Protein 6TFX (pdb70)

B-factor: mean 24.56, std 11.09, range [10.68, 110.6]

Structure (mmCIF, N/CA/C/O backbone):
data_6TFX
#
_entry.id   6TFX
#
_cell.length_a   63.050
_cell.length_b   77.930
_cell.length_c   104.040
_cell.angle_alpha   90.000
_cell.angle_beta   107.460
_cell.angle_gamma   90.000
#
_symmetry.space_group_name_H-M   'P 1 21 1'
#
loop_
_entity.id
_entity.type
_entity.pdbx_description
1 polymer 'ABC transporter substrate-binding protein'
2 non-polymer '(2~{R})-2-[[(3~{R},4~{R},5~{S})-3,4,5,6-tetrakis(oxidanyl)-2-oxidanylidene-hexyl]amino]pentanedioic acid'
3 non-polymer 1,2-ETHANEDIOL
4 non-polymer DI(HYDROXYETHYL)ETHER
5 non-polymer 'MAGNESIUM ION'
6 water water
#
loop_
_atom_site.group_PDB
_atom_site.id
_atom_site.type_symbol
_atom_site.label_atom_id
_atom_site.label_alt_id
_atom_site.label_comp_id
_atom_site.label_asym_id
_atom_site.label_entity_id
_atom_site.label_seq_id
_atom_site.pdbx_PDB_ins_code
_atom_site.Cartn_x
_atom_site.Cartn_y
_atom_site.Cartn_z
_atom_site.occupancy
_atom_site.B_iso_or_equiv
_atom_site.auth_seq_id
_atom_site.auth_comp_id
_atom_site.auth_asym_id
_atom_site.auth_atom_id
_atom_site.pdbx_PDB_model_num
ATOM 1 N N . ALA A 1 2 ? 75.401 80.883 120.157 1.00 50.05 30 ALA A N 1
ATOM 2 C CA . ALA A 1 2 ? 75.771 82.004 119.292 1.00 48.92 30 ALA A CA 1
ATOM 3 C C . ALA A 1 2 ? 75.752 83.318 120.082 1.00 47.76 30 ALA A C 1
ATOM 4 O O . ALA A 1 2 ? 76.148 83.332 121.253 1.00 47.52 30 ALA A O 1
ATOM 6 N N . LYS A 1 3 ? 75.268 84.409 119.451 1.00 38.59 31 LYS A N 1
ATOM 7 C CA . LYS A 1 3 ? 75.106 85.715 120.083 1.00 35.83 31 LYS A CA 1
ATOM 8 C C . LYS A 1 3 ? 74.120 85.633 121.258 1.00 33.59 31 LYS A C 1
ATOM 9 O O . LYS A 1 3 ? 73.409 84.633 121.407 1.00 31.58 31 LYS A O 1
ATOM 15 N N . THR A 1 4 ? 74.117 86.654 122.119 1.00 28.53 32 THR A N 1
ATOM 16 C CA . THR A 1 4 ? 73.237 86.664 123.292 1.00 27.09 32 THR A CA 1
ATOM 17 C C . THR A 1 4 ? 72.369 87.939 123.351 1.00 28.40 32 THR A C 1
ATOM 18 O O . THR A 1 4 ? 71.675 88.145 124.339 1.00 27.57 32 THR A O 1
ATOM 22 N N . GLU A 1 5 ? 72.416 88.786 122.308 1.00 24.93 33 GLU A N 1
ATOM 23 C CA . GLU A 1 5 ? 71.630 90.019 122.259 1.00 24.82 33 GLU A CA 1
ATOM 24 C C . GLU A 1 5 ? 70.500 89.855 121.238 1.00 27.87 33 GLU A C 1
ATOM 25 O O . GLU A 1 5 ? 70.779 89.548 120.071 1.00 29.10 33 GLU A O 1
ATOM 31 N N . LEU A 1 6 ? 69.246 90.046 121.696 1.00 23.01 34 LEU A N 1
ATOM 32 C CA A LEU A 1 6 ? 68.063 89.929 120.849 0.25 22.21 34 LEU A CA 1
ATOM 33 C CA B LEU A 1 6 ? 68.034 89.921 120.881 0.25 22.42 34 LEU A CA 1
ATOM 34 C CA C LEU A 1 6 ? 68.055 89.932 120.847 0.50 21.72 34 LEU A CA 1
ATOM 35 C C . LEU A 1 6 ? 67.491 91.317 120.547 1.00 25.24 34 LEU A C 1
ATOM 36 O O . LEU A 1 6 ? 67.252 92.094 121.466 1.00 26.15 34 LEU A O 1
ATOM 49 N N . SER A 1 7 ? 67.270 91.624 119.246 1.00 20.04 35 SER A N 1
ATOM 50 C CA . SER A 1 7 ? 66.684 92.895 118.840 1.00 18.62 35 SER A CA 1
ATOM 51 C C . SER A 1 7 ? 65.288 92.577 118.290 1.00 21.73 35 SER A C 1
ATOM 52 O O . SER A 1 7 ? 65.139 91.689 117.434 1.00 21.20 35 SER A O 1
ATOM 55 N N . MET A 1 8 ? 64.273 93.307 118.766 1.00 19.49 36 MET A N 1
ATOM 56 C CA . MET A 1 8 ? 62.899 93.105 118.293 1.00 20.51 36 MET A CA 1
ATOM 57 C C . MET A 1 8 ? 62.221 94.414 117.946 1.00 23.91 36 MET A C 1
ATOM 58 O O . MET A 1 8 ? 62.397 95.396 118.665 1.00 22.92 36 MET A O 1
ATOM 63 N N . GLY A 1 9 ? 61.480 94.416 116.839 1.00 19.95 37 GLY A N 1
ATOM 64 C CA . GLY A 1 9 ? 60.789 95.604 116.355 1.00 19.58 37 GLY A CA 1
ATOM 65 C C . GLY A 1 9 ? 59.304 95.429 116.558 1.00 22.31 37 GLY A C 1
ATOM 66 O O . GLY A 1 9 ? 58.751 94.409 116.144 1.00 20.76 37 GLY A O 1
ATOM 67 N N . VAL A 1 10 ? 58.656 96.414 117.204 1.00 18.15 38 VAL A N 1
ATOM 68 C CA . VAL A 1 10 ? 57.237 96.321 117.549 1.00 17.92 38 VAL A CA 1
ATOM 69 C C . VAL A 1 10 ? 56.430 97.474 117.011 1.00 20.90 38 VAL A C 1
ATOM 70 O O . VAL A 1 10 ? 56.981 98.533 116.714 1.00 20.42 38 VAL A O 1
ATOM 74 N N . ALA A 1 11 ? 55.102 97.261 116.903 1.00 18.66 39 ALA A N 1
ATOM 75 C CA . ALA A 1 11 ? 54.162 98.270 116.409 1.00 20.49 39 ALA A CA 1
ATOM 76 C C . ALA A 1 11 ? 53.701 99.097 117.601 1.00 23.30 39 ALA A C 1
ATOM 77 O O . ALA A 1 11 ? 52.602 98.912 118.131 1.00 22.38 39 ALA A O 1
ATOM 79 N N . SER A 1 12 ? 54.568 99.973 118.043 1.00 21.04 40 SER A N 1
ATOM 80 C CA . SER A 1 12 ? 54.318 100.889 119.155 1.00 19.46 40 SER A CA 1
ATOM 81 C C . SER A 1 12 ? 55.217 102.085 118.978 1.00 22.34 40 SER A C 1
ATOM 82 O O . SER A 1 12 ? 56.292 101.970 118.380 1.00 22.25 40 SER A O 1
ATOM 85 N N . GLU A 1 13 ? 54.793 103.228 119.514 1.00 20.37 41 GLU A N 1
ATOM 86 C CA . GLU A 1 13 ? 55.557 104.466 119.443 1.00 21.12 41 GLU A CA 1
ATOM 87 C C . GLU A 1 13 ? 56.369 104.720 120.700 1.00 24.09 41 GLU A C 1
ATOM 88 O O . GLU A 1 13 ? 57.392 105.408 120.609 1.00 24.50 41 GLU A O 1
ATOM 94 N N . ASP A 1 14 ? 55.955 104.153 121.870 1.00 20.89 42 ASP A N 1
ATOM 95 C CA . ASP A 1 14 ? 56.676 104.387 123.129 1.00 20.75 42 ASP A CA 1
ATOM 96 C C . ASP A 1 14 ? 56.086 103.539 124.251 1.00 23.55 42 ASP A C 1
ATOM 97 O O . ASP A 1 14 ? 55.077 102.860 124.055 1.00 23.15 42 ASP A O 1
ATOM 102 N N . VAL A 1 15 ? 56.730 103.593 125.419 1.00 21.55 43 VAL A N 1
ATOM 103 C CA . VAL A 1 15 ? 56.275 102.988 126.670 1.00 21.86 43 VAL A CA 1
ATOM 104 C C . VAL A 1 15 ? 55.240 103.960 127.237 1.00 24.09 43 VAL A C 1
ATOM 105 O O . VAL A 1 15 ? 55.510 105.164 127.254 1.00 25.31 43 VAL A O 1
ATOM 109 N N . THR A 1 16 ? 54.118 103.457 127.782 1.00 20.30 44 THR A N 1
ATOM 110 C CA . THR A 1 16 ? 53.183 104.318 128.501 1.00 19.46 44 THR A CA 1
ATOM 111 C C . THR A 1 16 ? 53.295 103.971 129.976 1.00 23.28 44 THR A C 1
ATOM 112 O O . THR A 1 16 ? 53.595 104.848 130.777 1.00 24.10 44 THR A O 1
ATOM 116 N N . THR A 1 17 ? 53.071 102.693 130.337 1.00 17.58 45 THR A N 1
ATOM 117 C CA . THR A 1 17 ? 53.204 102.315 131.739 1.00 16.56 45 THR A CA 1
ATOM 118 C C . THR A 1 17 ? 53.714 100.910 131.882 1.00 20.31 45 THR A C 1
ATOM 119 O O . THR A 1 17 ? 53.213 99.999 131.202 1.00 20.90 45 THR A O 1
ATOM 123 N N . LEU A 1 18 ? 54.692 100.740 132.777 1.00 17.10 46 LEU A N 1
ATOM 124 C CA . LEU A 1 18 ? 55.211 99.416 133.089 1.00 16.67 46 LEU A CA 1
ATOM 125 C C . LEU A 1 18 ? 54.781 98.996 134.497 1.00 21.34 46 LEU A C 1
ATOM 126 O O . LEU A 1 18 ? 55.305 98.022 135.043 1.00 20.31 46 LEU A O 1
ATOM 131 N N . ASP A 1 19 ? 53.719 99.676 135.046 1.00 18.59 47 ASP A N 1
ATOM 132 C CA . ASP A 1 19 ? 53.088 99.212 136.278 1.00 17.15 47 ASP A CA 1
ATOM 133 C C . ASP A 1 19 ? 52.123 98.141 135.752 1.00 18.60 47 ASP A C 1
ATOM 134 O O . ASP A 1 19 ? 51.258 98.443 134.919 1.00 18.35 47 ASP A O 1
ATOM 139 N N . PRO A 1 20 ? 52.270 96.865 136.158 1.00 17.97 48 PRO A N 1
ATOM 140 C CA . PRO A 1 20 ? 51.413 95.819 135.593 1.00 16.95 48 PRO A CA 1
ATOM 141 C C . PRO A 1 20 ? 49.934 95.986 135.879 1.00 21.22 48 PRO A C 1
ATOM 142 O O . PRO A 1 20 ? 49.105 95.400 135.166 1.00 20.96 48 PRO A O 1
ATOM 146 N N . HIS A 1 21 ? 49.596 96.775 136.926 1.00 16.04 49 HIS A N 1
ATOM 147 C CA . HIS A 1 21 ? 48.177 96.986 137.242 1.00 16.65 49 HIS A CA 1
ATOM 148 C C . HIS A 1 21 ? 47.501 97.985 136.289 1.00 19.44 49 HIS A C 1
ATOM 149 O O . HIS A 1 21 ? 46.283 98.177 136.385 1.00 18.69 49 HIS A O 1
ATOM 156 N N . PHE A 1 22 ? 48.289 98.621 135.385 1.00 16.10 50 PHE A N 1
ATOM 157 C CA . PHE A 1 22 ? 47.775 99.581 134.401 1.00 16.47 50 PHE A CA 1
ATOM 158 C C . PHE A 1 22 ? 48.117 99.220 132.962 1.00 19.21 50 PHE A C 1
ATOM 159 O O . PHE A 1 22 ? 47.446 99.693 132.058 1.00 18.50 50 PHE A O 1
ATOM 167 N N . ALA A 1 23 ? 49.196 98.449 132.743 1.00 15.70 51 ALA A N 1
ATOM 168 C CA . ALA A 1 23 ? 49.640 98.152 131.383 1.00 16.10 51 ALA A CA 1
ATOM 169 C C . ALA A 1 23 ? 48.518 97.471 130.601 1.00 18.46 51 ALA A C 1
ATOM 170 O O . ALA A 1 23 ? 48.025 96.420 131.019 1.00 18.73 51 ALA A O 1
ATOM 172 N N . THR A 1 24 ? 48.092 98.125 129.496 1.00 16.21 52 THR A N 1
ATOM 173 C CA . THR A 1 24 ? 46.941 97.704 128.689 1.00 15.26 52 THR A CA 1
ATOM 174 C C . THR A 1 24 ? 47.259 97.491 127.218 1.00 16.85 52 THR A C 1
ATOM 175 O O . THR A 1 24 ? 46.746 96.544 126.624 1.00 17.87 52 THR A O 1
ATOM 179 N N . THR A 1 25 ? 48.098 98.369 126.617 1.00 15.63 53 THR A N 1
ATOM 180 C CA . THR A 1 25 ? 48.416 98.174 125.202 1.00 16.07 53 THR A CA 1
ATOM 181 C C . THR A 1 25 ? 49.210 96.871 125.053 1.00 17.15 53 THR A C 1
ATOM 182 O O . THR A 1 25 ? 49.899 96.448 125.998 1.00 16.25 53 THR A O 1
ATOM 186 N N . THR A 1 26 ? 49.161 96.256 123.862 1.00 14.86 54 THR A N 1
ATOM 187 C CA . THR A 1 26 ? 49.936 95.017 123.674 1.00 13.91 54 THR A CA 1
ATOM 188 C C . THR A 1 26 ? 51.424 95.268 123.999 1.00 16.59 54 THR A C 1
ATOM 189 O O . THR A 1 26 ? 52.059 94.426 124.655 1.00 16.18 54 THR A O 1
ATOM 193 N N . SER A 1 27 ? 51.977 96.410 123.549 1.00 14.99 55 SER A N 1
ATOM 194 C CA . SER A 1 27 ? 53.401 96.663 123.778 1.00 14.71 55 SER A CA 1
ATOM 195 C C . SER A 1 27 ? 53.744 96.747 125.271 1.00 17.26 55 SER A C 1
ATOM 196 O O . SER A 1 27 ? 54.721 96.141 125.712 1.00 18.09 55 SER A O 1
ATOM 199 N N . ASP A 1 28 ? 52.939 97.481 126.049 1.00 15.96 56 ASP A N 1
ATOM 200 C CA . ASP A 1 28 ? 53.226 97.583 127.495 1.00 15.07 56 ASP A CA 1
ATOM 201 C C . ASP A 1 28 ? 53.024 96.213 128.158 1.00 16.76 56 ASP A C 1
ATOM 202 O O . ASP A 1 28 ? 53.844 95.807 128.983 1.00 18.22 56 ASP A O 1
ATOM 207 N N . ARG A 1 29 ? 51.958 95.456 127.759 1.00 14.00 57 ARG A N 1
ATOM 208 C CA . ARG A 1 29 ? 51.730 94.130 128.356 1.00 14.37 57 ARG A CA 1
ATOM 209 C C . ARG A 1 29 ? 52.886 93.165 128.010 1.00 15.76 57 ARG A C 1
ATOM 210 O O . ARG A 1 29 ? 53.214 92.274 128.810 1.00 16.33 57 ARG A O 1
ATOM 218 N N . THR A 1 30 ? 53.451 93.304 126.789 1.00 13.37 58 THR A N 1
ATOM 219 C CA . THR A 1 30 ? 54.554 92.429 126.353 1.00 14.09 58 THR A CA 1
ATOM 220 C C . THR A 1 30 ? 55.785 92.688 127.243 1.00 16.70 58 THR A C 1
ATOM 221 O O . THR A 1 30 ? 56.355 91.755 127.792 1.00 15.02 58 THR A O 1
ATOM 225 N N . LEU A 1 31 ? 56.163 93.964 127.414 1.00 15.92 59 LEU A N 1
ATOM 226 C CA . LEU A 1 31 ? 57.299 94.310 128.263 1.00 15.62 59 LEU A CA 1
ATOM 227 C C . LEU A 1 31 ? 57.069 93.810 129.687 1.00 16.41 59 LEU A C 1
ATOM 228 O O . LEU A 1 31 ? 57.956 93.191 130.262 1.00 18.15 59 LEU A O 1
ATOM 233 N N . VAL A 1 32 ? 55.855 94.030 130.244 1.00 14.79 60 VAL A N 1
ATOM 234 C CA . VAL A 1 32 ? 55.516 93.561 131.590 1.00 14.84 60 VAL A CA 1
ATOM 235 C C . VAL A 1 32 ? 55.728 92.039 131.719 1.00 16.67 60 VAL A C 1
ATOM 236 O O . VAL A 1 32 ? 56.244 91.574 132.740 1.00 16.65 60 VAL A O 1
ATOM 240 N N . SER A 1 33 ? 55.365 91.272 130.661 1.00 14.90 61 SER A N 1
ATOM 241 C CA . SER A 1 33 ? 55.521 89.813 130.696 1.00 13.25 61 SER A CA 1
ATOM 242 C C . SER A 1 33 ? 56.984 89.361 130.728 1.00 17.59 61 SER A C 1
ATOM 243 O O . SER A 1 33 ? 57.255 88.188 131.013 1.00 17.49 61 SER A O 1
ATOM 246 N N . TYR A 1 34 ? 57.922 90.270 130.408 1.00 15.17 62 TYR A N 1
ATOM 247 C CA . TYR A 1 34 ? 59.359 89.902 130.440 1.00 15.18 62 TYR A CA 1
ATOM 248 C C . TYR A 1 34 ? 59.988 90.299 131.787 1.00 18.21 62 TYR A C 1
ATOM 249 O O . TYR A 1 34 ? 61.011 89.737 132.178 1.00 19.03 62 TYR A O 1
ATOM 258 N N . ILE A 1 35 ? 59.414 91.314 132.448 1.00 13.84 63 ILE A N 1
ATOM 259 C CA . ILE A 1 35 ? 59.961 91.893 133.683 1.00 15.01 63 ILE A CA 1
ATOM 260 C C . ILE A 1 35 ? 59.446 91.256 134.940 1.00 18.79 63 ILE A C 1
ATOM 261 O O . ILE A 1 35 ? 60.182 91.207 135.928 1.00 17.67 63 ILE A O 1
ATOM 266 N N . TYR A 1 36 ? 58.133 90.906 134.961 1.00 16.08 64 TYR A N 1
ATOM 267 C CA . TYR A 1 36 ? 57.500 90.429 136.176 1.00 15.79 64 TYR A CA 1
ATOM 268 C C . TYR A 1 36 ? 57.099 88.963 136.118 1.00 18.88 64 TYR A C 1
ATOM 269 O O . TYR A 1 36 ? 56.970 88.361 135.029 1.00 17.58 64 TYR A O 1
ATOM 278 N N . GLY A 1 37 ? 56.799 88.452 137.303 1.00 16.66 65 GLY A N 1
ATOM 279 C CA . GLY A 1 37 ? 56.203 87.133 137.510 1.00 16.01 65 GLY A CA 1
ATOM 280 C C . GLY A 1 37 ? 55.005 87.253 138.441 1.00 18.75 65 GLY A C 1
ATOM 281 O O . GLY A 1 37 ? 54.631 88.363 138.855 1.00 18.63 65 GLY A O 1
ATOM 282 N N . ALA A 1 38 ? 54.410 86.119 138.806 1.00 15.91 66 ALA A N 1
ATOM 283 C CA . ALA A 1 38 ? 53.233 86.134 139.664 1.00 17.07 66 ALA A CA 1
ATOM 284 C C . ALA A 1 38 ? 53.295 84.939 140.634 1.00 17.95 66 ALA A C 1
ATOM 285 O O . ALA A 1 38 ? 54.291 84.201 140.646 1.00 16.52 66 ALA A O 1
ATOM 287 N N . LEU A 1 39 ? 52.230 84.720 141.428 1.00 14.97 67 LEU A N 1
ATOM 288 C CA . LEU A 1 39 ? 52.201 83.528 142.294 1.00 14.26 67 LEU A CA 1
ATOM 289 C C . LEU A 1 39 ? 52.274 82.254 141.434 1.00 17.22 67 LEU A C 1
ATOM 290 O O . LEU A 1 39 ? 52.996 81.312 141.763 1.00 18.30 67 LEU A O 1
ATOM 295 N N . VAL A 1 40 ? 51.521 82.241 140.328 1.00 14.34 68 VAL A N 1
ATOM 296 C CA . VAL A 1 40 ? 51.471 81.091 139.392 1.00 14.25 68 VAL A CA 1
ATOM 297 C C . VAL A 1 40 ? 51.613 81.638 137.980 1.00 17.28 68 VAL A C 1
ATOM 298 O O . VAL A 1 40 ? 51.535 82.851 137.783 1.00 18.00 68 VAL A O 1
ATOM 302 N N . ARG A 1 41 ? 51.784 80.761 136.972 1.00 14.64 69 ARG A N 1
ATOM 303 C CA . ARG A 1 41 ? 51.912 81.343 135.653 1.00 15.00 69 ARG A CA 1
ATOM 304 C C . ARG A 1 41 ? 51.340 80.417 134.628 1.00 17.59 69 ARG A C 1
ATOM 305 O O . ARG A 1 41 ? 51.273 79.216 134.858 1.00 16.35 69 ARG A O 1
ATOM 313 N N . PHE A 1 42 ? 50.991 80.959 133.479 1.00 15.89 70 PHE A N 1
ATOM 314 C CA . PHE A 1 42 ? 50.637 80.132 132.334 1.00 14.57 70 PHE A CA 1
ATOM 315 C C . PHE A 1 42 ? 51.955 79.420 131.936 1.00 16.84 70 PHE A C 1
ATOM 316 O O . PHE A 1 42 ? 53.045 79.982 132.101 1.00 18.22 70 PHE A O 1
ATOM 324 N N . ALA A 1 43 ? 51.869 78.197 131.396 1.00 15.17 71 ALA A N 1
ATOM 325 C CA . ALA A 1 43 ? 53.087 77.554 130.921 1.00 16.83 71 ALA A CA 1
ATOM 326 C C . ALA A 1 43 ? 53.632 78.407 129.783 1.00 18.14 71 ALA A C 1
ATOM 327 O O . ALA A 1 43 ? 52.850 78.857 128.929 1.00 17.53 71 ALA A O 1
ATOM 329 N N . PRO A 1 44 ? 54.959 78.614 129.721 1.00 16.62 72 PRO A N 1
ATOM 330 C CA . PRO A 1 44 ? 55.524 79.367 128.586 1.00 16.34 72 PRO A CA 1
ATOM 331 C C . PRO A 1 44 ? 55.060 78.747 127.260 1.00 17.96 72 PRO A C 1
ATOM 332 O O . PRO A 1 44 ? 55.136 77.515 127.065 1.00 16.80 72 PRO A O 1
ATOM 336 N N . GLY A 1 45 ? 54.536 79.602 126.389 1.00 16.03 73 GLY A N 1
ATOM 337 C CA . GLY A 1 45 ? 54.015 79.176 125.096 1.00 17.09 73 GLY A CA 1
ATOM 338 C C . GLY A 1 45 ? 52.550 78.784 125.083 1.00 18.26 73 GLY A C 1
ATOM 339 O O . GLY A 1 45 ? 52.023 78.412 124.030 1.00 16.34 73 GLY A O 1
ATOM 340 N N . SER A 1 46 ? 51.863 78.893 126.231 1.00 15.89 74 SER A N 1
ATOM 341 C CA . SER A 1 46 ? 50.430 78.626 126.317 1.00 16.84 74 SER A CA 1
ATOM 342 C C . SER A 1 46 ? 49.658 79.855 126.804 1.00 17.78 74 SER A C 1
ATOM 343 O O . SER A 1 46 ? 50.137 80.586 127.688 1.00 16.60 74 SER A O 1
ATOM 346 N N . ALA A 1 47 ? 48.446 80.060 126.233 1.00 15.82 75 ALA A N 1
ATOM 347 C CA . ALA A 1 47 ? 47.535 81.111 126.684 1.00 16.41 75 ALA A CA 1
ATOM 348 C C . ALA A 1 47 ? 46.340 80.426 127.346 1.00 18.82 75 ALA A C 1
ATOM 349 O O . ALA A 1 47 ? 45.339 81.090 127.602 1.00 18.10 75 ALA A O 1
ATOM 351 N N . ASN A 1 48 ? 46.428 79.104 127.590 1.00 16.71 76 ASN A N 1
ATOM 352 C CA . ASN A 1 48 ? 45.297 78.392 128.176 1.00 18.09 76 ASN A CA 1
ATOM 353 C C . ASN A 1 48 ? 45.449 78.280 129.694 1.00 17.64 76 ASN A C 1
ATOM 354 O O . ASN A 1 48 ? 46.474 77.752 130.154 1.00 17.48 76 ASN A O 1
ATOM 359 N N . PRO A 1 49 ? 44.437 78.723 130.487 1.00 16.79 77 PRO A N 1
ATOM 360 C CA . PRO A 1 49 ? 44.538 78.566 131.960 1.00 16.40 77 PRO A CA 1
ATOM 361 C C . PRO A 1 49 ? 44.726 77.112 132.393 1.00 18.49 77 PRO A C 1
ATOM 362 O O . PRO A 1 49 ? 45.204 76.877 133.508 1.00 17.83 77 PRO A O 1
ATOM 366 N N . SER A 1 50 ? 44.405 76.127 131.512 1.00 16.06 78 SER A N 1
ATOM 367 C CA . SER A 1 50 ? 44.615 74.713 131.848 1.00 15.71 78 SER A CA 1
ATOM 368 C C . SER A 1 50 ? 46.095 74.430 132.151 1.00 19.02 78 SER A C 1
ATOM 369 O O . SER A 1 50 ? 46.421 73.488 132.879 1.00 20.72 78 SER A O 1
ATOM 372 N N . SER A 1 51 ? 46.990 75.241 131.561 1.00 15.37 79 SER A N 1
ATOM 373 C CA . SER A 1 51 ? 48.438 75.040 131.682 1.00 16.05 79 SER A CA 1
ATOM 374 C C . SER A 1 51 ? 49.066 75.654 132.948 1.00 17.51 79 SER A C 1
ATOM 375 O O . SER A 1 51 ? 50.280 75.550 133.116 1.00 17.62 79 SER A O 1
ATOM 378 N N . ILE A 1 52 ? 48.280 76.359 133.765 1.00 14.30 80 ILE A N 1
ATOM 379 C CA . ILE A 1 52 ? 48.840 77.117 134.887 1.00 14.78 80 ILE A CA 1
ATOM 380 C C . ILE A 1 52 ? 49.657 76.231 135.809 1.00 18.72 80 ILE A C 1
ATOM 381 O O . ILE A 1 52 ? 49.266 75.098 136.130 1.00 18.91 80 ILE A O 1
ATOM 386 N N . GLU A 1 53 ? 50.853 76.745 136.166 1.00 17.31 81 GLU A N 1
ATOM 387 C CA . GLU A 1 53 ? 51.846 76.019 136.963 1.00 16.55 81 GLU A CA 1
ATOM 388 C C . GLU A 1 53 ? 52.486 76.958 138.007 1.00 19.13 81 GLU A C 1
ATOM 389 O O . GLU A 1 53 ? 52.309 78.174 137.940 1.00 17.88 81 GLU A O 1
ATOM 395 N N . ALA A 1 54 ? 53.284 76.399 138.924 1.00 18.45 82 ALA A N 1
ATOM 396 C CA . ALA A 1 54 ? 53.947 77.206 139.963 1.00 19.55 82 ALA A CA 1
ATOM 397 C C . ALA A 1 54 ? 54.868 78.314 139.379 1.00 21.71 82 ALA A C 1
ATOM 398 O O . ALA A 1 54 ? 55.539 78.100 138.363 1.00 20.60 82 ALA A O 1
ATOM 400 N N . ASP A 1 55 ? 54.946 79.471 140.062 1.00 18.19 83 ASP A N 1
ATOM 401 C CA . ASP A 1 55 ? 55.873 80.565 139.676 1.00 16.67 83 ASP A CA 1
ATOM 402 C C . ASP A 1 55 ? 56.496 81.010 141.022 1.00 20.46 83 ASP A C 1
ATOM 403 O O . ASP A 1 55 ? 57.256 80.231 141.604 1.00 20.63 83 ASP A O 1
ATOM 408 N N . LEU A 1 56 ? 56.089 82.167 141.592 1.00 17.05 84 LEU A N 1
ATOM 409 C CA . LEU A 1 56 ? 56.619 82.553 142.918 1.00 16.84 84 LEU A CA 1
ATOM 410 C C . LEU A 1 56 ? 56.171 81.547 143.993 1.00 20.19 84 LEU A C 1
ATOM 411 O O . LEU A 1 56 ? 56.942 81.239 144.911 1.00 20.86 84 LEU A O 1
ATOM 416 N N . ALA A 1 57 ? 54.906 81.063 143.894 1.00 18.16 85 ALA A N 1
ATOM 417 C CA . ALA A 1 57 ? 54.393 80.048 144.835 1.00 18.93 85 ALA A CA 1
ATOM 418 C C . ALA A 1 57 ? 54.930 78.681 144.429 1.00 24.18 85 ALA A C 1
ATOM 419 O O . ALA A 1 57 ? 54.740 78.279 143.283 1.00 25.21 85 ALA A O 1
ATOM 421 N N . GLU A 1 58 ? 55.571 77.959 145.349 1.00 21.01 86 GLU A N 1
ATOM 422 C CA . GLU A 1 58 ? 56.053 76.619 144.993 1.00 22.65 86 GLU A CA 1
ATOM 423 C C . GLU A 1 58 ? 54.911 75.587 145.131 1.00 25.45 86 GLU A C 1
ATOM 424 O O . GLU A 1 58 ? 54.939 74.547 144.475 1.00 25.37 86 GLU A O 1
ATOM 430 N N . SER A 1 59 ? 53.915 75.881 145.997 1.00 20.75 87 SER A N 1
ATOM 431 C CA . SER A 1 59 ? 52.775 74.988 146.221 1.00 20.94 87 SER A CA 1
ATOM 432 C C . SER A 1 59 ? 51.615 75.783 146.796 1.00 23.30 87 SER A C 1
ATOM 433 O O . SER A 1 59 ? 51.796 76.909 147.267 1.00 21.76 87 SER A O 1
ATOM 436 N N . TRP A 1 60 ? 50.420 75.204 146.744 1.00 19.20 88 TRP A N 1
ATOM 437 C CA . TRP A 1 60 ? 49.250 75.854 147.303 1.00 19.72 88 TRP A CA 1
ATOM 438 C C . TRP A 1 60 ? 48.212 74.824 147.599 1.00 24.32 88 TRP A C 1
ATOM 439 O O . TRP A 1 60 ? 48.270 73.713 147.057 1.00 23.39 88 TRP A O 1
ATOM 450 N N . GLU A 1 61 ? 47.251 75.193 148.441 1.00 21.38 89 GLU A N 1
ATOM 451 C CA . GLU A 1 61 ? 46.152 74.316 148.786 1.00 22.60 89 GLU A CA 1
ATOM 452 C C . GLU A 1 61 ? 44.946 75.147 149.161 1.00 24.68 89 GLU A C 1
ATOM 453 O O . GLU A 1 61 ? 45.083 76.315 149.546 1.00 23.38 89 GLU A O 1
ATOM 459 N N . SER A 1 62 ? 43.771 74.554 149.049 1.00 22.80 90 SER A N 1
ATOM 460 C CA . SER A 1 62 ? 42.550 75.233 149.473 1.00 22.13 90 SER A CA 1
ATOM 461 C C . SER A 1 62 ? 41.891 74.401 150.542 1.00 24.20 90 SER A C 1
ATOM 462 O O . SER A 1 62 ? 42.130 73.187 150.620 1.00 23.41 90 SER A O 1
ATOM 465 N N . ASN A 1 63 ? 41.028 75.036 151.346 1.00 20.31 91 ASN A N 1
ATOM 466 C CA . ASN A 1 63 ? 40.231 74.306 152.326 1.00 19.86 91 ASN A CA 1
ATOM 467 C C . ASN A 1 63 ? 39.077 73.609 151.555 1.00 21.28 91 ASN A C 1
ATOM 468 O O . ASN A 1 63 ? 38.914 73.832 150.336 1.00 20.70 91 ASN A O 1
ATOM 473 N N . ALA A 1 64 ? 38.290 72.762 152.253 1.00 18.61 92 ALA A N 1
ATOM 474 C CA . ALA A 1 64 ? 37.220 72.004 151.584 1.00 18.80 92 ALA A CA 1
ATOM 475 C C . ALA A 1 64 ? 36.246 72.884 150.767 1.00 20.76 92 ALA A C 1
ATOM 476 O O . ALA A 1 64 ? 35.941 72.548 149.609 1.00 20.65 92 ALA A O 1
ATOM 478 N N . ASP A 1 65 ? 35.802 74.022 151.344 1.00 18.46 93 ASP A N 1
ATOM 479 C CA . ASP A 1 65 ? 34.836 74.856 150.634 1.00 17.75 93 ASP A CA 1
ATOM 480 C C . ASP A 1 65 ? 35.463 75.740 149.574 1.00 19.11 93 ASP A C 1
ATOM 481 O O . ASP A 1 65 ? 34.738 76.455 148.880 1.00 17.87 93 ASP A O 1
ATOM 486 N N . GLN A 1 66 ? 36.807 75.689 149.422 1.00 15.62 94 GLN A N 1
ATOM 487 C CA . GLN A 1 66 ? 37.536 76.467 148.410 1.00 15.16 94 GLN A CA 1
ATOM 488 C C . GLN A 1 66 ? 37.341 77.970 148.563 1.00 18.75 94 GLN A C 1
ATOM 489 O O . GLN A 1 66 ? 37.408 78.730 147.582 1.00 17.62 94 GLN A O 1
ATOM 495 N N . LEU A 1 67 ? 37.145 78.407 149.802 1.00 17.00 95 LEU A N 1
ATOM 496 C CA . LEU A 1 67 ? 37.061 79.845 150.079 1.00 16.67 95 LEU A CA 1
ATOM 497 C C . LEU A 1 67 ? 38.378 80.362 150.659 1.00 19.32 95 LEU A C 1
ATOM 498 O O . LEU A 1 67 ? 38.587 81.578 150.686 1.00 18.86 95 LEU A O 1
ATOM 503 N N . VAL A 1 68 ? 39.230 79.465 151.171 1.00 17.07 96 VAL A N 1
ATOM 504 C CA . VAL A 1 68 ? 40.496 79.899 151.768 1.00 17.69 96 VAL A CA 1
ATOM 505 C C . VAL A 1 68 ? 41.614 79.155 151.070 1.00 21.58 96 VAL A C 1
ATOM 506 O O . VAL A 1 68 ? 41.648 77.921 151.096 1.00 20.20 96 VAL A O 1
ATOM 510 N N . TRP A 1 69 ? 42.502 79.912 150.427 1.00 18.61 97 TRP A N 1
ATOM 511 C CA . TRP A 1 69 ? 43.637 79.382 149.673 1.00 19.35 97 TRP A CA 1
ATOM 512 C C . TRP A 1 69 ? 44.935 79.788 150.341 1.00 22.68 97 TRP A C 1
ATOM 513 O O . TRP A 1 69 ? 45.124 80.968 150.657 1.00 21.55 97 TRP A O 1
ATOM 524 N N . THR A 1 70 ? 45.838 78.820 150.522 1.00 18.84 98 THR A N 1
ATOM 525 C CA . THR A 1 70 ? 47.124 79.098 151.170 1.00 19.29 98 THR A CA 1
ATOM 526 C C . THR A 1 70 ? 48.237 78.813 150.175 1.00 22.23 98 THR A C 1
ATOM 527 O O . THR A 1 70 ? 48.315 77.701 149.654 1.00 20.64 98 THR A O 1
ATOM 531 N N . PHE A 1 71 ? 49.054 79.835 149.895 1.00 17.80 99 PHE A N 1
ATOM 532 C CA . PHE A 1 71 ? 50.175 79.744 148.961 1.00 17.56 99 PHE A CA 1
ATOM 533 C C . PHE A 1 71 ? 51.496 79.755 149.700 1.00 21.79 99 PHE A C 1
ATOM 534 O O . PHE A 1 71 ? 51.728 80.646 150.516 1.00 21.31 99 PHE A O 1
ATOM 542 N N . LYS A 1 72 ? 52.353 78.767 149.411 1.00 19.41 100 LYS A N 1
ATOM 543 C CA . LYS A 1 72 ? 53.672 78.679 150.029 1.00 19.73 100 LYS A CA 1
ATOM 544 C C . LYS A 1 72 ? 54.667 79.236 149.031 1.00 22.13 100 LYS A C 1
ATOM 545 O O . LYS A 1 72 ? 54.778 78.735 147.909 1.00 21.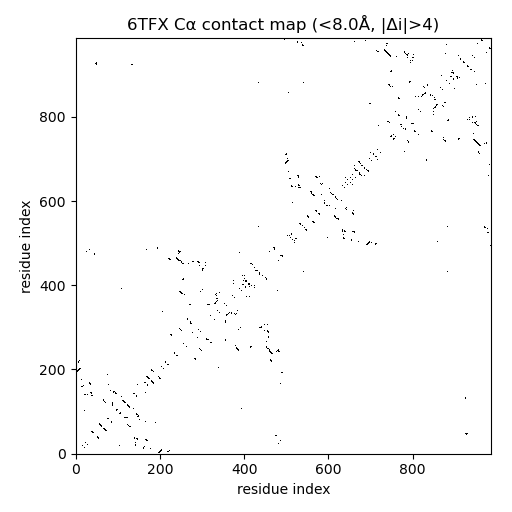37 100 LYS A O 1
ATOM 551 N N . LEU A 1 73 ? 55.342 80.305 149.415 1.00 18.52 101 LEU A N 1
ATOM 552 C CA . LEU A 1 73 ? 56.259 80.966 148.503 1.00 18.81 101 LEU A CA 1
ATOM 553 C C . LEU A 1 73 ? 57.593 80.297 148.451 1.00 23.68 101 LEU A C 1
ATOM 554 O O . LEU A 1 73 ? 58.084 79.767 149.452 1.00 23.22 101 LEU A O 1
ATOM 559 N N . ARG A 1 74 ? 58.207 80.368 147.279 1.00 20.92 102 ARG A N 1
ATOM 560 C CA . ARG A 1 74 ? 59.557 79.889 147.110 1.00 24.06 102 ARG A CA 1
ATOM 561 C C . ARG A 1 74 ? 60.487 80.759 147.966 1.00 31.46 102 ARG A C 1
ATOM 562 O O . ARG A 1 74 ? 60.353 81.996 147.940 1.00 28.77 102 ARG A O 1
ATOM 570 N N A PRO A 1 75 ? 61.446 80.246 148.793 0.50 31.28 103 PRO A N 1
ATOM 571 N N B PRO A 1 75 ? 61.407 80.018 148.619 0.50 31.65 103 PRO A N 1
ATOM 572 C CA A PRO A 1 75 ? 62.176 81.117 149.783 0.50 31.87 103 PRO A CA 1
ATOM 573 C CA B PRO A 1 75 ? 62.494 80.677 149.292 0.50 32.38 103 PRO A CA 1
ATOM 574 C C A PRO A 1 75 ? 63.092 82.341 149.384 0.50 36.04 103 PRO A C 1
ATOM 575 C C B PRO A 1 75 ? 63.504 81.036 148.207 0.50 36.21 103 PRO A C 1
ATOM 576 O O A PRO A 1 75 ? 63.007 83.381 150.039 0.50 34.62 103 PRO A O 1
ATOM 577 O O B PRO A 1 75 ? 63.684 80.409 147.150 0.50 34.71 103 PRO A O 1
ATOM 584 N N . ASP A 1 76 ? 64.058 82.147 148.477 1.00 33.88 104 ASP A N 1
ATOM 585 C CA . ASP A 1 76 ? 65.132 82.909 147.856 1.00 33.90 104 ASP A CA 1
ATOM 586 C C . ASP A 1 76 ? 64.858 83.403 146.427 1.00 32.42 104 ASP A C 1
ATOM 587 O O . ASP A 1 76 ? 65.783 83.423 145.611 1.00 33.34 104 ASP A O 1
ATOM 592 N N . VAL A 1 77 ? 63.615 83.857 146.131 1.00 23.73 105 VAL A N 1
ATOM 593 C CA . VAL A 1 77 ? 63.321 84.497 144.846 1.00 20.90 105 VAL A CA 1
ATOM 594 C C . VAL A 1 77 ? 63.732 85.934 145.105 1.00 25.37 105 VAL A C 1
ATOM 595 O O . VAL A 1 77 ? 63.268 86.532 146.078 1.00 27.67 105 VAL A O 1
ATOM 599 N N . LYS A 1 78 ? 64.630 86.461 144.292 1.00 23.19 106 LYS A N 1
ATOM 600 C CA . LYS A 1 78 ? 65.140 87.809 144.493 1.00 23.91 106 LYS A CA 1
ATOM 601 C C . LYS A 1 78 ? 64.502 88.829 143.559 1.00 24.67 106 LYS A C 1
ATOM 602 O O . LYS A 1 78 ? 64.346 88.571 142.352 1.00 24.38 106 LYS A O 1
ATOM 608 N N . TRP A 1 79 ? 64.237 90.026 144.092 1.00 20.12 107 TRP A N 1
ATOM 609 C CA . TRP A 1 79 ? 63.788 91.121 143.259 1.00 19.08 107 TRP A CA 1
ATOM 610 C C . TRP A 1 79 ? 64.978 91.572 142.422 1.00 22.36 107 TRP A C 1
ATOM 611 O O . TRP A 1 79 ? 66.118 91.421 142.848 1.00 21.85 107 TRP A O 1
ATOM 622 N N . GLN A 1 80 ? 64.707 92.184 141.271 1.00 17.98 108 GLN A N 1
ATOM 623 C CA . GLN A 1 80 ? 65.761 92.810 140.476 1.00 17.95 108 GLN A CA 1
ATOM 624 C C . GLN A 1 80 ? 66.277 94.038 141.255 1.00 21.77 108 GLN A C 1
ATOM 625 O O . GLN A 1 80 ? 65.577 94.548 142.124 1.00 21.54 108 GLN A O 1
ATOM 631 N N . GLY A 1 81 ? 67.460 94.526 140.878 1.00 21.55 109 GLY A N 1
ATOM 632 C CA . GLY A 1 81 ? 68.036 95.759 141.401 1.00 22.21 109 GLY A CA 1
ATOM 633 C C . GLY A 1 81 ? 68.446 95.802 142.861 1.00 24.58 109 GLY A C 1
ATOM 634 O O . GLY A 1 81 ? 68.767 96.883 143.358 1.00 26.35 109 GLY A O 1
ATOM 635 N N . GLY A 1 82 ? 68.488 94.666 143.541 1.00 20.73 110 GLY A N 1
ATOM 636 C CA . GLY A 1 82 ? 68.938 94.619 144.940 1.00 20.79 110 GLY A CA 1
ATOM 637 C C . GLY A 1 82 ? 67.864 94.857 145.990 1.00 24.91 110 GLY A C 1
ATOM 638 O O . GLY A 1 82 ? 68.192 95.057 147.166 1.00 25.61 110 GLY A O 1
ATOM 639 N N . TYR A 1 83 ? 66.570 94.772 145.606 1.00 21.56 111 TYR A N 1
ATOM 640 C CA . TYR A 1 83 ? 65.474 94.958 146.572 1.00 21.40 111 TYR A CA 1
ATOM 641 C C . TYR A 1 83 ? 65.307 93.772 147.535 1.00 26.38 111 TYR A C 1
ATOM 642 O O . TYR A 1 83 ? 64.490 93.856 148.444 1.00 26.81 111 TYR A O 1
ATOM 651 N N . GLY A 1 84 ? 66.098 92.716 147.346 1.00 23.14 112 GLY A N 1
ATOM 652 C CA . GLY A 1 84 ? 66.130 91.552 148.228 1.00 23.64 112 GLY A CA 1
ATOM 653 C C . GLY A 1 84 ? 65.116 90.471 147.924 1.00 25.90 112 GLY A C 1
ATOM 654 O O . GLY A 1 84 ? 64.605 90.379 146.805 1.00 23.75 112 GLY A O 1
ATOM 655 N N . ASN A 1 85 ? 64.844 89.624 148.927 1.00 24.57 113 ASN A N 1
ATOM 656 C CA . ASN A 1 85 ? 63.928 88.489 148.781 1.00 23.13 113 ASN A CA 1
ATOM 657 C C . ASN A 1 85 ? 62.479 88.923 148.619 1.00 24.00 113 ASN A C 1
ATOM 658 O O . ASN A 1 85 ? 62.032 89.853 149.279 1.00 23.22 113 ASN A O 1
ATOM 663 N N . VAL A 1 86 ? 61.748 88.240 147.753 1.00 18.92 114 VAL A N 1
ATOM 664 C CA . VAL A 1 86 ? 60.311 88.489 147.589 1.00 18.49 114 VAL A CA 1
ATOM 665 C C . VAL A 1 86 ? 59.621 87.860 148.813 1.00 22.76 114 VAL A C 1
ATOM 666 O O . VAL A 1 86 ? 59.855 86.680 149.119 1.00 23.24 114 VAL A O 1
ATOM 670 N N . THR A 1 87 ? 58.750 88.623 149.475 1.00 18.46 115 THR A N 1
ATOM 671 C CA . THR A 1 87 ? 58.076 88.124 150.681 1.00 18.11 115 THR A CA 1
ATOM 672 C C . THR A 1 87 ? 56.572 88.139 150.526 1.00 20.27 115 THR A C 1
ATOM 673 O O . THR A 1 87 ? 56.033 88.813 149.641 1.00 19.25 115 THR A O 1
ATOM 677 N N . ALA A 1 88 ? 55.895 87.484 151.471 1.00 19.10 116 ALA A N 1
ATOM 678 C CA . ALA A 1 88 ? 54.432 87.500 151.542 1.00 19.00 116 ALA A CA 1
ATOM 679 C C . ALA A 1 88 ? 53.914 88.952 151.656 1.00 20.91 116 ALA A C 1
ATOM 680 O O . ALA A 1 88 ? 52.868 89.263 151.073 1.00 20.14 116 ALA A O 1
ATOM 682 N N . ASP A 1 89 ? 54.672 89.874 152.337 1.00 19.40 117 ASP A N 1
ATOM 683 C CA . ASP A 1 89 ? 54.224 91.276 152.406 1.00 19.30 117 ASP A CA 1
ATOM 684 C C . ASP A 1 89 ? 54.130 91.934 151.014 1.00 21.89 117 ASP A C 1
ATOM 685 O O . ASP A 1 89 ? 53.262 92.778 150.799 1.00 19.79 117 ASP A O 1
ATOM 690 N N . ASP A 1 90 ? 55.034 91.568 150.081 1.00 18.78 118 ASP A N 1
ATOM 691 C CA . ASP A 1 90 ? 54.973 92.104 148.714 1.00 17.61 118 ASP A CA 1
ATOM 692 C C . ASP A 1 90 ? 53.714 91.590 148.014 1.00 19.19 118 ASP A C 1
ATOM 693 O O . ASP A 1 90 ? 53.089 92.325 147.253 1.00 19.98 118 ASP A O 1
ATOM 698 N N . VAL A 1 91 ? 53.373 90.300 148.237 1.00 16.64 119 VAL A N 1
ATOM 699 C CA . VAL A 1 91 ? 52.184 89.700 147.618 1.00 15.79 119 VAL A CA 1
ATOM 700 C C . VAL A 1 91 ? 50.923 90.381 148.140 1.00 19.53 119 VAL A C 1
ATOM 701 O O . VAL A 1 91 ? 50.039 90.723 147.351 1.00 18.80 119 VAL A O 1
ATOM 705 N N . VAL A 1 92 ? 50.837 90.575 149.478 1.00 17.04 120 VAL A N 1
ATOM 706 C CA . VAL A 1 92 ? 49.688 91.262 150.072 1.00 17.05 120 VAL A CA 1
ATOM 707 C C . VAL A 1 92 ? 49.586 92.657 149.472 1.00 19.63 120 VAL A C 1
ATOM 708 O O . VAL A 1 92 ? 48.501 93.062 149.064 1.00 19.78 120 VAL A O 1
ATOM 712 N N . PHE A 1 93 ? 50.723 93.403 149.429 1.00 15.65 121 PHE A N 1
ATOM 713 C CA . PHE A 1 93 ? 50.696 94.751 148.896 1.00 16.71 121 PHE A CA 1
ATOM 714 C C . PHE A 1 93 ? 50.208 94.754 147.432 1.00 18.16 121 PHE A C 1
ATOM 715 O O . PHE A 1 93 ? 49.340 95.558 147.049 1.00 18.62 121 PHE A O 1
ATOM 723 N N . SER A 1 94 ? 50.756 93.830 146.626 1.00 16.04 122 SER A N 1
ATOM 724 C CA . SER A 1 94 ? 50.438 93.791 145.195 1.00 15.95 122 SER A CA 1
ATOM 725 C C . SER A 1 94 ? 48.992 93.449 144.914 1.00 17.94 122 SER A C 1
ATOM 726 O O . SER A 1 94 ? 48.349 94.148 144.122 1.00 18.59 122 SER A O 1
ATOM 729 N N . LEU A 1 95 ? 48.482 92.366 145.536 1.00 15.83 123 LEU A N 1
ATOM 730 C CA . LEU A 1 95 ? 47.089 91.933 145.311 1.00 16.72 123 LEU A CA 1
ATOM 731 C C . LEU A 1 95 ? 46.103 92.933 145.876 1.00 19.69 123 LEU A C 1
ATOM 732 O O . LEU A 1 95 ? 45.071 93.185 145.249 1.00 19.60 123 LEU A O 1
ATOM 737 N N . ASP A 1 96 ? 46.458 93.605 147.012 1.00 15.91 124 ASP A N 1
ATOM 738 C CA . ASP A 1 96 ? 45.533 94.627 147.501 1.00 15.75 124 ASP A CA 1
ATOM 739 C C . ASP A 1 96 ? 45.521 95.819 146.550 1.00 18.17 124 ASP A C 1
ATOM 740 O O . ASP A 1 96 ? 44.500 96.506 146.435 1.00 20.73 124 ASP A O 1
ATOM 745 N N . LYS A 1 97 ? 46.672 96.107 145.912 1.00 16.91 125 LYS A N 1
ATOM 746 C CA . LYS A 1 97 ? 46.751 97.203 144.939 1.00 16.47 125 LYS A CA 1
ATOM 747 C C . LYS A 1 97 ? 45.923 96.814 143.697 1.00 18.75 125 LYS A C 1
ATOM 748 O O . LYS A 1 97 ? 45.090 97.595 143.268 1.00 17.58 125 LYS A O 1
ATOM 754 N N . ALA A 1 98 ? 46.100 95.577 143.189 1.00 17.39 126 ALA A N 1
ATOM 755 C CA . ALA A 1 98 ? 45.387 95.084 142.005 1.00 18.49 126 ALA A CA 1
ATOM 756 C C . ALA A 1 98 ? 43.868 95.161 142.179 1.00 20.53 126 ALA A C 1
ATOM 757 O O . ALA A 1 98 ? 43.168 95.453 141.215 1.00 21.34 126 ALA A O 1
ATOM 759 N N . ARG A 1 99 ? 43.367 94.892 143.392 1.00 16.74 127 ARG A N 1
ATOM 760 C CA . ARG A 1 99 ? 41.929 94.863 143.646 1.00 17.41 127 ARG A CA 1
ATOM 761 C C . ARG A 1 99 ? 41.323 96.207 144.062 1.00 19.58 127 ARG A C 1
ATOM 762 O O . ARG A 1 99 ? 40.125 96.275 144.336 1.00 18.65 127 ARG A O 1
ATOM 770 N N . ASP A 1 100 ? 42.141 97.283 144.049 1.00 18.15 128 ASP A N 1
ATOM 771 C CA . ASP A 1 100 ? 41.716 98.624 144.429 1.00 18.55 128 ASP A CA 1
ATOM 772 C C . ASP A 1 100 ? 41.406 99.460 143.180 1.00 21.87 128 ASP A C 1
ATOM 773 O O . ASP A 1 100 ? 42.334 99.743 142.416 1.00 21.30 128 ASP A O 1
ATOM 778 N N . PRO A 1 101 ? 40.133 99.900 142.967 1.00 21.26 129 PRO A N 1
ATOM 779 C CA . PRO A 1 101 ? 39.824 100.689 141.752 1.00 21.16 129 PRO A CA 1
ATOM 780 C C . PRO A 1 101 ? 40.584 102.003 141.628 1.00 24.38 129 PRO A C 1
ATOM 781 O O . PRO A 1 101 ? 40.678 102.549 140.536 1.00 24.93 129 PRO A O 1
ATOM 785 N N . LYS A 1 102 ? 41.149 102.489 142.736 1.00 21.50 130 LYS A N 1
ATOM 786 C CA . LYS A 1 102 ? 41.920 103.734 142.741 1.00 21.39 130 LYS A CA 1
ATOM 787 C C . LYS A 1 102 ? 43.383 103.545 142.335 1.00 23.64 130 LYS A C 1
ATOM 788 O O . LYS A 1 102 ? 44.069 104.544 142.083 1.00 24.11 130 LYS A O 1
ATOM 794 N N . ARG A 1 103 ? 43.876 102.283 142.290 1.00 19.15 131 ARG A N 1
ATOM 795 C CA . ARG A 1 103 ? 45.290 101.998 142.020 1.00 18.34 131 ARG A CA 1
ATOM 796 C C . ARG A 1 103 ? 45.494 100.883 140.987 1.00 19.89 131 ARG A C 1
ATOM 797 O O . ARG A 1 103 ? 46.591 100.339 140.879 1.00 18.67 131 ARG A O 1
ATOM 805 N N . SER A 1 104 ? 44.449 100.560 140.215 1.00 17.07 132 SER A N 1
ATOM 806 C CA . SER A 1 104 ? 44.537 99.456 139.276 1.00 16.27 132 SER A CA 1
ATOM 807 C C . SER A 1 104 ? 43.471 99.633 138.206 1.00 21.26 132 SER A C 1
ATOM 808 O O . SER A 1 104 ? 42.383 100.140 138.509 1.00 20.84 132 SER A O 1
ATOM 811 N N . ALA A 1 105 ? 43.777 99.209 136.979 1.00 17.41 133 ALA A N 1
ATOM 812 C CA . ALA A 1 105 ? 42.799 99.278 135.891 1.00 18.93 133 ALA A CA 1
ATOM 813 C C . ALA A 1 105 ? 42.006 97.968 135.834 1.00 21.98 133 ALA A C 1
ATOM 814 O O . ALA A 1 105 ? 41.063 97.860 135.045 1.00 21.40 133 ALA A O 1
ATOM 816 N N . PHE A 1 106 ? 42.388 96.974 136.663 1.00 18.61 134 PHE A N 1
ATOM 817 C CA . PHE A 1 106 ? 41.827 95.622 136.614 1.00 18.07 134 PHE A CA 1
ATOM 818 C C . PHE A 1 106 ? 41.146 95.161 137.897 1.00 19.98 134 PHE A C 1
ATOM 819 O O . PHE A 1 106 ? 40.958 93.953 138.099 1.00 19.23 134 PHE A O 1
ATOM 827 N N . SER A 1 107 ? 40.747 96.109 138.763 1.00 17.55 135 SER A N 1
ATOM 828 C CA . SER A 1 107 ? 40.178 95.770 140.060 1.00 16.63 135 SER A CA 1
ATOM 829 C C . SER A 1 107 ? 38.914 94.925 139.995 1.00 19.89 135 SER A C 1
ATOM 830 O O . SER A 1 107 ? 38.719 94.104 140.877 1.00 18.05 135 SER A O 1
ATOM 833 N N . GLY A 1 108 ? 38.068 95.136 138.972 1.00 18.96 136 GLY A N 1
ATOM 834 C CA . GLY A 1 108 ? 36.805 94.397 138.873 1.00 18.69 136 GLY A CA 1
ATOM 835 C C . GLY A 1 108 ? 36.977 92.888 138.787 1.00 19.50 136 GLY A C 1
ATOM 836 O O . GLY A 1 108 ? 36.143 92.137 139.298 1.00 20.10 136 GLY A O 1
ATOM 837 N N . ASP A 1 109 ? 38.087 92.433 138.186 1.00 17.81 137 ASP A N 1
ATOM 838 C CA . ASP A 1 109 ? 38.379 90.989 138.079 1.00 17.02 137 ASP A CA 1
ATOM 839 C C . ASP A 1 109 ? 38.522 90.347 139.484 1.00 19.33 137 ASP A C 1
ATOM 840 O O . ASP A 1 109 ? 38.312 89.141 139.634 1.00 18.53 137 ASP A O 1
ATOM 845 N N . TYR A 1 110 ? 38.891 91.166 140.491 1.00 16.47 138 TYR A N 1
ATOM 846 C CA . TYR A 1 110 ? 39.196 90.720 141.872 1.00 16.74 138 TYR A CA 1
ATOM 847 C C . TYR A 1 110 ? 38.105 91.011 142.879 1.00 19.43 138 TYR A C 1
ATOM 848 O O . TYR A 1 110 ? 38.337 90.876 144.083 1.00 18.56 138 TYR A O 1
ATOM 857 N N . ALA A 1 111 ? 36.887 91.323 142.400 1.00 17.70 139 ALA A N 1
ATOM 858 C CA . ALA A 1 111 ? 35.787 91.676 143.297 1.00 19.33 139 ALA A CA 1
ATOM 859 C C . ALA A 1 111 ? 35.433 90.591 144.313 1.00 21.92 139 ALA A C 1
ATOM 860 O O . ALA A 1 111 ? 34.900 90.922 145.381 1.00 22.35 139 ALA A O 1
ATOM 862 N N . ALA A 1 112 ? 35.735 89.302 144.006 1.00 17.31 140 ALA A N 1
ATOM 863 C CA . ALA A 1 112 ? 35.382 88.222 144.932 1.00 18.54 140 ALA A CA 1
ATOM 864 C C . ALA A 1 112 ? 36.441 87.946 145.983 1.00 21.42 140 ALA A C 1
ATOM 865 O O . ALA A 1 112 ? 36.237 87.075 146.837 1.00 22.86 140 ALA A O 1
ATOM 867 N N . ILE A 1 113 ? 37.586 88.647 145.935 1.00 17.93 141 ILE A N 1
ATOM 868 C CA . ILE A 1 113 ? 38.610 88.454 146.958 1.00 18.10 141 ILE A CA 1
ATOM 869 C C . ILE A 1 113 ? 38.167 89.247 148.200 1.00 19.88 141 ILE A C 1
ATOM 870 O O . ILE A 1 113 ? 37.849 90.434 148.072 1.00 20.88 141 ILE A O 1
ATOM 875 N N . GLN A 1 114 ? 38.150 88.605 149.377 1.00 18.34 142 GLN A N 1
ATOM 876 C CA . GLN A 1 114 ? 37.773 89.292 150.611 1.00 18.89 142 GLN A CA 1
ATOM 877 C C . GLN A 1 114 ? 39.032 89.863 151.273 1.00 22.45 142 GLN A C 1
ATOM 878 O O . GLN A 1 114 ? 39.068 91.048 151.615 1.00 22.76 142 GLN A O 1
ATOM 884 N N . LYS A 1 115 ? 40.055 89.001 151.486 1.00 18.63 143 LYS A N 1
ATOM 885 C CA . LYS A 1 115 ? 41.293 89.470 152.096 1.00 19.84 143 LYS A CA 1
ATOM 886 C C . LYS A 1 115 ? 42.502 88.688 151.628 1.00 20.96 143 LYS A C 1
ATOM 887 O O . LYS A 1 115 ? 42.373 87.573 151.119 1.00 18.88 143 LYS A O 1
ATOM 893 N N . VAL A 1 116 ? 43.682 89.320 151.759 1.00 17.83 144 VAL A N 1
ATOM 894 C CA . VAL A 1 116 ? 44.973 88.717 151.403 1.00 17.40 144 VAL A CA 1
ATOM 895 C C . VAL A 1 116 ? 45.832 89.009 152.626 1.00 20.49 144 VAL A C 1
ATOM 896 O O . VAL A 1 116 ? 45.996 90.183 153.006 1.00 19.50 144 VAL A O 1
ATOM 900 N N . GLU A 1 117 ? 46.365 87.949 153.241 1.00 18.99 145 GLU A N 1
ATOM 901 C CA . GLU A 1 117 ? 47.126 88.079 154.489 1.00 19.19 145 GLU A CA 1
ATOM 902 C C . GLU A 1 117 ? 48.461 87.350 154.453 1.00 22.41 145 GLU A C 1
ATOM 903 O O . GLU A 1 117 ? 48.559 86.258 153.894 1.00 21.29 145 GLU A O 1
ATOM 909 N N . ALA A 1 118 ? 49.477 87.946 155.105 1.00 19.85 146 ALA A N 1
ATOM 910 C CA . ALA A 1 118 ? 50.792 87.332 155.230 1.00 20.03 146 ALA A CA 1
ATOM 911 C C . ALA A 1 118 ? 50.765 86.543 156.536 1.00 24.66 146 ALA A C 1
ATOM 912 O O . ALA A 1 118 ? 50.753 87.151 157.619 1.00 24.88 146 ALA A O 1
ATOM 914 N N . VAL A 1 119 ? 50.707 85.205 156.444 1.00 22.02 147 VAL A N 1
ATOM 915 C CA . VAL A 1 119 ? 50.672 84.328 157.637 1.00 22.91 147 VAL A CA 1
ATOM 916 C C . VAL A 1 119 ? 52.076 84.346 158.256 1.00 28.46 147 VAL A C 1
ATOM 917 O O . VAL A 1 119 ? 52.231 84.398 159.476 1.00 29.50 147 VAL A O 1
ATOM 921 N N . ASP A 1 120 ? 53.090 84.322 157.386 1.00 24.78 148 ASP A N 1
ATOM 922 C CA . ASP A 1 120 ? 54.508 84.471 157.716 1.00 25.25 148 ASP A CA 1
ATOM 923 C C . ASP A 1 120 ? 55.194 84.977 156.461 1.00 26.90 148 ASP A C 1
ATOM 924 O O . ASP A 1 120 ? 54.498 85.172 155.455 1.00 25.71 148 ASP A O 1
ATOM 929 N N . ALA A 1 121 ? 56.530 85.189 156.482 1.00 24.47 149 ALA A N 1
ATOM 930 C CA . ALA A 1 121 ? 57.255 85.750 155.323 1.00 23.34 149 ALA A CA 1
ATOM 931 C C . ALA A 1 121 ? 57.136 84.939 154.030 1.00 25.63 149 ALA A C 1
ATOM 932 O O . ALA A 1 121 ? 57.319 85.506 152.942 1.00 24.49 149 ALA A O 1
ATOM 934 N N . LYS A 1 122 ? 56.824 83.627 154.137 1.00 21.87 150 LYS A N 1
ATOM 935 C CA . LYS A 1 122 ? 56.718 82.765 152.955 1.00 21.05 150 LYS A CA 1
ATOM 936 C C . LYS A 1 122 ? 55.337 82.102 152.791 1.00 23.05 150 LYS A C 1
ATOM 937 O O . LYS A 1 122 ? 55.234 81.082 152.119 1.00 23.64 150 LYS A O 1
ATOM 943 N N . THR A 1 123 ? 54.298 82.635 153.440 1.00 18.58 151 THR A N 1
ATOM 944 C CA . THR A 1 123 ? 52.971 82.032 153.364 1.00 18.30 151 THR A CA 1
ATOM 945 C C . THR A 1 123 ? 51.930 83.133 153.201 1.00 20.81 151 THR A C 1
ATOM 946 O O . THR A 1 123 ? 51.870 84.041 154.032 1.00 19.49 151 THR A O 1
ATOM 950 N N . VAL A 1 124 ? 51.103 83.024 152.136 1.00 17.79 152 VAL A N 1
ATOM 951 C CA . VAL A 1 124 ? 50.043 83.986 151.824 1.00 17.94 152 VAL A CA 1
ATOM 952 C C . VAL A 1 124 ? 48.704 83.256 151.915 1.00 21.15 152 VAL A C 1
ATOM 953 O O . VAL A 1 124 ? 48.546 82.192 151.311 1.00 19.85 152 VAL A O 1
ATOM 957 N N . ARG A 1 125 ? 47.738 83.851 152.620 1.00 16.85 153 ARG A N 1
ATOM 958 C CA . ARG A 1 125 ? 46.404 83.285 152.720 1.00 16.26 153 ARG A CA 1
ATOM 959 C C . ARG A 1 125 ? 45.460 84.233 151.983 1.00 19.86 153 ARG A C 1
ATOM 960 O O . ARG A 1 125 ? 45.402 85.413 152.308 1.00 18.84 153 ARG A O 1
ATOM 968 N N . ILE A 1 126 ? 44.724 83.705 151.000 1.00 15.92 154 ILE A N 1
ATOM 969 C CA . ILE A 1 126 ? 43.739 84.495 150.248 1.00 15.13 154 ILE A CA 1
ATOM 970 C C . ILE A 1 126 ? 42.361 83.939 150.625 1.00 17.89 154 ILE A C 1
ATOM 971 O O . ILE A 1 126 ? 42.116 82.745 150.470 1.00 16.81 154 ILE A O 1
ATOM 976 N N . THR A 1 127 ? 41.485 84.805 151.132 1.00 15.54 155 THR A N 1
ATOM 977 C CA . THR A 1 127 ? 40.134 84.401 151.516 1.00 15.36 155 THR A CA 1
ATOM 978 C C . THR A 1 127 ? 39.200 85.049 150.496 1.00 19.16 155 THR A C 1
ATOM 979 O O . THR A 1 127 ? 39.339 86.240 150.178 1.00 16.98 155 THR A O 1
ATOM 983 N N . LEU A 1 128 ? 38.234 84.253 150.011 1.00 17.18 156 LEU A N 1
ATOM 984 C CA . LEU A 1 128 ? 37.265 84.673 149.002 1.00 16.17 156 LEU A CA 1
ATOM 985 C C . LEU A 1 128 ? 35.898 84.873 149.621 1.00 18.06 156 LEU A C 1
ATOM 986 O O . LEU A 1 128 ? 35.562 84.203 150.603 1.00 18.47 156 LEU A O 1
ATOM 991 N N . THR A 1 129 ? 35.088 85.734 148.985 1.00 15.24 157 THR A N 1
ATOM 992 C CA . THR A 1 129 ? 33.702 85.961 149.431 1.00 17.59 157 THR A CA 1
ATOM 993 C C . THR A 1 129 ? 32.795 84.822 148.920 1.00 23.19 157 THR A C 1
ATOM 994 O O . THR A 1 129 ? 31.674 84.678 149.397 1.00 22.80 157 THR A O 1
ATOM 998 N N . ARG A 1 130 ? 33.260 84.067 147.908 1.00 19.81 158 ARG A N 1
ATOM 999 C CA . ARG A 1 130 ? 32.520 82.944 147.313 1.00 19.55 158 ARG A CA 1
ATOM 1000 C C . ARG A 1 130 ? 33.503 82.154 146.458 1.00 21.36 158 ARG A C 1
ATOM 1001 O O . ARG A 1 130 ? 34.594 82.639 146.198 1.00 18.88 158 ARG A O 1
ATOM 1009 N N . ARG A 1 131 ? 33.125 80.949 146.012 1.00 19.15 159 ARG A N 1
ATOM 1010 C CA . ARG A 1 131 ? 34.059 80.202 145.165 1.00 18.80 159 ARG A CA 1
ATOM 1011 C C . ARG A 1 131 ? 34.329 80.930 143.858 1.00 21.14 159 ARG A C 1
ATOM 1012 O O . ARG A 1 131 ? 33.417 81.542 143.273 1.00 19.41 159 ARG A O 1
ATOM 1020 N N . VAL A 1 132 ? 35.602 80.890 143.415 1.00 15.66 160 VAL A N 1
ATOM 1021 C CA . VAL A 1 132 ? 36.031 81.556 142.189 1.00 15.75 160 VAL A CA 1
ATOM 1022 C C . VAL A 1 132 ? 36.727 80.481 141.344 1.00 18.03 160 VAL A C 1
ATOM 1023 O O . VAL A 1 132 ? 37.923 80.216 141.522 1.00 17.76 160 VAL A O 1
ATOM 1027 N N . PRO A 1 133 ? 35.954 79.822 140.444 1.00 16.92 161 PRO A N 1
ATOM 1028 C CA . PRO A 1 133 ? 36.522 78.708 139.668 1.00 16.61 161 PRO A CA 1
ATOM 1029 C C . PRO A 1 133 ? 37.830 79.035 138.942 1.00 17.13 161 PRO A C 1
ATOM 1030 O O . PRO A 1 133 ? 38.757 78.186 138.928 1.00 17.92 161 PRO A O 1
ATOM 1034 N N . SER A 1 134 ? 37.924 80.262 138.395 1.00 15.36 162 SER A N 1
ATOM 1035 C CA . SER A 1 134 ? 39.115 80.658 137.631 1.00 16.37 162 SER A CA 1
ATOM 1036 C C . SER A 1 134 ? 40.126 81.455 138.469 1.00 18.54 162 SER A C 1
ATOM 1037 O O . SER A 1 134 ? 40.870 82.278 137.913 1.00 16.82 162 SER A O 1
ATOM 1040 N N . LEU A 1 135 ? 40.203 81.176 139.802 1.00 16.84 163 LEU A N 1
ATOM 1041 C CA . LEU A 1 135 ? 41.119 81.927 140.667 1.00 15.52 163 LEU A CA 1
ATOM 1042 C C . LEU A 1 135 ? 42.567 81.887 140.166 1.00 17.29 163 LEU A C 1
ATOM 1043 O O . LEU A 1 135 ? 43.259 82.908 140.222 1.00 18.10 163 LEU A O 1
ATOM 1048 N N . LEU A 1 136 ? 43.044 80.707 139.726 1.00 17.08 164 LEU A N 1
ATOM 1049 C CA . LEU A 1 136 ? 44.448 80.634 139.305 1.00 17.18 164 LEU A CA 1
ATOM 1050 C C . LEU A 1 136 ? 44.757 81.568 138.142 1.00 19.92 164 LEU A C 1
ATOM 1051 O O . LEU A 1 136 ? 45.805 82.202 138.159 1.00 19.77 164 LEU A O 1
ATOM 1056 N N . ALA A 1 137 ? 43.813 81.749 137.184 1.00 17.20 165 ALA A N 1
ATOM 1057 C CA . ALA A 1 137 ? 44.037 82.715 136.083 1.00 14.67 165 ALA A CA 1
ATOM 1058 C C . ALA A 1 137 ? 44.198 84.129 136.691 1.00 17.59 165 ALA A C 1
ATOM 1059 O O . ALA A 1 137 ? 45.087 84.871 136.280 1.00 17.66 165 ALA A O 1
ATOM 1061 N N . LEU A 1 138 ? 43.362 84.487 137.691 1.00 14.76 166 LEU A N 1
ATOM 1062 C CA . LEU A 1 138 ? 43.449 85.818 138.323 1.00 15.85 166 LEU A CA 1
ATOM 1063 C C . LEU A 1 138 ? 44.803 86.043 139.010 1.00 19.32 166 LEU A C 1
ATOM 1064 O O . LEU A 1 138 ? 45.253 87.189 139.174 1.00 19.69 166 LEU A O 1
ATOM 1069 N N . LEU A 1 139 ? 45.435 84.945 139.453 1.00 15.54 167 LEU A N 1
ATOM 1070 C CA . LEU A 1 139 ? 46.705 85.042 140.190 1.00 14.96 167 LEU A CA 1
ATOM 1071 C C . LEU A 1 139 ? 47.913 84.787 139.307 1.00 17.02 167 LEU A C 1
ATOM 1072 O O . LEU A 1 139 ? 49.028 84.628 139.825 1.00 16.81 167 LEU A O 1
ATOM 1077 N N . SER A 1 140 ? 47.687 84.702 137.974 1.00 14.81 168 SER A N 1
ATOM 1078 C CA . SER A 1 140 ? 48.739 84.360 137.037 1.00 15.01 168 SER A CA 1
ATOM 1079 C C . SER A 1 140 ? 49.441 85.574 136.467 1.00 18.14 168 SER A C 1
ATOM 1080 O O . SER A 1 140 ? 49.129 86.708 136.829 1.00 17.87 168 SER A O 1
ATOM 1083 N N . ASN A 1 141 ? 50.352 85.314 135.522 1.00 15.37 169 ASN A N 1
ATOM 1084 C CA . ASN A 1 141 ? 51.189 86.349 134.921 1.00 16.59 169 ASN A CA 1
ATOM 1085 C C . ASN A 1 141 ? 50.445 87.065 133.803 1.00 18.25 169 ASN A C 1
ATOM 1086 O O . ASN A 1 141 ? 50.802 86.983 132.621 1.00 18.17 169 ASN A O 1
ATOM 1091 N N . PHE A 1 142 ? 49.410 87.813 134.199 1.00 15.75 170 PHE A N 1
ATOM 1092 C CA . PHE A 1 142 ? 48.639 88.626 133.262 1.00 15.75 170 PHE A CA 1
ATOM 1093 C C . PHE A 1 142 ? 47.843 89.616 134.060 1.00 19.46 170 PHE A C 1
ATOM 1094 O O . PHE A 1 142 ? 47.403 89.305 135.175 1.00 18.10 170 PHE A O 1
ATOM 1102 N N . SER A 1 143 ? 47.674 90.811 133.499 1.00 16.12 171 SER A N 1
ATOM 1103 C CA . SER A 1 143 ? 46.867 91.867 134.118 1.00 16.01 171 SER A CA 1
ATOM 1104 C C . SER A 1 143 ? 47.219 92.064 135.619 1.00 19.00 171 SER A C 1
ATOM 1105 O O . SER A 1 143 ? 48.381 92.265 135.940 1.00 18.72 171 SER A O 1
ATOM 1108 N N . GLY A 1 144 ? 46.247 91.945 136.521 1.00 17.80 172 GLY A N 1
ATOM 1109 C CA . GLY A 1 144 ? 46.478 92.235 137.932 1.00 17.86 172 GLY A CA 1
ATOM 1110 C C . GLY A 1 144 ? 47.184 91.183 138.756 1.00 20.43 172 GLY A C 1
ATOM 1111 O O . GLY A 1 144 ? 47.326 91.357 139.965 1.00 20.64 172 GLY A O 1
ATOM 1112 N N . GLY A 1 145 ? 47.589 90.077 138.131 1.00 16.57 173 GLY A N 1
ATOM 1113 C CA . GLY A 1 145 ? 48.233 88.998 138.884 1.00 15.99 173 GLY A CA 1
ATOM 1114 C C . GLY A 1 145 ? 49.711 89.202 139.185 1.00 19.78 173 GLY A C 1
ATOM 1115 O O . GLY A 1 145 ? 50.263 88.598 140.115 1.00 19.28 173 GLY A O 1
ATOM 1116 N N . PHE A 1 146 ? 50.379 90.056 138.396 1.00 16.65 174 PHE A N 1
ATOM 1117 C CA . PHE A 1 146 ? 51.821 90.254 138.567 1.00 15.73 174 PHE A CA 1
ATOM 1118 C C . PHE A 1 146 ? 52.140 90.848 139.926 1.00 19.77 174 PHE A C 1
ATOM 1119 O O . PHE A 1 146 ? 51.417 91.731 140.393 1.00 19.77 174 PHE A O 1
ATOM 1127 N N . ILE A 1 147 ? 53.244 90.383 140.534 1.00 16.36 175 ILE A N 1
ATOM 1128 C CA . ILE A 1 147 ? 53.666 90.853 141.850 1.00 14.76 175 ILE A CA 1
ATOM 1129 C C . ILE A 1 147 ? 54.737 91.928 141.711 1.00 17.72 175 ILE A C 1
ATOM 1130 O O . ILE A 1 147 ? 55.705 91.757 140.980 1.00 17.27 175 ILE A O 1
ATOM 1135 N N . ILE A 1 148 ? 54.558 93.021 142.448 1.00 16.19 176 ILE A N 1
ATOM 1136 C CA . ILE A 1 148 ? 55.523 94.127 142.474 1.00 16.55 176 ILE A CA 1
ATOM 1137 C C . ILE A 1 148 ? 56.087 94.335 143.905 1.00 19.14 176 ILE A C 1
ATOM 1138 O O . ILE A 1 148 ? 55.462 93.873 144.871 1.00 19.61 176 ILE A O 1
ATOM 1143 N N . PRO A 1 149 ? 57.238 95.037 144.051 1.00 17.20 177 PRO A N 1
ATOM 1144 C CA . PRO A 1 149 ? 57.829 95.190 145.389 1.00 17.11 177 PRO A CA 1
ATOM 1145 C C . PRO A 1 149 ? 57.208 96.349 146.145 1.00 22.02 177 PRO A C 1
ATOM 1146 O O . PRO A 1 149 ? 57.160 97.466 145.637 1.00 20.75 177 PRO A O 1
ATOM 1150 N N . LYS A 1 150 ? 56.743 96.071 147.369 1.00 20.07 178 LYS A N 1
ATOM 1151 C CA . LYS A 1 150 ? 56.154 97.074 148.247 1.00 19.89 178 LYS A CA 1
ATOM 1152 C C . LYS A 1 150 ? 57.097 98.274 148.391 1.00 21.81 178 LYS A C 1
ATOM 1153 O O . LYS A 1 150 ? 56.671 99.406 148.171 1.00 21.01 178 LYS A O 1
ATOM 1159 N N . LYS A 1 151 ? 58.374 98.029 148.737 1.00 20.29 179 LYS A N 1
ATOM 1160 C CA . LYS A 1 151 ? 59.340 99.135 148.950 1.00 21.23 179 LYS A CA 1
ATOM 1161 C C . LYS A 1 151 ? 59.598 99.965 147.709 1.00 25.78 179 LYS A C 1
ATOM 1162 O O . LYS A 1 151 ? 59.674 101.201 147.805 1.00 25.64 179 LYS A O 1
ATOM 1168 N N . ALA A 1 152 ? 59.723 99.312 146.547 1.00 21.30 180 ALA A N 1
ATOM 1169 C CA . ALA A 1 152 ? 59.994 100.032 145.303 1.00 21.24 180 ALA A CA 1
ATOM 1170 C C . ALA A 1 152 ? 58.814 100.885 144.879 1.00 24.11 180 ALA A C 1
ATOM 1171 O O . ALA A 1 152 ? 58.999 102.048 144.504 1.00 22.60 180 ALA A O 1
ATOM 1173 N N . PHE A 1 153 ? 57.608 100.322 144.940 1.00 21.00 181 PHE A N 1
ATOM 1174 C CA . PHE A 1 153 ? 56.443 101.102 144.540 1.00 19.79 181 PHE A CA 1
ATOM 1175 C C . PHE A 1 153 ? 56.190 102.250 145.514 1.00 23.64 181 PHE A C 1
ATOM 1176 O O . PHE A 1 153 ? 55.942 103.385 145.070 1.00 23.16 181 PHE A O 1
ATOM 1184 N N . LYS A 1 154 ? 56.276 101.970 146.844 1.00 20.68 182 LYS A N 1
ATOM 1185 C CA . LYS A 1 154 ? 56.030 103.013 147.865 1.00 21.80 182 LYS A CA 1
ATOM 1186 C C . LYS A 1 154 ? 56.913 104.221 147.683 1.00 26.79 182 LYS A C 1
ATOM 1187 O O . LYS A 1 154 ? 56.451 105.338 147.902 1.00 27.10 182 LYS A O 1
ATOM 1193 N N . GLU A 1 155 ? 58.185 104.006 147.290 1.00 23.10 183 GLU A N 1
ATOM 1194 C CA . GLU A 1 155 ? 59.111 105.106 147.068 1.00 23.07 183 GLU A CA 1
ATOM 1195 C C . GLU A 1 155 ? 58.936 105.737 145.704 1.00 27.03 183 GLU A C 1
ATOM 1196 O O . GLU A 1 155 ? 58.748 106.952 145.632 1.00 27.24 183 GLU A O 1
ATOM 1202 N N . ARG A 1 156 ? 59.045 104.936 144.625 1.00 22.09 184 ARG A N 1
ATOM 1203 C CA . ARG A 1 156 ? 59.034 105.469 143.259 1.00 21.39 184 ARG A CA 1
ATOM 1204 C C . ARG A 1 156 ? 57.725 106.125 142.867 1.00 25.24 184 ARG A C 1
ATOM 1205 O O . ARG A 1 156 ? 57.739 107.092 142.087 1.00 24.22 184 ARG A O 1
ATOM 1213 N N . GLY A 1 157 ? 56.624 105.624 143.421 1.00 23.49 185 GLY A N 1
ATOM 1214 C CA . GLY A 1 157 ? 55.295 106.184 143.196 1.00 23.92 185 GLY A CA 1
ATOM 1215 C C . GLY A 1 157 ? 54.997 106.383 141.725 1.00 26.33 185 GLY A C 1
ATOM 1216 O O . GLY A 1 157 ? 55.082 105.433 140.946 1.00 24.94 185 GLY A O 1
ATOM 1217 N N . ASP A 1 158 ? 54.714 107.642 141.330 1.00 24.11 186 ASP A N 1
ATOM 1218 C CA . ASP A 1 158 ? 54.394 108.005 139.943 1.00 24.17 186 ASP A CA 1
ATOM 1219 C C . ASP A 1 158 ? 55.510 107.701 138.939 1.00 28.00 186 ASP A C 1
ATOM 1220 O O . ASP A 1 158 ? 55.230 107.635 137.739 1.00 29.31 186 ASP A O 1
ATOM 1225 N N . ASP A 1 159 ? 56.759 107.509 139.411 1.00 22.65 187 ASP A N 1
ATOM 1226 C CA . ASP A 1 159 ? 57.883 107.197 138.528 1.00 22.60 187 ASP A CA 1
ATOM 1227 C C . ASP A 1 159 ? 58.070 105.689 138.330 1.00 23.40 187 ASP A C 1
ATOM 1228 O O . ASP A 1 159 ? 58.823 105.283 137.441 1.00 23.92 187 ASP A O 1
ATOM 1233 N N . PHE A 1 160 ? 57.380 104.854 139.128 1.00 20.12 188 PHE A N 1
ATOM 1234 C CA . PHE A 1 160 ? 57.521 103.398 138.997 1.00 18.95 188 PHE A CA 1
ATOM 1235 C C . PHE A 1 160 ? 57.168 102.929 137.583 1.00 21.48 188 PHE A C 1
ATOM 1236 O O . PHE A 1 160 ? 57.822 102.027 137.062 1.00 23.57 188 PHE A O 1
ATOM 1244 N N . LYS A 1 161 ? 56.137 103.539 136.966 1.00 19.33 189 LYS A N 1
ATOM 1245 C CA . LYS A 1 161 ? 55.677 103.162 135.606 1.00 19.29 189 LYS A CA 1
ATOM 1246 C C . LYS A 1 161 ? 56.782 103.266 134.522 1.00 23.01 189 LYS A C 1
ATOM 1247 O O . LYS A 1 161 ? 56.671 102.614 133.478 1.00 20.38 189 LYS A O 1
ATOM 1253 N N . ARG A 1 162 ? 57.847 104.074 134.777 1.00 20.99 190 ARG A N 1
ATOM 1254 C CA . ARG A 1 162 ? 58.972 104.194 133.836 1.00 21.82 190 ARG A CA 1
ATOM 1255 C C . ARG A 1 162 ? 60.285 103.620 134.422 1.00 25.38 190 ARG A C 1
ATOM 1256 O O . ARG A 1 162 ? 61.295 103.566 133.725 1.00 24.55 190 ARG A O 1
ATOM 1264 N N . ARG A 1 163 ? 60.258 103.160 135.701 1.00 21.17 191 ARG A N 1
ATOM 1265 C CA . ARG A 1 163 ? 61.429 102.563 136.368 1.00 20.12 191 ARG A CA 1
ATOM 1266 C C . ARG A 1 163 ? 60.928 101.307 137.092 1.00 23.68 191 ARG A C 1
ATOM 1267 O O . ARG A 1 163 ? 60.897 101.276 138.333 1.00 23.67 191 ARG A O 1
ATOM 1275 N N . PRO A 1 164 ? 60.439 100.295 136.334 1.00 20.99 192 PRO A N 1
ATOM 1276 C CA . PRO A 1 164 ? 59.822 99.129 136.982 1.00 20.49 192 PRO A CA 1
ATOM 1277 C C . PRO A 1 164 ? 60.829 98.214 137.650 1.00 21.44 192 PRO A C 1
ATOM 1278 O O . PRO A 1 164 ? 62.006 98.176 137.256 1.00 20.81 192 PRO A O 1
ATOM 1282 N N . VAL A 1 165 ? 60.343 97.438 138.631 1.00 19.35 193 VAL A N 1
ATOM 1283 C CA . VAL A 1 165 ? 61.169 96.465 139.342 1.00 17.69 193 VAL A CA 1
ATOM 1284 C C . VAL A 1 165 ? 60.329 95.220 139.471 1.00 19.12 193 VAL A C 1
ATOM 1285 O O . VAL A 1 165 ? 59.259 95.273 140.068 1.00 18.61 193 VAL A O 1
ATOM 1289 N N . GLY A 1 166 ? 60.787 94.118 138.895 1.00 17.35 194 GLY A N 1
ATOM 1290 C CA . GLY A 1 166 ? 60.080 92.841 139.017 1.00 17.12 194 GLY A CA 1
ATOM 1291 C C . GLY A 1 166 ? 61.020 91.728 139.441 1.00 19.52 194 GLY A C 1
ATOM 1292 O O . GLY A 1 166 ? 62.165 92.006 139.819 1.00 17.54 194 GLY A O 1
ATOM 1293 N N . PHE A 1 167 ? 60.520 90.477 139.472 1.00 16.79 195 PHE A N 1
ATOM 1294 C CA . PHE A 1 167 ? 61.402 89.332 139.759 1.00 16.57 195 PHE A CA 1
ATOM 1295 C C . PHE A 1 167 ? 61.524 88.418 138.532 1.00 18.60 195 PHE A C 1
ATOM 1296 O O . PHE A 1 167 ? 62.107 87.328 138.614 1.00 18.29 195 PHE A O 1
ATOM 1304 N N . GLY A 1 168 ? 61.016 88.899 137.405 1.00 16.98 196 GLY A N 1
ATOM 1305 C CA . GLY A 1 168 ? 61.051 88.206 136.119 1.00 16.94 196 GLY A CA 1
ATOM 1306 C C . GLY A 1 168 ? 62.460 88.093 135.556 1.00 20.06 196 GLY A C 1
ATOM 1307 O O . GLY A 1 168 ? 63.439 88.623 136.128 1.00 18.51 196 GLY A O 1
ATOM 1308 N N . PRO A 1 169 ? 62.580 87.415 134.397 1.00 17.22 197 PRO A N 1
ATOM 1309 C CA . PRO A 1 169 ? 63.923 87.133 133.853 1.00 15.74 197 PRO A CA 1
ATOM 1310 C C . PRO A 1 169 ? 64.673 88.319 133.270 1.00 19.38 197 PRO A C 1
ATOM 1311 O O . PRO A 1 169 ? 65.886 88.219 133.098 1.00 19.16 197 PRO A O 1
ATOM 1315 N N . PHE A 1 170 ? 63.962 89.425 132.911 1.00 16.51 198 PHE A N 1
ATOM 1316 C CA . PHE A 1 170 ? 64.640 90.588 132.329 1.00 15.45 198 PHE A CA 1
ATOM 1317 C C . PHE A 1 170 ? 64.278 91.838 133.093 1.00 20.05 198 PHE A C 1
ATOM 1318 O O . PHE A 1 170 ? 63.153 91.968 133.550 1.00 20.01 198 PHE A O 1
ATOM 1326 N N . GLN A 1 171 ? 65.206 92.781 133.168 1.00 18.23 199 GLN A N 1
ATOM 1327 C CA . GLN A 1 171 ? 64.973 94.042 133.879 1.00 19.17 199 GLN A CA 1
ATOM 1328 C C . GLN A 1 171 ? 65.166 95.188 132.938 1.00 22.49 199 GLN A C 1
ATOM 1329 O O . GLN A 1 171 ? 65.958 95.097 132.006 1.00 22.12 199 GLN A O 1
ATOM 1335 N N . VAL A 1 172 ? 64.494 96.305 133.213 1.00 19.26 200 VAL A N 1
ATOM 1336 C CA . VAL A 1 172 ? 64.650 97.482 132.380 1.00 19.95 200 VAL A CA 1
ATOM 1337 C C . VAL A 1 172 ? 65.918 98.191 132.808 1.00 24.57 200 VAL A C 1
ATOM 1338 O O . VAL A 1 172 ? 66.001 98.656 133.949 1.00 24.35 200 VAL A O 1
ATOM 1342 N N . GLU A 1 173 ? 66.913 98.237 131.913 1.00 20.69 201 GLU A N 1
ATOM 1343 C CA . GLU A 1 173 ? 68.156 98.953 132.198 1.00 21.16 201 GLU A CA 1
ATOM 1344 C C . GLU A 1 173 ? 67.961 100.451 131.908 1.00 28.59 201 GLU A C 1
ATOM 1345 O O . GLU A 1 173 ? 68.397 101.299 132.698 1.00 29.41 201 GLU A O 1
ATOM 1351 N N . SER A 1 174 ? 67.327 100.771 130.763 1.00 24.56 202 SER A N 1
ATOM 1352 C CA . SER A 1 174 ? 67.065 102.147 130.342 1.00 24.51 202 SER A CA 1
ATOM 1353 C C . SER A 1 174 ? 65.954 102.218 129.300 1.00 27.16 202 SER A C 1
ATOM 1354 O O . SER A 1 174 ? 65.686 101.233 128.589 1.00 26.22 202 SER A O 1
ATOM 1357 N N . ILE A 1 175 ? 65.324 103.411 129.191 1.00 22.88 203 ILE A N 1
ATOM 1358 C CA . ILE A 1 175 ? 64.323 103.687 128.172 1.00 23.27 203 ILE A CA 1
ATOM 1359 C C . ILE A 1 175 ? 64.861 104.867 127.375 1.00 29.05 203 ILE A C 1
ATOM 1360 O O . ILE A 1 175 ? 65.312 105.851 127.970 1.00 29.27 203 ILE A O 1
ATOM 1365 N N . GLN A 1 176 ? 64.860 104.749 126.039 1.00 26.05 204 GLN A N 1
ATOM 1366 C CA . GLN A 1 176 ? 65.268 105.816 125.119 1.00 25.36 204 GLN A CA 1
ATOM 1367 C C . GLN A 1 176 ? 63.888 106.243 124.564 1.00 29.00 204 GLN A C 1
ATOM 1368 O O . GLN A 1 176 ? 63.346 105.537 123.699 1.00 27.20 204 GLN A O 1
ATOM 1374 N N . PRO A 1 177 ? 63.234 107.293 125.151 1.00 27.62 205 PRO A N 1
ATOM 1375 C CA . PRO A 1 177 ? 61.842 107.617 124.773 1.00 27.01 205 PRO A CA 1
ATOM 1376 C C . PRO A 1 177 ? 61.556 107.695 123.275 1.00 29.61 205 PRO A C 1
ATOM 1377 O O . PRO A 1 177 ? 62.294 108.335 122.532 1.00 28.11 205 PRO A O 1
ATOM 1381 N N . GLY A 1 178 ? 60.530 106.965 122.856 1.00 25.38 206 GLY A N 1
ATOM 1382 C CA . GLY A 1 178 ? 60.125 106.897 121.457 1.00 25.14 206 GLY A CA 1
ATOM 1383 C C . GLY A 1 178 ? 61.072 106.145 120.538 1.00 28.09 206 GLY A C 1
ATOM 1384 O O . GLY A 1 178 ? 60.831 106.085 119.333 1.00 28.26 206 GLY A O 1
ATOM 1385 N N . GLN A 1 179 ? 62.142 105.540 121.080 1.00 22.99 207 GLN A N 1
ATOM 1386 C CA . GLN A 1 179 ? 63.109 104.805 120.249 1.00 22.39 207 GLN A CA 1
ATOM 1387 C C . GLN A 1 179 ? 63.207 103.337 120.657 1.00 24.22 207 GLN A C 1
ATOM 1388 O O . GLN A 1 179 ? 63.082 102.451 119.800 1.00 22.74 207 GLN A O 1
ATOM 1394 N N . SER A 1 180 ? 63.460 103.080 121.954 1.00 20.24 208 SER A N 1
ATOM 1395 C CA . SER A 1 180 ? 63.626 101.714 122.446 1.00 19.68 208 SER A CA 1
ATOM 1396 C C . SER A 1 180 ? 63.635 101.562 123.951 1.00 24.80 208 SER A C 1
ATOM 1397 O O . SER A 1 180 ? 63.808 102.533 124.682 1.00 24.65 208 SER A O 1
ATOM 1400 N N . VAL A 1 181 ? 63.489 100.312 124.403 1.00 19.54 209 VAL A N 1
ATOM 1401 C CA . VAL A 1 181 ? 63.678 99.913 125.784 1.00 19.02 209 VAL A CA 1
ATOM 1402 C C . VAL A 1 181 ? 64.837 98.929 125.755 1.00 22.97 209 VAL A C 1
ATOM 1403 O O . VAL A 1 181 ? 64.842 98.007 124.926 1.00 22.16 209 VAL A O 1
ATOM 1407 N N . THR A 1 182 ? 65.818 99.122 126.652 1.00 20.84 210 THR A N 1
ATOM 1408 C CA . THR A 1 182 ? 66.928 98.200 126.771 1.00 19.61 210 THR A CA 1
ATOM 1409 C C . THR A 1 182 ? 66.675 97.379 127.996 1.00 21.53 210 THR A C 1
ATOM 1410 O O . THR A 1 182 ? 66.599 97.921 129.113 1.00 21.37 210 THR A O 1
ATOM 1414 N N . LEU A 1 183 ? 66.517 96.065 127.801 1.00 18.54 211 LEU A N 1
ATOM 1415 C CA . LEU A 1 183 ? 66.362 95.144 128.923 1.00 18.14 211 LEU A CA 1
ATOM 1416 C C . LEU A 1 183 ? 67.616 94.289 129.042 1.00 23.73 211 LEU A C 1
ATOM 1417 O O . LEU A 1 183 ? 68.257 93.975 128.030 1.00 23.04 211 LEU A O 1
ATOM 1422 N N . THR A 1 184 ? 67.994 93.940 130.278 1.00 19.21 212 THR A N 1
ATOM 1423 C CA . THR A 1 184 ? 69.152 93.089 130.483 1.00 19.06 212 THR A CA 1
ATOM 1424 C C . THR A 1 184 ? 68.718 91.877 131.301 1.00 21.68 212 THR A C 1
ATOM 1425 O O . THR A 1 184 ? 67.733 91.939 132.035 1.00 20.81 212 THR A O 1
ATOM 1429 N N . ALA A 1 185 ? 69.462 90.776 131.178 1.00 21.25 213 ALA A N 1
ATOM 1430 C CA . ALA A 1 185 ? 69.137 89.555 131.912 1.00 20.32 213 ALA A CA 1
ATOM 1431 C C . ALA A 1 185 ? 69.231 89.801 133.404 1.00 23.21 213 ALA A C 1
ATOM 1432 O O . ALA A 1 185 ? 70.168 90.459 133.865 1.00 23.75 213 ALA A O 1
ATOM 1434 N N . ASN A 1 186 ? 68.257 89.271 134.157 1.00 19.43 214 ASN A N 1
ATOM 1435 C CA . ASN A 1 186 ? 68.277 89.301 135.601 1.00 19.36 214 ASN A CA 1
ATOM 1436 C C . ASN A 1 186 ? 69.193 88.122 135.994 1.00 23.10 214 ASN A C 1
ATOM 1437 O O . ASN A 1 186 ? 68.764 86.962 135.975 1.00 21.60 214 ASN A O 1
ATOM 1442 N N . ALA A 1 187 ? 70.464 88.423 136.328 1.00 24.18 215 ALA A N 1
ATOM 1443 C CA . ALA A 1 187 ? 71.464 87.387 136.663 1.00 24.01 215 ALA A CA 1
ATOM 1444 C C . ALA A 1 187 ? 71.064 86.462 137.840 1.00 28.29 215 ALA A C 1
ATOM 1445 O O . ALA A 1 187 ? 71.586 85.344 137.953 1.00 28.72 215 ALA A O 1
ATOM 1447 N N . GLU A 1 188 ? 70.145 86.923 138.697 1.00 23.37 216 GLU A N 1
ATOM 1448 C CA . GLU A 1 188 ? 69.700 86.183 139.870 1.00 23.33 216 GLU A CA 1
ATOM 1449 C C . GLU A 1 188 ? 68.331 85.557 139.660 1.00 24.32 216 GLU A C 1
ATOM 1450 O O . GLU A 1 188 ? 67.772 85.046 140.627 1.00 22.80 216 GLU A O 1
ATOM 1456 N N . TYR A 1 189 ? 67.811 85.533 138.397 1.00 20.46 217 TYR A N 1
ATOM 1457 C CA . TYR A 1 189 ? 66.488 84.950 138.142 1.00 19.02 217 TYR A CA 1
ATOM 1458 C C . TYR A 1 189 ? 66.424 83.550 138.754 1.00 22.38 217 TYR A C 1
ATOM 1459 O O . TYR A 1 189 ? 67.351 82.762 138.576 1.00 23.05 217 TYR A O 1
ATOM 1468 N N . PHE A 1 190 ? 65.375 83.271 139.539 1.00 22.28 218 PHE A N 1
ATOM 1469 C CA . PHE A 1 190 ? 65.284 82.040 140.310 1.00 22.08 218 PHE A CA 1
ATOM 1470 C C . PHE A 1 190 ? 65.323 80.729 139.492 1.00 25.05 218 PHE A C 1
ATOM 1471 O O . PHE A 1 190 ? 65.701 79.700 140.051 1.00 25.29 218 PHE A O 1
ATOM 1479 N N . ARG A 1 191 ? 64.960 80.758 138.188 1.00 21.59 219 ARG A N 1
ATOM 1480 C CA . ARG A 1 191 ? 64.978 79.524 137.370 1.00 21.51 219 ARG A CA 1
ATOM 1481 C C . ARG A 1 191 ? 66.318 79.351 136.683 1.00 26.55 219 ARG A C 1
ATOM 1482 O O . ARG A 1 191 ? 66.528 78.350 135.998 1.00 29.11 219 ARG A O 1
ATOM 1490 N N . GLY A 1 192 ? 67.205 80.324 136.866 1.00 22.99 220 GLY A N 1
ATOM 1491 C CA . GLY A 1 192 ? 68.529 80.325 136.256 1.00 23.02 220 GLY A CA 1
ATOM 1492 C C . GLY A 1 192 ? 68.738 81.574 135.430 1.00 25.97 220 GLY A C 1
ATOM 1493 O O . GLY A 1 192 ? 67.776 82.178 134.930 1.00 23.98 220 GLY A O 1
ATOM 1494 N N . LYS A 1 193 ? 69.994 81.971 135.283 1.00 24.75 221 LYS A N 1
ATOM 1495 C CA . LYS A 1 193 ? 70.332 83.168 134.522 1.00 24.41 221 LYS A CA 1
ATOM 1496 C C . LYS A 1 193 ? 69.922 82.998 133.031 1.00 24.31 221 LYS A C 1
ATOM 1497 O O . LYS A 1 193 ? 70.258 81.980 132.409 1.00 21.40 221 LYS A O 1
ATOM 1503 N N . PRO A 1 194 ? 69.218 83.981 132.437 1.00 21.28 222 PRO A N 1
ATOM 1504 C CA . PRO A 1 194 ? 68.855 83.854 131.023 1.00 19.77 222 PRO A CA 1
ATOM 1505 C C . PRO A 1 194 ? 70.034 83.609 130.093 1.00 22.72 222 PRO A C 1
ATOM 1506 O O . PRO A 1 194 ? 71.161 84.059 130.347 1.00 22.07 222 PRO A O 1
ATOM 1510 N N . LYS A 1 195 ? 69.754 82.908 128.986 1.00 18.18 223 LYS A N 1
ATOM 1511 C CA . LYS A 1 195 ? 70.755 82.650 127.939 1.00 19.59 223 LYS A CA 1
ATOM 1512 C C . LYS A 1 195 ? 71.010 83.920 127.135 1.00 22.89 223 LYS A C 1
ATOM 1513 O O . LYS A 1 195 ? 72.107 84.103 126.617 1.00 25.09 223 LYS A O 1
ATOM 1519 N N . LEU A 1 196 ? 70.010 84.807 127.060 1.00 19.82 224 LEU A N 1
ATOM 1520 C CA . LEU A 1 196 ? 70.178 86.106 126.405 1.00 19.98 224 LEU A CA 1
ATOM 1521 C C . LEU A 1 196 ? 70.709 87.082 127.454 1.00 25.38 224 LEU A C 1
ATOM 1522 O O . LEU A 1 196 ? 70.264 87.053 128.600 1.00 26.00 224 LEU A O 1
ATOM 1527 N N . SER A 1 197 ? 71.623 87.954 127.065 1.00 21.96 225 SER A N 1
ATOM 1528 C CA . SER A 1 197 ? 72.163 88.950 127.988 1.00 21.75 225 SER A CA 1
ATOM 1529 C C . SER A 1 197 ? 71.404 90.262 127.874 1.00 24.47 225 SER A C 1
ATOM 1530 O O . SER A 1 197 ? 71.322 91.005 128.853 1.00 23.04 225 SER A O 1
ATOM 1533 N N . LYS A 1 198 ? 70.826 90.541 126.686 1.00 21.90 226 LYS A N 1
ATOM 1534 C CA . LYS A 1 198 ? 70.145 91.807 126.433 1.00 21.26 226 LYS A CA 1
ATOM 1535 C C . LYS A 1 198 ? 69.026 91.678 125.412 1.00 24.96 226 LYS A C 1
ATOM 1536 O O . LYS A 1 198 ? 69.102 90.846 124.505 1.00 24.66 226 LYS A O 1
ATOM 1542 N N . ILE A 1 199 ? 67.997 92.517 125.568 1.00 20.62 227 ILE A N 1
ATOM 1543 C CA . ILE A 1 199 ? 66.901 92.667 124.620 1.00 19.42 227 ILE A CA 1
ATOM 1544 C C . ILE A 1 199 ? 66.864 94.147 124.249 1.00 23.58 227 ILE A C 1
ATOM 1545 O O . ILE A 1 199 ? 66.789 94.999 125.141 1.00 22.82 227 ILE A O 1
ATOM 1550 N N . SER A 1 200 ? 66.926 94.445 122.948 1.00 19.82 228 SER A N 1
ATOM 1551 C CA . SER A 1 200 ? 66.765 95.812 122.443 1.00 19.38 228 SER A CA 1
ATOM 1552 C C . SER A 1 200 ? 65.358 95.807 121.839 1.00 22.58 228 SER A C 1
ATOM 1553 O O . SER A 1 200 ? 65.114 95.167 120.811 1.00 21.17 228 SER A O 1
ATOM 1556 N N . TYR A 1 201 ? 64.410 96.427 122.550 1.00 18.52 229 TYR A N 1
ATOM 1557 C CA . TYR A 1 201 ? 62.991 96.439 122.205 1.00 18.24 229 TYR A CA 1
ATOM 1558 C C . TYR A 1 201 ? 62.733 97.754 121.496 1.00 21.29 229 TYR A C 1
ATOM 1559 O O . TYR A 1 201 ? 62.660 98.806 122.131 1.00 20.52 229 TYR A O 1
ATOM 1568 N N . ARG A 1 202 ? 62.668 97.688 120.167 1.00 18.47 230 ARG A N 1
ATOM 1569 C CA A ARG A 1 202 ? 62.575 98.859 119.292 0.50 18.85 230 ARG A CA 1
ATOM 1570 C CA B ARG A 1 202 ? 62.572 98.877 119.318 0.50 18.97 230 ARG A CA 1
ATOM 1571 C C . ARG A 1 202 ? 61.164 99.260 118.895 1.00 21.89 230 ARG A C 1
ATOM 1572 O O . ARG A 1 202 ? 60.408 98.424 118.392 1.00 20.03 230 ARG A O 1
ATOM 1587 N N . PHE A 1 203 ? 60.855 100.564 119.046 1.00 19.53 231 PHE A N 1
ATOM 1588 C CA . PHE A 1 203 ? 59.564 101.142 118.670 1.00 18.84 231 PHE A CA 1
ATOM 1589 C C . PHE A 1 203 ? 59.601 101.495 117.192 1.00 23.24 231 PHE A C 1
ATOM 1590 O O . PHE A 1 203 ? 60.323 102.414 116.781 1.00 22.92 231 PHE A O 1
ATOM 1598 N N . LEU A 1 204 ? 58.956 100.662 116.373 1.00 20.42 232 LEU A N 1
ATOM 1599 C CA . LEU A 1 204 ? 58.961 100.855 114.921 1.00 20.27 232 LEU A CA 1
ATOM 1600 C C . LEU A 1 204 ? 57.540 100.738 114.428 1.00 23.22 232 LEU A C 1
ATOM 1601 O O . LEU A 1 204 ? 57.176 99.751 113.777 1.00 20.80 232 LEU A O 1
ATOM 1606 N N . ASN A 1 205 ? 56.713 101.752 114.765 1.00 20.92 233 ASN A N 1
ATOM 1607 C CA . ASN A 1 205 ? 55.301 101.751 114.381 1.00 20.93 233 ASN A CA 1
ATOM 1608 C C . ASN A 1 205 ? 55.081 101.745 112.866 1.00 26.63 233 ASN A C 1
ATOM 1609 O O . ASN A 1 205 ? 54.126 101.140 112.407 1.00 28.00 233 ASN A O 1
ATOM 1614 N N . ASN A 1 206 ? 55.994 102.368 112.090 1.00 23.41 234 ASN A N 1
ATOM 1615 C CA . ASN A 1 206 ? 55.880 102.403 110.632 1.00 22.99 234 ASN A CA 1
ATOM 1616 C C . ASN A 1 206 ? 56.238 101.025 110.068 1.00 26.54 234 ASN A C 1
ATOM 1617 O O . ASN A 1 206 ? 57.374 100.565 110.232 1.00 26.62 234 ASN A O 1
ATOM 1622 N N . GLU A 1 207 ? 55.254 100.345 109.461 1.00 24.13 235 GLU A N 1
ATOM 1623 C CA . GLU A 1 207 ? 55.412 98.984 108.920 1.00 23.57 235 GLU A CA 1
ATOM 1624 C C . GLU A 1 207 ? 56.525 98.873 107.893 1.00 27.87 235 GLU A C 1
ATOM 1625 O O . GLU A 1 207 ? 57.288 97.904 107.932 1.00 27.30 235 GLU A O 1
ATOM 1631 N N . ALA A 1 208 ? 56.649 99.872 107.000 1.00 25.62 236 ALA A N 1
ATOM 1632 C CA . ALA A 1 208 ? 57.715 99.840 105.980 1.00 27.01 236 ALA A CA 1
ATOM 1633 C C . ALA A 1 208 ? 59.110 99.886 106.628 1.00 29.31 236 ALA A C 1
ATOM 1634 O O . ALA A 1 208 ? 59.979 99.099 106.248 1.00 29.55 236 ALA A O 1
ATOM 1636 N N . ALA A 1 209 ? 59.312 100.767 107.634 1.00 26.32 237 ALA A N 1
ATOM 1637 C CA . ALA A 1 209 ? 60.603 100.874 108.350 1.00 26.91 237 ALA A CA 1
ATOM 1638 C C . ALA A 1 209 ? 60.887 99.592 109.150 1.00 27.10 237 ALA A C 1
ATOM 1639 O O . ALA A 1 209 ? 62.027 99.118 109.175 1.00 26.61 237 ALA A O 1
ATOM 1641 N N . ARG A 1 210 ? 59.837 99.022 109.799 1.00 22.08 238 ARG A N 1
ATOM 1642 C CA . ARG A 1 210 ? 60.009 97.776 110.557 1.00 21.80 238 ARG A CA 1
ATOM 1643 C C . ARG A 1 210 ? 60.441 96.624 109.633 1.00 26.45 238 ARG A C 1
ATOM 1644 O O . ARG A 1 210 ? 61.396 95.912 109.950 1.00 26.05 238 ARG A O 1
ATOM 1652 N N . ASP A 1 211 ? 59.736 96.447 108.489 1.00 23.63 239 ASP A N 1
ATOM 1653 C CA . ASP A 1 211 ? 60.053 95.394 107.506 1.00 24.09 239 ASP A CA 1
ATOM 1654 C C . ASP A 1 211 ? 61.487 95.569 106.966 1.00 28.89 239 ASP A C 1
ATOM 1655 O O . ASP A 1 211 ? 62.229 94.592 106.896 1.00 29.99 239 ASP A O 1
ATOM 1660 N N . LEU A 1 212 ? 61.895 96.819 106.683 1.00 25.94 240 LEU A N 1
ATOM 1661 C CA . LEU A 1 212 ? 63.233 97.120 106.175 1.00 28.19 240 LEU A CA 1
ATOM 1662 C C . LEU A 1 212 ? 64.296 96.726 107.201 1.00 31.43 240 LEU A C 1
ATOM 1663 O O . LEU A 1 212 ? 65.288 96.087 106.831 1.00 32.14 240 LEU A O 1
ATOM 1668 N N . ALA A 1 213 ? 64.069 97.065 108.491 1.00 27.66 241 ALA A N 1
ATOM 1669 C CA . ALA A 1 213 ? 64.996 96.704 109.574 1.00 26.60 241 ALA A CA 1
ATOM 1670 C C . ALA A 1 213 ? 65.104 95.179 109.734 1.00 28.84 241 ALA A C 1
ATOM 1671 O O . ALA A 1 213 ? 66.191 94.667 109.957 1.00 29.38 241 ALA A O 1
ATOM 1673 N N . PHE A 1 214 ? 63.995 94.449 109.563 1.00 24.60 242 PHE A N 1
ATOM 1674 C CA . PHE A 1 214 ? 64.025 92.988 109.654 1.00 23.78 242 PHE A CA 1
ATOM 1675 C C . PHE A 1 214 ? 64.771 92.348 108.468 1.00 31.34 242 PHE A C 1
ATOM 1676 O O . PHE A 1 214 ? 65.578 91.437 108.676 1.00 31.91 242 PHE A O 1
ATOM 1684 N N . GLU A 1 215 ? 64.506 92.808 107.236 1.00 31.07 243 GLU A N 1
ATOM 1685 C CA . GLU A 1 215 ? 65.169 92.228 106.059 1.00 33.51 243 GLU A CA 1
ATOM 1686 C C . GLU A 1 215 ? 66.657 92.571 105.989 1.00 40.02 243 GLU A C 1
ATOM 1687 O O . GLU A 1 215 ? 67.428 91.758 105.481 1.00 40.75 243 GLU A O 1
ATOM 1693 N N . SER A 1 216 ? 67.067 93.733 106.544 1.00 37.51 244 SER A N 1
ATOM 1694 C CA . SER A 1 216 ? 68.470 94.168 106.571 1.00 38.53 244 SER A CA 1
ATOM 1695 C C . SER A 1 216 ? 69.303 93.481 107.671 1.00 42.65 244 SER A C 1
ATOM 1696 O O . SER A 1 216 ? 70.513 93.704 107.749 1.00 44.78 244 SER A O 1
ATOM 1699 N N . GLY A 1 217 ? 68.655 92.672 108.502 1.00 37.17 245 GLY A N 1
ATOM 1700 C CA . GLY A 1 217 ? 69.297 91.953 109.596 1.00 36.81 245 GLY A CA 1
ATOM 1701 C C . GLY A 1 217 ? 69.453 92.749 110.878 1.00 38.32 245 GLY A C 1
ATOM 1702 O O . GLY A 1 217 ? 70.194 92.331 111.767 1.00 39.71 245 GLY A O 1
ATOM 1703 N N . GLU A 1 218 ? 68.769 93.902 110.997 1.00 31.24 246 GLU A N 1
ATOM 1704 C CA . GLU A 1 218 ? 68.837 94.721 112.218 1.00 30.74 246 GLU A CA 1
ATOM 1705 C C . GLU A 1 218 ? 67.974 94.098 113.332 1.00 32.40 246 GLU A C 1
ATOM 1706 O O . GLU A 1 218 ? 68.212 94.358 114.513 1.00 32.58 246 GLU A O 1
ATOM 1712 N N . LEU A 1 219 ? 66.939 93.334 112.949 1.00 26.45 247 LEU A N 1
ATOM 1713 C CA . LEU A 1 219 ? 66.013 92.728 113.912 1.00 22.98 247 LEU A CA 1
ATOM 1714 C C . LEU A 1 219 ? 66.026 91.224 113.824 1.00 25.66 247 LEU A C 1
ATOM 1715 O O . LEU A 1 219 ? 66.025 90.660 112.728 1.00 24.42 247 LEU A O 1
ATOM 1720 N N . ASP A 1 220 ? 65.960 90.567 114.976 1.00 21.66 248 ASP A N 1
ATOM 1721 C CA . ASP A 1 220 ? 65.826 89.118 115.016 1.00 20.75 248 ASP A CA 1
ATOM 1722 C C . ASP A 1 220 ? 64.339 88.740 115.009 1.00 23.26 248 ASP A C 1
ATOM 1723 O O . ASP A 1 220 ? 63.977 87.619 114.639 1.00 22.50 248 ASP A O 1
ATOM 1728 N N . VAL A 1 221 ? 63.491 89.659 115.481 1.00 20.08 249 VAL A N 1
ATOM 1729 C CA . VAL A 1 221 ? 62.039 89.454 115.569 1.00 19.61 249 VAL A CA 1
ATOM 1730 C C . VAL A 1 221 ? 61.353 90.727 115.139 1.00 21.84 249 VAL A C 1
ATOM 1731 O O . VAL A 1 221 ? 61.775 91.812 115.532 1.00 21.15 249 VAL A O 1
ATOM 1735 N N . GLU A 1 222 ? 60.242 90.600 114.403 1.00 20.04 250 GLU A N 1
ATOM 1736 C CA . GLU A 1 222 ? 59.447 91.776 114.076 1.00 18.76 250 GLU A CA 1
ATOM 1737 C C . GLU A 1 222 ? 57.971 91.465 114.155 1.00 20.41 250 GLU A C 1
ATOM 1738 O O . GLU A 1 222 ? 57.537 90.372 113.763 1.00 20.73 250 GLU A O 1
ATOM 1744 N N . GLN A 1 223 ? 57.210 92.403 114.697 1.00 17.25 251 GLN A N 1
ATOM 1745 C CA . GLN A 1 223 ? 55.758 92.259 114.716 1.00 15.98 251 GLN A CA 1
ATOM 1746 C C . GLN A 1 223 ? 55.263 92.397 113.278 1.00 20.33 251 GLN A C 1
ATOM 1747 O O . GLN A 1 223 ? 55.761 93.239 112.507 1.00 20.24 251 GLN A O 1
ATOM 1753 N N . GLY A 1 224 ? 54.292 91.576 112.931 1.00 17.87 252 GLY A N 1
ATOM 1754 C CA . GLY A 1 224 ? 53.716 91.613 111.605 1.00 19.25 252 GLY A CA 1
ATOM 1755 C C . GLY A 1 224 ? 52.413 92.363 111.624 1.00 23.82 252 GLY A C 1
ATOM 1756 O O . GLY A 1 224 ? 52.197 93.236 112.470 1.00 22.84 252 GLY A O 1
ATOM 1757 N N . ASN A 1 225 ? 51.535 92.028 110.689 1.00 21.44 253 ASN A N 1
ATOM 1758 C CA . ASN A 1 225 ? 50.197 92.606 110.691 1.00 20.25 253 ASN A CA 1
ATOM 1759 C C . ASN A 1 225 ? 49.199 91.506 110.295 1.00 22.25 253 ASN A C 1
ATOM 1760 O O . ASN A 1 225 ? 49.569 90.321 110.234 1.00 20.62 253 ASN A O 1
ATOM 1765 N N . GLN A 1 226 ? 47.941 91.884 110.063 1.00 19.14 254 GLN A N 1
ATOM 1766 C CA . GLN A 1 226 ? 46.886 90.882 109.780 1.00 18.37 254 GLN A CA 1
ATOM 1767 C C . GLN A 1 226 ? 46.724 90.538 108.306 1.00 23.48 254 GLN A C 1
ATOM 1768 O O . GLN A 1 226 ? 45.887 89.699 107.953 1.00 23.67 254 GLN A O 1
ATOM 1774 N N . ASP A 1 227 ? 47.504 91.185 107.450 1.00 21.24 255 ASP A N 1
ATOM 1775 C CA . ASP A 1 227 ? 47.413 91.023 105.999 1.00 21.66 255 ASP A CA 1
ATOM 1776 C C . ASP A 1 227 ? 48.167 89.792 105.493 1.00 24.96 255 ASP A C 1
ATOM 1777 O O . ASP A 1 227 ? 49.369 89.649 105.735 1.00 25.28 255 ASP A O 1
ATOM 1782 N N . GLN A 1 228 ? 47.457 88.912 104.759 1.00 22.56 256 GLN A N 1
ATOM 1783 C CA . GLN A 1 228 ? 48.046 87.697 104.190 1.00 23.58 256 GLN A CA 1
ATOM 1784 C C . GLN A 1 228 ? 49.219 87.982 103.242 1.00 29.07 256 GLN A C 1
ATOM 1785 O O . GLN A 1 228 ? 50.125 87.154 103.133 1.00 28.61 256 GLN A O 1
ATOM 1791 N N . ARG A 1 229 ? 49.232 89.175 102.624 1.00 26.96 257 ARG A N 1
ATOM 1792 C CA . ARG A 1 229 ? 50.284 89.604 101.697 1.00 27.67 257 ARG A CA 1
ATOM 1793 C C . ARG A 1 229 ? 51.633 89.755 102.419 1.00 33.06 257 ARG A C 1
ATOM 1794 O O . ARG A 1 229 ? 52.681 89.345 101.894 1.00 32.95 257 ARG A O 1
ATOM 1802 N N . TRP A 1 230 ? 51.596 90.293 103.648 1.00 29.31 258 TRP A N 1
ATOM 1803 C CA . TRP A 1 230 ? 52.783 90.431 104.489 1.00 29.65 258 TRP A CA 1
ATOM 1804 C C . TRP A 1 230 ? 53.227 89.003 104.874 1.00 32.73 258 TRP A C 1
ATOM 1805 O O . TRP A 1 230 ? 54.407 88.648 104.755 1.00 31.95 258 TRP A O 1
ATOM 1816 N N . LEU A 1 231 ? 52.261 88.179 105.299 1.00 30.42 259 LEU A N 1
ATOM 1817 C CA . LEU A 1 231 ? 52.477 86.790 105.710 1.00 31.90 259 LEU A CA 1
ATOM 1818 C C . LEU A 1 231 ? 53.176 85.981 104.607 1.00 36.62 259 LEU A C 1
ATOM 1819 O O . LEU A 1 231 ? 54.166 85.305 104.887 1.00 36.77 259 LEU A O 1
ATOM 1824 N N . GLN A 1 232 ? 52.724 86.130 103.355 1.00 33.83 260 GLN A N 1
ATOM 1825 C CA . GLN A 1 232 ? 53.283 85.407 102.210 1.00 34.24 260 GLN A CA 1
ATOM 1826 C C . GLN A 1 232 ? 54.675 85.904 101.818 1.00 37.41 260 GLN A C 1
ATOM 1827 O O . GLN A 1 232 ? 55.533 85.087 101.474 1.00 37.69 260 GLN A O 1
ATOM 1833 N N . ARG A 1 233 ? 54.915 87.231 101.906 1.00 33.37 261 ARG A N 1
ATOM 1834 C CA . ARG A 1 233 ? 56.207 87.851 101.581 1.00 33.92 261 ARG A CA 1
ATOM 1835 C C . ARG A 1 233 ? 57.288 87.413 102.583 1.00 38.55 261 ARG A C 1
ATOM 1836 O O . ARG A 1 233 ? 58.448 87.263 102.199 1.00 38.88 261 ARG A O 1
ATOM 1844 N N . LEU A 1 234 ? 56.903 87.199 103.863 1.00 33.86 262 LEU A N 1
ATOM 1845 C CA . LEU A 1 234 ? 57.824 86.767 104.918 1.00 33.94 262 LEU A CA 1
ATOM 1846 C C . LEU A 1 234 ? 58.131 85.266 104.843 1.00 42.01 262 LEU A C 1
ATOM 1847 O O . LEU A 1 234 ? 59.301 84.884 104.911 1.00 43.00 262 LEU A O 1
ATOM 1852 N N . THR A 1 235 ? 57.092 84.421 104.666 1.00 40.21 263 THR A N 1
ATOM 1853 C CA . THR A 1 235 ? 57.224 82.959 104.566 1.00 40.67 263 THR A CA 1
ATOM 1854 C C . THR A 1 235 ? 57.987 82.509 103.302 1.00 46.73 263 THR A C 1
ATOM 1855 O O . THR A 1 235 ? 58.489 81.382 103.269 1.00 47.58 263 THR A O 1
ATOM 1859 N N . ALA A 1 236 ? 58.093 83.396 102.282 1.00 43.28 264 ALA A N 1
ATOM 1860 C CA . ALA A 1 236 ? 58.810 83.144 101.025 1.00 43.50 264 ALA A CA 1
ATOM 1861 C C . ALA A 1 236 ? 60.316 82.949 101.256 1.00 47.49 264 ALA A C 1
ATOM 1862 O O . ALA A 1 236 ? 60.952 82.200 100.509 1.00 47.92 264 ALA A O 1
ATOM 1864 N N . ASN A 1 237 ? 60.886 83.616 102.288 1.00 42.89 265 ASN A N 1
ATOM 1865 C CA . ASN A 1 237 ? 62.302 83.466 102.635 1.00 42.53 265 ASN A CA 1
ATOM 1866 C C . ASN A 1 237 ? 62.423 82.231 103.553 1.00 43.38 265 ASN A C 1
ATOM 1867 O O . ASN A 1 237 ? 61.813 82.226 104.629 1.00 41.41 265 ASN A O 1
ATOM 1872 N N . PRO A 1 238 ? 63.188 81.176 103.155 1.00 39.20 266 PRO A N 1
ATOM 1873 C CA . PRO A 1 238 ? 63.293 79.977 104.014 1.00 38.60 266 PRO A CA 1
ATOM 1874 C C . PRO A 1 238 ? 63.918 80.200 105.395 1.00 40.29 266 PRO A C 1
ATOM 1875 O O . PRO A 1 238 ? 63.747 79.351 106.265 1.00 41.52 266 PRO A O 1
ATOM 1879 N N . GLU A 1 239 ? 64.627 81.334 105.596 1.00 34.82 267 GLU A N 1
ATOM 1880 C CA . GLU A 1 239 ? 65.278 81.703 106.862 1.00 34.56 267 GLU A CA 1
ATOM 1881 C C . GLU A 1 239 ? 64.282 82.292 107.885 1.00 34.47 267 GLU A C 1
ATOM 1882 O O . GLU A 1 239 ? 64.608 82.414 109.068 1.00 34.63 267 GLU A O 1
ATOM 1888 N N . ASN A 1 240 ? 63.108 82.702 107.418 1.00 28.08 268 ASN A N 1
ATOM 1889 C CA . ASN A 1 240 ? 62.092 83.315 108.279 1.00 26.90 268 ASN A CA 1
ATOM 1890 C C . ASN A 1 240 ? 61.080 82.298 108.741 1.00 30.64 268 ASN A C 1
ATOM 1891 O O . ASN A 1 240 ? 60.757 81.352 108.013 1.00 31.00 268 ASN A O 1
ATOM 1896 N N . VAL A 1 241 ? 60.561 82.505 109.952 1.00 25.51 269 VAL A N 1
ATOM 1897 C CA . VAL A 1 241 ? 59.508 81.695 110.547 1.00 24.76 269 VAL A CA 1
ATOM 1898 C C . VAL A 1 241 ? 58.463 82.703 110.992 1.00 28.99 269 VAL A C 1
ATOM 1899 O O . VAL A 1 241 ? 58.808 83.700 111.636 1.00 27.25 269 VAL A O 1
ATOM 1903 N N . VAL A 1 242 ? 57.193 82.457 110.641 1.00 26.52 270 VAL A N 1
ATOM 1904 C CA . VAL A 1 242 ? 56.126 83.330 111.096 1.00 26.50 270 VAL A CA 1
ATOM 1905 C C . VAL A 1 242 ? 55.341 82.574 112.165 1.00 27.77 270 VAL A C 1
ATOM 1906 O O . VAL A 1 242 ? 54.900 81.443 111.930 1.00 28.79 270 VAL A O 1
ATOM 1910 N N . ASP A 1 243 ? 55.219 83.180 113.349 1.00 20.31 271 ASP A N 1
ATOM 1911 C CA . ASP A 1 243 ? 54.446 82.606 114.444 1.00 18.97 271 ASP A CA 1
ATOM 1912 C C . ASP A 1 243 ? 53.092 83.302 114.471 1.00 21.02 271 ASP A C 1
ATOM 1913 O O . ASP A 1 243 ? 53.051 84.536 114.453 1.00 20.73 271 ASP A O 1
ATOM 1918 N N . THR A 1 244 ? 51.990 82.516 114.495 1.00 17.41 272 THR A N 1
ATOM 1919 C CA . THR A 1 244 ? 50.629 83.063 114.643 1.00 16.86 272 THR A CA 1
ATOM 1920 C C . THR A 1 244 ? 50.272 82.663 116.058 1.00 23.29 272 THR A C 1
ATOM 1921 O O . THR A 1 244 ? 50.323 81.469 116.388 1.00 26.38 272 THR A O 1
ATOM 1925 N N . ILE A 1 245 ? 50.002 83.659 116.918 1.00 17.54 273 ILE A N 1
ATOM 1926 C CA . ILE A 1 245 ? 49.903 83.488 118.371 1.00 16.72 273 ILE A CA 1
ATOM 1927 C C . ILE A 1 245 ? 48.498 83.651 118.908 1.00 19.79 273 ILE A C 1
ATOM 1928 O O . ILE A 1 245 ? 47.854 84.684 118.678 1.00 19.78 273 ILE A O 1
ATOM 1933 N N . GLU A 1 246 ? 48.042 82.648 119.663 1.00 16.36 274 GLU A N 1
ATOM 1934 C CA . GLU A 1 246 ? 46.766 82.757 120.364 1.00 17.05 274 GLU A CA 1
ATOM 1935 C C . GLU A 1 246 ? 46.971 83.632 121.624 1.00 19.62 274 GLU A C 1
ATOM 1936 O O . GLU A 1 246 ? 48.099 83.774 122.105 1.00 18.87 274 GLU A O 1
ATOM 1942 N N . PRO A 1 247 ? 45.903 84.213 122.205 1.00 16.61 275 PRO A N 1
ATOM 1943 C CA . PRO A 1 247 ? 44.517 84.120 121.740 1.00 16.44 275 PRO A CA 1
ATOM 1944 C C . PRO A 1 247 ? 44.248 85.121 120.608 1.00 19.66 275 PRO A C 1
ATOM 1945 O O . PRO A 1 247 ? 44.938 86.144 120.453 1.00 19.55 275 PRO A O 1
ATOM 1949 N N . ALA A 1 248 ? 43.225 84.830 119.832 1.00 16.34 276 ALA A N 1
ATOM 1950 C CA . ALA A 1 248 ? 42.786 85.764 118.806 1.00 14.20 276 ALA A CA 1
ATOM 1951 C C . ALA A 1 248 ? 42.101 86.943 119.498 1.00 18.07 276 ALA A C 1
ATOM 1952 O O . ALA A 1 248 ? 41.315 86.764 120.442 1.00 16.94 276 ALA A O 1
ATOM 1954 N N . GLU A 1 249 ? 42.430 88.165 119.054 1.00 14.58 277 GLU A N 1
ATOM 1955 C CA . GLU A 1 249 ? 41.815 89.352 119.651 1.00 13.57 277 GLU A CA 1
ATOM 1956 C C . GLU A 1 249 ? 40.608 89.747 118.805 1.00 17.10 277 GLU A C 1
ATOM 1957 O O . GLU A 1 249 ? 40.740 89.871 117.582 1.00 16.98 277 GLU A O 1
ATOM 1963 N N . LEU A 1 250 ? 39.436 89.899 119.434 1.00 14.54 278 LEU A N 1
ATOM 1964 C CA . LEU A 1 250 ? 38.229 90.265 118.683 1.00 13.65 278 LEU A CA 1
ATOM 1965 C C . LEU A 1 250 ? 38.106 91.765 118.582 1.00 16.77 278 LEU A C 1
ATOM 1966 O O . LEU A 1 250 ? 38.151 92.457 119.614 1.00 14.65 278 LEU A O 1
ATOM 1971 N N . ASN A 1 251 ? 37.859 92.249 117.345 1.00 15.93 279 ASN A N 1
ATOM 1972 C CA . ASN A 1 251 ? 37.651 93.661 117.063 1.00 15.61 279 ASN A CA 1
ATOM 1973 C C . ASN A 1 251 ? 36.158 93.907 116.973 1.00 16.34 279 ASN A C 1
ATOM 1974 O O . ASN A 1 251 ? 35.462 93.150 116.285 1.00 15.79 279 ASN A O 1
ATOM 1979 N N . LEU A 1 252 ? 35.668 94.933 117.661 1.00 13.79 280 LEU A N 1
ATOM 1980 C CA . LEU A 1 252 ? 34.249 95.280 117.581 1.00 13.53 280 LEU A CA 1
ATOM 1981 C C . LEU A 1 252 ? 34.131 96.773 117.421 1.00 16.35 280 LEU A C 1
ATOM 1982 O O . LEU A 1 252 ? 35.019 97.501 117.897 1.00 13.47 280 LEU A O 1
ATOM 1987 N N . LEU A 1 253 ? 33.000 97.233 116.861 1.00 13.92 281 LEU A N 1
ATOM 1988 C CA . LEU A 1 253 ? 32.636 98.657 116.881 1.00 14.52 281 LEU A CA 1
ATOM 1989 C C . LEU A 1 253 ? 31.693 98.762 118.072 1.00 16.83 281 LEU A C 1
ATOM 1990 O O . LEU A 1 253 ? 30.561 98.246 118.010 1.00 15.73 281 LEU A O 1
ATOM 1995 N N . HIS A 1 254 ? 32.159 99.393 119.182 1.00 13.37 282 HIS A N 1
ATOM 1996 C CA . HIS A 1 254 ? 31.334 99.609 120.372 1.00 13.24 282 HIS A CA 1
ATOM 1997 C C . HIS A 1 254 ? 30.653 100.945 120.147 1.00 17.68 282 HIS A C 1
ATOM 1998 O O . HIS A 1 254 ? 31.343 101.954 119.993 1.00 16.71 282 HIS A O 1
ATOM 2005 N N . ILE A 1 255 ? 29.323 100.953 120.106 1.00 13.70 283 ILE A N 1
ATOM 2006 C CA . ILE A 1 255 ? 28.579 102.195 119.791 1.00 12.82 283 ILE A CA 1
ATOM 2007 C C . ILE A 1 255 ? 28.036 102.783 121.083 1.00 15.24 283 ILE A C 1
ATOM 2008 O O . ILE A 1 255 ? 27.307 102.082 121.789 1.00 14.82 283 ILE A O 1
ATOM 2013 N N . ASN A 1 256 ? 28.285 104.076 121.335 1.00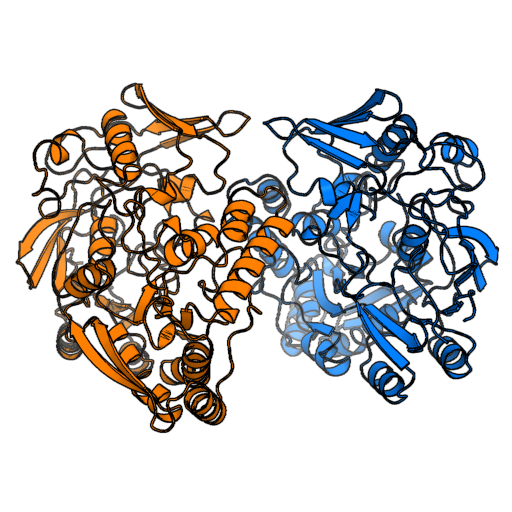 15.30 284 ASN A N 1
ATOM 2014 C CA . ASN A 1 256 ? 27.737 104.692 122.542 1.00 15.16 284 ASN A CA 1
ATOM 2015 C C . ASN A 1 256 ? 26.247 104.886 122.285 1.00 17.40 284 ASN A C 1
ATOM 2016 O O . ASN A 1 256 ? 25.849 105.815 121.569 1.00 18.45 284 ASN A O 1
ATOM 2021 N N . ILE A 1 257 ? 25.428 103.999 122.894 1.00 14.94 285 ILE A N 1
ATOM 2022 C CA . ILE A 1 257 ? 23.970 103.993 122.677 1.00 15.00 285 ILE A CA 1
ATOM 2023 C C . ILE A 1 257 ? 23.245 105.182 123.311 1.00 19.59 285 ILE A C 1
ATOM 2024 O O . ILE A 1 257 ? 22.038 105.322 123.101 1.00 19.31 285 ILE A O 1
ATOM 2029 N N . THR A 1 258 ? 23.949 106.033 124.089 1.00 16.09 286 THR A N 1
ATOM 2030 C CA . THR A 1 258 ? 23.265 107.162 124.727 1.00 16.36 286 THR A CA 1
ATOM 2031 C C . THR A 1 258 ? 23.406 108.440 123.905 1.00 22.24 286 THR A C 1
ATOM 2032 O O . THR A 1 258 ? 22.807 109.448 124.271 1.00 21.83 286 THR A O 1
ATOM 2036 N N . LYS A 1 259 ? 24.254 108.431 122.854 1.00 17.89 287 LYS A N 1
ATOM 2037 C CA . LYS A 1 259 ? 24.517 109.663 122.107 1.00 16.47 287 LYS A CA 1
ATOM 2038 C C . LYS A 1 259 ? 23.825 109.676 120.745 1.00 19.08 287 LYS A C 1
ATOM 2039 O O . LYS A 1 259 ? 24.137 108.849 119.881 1.00 17.57 287 LYS A O 1
ATOM 2045 N N . PRO A 1 260 ? 22.986 110.686 120.491 1.00 18.15 288 PRO A N 1
ATOM 2046 C CA . PRO A 1 260 ? 22.375 110.808 119.157 1.00 17.35 288 PRO A CA 1
ATOM 2047 C C . PRO A 1 260 ? 23.464 110.917 118.090 1.00 19.97 288 PRO A C 1
ATOM 2048 O O . PRO A 1 260 ? 24.528 111.495 118.367 1.00 18.78 288 PRO A O 1
ATOM 2052 N N . PRO A 1 261 ? 23.241 110.374 116.876 1.00 16.68 289 PRO A N 1
ATOM 2053 C CA . PRO A 1 261 ? 22.010 109.730 116.388 1.00 16.15 289 PRO A CA 1
ATOM 2054 C C . PRO A 1 261 ? 21.920 108.247 116.727 1.00 19.73 289 PRO A C 1
ATOM 2055 O O . PRO A 1 261 ? 20.949 107.586 116.360 1.00 19.55 289 PRO A O 1
ATOM 2059 N N . PHE A 1 262 ? 22.956 107.724 117.406 1.00 16.14 290 PHE A N 1
ATOM 2060 C CA . PHE A 1 262 ? 23.055 106.295 117.686 1.00 15.83 290 PHE A CA 1
ATOM 2061 C C . PHE A 1 262 ? 22.210 105.824 118.884 1.00 17.57 290 PHE A C 1
ATOM 2062 O O . PHE A 1 262 ? 22.266 104.630 119.239 1.00 17.89 290 PHE A O 1
ATOM 2070 N N . ASN A 1 263 ? 21.431 106.735 119.491 1.00 17.42 291 ASN A N 1
ATOM 2071 C CA . ASN A 1 263 ? 20.479 106.343 120.525 1.00 18.28 291 ASN A CA 1
ATOM 2072 C C . ASN A 1 263 ? 19.196 105.765 119.883 1.00 23.84 291 ASN A C 1
ATOM 2073 O O . ASN A 1 263 ? 18.350 105.224 120.603 1.00 25.36 291 ASN A O 1
ATOM 2078 N N . ASP A 1 264 ? 19.059 105.864 118.534 1.00 17.66 292 ASP A N 1
ATOM 2079 C CA . ASP A 1 264 ? 17.942 105.256 117.808 1.00 17.13 292 ASP A CA 1
ATOM 2080 C C . ASP A 1 264 ? 18.449 103.883 117.334 1.00 19.94 292 ASP A C 1
ATOM 2081 O O . ASP A 1 264 ? 19.425 103.798 116.573 1.00 19.30 292 ASP A O 1
ATOM 2086 N N . ILE A 1 265 ? 17.811 102.797 117.798 1.00 18.03 293 ILE A N 1
ATOM 2087 C CA . ILE A 1 265 ? 18.237 101.453 117.395 1.00 16.73 293 ILE A CA 1
ATOM 2088 C C . ILE A 1 265 ? 18.282 101.283 115.872 1.00 18.03 293 ILE A C 1
ATOM 2089 O O . ILE A 1 265 ? 19.127 100.534 115.378 1.00 17.67 293 ILE A O 1
ATOM 2094 N N . ARG A 1 266 ? 17.386 101.968 115.121 1.00 16.34 294 ARG A N 1
ATOM 2095 C CA . ARG A 1 266 ? 17.375 101.842 113.645 1.00 15.62 294 ARG A CA 1
ATOM 2096 C C . ARG A 1 266 ? 18.689 102.309 113.030 1.00 17.14 294 ARG A C 1
ATOM 2097 O O . ARG A 1 266 ? 19.136 101.750 112.024 1.00 18.29 294 ARG A O 1
ATOM 2105 N N . VAL A 1 267 ? 19.298 103.349 113.616 1.00 14.16 295 VAL A N 1
ATOM 2106 C CA . VAL A 1 267 ? 20.583 103.863 113.120 1.00 15.06 295 VAL A CA 1
ATOM 2107 C C . VAL A 1 267 ? 21.677 102.837 113.399 1.00 17.43 295 VAL A C 1
ATOM 2108 O O . VAL A 1 267 ? 22.545 102.609 112.555 1.00 17.19 295 VAL A O 1
ATOM 2112 N N . ARG A 1 268 ? 21.636 102.205 114.586 1.00 15.46 296 ARG A N 1
ATOM 2113 C CA . ARG A 1 268 ? 22.642 101.184 114.940 1.00 13.86 296 ARG A CA 1
ATOM 2114 C C . ARG A 1 268 ? 22.457 99.967 114.022 1.00 15.85 296 ARG A C 1
ATOM 2115 O O . ARG A 1 268 ? 23.431 99.413 113.496 1.00 15.20 296 ARG A O 1
ATOM 2123 N N . GLN A 1 269 ? 21.195 99.536 113.821 1.00 14.22 297 GLN A N 1
ATOM 2124 C CA . GLN A 1 269 ? 20.908 98.414 112.930 1.00 14.34 297 GLN A CA 1
ATOM 2125 C C . GLN A 1 269 ? 21.394 98.722 111.511 1.00 16.97 297 GLN A C 1
ATOM 2126 O O . GLN A 1 269 ? 22.001 97.864 110.861 1.00 16.58 297 GLN A O 1
ATOM 2132 N N . ALA A 1 270 ? 21.181 99.977 111.057 1.00 15.69 298 ALA A N 1
ATOM 2133 C CA . ALA A 1 270 ? 21.645 100.371 109.727 1.00 15.67 298 ALA A CA 1
ATOM 2134 C C . ALA A 1 270 ? 23.167 100.179 109.634 1.00 17.35 298 ALA A C 1
ATOM 2135 O O . ALA A 1 270 ? 23.649 99.645 108.655 1.00 16.24 298 ALA A O 1
ATOM 2137 N N . LEU A 1 271 ? 23.913 100.594 110.677 1.00 14.38 299 LEU A N 1
ATOM 2138 C CA . LEU A 1 271 ? 25.375 100.434 110.653 1.00 13.68 299 LEU A CA 1
ATOM 2139 C C . LEU A 1 271 ? 25.745 98.963 110.596 1.00 16.41 299 LEU A C 1
ATOM 2140 O O . LEU A 1 271 ? 26.587 98.577 109.785 1.00 17.43 299 LEU A O 1
ATOM 2145 N N . ALA A 1 272 ? 25.091 98.135 111.436 1.00 15.28 300 ALA A N 1
ATOM 2146 C CA . ALA A 1 272 ? 25.392 96.697 111.502 1.00 14.81 300 ALA A CA 1
ATOM 2147 C C . ALA A 1 272 ? 25.126 96.010 110.151 1.00 17.68 300 ALA A C 1
ATOM 2148 O O . ALA A 1 272 ? 25.849 95.068 109.801 1.00 17.77 300 ALA A O 1
ATOM 2150 N N . HIS A 1 273 ? 24.106 96.487 109.401 1.00 13.99 301 HIS A N 1
ATOM 2151 C CA . HIS A 1 273 ? 23.757 95.911 108.076 1.00 14.85 301 HIS A CA 1
ATOM 2152 C C . HIS A 1 273 ? 24.713 96.353 106.947 1.00 18.25 301 HIS A C 1
ATOM 2153 O O . HIS A 1 273 ? 24.600 95.843 105.825 1.00 18.03 301 HIS A O 1
ATOM 2160 N N . THR A 1 274 ? 25.630 97.319 107.214 1.00 16.37 302 THR A N 1
ATOM 2161 C CA . THR A 1 274 ? 26.530 97.708 106.140 1.00 15.84 302 THR A CA 1
ATOM 2162 C C . THR A 1 274 ? 28.018 97.415 106.489 1.00 17.96 302 THR A C 1
ATOM 2163 O O . THR A 1 274 ? 28.920 97.922 105.812 1.00 17.34 302 THR A O 1
ATOM 2167 N N . VAL A 1 275 ? 28.255 96.573 107.520 1.00 16.48 303 VAL A N 1
ATOM 2168 C CA A VAL A 1 275 ? 29.605 96.090 107.798 0.50 16.56 303 VAL A CA 1
ATOM 2169 C CA B VAL A 1 275 ? 29.576 96.068 107.885 0.50 17.18 303 VAL A CA 1
ATOM 2170 C C . VAL A 1 275 ? 29.609 94.644 107.298 1.00 20.73 303 VAL A C 1
ATOM 2171 O O . VAL A 1 275 ? 28.572 93.954 107.327 1.00 20.79 303 VAL A O 1
ATOM 2178 N N . ASN A 1 276 ? 30.771 94.177 106.853 1.00 19.30 304 ASN A N 1
ATOM 2179 C CA . ASN A 1 276 ? 30.839 92.814 106.352 1.00 18.38 304 ASN A CA 1
ATOM 2180 C C . ASN A 1 276 ? 32.094 92.149 106.887 1.00 18.92 304 ASN A C 1
ATOM 2181 O O . ASN A 1 276 ? 33.146 92.179 106.257 1.00 18.84 304 ASN A O 1
ATOM 2186 N N . ALA A 1 277 ? 31.972 91.532 108.056 1.00 18.50 305 ALA A N 1
ATOM 2187 C CA . ALA A 1 277 ? 33.120 90.901 108.696 1.00 17.86 305 ALA A CA 1
ATOM 2188 C C . ALA A 1 277 ? 33.687 89.757 107.857 1.00 20.45 305 ALA A C 1
ATOM 2189 O O . ALA A 1 277 ? 34.919 89.605 107.765 1.00 19.51 305 ALA A O 1
ATOM 2191 N N . ALA A 1 278 ? 32.799 88.947 107.225 1.00 20.94 306 ALA A N 1
ATOM 2192 C CA . ALA A 1 278 ? 33.292 87.814 106.397 1.00 21.63 306 ALA A CA 1
ATOM 2193 C C . ALA A 1 278 ? 34.190 88.295 105.258 1.00 22.60 306 ALA A C 1
ATOM 2194 O O . ALA A 1 278 ? 35.223 87.666 104.975 1.00 21.85 306 ALA A O 1
ATOM 2196 N N . GLN A 1 279 ? 33.844 89.432 104.652 1.00 19.25 307 GLN A N 1
ATOM 2197 C CA . GLN A 1 279 ? 34.668 89.991 103.571 1.00 20.49 307 GLN A CA 1
ATOM 2198 C C . GLN A 1 279 ? 36.011 90.524 104.088 1.00 20.27 307 GLN A C 1
ATOM 2199 O O . GLN A 1 279 ? 37.033 90.392 103.393 1.00 20.74 307 GLN A O 1
ATOM 2205 N N . ILE A 1 280 ? 36.038 91.085 105.326 1.00 17.37 308 ILE A N 1
ATOM 2206 C CA . ILE A 1 280 ? 37.305 91.552 105.899 1.00 16.27 308 ILE A CA 1
ATOM 2207 C C . ILE A 1 280 ? 38.206 90.323 106.148 1.00 19.72 308 ILE A C 1
ATOM 2208 O O . ILE A 1 280 ? 39.408 90.359 105.845 1.00 19.81 308 ILE A O 1
ATOM 2213 N N . ALA A 1 281 ? 37.613 89.234 106.682 1.00 17.24 309 ALA A N 1
ATOM 2214 C CA . ALA A 1 281 ? 38.371 87.995 106.966 1.00 19.22 309 ALA A CA 1
ATOM 2215 C C . ALA A 1 281 ? 38.918 87.383 105.672 1.00 23.54 309 ALA A C 1
ATOM 2216 O O . ALA A 1 281 ? 40.073 86.963 105.642 1.00 23.76 309 ALA A O 1
ATOM 2218 N N . LYS A 1 282 ? 38.108 87.360 104.592 1.00 19.74 310 LYS A N 1
ATOM 2219 C CA . LYS A 1 282 ? 38.551 86.811 103.289 1.00 19.78 310 LYS A CA 1
ATOM 2220 C C . LYS A 1 282 ? 39.698 87.640 102.726 1.00 23.38 310 LYS A C 1
ATOM 2221 O O . LYS A 1 282 ? 40.684 87.083 102.260 1.00 25.18 310 LYS A O 1
ATOM 2227 N N . TYR A 1 283 ? 39.590 88.978 102.820 1.00 20.01 311 TYR A N 1
ATOM 2228 C CA . TYR A 1 283 ? 40.619 89.899 102.321 1.00 20.50 311 TYR A CA 1
ATOM 2229 C C . TYR A 1 283 ? 41.921 89.760 103.109 1.00 22.62 311 TYR A C 1
ATOM 2230 O O . TYR A 1 283 ? 43.001 89.627 102.511 1.00 22.64 311 TYR A O 1
ATOM 2239 N N . ARG A 1 284 ? 41.824 89.827 104.456 1.00 18.89 312 ARG A N 1
ATOM 2240 C CA . ARG A 1 284 ? 43.019 89.749 105.314 1.00 18.76 312 ARG A CA 1
ATOM 2241 C C . ARG A 1 284 ? 43.654 88.368 105.333 1.00 22.00 312 ARG A C 1
ATOM 2242 O O . ARG A 1 284 ? 44.872 88.277 105.439 1.00 22.61 312 ARG A O 1
ATOM 2250 N N . GLY A 1 285 ? 42.838 87.321 105.219 1.00 20.11 313 GLY A N 1
ATOM 2251 C CA . GLY A 1 285 ? 43.314 85.935 105.160 1.00 21.12 313 GLY A CA 1
ATOM 2252 C C . GLY A 1 285 ? 42.784 85.098 106.304 1.00 24.69 313 GLY A C 1
ATOM 2253 O O . GLY A 1 285 ? 42.880 85.499 107.478 1.00 21.76 313 GLY A O 1
ATOM 2254 N N . GLU A 1 286 ? 42.257 83.907 105.968 1.00 22.18 314 GLU A N 1
ATOM 2255 C CA . GLU A 1 286 ? 41.601 83.008 106.923 1.00 23.46 314 GLU A CA 1
ATOM 2256 C C . GLU A 1 286 ? 42.527 82.254 107.882 1.00 26.87 314 GLU A C 1
ATOM 2257 O O . GLU A 1 286 ? 42.026 81.701 108.864 1.00 28.11 314 GLU A O 1
ATOM 2263 N N . ARG A 1 287 ? 43.848 82.253 107.654 1.00 22.82 315 ARG A N 1
ATOM 2264 C CA . ARG A 1 287 ? 44.778 81.599 108.594 1.00 22.59 315 ARG A CA 1
ATOM 2265 C C . ARG A 1 287 ? 44.880 82.410 109.908 1.00 24.85 315 ARG A C 1
ATOM 2266 O O . ARG A 1 287 ? 44.970 81.847 111.011 1.00 25.84 315 ARG A O 1
ATOM 2274 N N . VAL A 1 288 ? 44.843 83.738 109.778 1.00 18.40 316 VAL A N 1
ATOM 2275 C CA . VAL A 1 288 ? 45.019 84.637 110.916 1.00 16.44 316 VAL A CA 1
ATOM 2276 C C . VAL A 1 288 ? 43.723 85.285 111.378 1.00 18.71 316 VAL A C 1
ATOM 2277 O O . VAL A 1 288 ? 43.589 85.591 112.563 1.00 17.28 316 VAL A O 1
ATOM 2281 N N . ASN A 1 289 ? 42.776 85.474 110.437 1.00 17.15 317 ASN A N 1
ATOM 2282 C CA . ASN A 1 289 ? 41.544 86.231 110.700 1.00 16.77 317 ASN A CA 1
ATOM 2283 C C . ASN A 1 289 ? 40.284 85.429 110.516 1.00 20.47 317 ASN A C 1
ATOM 2284 O O . ASN A 1 289 ? 40.179 84.647 109.577 1.00 20.11 317 ASN A O 1
ATOM 2289 N N . ARG A 1 290 ? 39.288 85.686 111.366 1.00 17.58 318 ARG A N 1
ATOM 2290 C CA . ARG A 1 290 ? 38.006 85.000 111.223 1.00 17.46 318 ARG A CA 1
ATOM 2291 C C . ARG A 1 290 ? 36.887 85.930 111.629 1.00 19.60 318 ARG A C 1
ATOM 2292 O O . ARG A 1 290 ? 37.030 86.652 112.618 1.00 17.69 318 ARG A O 1
ATOM 2300 N N . ALA A 1 291 ? 35.770 85.908 110.894 1.00 16.24 319 ALA A N 1
ATOM 2301 C CA . ALA A 1 291 ? 34.593 86.673 111.322 1.00 16.44 319 ALA A CA 1
ATOM 2302 C C . ALA A 1 291 ? 34.032 85.934 112.538 1.00 20.60 319 ALA A C 1
ATOM 2303 O O . ALA A 1 291 ? 34.110 84.698 112.590 1.00 21.85 319 ALA A O 1
ATOM 2305 N N . VAL A 1 292 ? 33.497 86.678 113.515 1.00 16.59 320 VAL A N 1
ATOM 2306 C CA . VAL A 1 292 ? 32.984 86.066 114.749 1.00 14.88 320 VAL A CA 1
ATOM 2307 C C . VAL A 1 292 ? 31.483 86.300 114.866 1.00 16.67 320 VAL A C 1
ATOM 2308 O O . VAL A 1 292 ? 31.061 87.463 114.891 1.00 16.69 320 VAL A O 1
ATOM 2312 N N . PRO A 1 293 ? 30.679 85.222 115.015 1.00 16.44 321 PRO A N 1
ATOM 2313 C CA . PRO A 1 293 ? 29.224 85.412 115.095 1.00 16.90 321 PRO A CA 1
ATOM 2314 C C . PRO A 1 293 ? 28.682 85.813 116.472 1.00 19.47 321 PRO A C 1
ATOM 2315 O O . PRO A 1 293 ? 27.519 85.503 116.776 1.00 18.63 321 PRO A O 1
ATOM 2319 N N . SER A 1 294 ? 29.469 86.534 117.287 1.00 15.36 322 SER A N 1
ATOM 2320 C CA . SER A 1 294 ? 29.015 87.031 118.587 1.00 13.56 322 SER A CA 1
ATOM 2321 C C . SER A 1 294 ? 29.889 88.189 119.019 1.00 15.77 322 SER A C 1
ATOM 2322 O O . SER A 1 294 ? 30.773 88.634 118.248 1.00 16.31 322 SER A O 1
ATOM 2325 N N . VAL A 1 295 ? 29.668 88.681 120.243 1.00 12.83 323 VAL A N 1
ATOM 2326 C CA . VAL A 1 295 ? 30.329 89.865 120.755 1.00 13.27 323 VAL A CA 1
ATOM 2327 C C . VAL A 1 295 ? 31.441 89.572 121.765 1.00 14.84 323 VAL A C 1
ATOM 2328 O O . VAL A 1 295 ? 31.928 90.490 122.430 1.00 14.15 323 VAL A O 1
ATOM 2332 N N . ILE A 1 296 ? 31.861 88.311 121.849 1.00 13.31 324 ILE A N 1
ATOM 2333 C CA . ILE A 1 296 ? 32.997 87.868 122.643 1.00 13.81 324 ILE A CA 1
ATOM 2334 C C . ILE A 1 296 ? 33.840 86.944 121.756 1.00 15.86 324 ILE A C 1
ATOM 2335 O O . ILE A 1 296 ? 33.306 86.360 120.808 1.00 15.52 324 ILE A O 1
ATOM 2340 N N . PRO A 1 297 ? 35.149 86.803 122.035 1.00 15.72 325 PRO A N 1
ATOM 2341 C CA . PRO A 1 297 ? 35.996 85.952 121.165 1.00 15.56 325 PRO A CA 1
ATOM 2342 C C . PRO A 1 297 ? 35.520 84.495 121.130 1.00 18.07 325 PRO A C 1
ATOM 2343 O O . PRO A 1 297 ? 34.959 83.995 122.110 1.00 17.50 325 PRO A O 1
ATOM 2347 N N . SER A 1 298 ? 35.740 83.815 119.993 1.00 14.88 326 SER A N 1
ATOM 2348 C CA . SER A 1 298 ? 35.208 82.450 119.809 1.00 15.79 326 SER A CA 1
ATOM 2349 C C . SER A 1 298 ? 35.761 81.463 120.826 1.00 18.88 326 SER A C 1
ATOM 2350 O O . SER A 1 298 ? 35.089 80.477 121.158 1.00 20.66 326 SER A O 1
ATOM 2353 N N . ASN A 1 299 ? 36.988 81.730 121.316 1.00 17.10 327 ASN A N 1
ATOM 2354 C CA . ASN A 1 299 ? 37.641 80.864 122.288 1.00 18.75 327 ASN A CA 1
ATOM 2355 C C . ASN A 1 299 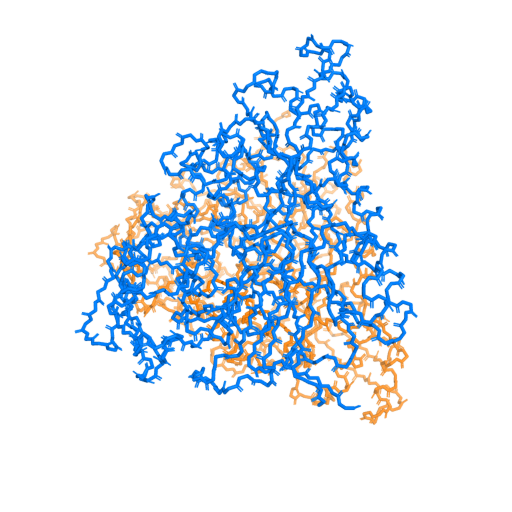? 37.232 81.419 123.663 1.00 25.26 327 ASN A C 1
ATOM 2356 O O . ASN A 1 299 ? 37.984 82.178 124.297 1.00 28.89 327 ASN A O 1
ATOM 2361 N N . ASN A 1 300 ? 35.981 81.189 124.016 1.00 19.28 328 ASN A N 1
ATOM 2362 C CA . ASN A 1 300 ? 35.435 81.479 125.322 1.00 16.01 328 ASN A CA 1
ATOM 2363 C C . ASN A 1 300 ? 34.504 80.373 125.720 1.00 18.91 328 ASN A C 1
ATOM 2364 O O . ASN A 1 300 ? 33.576 80.056 124.966 1.00 16.66 328 ASN A O 1
ATOM 2369 N N . LEU A 1 301 ? 34.641 79.911 126.968 1.00 16.90 329 LEU A N 1
ATOM 2370 C CA . LEU A 1 301 ? 33.619 79.028 127.527 1.00 17.35 329 LEU A CA 1
ATOM 2371 C C . LEU A 1 301 ? 32.371 79.939 127.593 1.00 19.13 329 LEU A C 1
ATOM 2372 O O . LEU A 1 301 ? 32.469 81.065 128.109 1.00 17.34 329 LEU A O 1
ATOM 2377 N N . GLY A 1 302 ? 31.252 79.468 127.032 1.00 16.12 330 GLY A N 1
ATOM 2378 C CA . GLY A 1 302 ? 30.015 80.242 126.982 1.00 15.08 330 GLY A CA 1
ATOM 2379 C C . GLY A 1 302 ? 29.779 80.992 125.673 1.00 18.51 330 GLY A C 1
ATOM 2380 O O . GLY A 1 302 ? 28.734 81.628 125.490 1.00 17.58 330 GLY A O 1
ATOM 2381 N N . PHE A 1 303 ? 30.736 80.912 124.733 1.00 14.76 331 PHE A N 1
ATOM 2382 C CA . PHE A 1 303 ? 30.596 81.554 123.420 1.00 15.17 331 PHE A CA 1
ATOM 2383 C C . PHE A 1 303 ? 29.307 81.092 122.738 1.00 18.77 331 PHE A C 1
ATOM 2384 O O . PHE A 1 303 ? 29.005 79.885 122.753 1.00 18.24 331 PHE A O 1
ATOM 2392 N N . ASP A 1 304 ? 28.573 82.031 122.115 1.00 17.01 332 ASP A N 1
ATOM 2393 C CA . ASP A 1 304 ? 27.324 81.728 121.404 1.00 16.53 332 ASP A CA 1
ATOM 2394 C C . ASP A 1 304 ? 27.597 81.767 119.892 1.00 21.52 332 ASP A C 1
ATOM 2395 O O . ASP A 1 304 ? 27.680 82.860 119.316 1.00 22.19 332 ASP A O 1
ATOM 2400 N N . PRO A 1 305 ? 27.678 80.609 119.212 1.00 21.05 333 PRO A N 1
ATOM 2401 C CA . PRO A 1 305 ? 27.895 80.651 117.750 1.00 21.45 333 PRO A CA 1
ATOM 2402 C C . PRO A 1 305 ? 26.677 81.159 116.984 1.00 26.19 333 PRO A C 1
ATOM 2403 O O . PRO A 1 305 ? 26.776 81.376 115.775 1.00 29.18 333 PRO A O 1
ATOM 2407 N N . ASP A 1 306 ? 25.536 81.331 117.668 1.00 21.72 334 ASP A N 1
ATOM 2408 C CA . ASP A 1 306 ? 24.274 81.739 117.049 1.00 22.62 334 ASP A CA 1
ATOM 2409 C C . ASP A 1 306 ? 23.656 82.935 117.778 1.00 22.96 334 ASP A C 1
ATOM 2410 O O . ASP A 1 306 ? 22.452 82.974 118.014 1.00 22.61 334 ASP A O 1
ATOM 2415 N N . ALA A 1 307 ? 24.489 83.971 118.071 1.00 19.68 335 ALA A N 1
ATOM 2416 C CA . ALA A 1 307 ? 24.041 85.158 118.811 1.00 18.83 335 ALA A CA 1
ATOM 2417 C C . ALA A 1 307 ? 23.095 86.068 118.034 1.00 22.88 335 ALA A C 1
ATOM 2418 O O . ALA A 1 307 ? 22.465 86.909 118.651 1.00 21.96 335 ALA A O 1
ATOM 2420 N N . GLY A 1 308 ? 22.982 85.882 116.716 1.00 20.27 336 GLY A N 1
ATOM 2421 C CA . GLY A 1 308 ? 22.063 86.679 115.903 1.00 19.05 336 GLY A CA 1
ATOM 2422 C C . GLY A 1 308 ? 22.679 87.887 115.220 1.00 18.93 336 GLY A C 1
ATOM 2423 O O . GLY A 1 308 ? 21.989 88.873 114.994 1.00 18.55 336 GLY A O 1
ATOM 2424 N N . VAL A 1 309 ? 23.978 87.832 114.893 1.00 16.39 337 VAL A N 1
ATOM 2425 C CA . VAL A 1 309 ? 24.660 88.952 114.224 1.00 17.03 337 VAL A CA 1
ATOM 2426 C C . VAL A 1 309 ? 23.893 89.378 112.965 1.00 19.74 337 VAL A C 1
ATOM 2427 O O . VAL A 1 309 ? 23.458 88.526 112.188 1.00 19.30 337 VAL A O 1
ATOM 2431 N N . LEU A 1 310 ? 23.702 90.692 112.801 1.00 17.02 338 LEU A N 1
ATOM 2432 C CA . LEU A 1 310 ? 22.935 91.223 111.671 1.00 17.54 338 LEU A CA 1
ATOM 2433 C C . LEU A 1 310 ? 23.654 90.994 110.340 1.00 19.75 338 LEU A C 1
ATOM 2434 O O . LEU A 1 310 ? 24.872 91.187 110.250 1.00 17.96 338 LEU A O 1
ATOM 2439 N N . ASN A 1 311 ? 22.896 90.571 109.322 1.00 17.29 339 ASN A N 1
ATOM 2440 C CA . ASN A 1 311 ? 23.471 90.239 108.011 1.00 17.33 339 ASN A CA 1
ATOM 2441 C C . ASN A 1 311 ? 23.853 91.470 107.196 1.00 21.09 339 ASN A C 1
ATOM 2442 O O . ASN A 1 311 ? 23.418 92.579 107.480 1.00 20.71 339 ASN A O 1
ATOM 2447 N N . TYR A 1 312 ? 24.642 91.250 106.148 1.00 18.60 340 TYR A N 1
ATOM 2448 C CA . TYR A 1 312 ? 25.062 92.337 105.275 1.00 17.98 340 TYR A CA 1
ATOM 2449 C C . TYR A 1 312 ? 23.939 92.628 104.291 1.00 18.68 340 TYR A C 1
ATOM 2450 O O . TYR A 1 312 ? 23.559 91.744 103.511 1.00 18.15 340 TYR A O 1
ATOM 2459 N N . ASP A 1 313 ? 23.413 93.865 104.312 1.00 17.19 341 ASP A N 1
ATOM 2460 C CA . ASP A 1 313 ? 22.336 94.263 103.402 1.00 16.56 341 ASP A CA 1
ATOM 2461 C C . ASP A 1 313 ? 22.327 95.772 103.384 1.00 18.95 341 ASP A C 1
ATOM 2462 O O . ASP A 1 313 ? 21.544 96.367 104.113 1.00 17.52 341 ASP A O 1
ATOM 2467 N N . PRO A 1 314 ? 23.236 96.403 102.620 1.00 17.29 342 PRO A N 1
ATOM 2468 C CA . PRO A 1 314 ? 23.292 97.881 102.619 1.00 16.43 342 PRO A CA 1
ATOM 2469 C C . PRO A 1 314 ? 22.021 98.569 102.095 1.00 19.16 342 PRO A C 1
ATOM 2470 O O . PRO A 1 314 ? 21.758 99.730 102.438 1.00 18.39 342 PRO A O 1
ATOM 2474 N N . ALA A 1 315 ? 21.197 97.858 101.299 1.00 17.62 343 ALA A N 1
ATOM 2475 C CA . ALA A 1 315 ? 19.917 98.437 100.834 1.00 18.86 343 ALA A CA 1
ATOM 2476 C C . ALA A 1 315 ? 19.005 98.615 102.087 1.00 20.47 343 ALA A C 1
ATOM 2477 O O . ALA A 1 315 ? 18.308 99.632 102.219 1.00 20.69 343 ALA A O 1
ATOM 2479 N N . GLN A 1 316 ? 19.052 97.642 103.018 1.00 17.56 344 GLN A N 1
ATOM 2480 C CA . GLN A 1 316 ? 18.280 97.721 104.260 1.00 17.85 344 GLN A CA 1
ATOM 2481 C C . GLN A 1 316 ? 18.838 98.873 105.131 1.00 20.16 344 GLN A C 1
ATOM 2482 O O . GLN A 1 316 ? 18.060 99.611 105.759 1.00 21.01 344 GLN A O 1
ATOM 2488 N N . SER A 1 317 ? 20.177 99.040 105.152 1.00 15.99 345 SER A N 1
ATOM 2489 C CA . SER A 1 317 ? 20.788 100.149 105.887 1.00 15.83 345 SER A CA 1
ATOM 2490 C C . SER A 1 317 ? 20.175 101.484 105.429 1.00 18.73 345 SER A C 1
ATOM 2491 O O . SER A 1 317 ? 19.739 102.284 106.259 1.00 18.41 345 SER A O 1
ATOM 2494 N N . LYS A 1 318 ? 20.126 101.711 104.098 1.00 17.85 346 LYS A N 1
ATOM 2495 C CA . LYS A 1 318 ? 19.589 102.964 103.563 1.00 18.41 346 LYS A CA 1
ATOM 2496 C C . LYS A 1 318 ? 18.115 103.153 103.941 1.00 21.76 346 LYS A C 1
ATOM 2497 O O . LYS A 1 318 ? 17.704 104.262 104.283 1.00 22.76 346 LYS A O 1
ATOM 2503 N N . LYS A 1 319 ? 17.321 102.065 103.885 1.00 18.62 347 LYS A N 1
ATOM 2504 C CA . LYS A 1 319 ? 15.890 102.093 104.248 1.00 18.95 347 LYS A CA 1
ATOM 2505 C C . LYS A 1 319 ? 15.727 102.486 105.724 1.00 22.84 347 LYS A C 1
ATOM 2506 O O . LYS A 1 319 ? 14.901 103.343 106.053 1.00 22.98 347 LYS A O 1
ATOM 2512 N N . LEU A 1 320 ? 16.522 101.868 106.603 1.00 18.51 348 LEU A N 1
ATOM 2513 C CA . LEU A 1 320 ? 16.481 102.172 108.035 1.00 17.29 348 LEU A CA 1
ATOM 2514 C C . LEU A 1 320 ? 16.897 103.628 108.309 1.00 20.00 348 LEU A C 1
ATOM 2515 O O . LEU A 1 320 ? 16.259 104.292 109.123 1.00 21.48 348 LEU A O 1
ATOM 2520 N N . LEU A 1 321 ? 17.960 104.133 107.639 1.00 17.32 349 LEU A N 1
ATOM 2521 C CA . LEU A 1 321 ? 18.361 105.534 107.861 1.00 17.62 349 LEU A CA 1
ATOM 2522 C C . LEU A 1 321 ? 17.255 106.484 107.426 1.00 22.06 349 LEU A C 1
ATOM 2523 O O . LEU A 1 321 ? 17.006 107.470 108.120 1.00 22.87 349 LEU A O 1
ATOM 2528 N N . ALA A 1 322 ? 16.586 106.203 106.293 1.00 20.67 350 ALA A N 1
ATOM 2529 C CA . ALA A 1 322 ? 15.487 107.092 105.834 1.00 21.45 350 ALA A CA 1
ATOM 2530 C C . ALA A 1 322 ? 14.335 107.079 106.865 1.00 25.04 350 ALA A C 1
ATOM 2531 O O . ALA A 1 322 ? 13.825 108.147 107.222 1.00 27.02 350 ALA A O 1
ATOM 2533 N N . GLU A 1 323 ? 13.991 105.893 107.414 1.00 21.70 351 GLU A N 1
ATOM 2534 C CA . GLU A 1 323 ? 12.949 105.752 108.454 1.00 21.78 351 GLU A CA 1
ATOM 2535 C C . GLU A 1 323 ? 13.323 106.541 109.724 1.00 25.73 351 GLU A C 1
ATOM 2536 O O . GLU A 1 323 ? 12.439 107.072 110.410 1.00 25.58 351 GLU A O 1
ATOM 2542 N N . ALA A 1 324 ? 14.637 106.583 110.046 1.00 21.50 352 ALA A N 1
ATOM 2543 C CA . ALA A 1 324 ? 15.163 107.263 111.234 1.00 22.12 352 ALA A CA 1
ATOM 2544 C C . ALA A 1 324 ? 15.320 108.778 111.038 1.00 26.83 352 ALA A C 1
ATOM 2545 O O . ALA A 1 324 ? 15.736 109.473 111.972 1.00 26.84 352 ALA A O 1
ATOM 2547 N N . GLY A 1 325 ? 15.022 109.264 109.835 1.00 23.35 353 GLY A N 1
ATOM 2548 C CA . GLY A 1 325 ? 15.071 110.692 109.512 1.00 22.42 353 GLY A CA 1
ATOM 2549 C C . GLY A 1 325 ? 16.364 111.186 108.890 1.00 25.41 353 GLY A C 1
ATOM 2550 O O . GLY A 1 325 ? 16.645 112.397 108.910 1.00 23.64 353 GLY A O 1
ATOM 2551 N N . PHE A 1 326 ? 17.135 110.260 108.283 1.00 21.32 354 PHE A N 1
ATOM 2552 C CA . PHE A 1 326 ? 18.392 110.569 107.615 1.00 21.49 354 PHE A CA 1
ATOM 2553 C C . PHE A 1 326 ? 18.314 110.151 106.136 1.00 27.30 354 PHE A C 1
ATOM 2554 O O . PHE A 1 326 ? 19.000 109.206 105.730 1.00 26.57 354 PHE A O 1
ATOM 2562 N N . PRO A 1 327 ? 17.482 110.839 105.319 1.00 27.44 355 PRO A N 1
ATOM 2563 C CA . PRO A 1 327 ? 17.356 110.446 103.899 1.00 27.97 355 PRO A CA 1
ATOM 2564 C C . PRO A 1 327 ? 18.633 110.639 103.081 1.00 30.38 355 PRO A C 1
ATOM 2565 O O . PRO A 1 327 ? 18.760 110.038 102.012 1.00 30.85 355 PRO A O 1
ATOM 2569 N N . ASN A 1 328 ? 19.568 111.466 103.577 1.00 25.44 356 ASN A N 1
ATOM 2570 C CA . ASN A 1 328 ? 20.841 111.729 102.893 1.00 25.63 356 ASN A CA 1
ATOM 2571 C C . ASN A 1 328 ? 22.024 111.045 103.602 1.00 27.09 356 ASN A C 1
ATOM 2572 O O . ASN A 1 328 ? 23.179 111.323 103.278 1.00 27.69 356 ASN A O 1
ATOM 2577 N N . GLY A 1 329 ? 21.723 110.115 104.506 1.00 22.04 357 GLY A N 1
ATOM 2578 C CA . GLY A 1 329 ? 22.744 109.387 105.248 1.00 21.29 357 GLY A CA 1
ATOM 2579 C C . GLY A 1 329 ? 23.153 110.052 106.556 1.00 24.82 357 GLY A C 1
ATOM 2580 O O . GLY A 1 329 ? 22.644 111.126 106.916 1.00 22.26 357 GLY A O 1
ATOM 2581 N N . VAL A 1 330 ? 24.112 109.417 107.238 1.00 18.85 358 VAL A N 1
ATOM 2582 C CA . VAL A 1 330 ? 24.659 109.838 108.533 1.00 17.77 358 VAL A CA 1
ATOM 2583 C C . VAL A 1 330 ? 26.157 110.075 108.391 1.00 21.37 358 VAL A C 1
ATOM 2584 O O . VAL A 1 330 ? 26.856 109.280 107.758 1.00 20.76 358 VAL A O 1
ATOM 2588 N N . THR A 1 331 ? 26.654 111.156 109.013 1.00 17.60 359 THR A N 1
ATOM 2589 C CA . THR A 1 331 ? 28.092 111.399 109.062 1.00 16.70 359 THR A CA 1
ATOM 2590 C C . THR A 1 331 ? 28.502 111.270 110.517 1.00 20.71 359 THR A C 1
ATOM 2591 O O . THR A 1 331 ? 27.750 111.682 111.408 1.00 19.42 359 THR A O 1
ATOM 2595 N N . VAL A 1 332 ? 29.686 110.713 110.760 1.00 17.95 360 VAL A N 1
ATOM 2596 C CA . VAL A 1 332 ? 30.146 110.561 112.146 1.00 16.84 360 VAL A CA 1
ATOM 2597 C C . VAL A 1 332 ? 31.667 110.644 112.166 1.00 20.77 360 VAL A C 1
ATOM 2598 O O . VAL A 1 332 ? 32.321 110.141 111.254 1.00 21.20 360 VAL A O 1
ATOM 2602 N N . THR A 1 333 ? 32.221 111.269 113.200 1.00 17.39 361 THR A N 1
ATOM 2603 C CA . THR A 1 333 ? 33.672 111.345 113.408 1.00 17.36 361 THR A CA 1
ATOM 2604 C C . THR A 1 333 ? 34.008 110.381 114.550 1.00 20.40 361 THR A C 1
ATOM 2605 O O . THR A 1 333 ? 33.418 110.464 115.625 1.00 18.47 361 THR A O 1
ATOM 2609 N N . MET A 1 334 ? 34.970 109.497 114.313 1.00 19.56 362 MET A N 1
ATOM 2610 C CA . MET A 1 334 ? 35.456 108.556 115.311 1.00 19.39 362 MET A CA 1
ATOM 2611 C C . MET A 1 334 ? 36.911 108.872 115.588 1.00 20.95 362 MET A C 1
ATOM 2612 O O . MET A 1 334 ? 37.668 109.148 114.661 1.00 19.58 362 MET A O 1
ATOM 2617 N N . VAL A 1 335 ? 37.316 108.783 116.846 1.00 16.83 363 VAL A N 1
ATOM 2618 C CA . VAL A 1 335 ? 38.709 108.925 117.221 1.00 17.28 363 VAL A CA 1
ATOM 2619 C C . VAL A 1 335 ? 39.279 107.516 116.973 1.00 20.80 363 VAL A C 1
ATOM 2620 O O . VAL A 1 335 ? 38.770 106.527 117.519 1.00 18.21 363 VAL A O 1
ATOM 2624 N N . ALA A 1 336 ? 40.294 107.431 116.118 1.00 18.94 364 ALA A N 1
ATOM 2625 C CA . ALA A 1 336 ? 40.823 106.146 115.672 1.00 18.74 364 ALA A CA 1
ATOM 2626 C C . ALA A 1 336 ? 42.288 105.961 116.007 1.00 20.76 364 ALA A C 1
ATOM 2627 O O . ALA A 1 336 ? 43.097 106.851 115.753 1.00 20.70 364 ALA A O 1
ATOM 2629 N N . SER A 1 337 ? 42.647 104.792 116.535 1.00 16.93 365 SER A N 1
ATOM 2630 C CA . SER A 1 337 ? 44.052 104.529 116.840 1.00 16.59 365 SER A CA 1
ATOM 2631 C C . SER A 1 337 ? 44.943 104.475 115.579 1.00 19.03 365 SER A C 1
ATOM 2632 O O . SER A 1 337 ? 44.526 103.953 114.537 1.00 18.29 365 SER A O 1
ATOM 2635 N N . GLN A 1 338 ? 46.198 104.951 115.732 1.00 16.33 366 GLN A N 1
ATOM 2636 C CA . GLN A 1 338 ? 47.238 104.885 114.709 1.00 17.20 366 GLN A CA 1
ATOM 2637 C C . GLN A 1 338 ? 48.056 103.578 114.800 1.00 20.29 366 GLN A C 1
ATOM 2638 O O . GLN A 1 338 ? 49.024 103.415 114.043 1.00 19.87 366 GLN A O 1
ATOM 2644 N N . LEU A 1 339 ? 47.656 102.628 115.685 1.00 16.71 367 LEU A N 1
ATOM 2645 C CA . LEU A 1 339 ? 48.274 101.284 115.667 1.00 16.31 367 LEU A CA 1
ATOM 2646 C C . LEU A 1 339 ? 47.957 100.780 114.248 1.00 18.20 367 LEU A C 1
ATOM 2647 O O . LEU A 1 339 ? 46.798 100.848 113.838 1.00 18.43 367 LEU A O 1
ATOM 2652 N N . PRO A 1 340 ? 48.951 100.369 113.427 1.00 18.50 368 PRO A N 1
ATOM 2653 C CA . PRO A 1 340 ? 48.646 100.128 112.000 1.00 18.23 368 PRO A CA 1
ATOM 2654 C C . PRO A 1 340 ? 47.537 99.136 111.687 1.00 21.74 368 PRO A C 1
ATOM 2655 O O . PRO A 1 340 ? 46.785 99.365 110.721 1.00 21.77 368 PRO A O 1
ATOM 2659 N N . GLY A 1 341 ? 47.414 98.080 112.494 1.00 18.75 369 GLY A N 1
ATOM 2660 C CA . GLY A 1 341 ? 46.364 97.083 112.294 1.00 18.16 369 GLY A CA 1
ATOM 2661 C C . GLY A 1 341 ? 44.970 97.640 112.549 1.00 19.03 369 GLY A C 1
ATOM 2662 O O . GLY A 1 341 ? 44.038 97.351 111.787 1.00 19.29 369 GLY A O 1
ATOM 2663 N N . LEU A 1 342 ? 44.828 98.486 113.595 1.00 14.67 370 LEU A N 1
ATOM 2664 C CA . LEU A 1 342 ? 43.541 99.126 113.900 1.00 15.28 370 LEU A CA 1
ATOM 2665 C C . LEU A 1 342 ? 43.253 100.239 112.889 1.00 18.84 370 LEU A C 1
ATOM 2666 O O . LEU A 1 342 ? 42.095 100.470 112.508 1.00 18.27 370 LEU A O 1
ATOM 2671 N N . GLU A 1 343 ? 44.296 100.958 112.477 1.00 17.66 371 GLU A N 1
ATOM 2672 C CA . GLU A 1 343 ? 44.107 102.021 111.505 1.00 17.91 371 GLU A CA 1
ATOM 2673 C C . GLU A 1 343 ? 43.630 101.412 110.161 1.00 19.04 371 GLU A C 1
ATOM 2674 O O . GLU A 1 343 ? 42.666 101.909 109.579 1.00 19.35 371 GLU A O 1
ATOM 2680 N N . SER A 1 344 ? 44.286 100.327 109.693 1.00 17.11 372 SER A N 1
ATOM 2681 C CA . SER A 1 344 ? 43.877 99.707 108.432 1.00 17.66 372 SER A CA 1
ATOM 2682 C C . SER A 1 344 ? 42.472 99.105 108.565 1.00 18.29 372 SER A C 1
ATOM 2683 O O . SER A 1 344 ? 41.664 99.266 107.656 1.00 19.33 372 SER A O 1
ATOM 2686 N N . LEU A 1 345 ? 42.150 98.497 109.727 1.00 15.78 373 LEU A N 1
ATOM 2687 C CA . LEU A 1 345 ? 40.795 97.962 109.931 1.00 15.52 373 LEU A CA 1
ATOM 2688 C C . LEU A 1 345 ? 39.751 99.100 109.869 1.00 17.59 373 LEU A C 1
ATOM 2689 O O . LEU A 1 345 ? 38.718 98.958 109.209 1.00 18.26 373 LEU A O 1
ATOM 2694 N N . ALA A 1 346 ? 40.035 100.245 110.530 1.00 15.65 374 ALA A N 1
ATOM 2695 C CA . ALA A 1 346 ? 39.093 101.376 110.504 1.00 15.29 374 ALA A CA 1
ATOM 2696 C C . ALA A 1 346 ? 38.896 101.873 109.054 1.00 18.31 374 ALA A C 1
ATOM 2697 O O . ALA A 1 346 ? 37.785 102.236 108.665 1.00 18.83 374 ALA A O 1
ATOM 2699 N N . GLN A 1 347 ? 39.975 101.857 108.253 1.00 15.70 375 GLN A N 1
ATOM 2700 C CA . GLN A 1 347 ? 39.881 102.265 106.843 1.00 16.57 375 GLN A CA 1
ATOM 2701 C C . GLN A 1 347 ? 39.027 101.278 106.042 1.00 20.09 375 GLN A C 1
ATOM 2702 O O . GLN A 1 347 ? 38.283 101.692 105.152 1.00 20.44 375 GLN A O 1
ATOM 2708 N N . LEU A 1 348 ? 39.115 99.977 106.354 1.00 17.23 376 LEU A N 1
ATOM 2709 C CA . LEU A 1 348 ? 38.270 98.980 105.656 1.00 16.96 376 LEU A CA 1
ATOM 2710 C C . LEU A 1 348 ? 36.799 99.212 105.987 1.00 19.52 376 LEU A C 1
ATOM 2711 O O . LEU A 1 348 ? 35.950 99.178 105.086 1.00 19.69 376 LEU A O 1
ATOM 2716 N N A ILE A 1 349 ? 36.490 99.442 107.282 0.50 16.65 377 ILE A N 1
ATOM 2717 N N B ILE A 1 349 ? 36.505 99.466 107.274 0.50 16.36 377 ILE A N 1
ATOM 2718 C CA A ILE A 1 349 ? 35.115 99.714 107.748 0.50 15.62 377 ILE A CA 1
ATOM 2719 C CA B ILE A 1 349 ? 35.145 99.748 107.763 0.50 15.19 377 ILE A CA 1
ATOM 2720 C C A ILE A 1 349 ? 34.599 101.017 107.095 0.50 18.69 377 ILE A C 1
ATOM 2721 C C B ILE A 1 349 ? 34.602 101.033 107.123 0.50 18.42 377 ILE A C 1
ATOM 2722 O O A ILE A 1 349 ? 33.450 101.055 106.630 0.50 18.61 377 ILE A O 1
ATOM 2723 O O B ILE A 1 349 ? 33.442 101.068 106.684 0.50 18.28 377 ILE A O 1
ATOM 2732 N N . GLN A 1 350 ? 35.441 102.082 107.072 1.00 16.22 378 GLN A N 1
ATOM 2733 C CA . GLN A 1 350 ? 35.078 103.358 106.469 1.00 15.65 378 GLN A CA 1
ATOM 2734 C C . GLN A 1 350 ? 34.598 103.140 105.017 1.00 18.37 378 GLN A C 1
ATOM 2735 O O . GLN A 1 350 ? 33.531 103.624 104.649 1.00 20.23 378 GLN A O 1
ATOM 2741 N N . ALA A 1 351 ? 35.322 102.317 104.241 1.00 15.46 379 ALA A N 1
ATOM 2742 C CA . ALA A 1 351 ? 34.907 102.023 102.853 1.00 17.41 379 ALA A CA 1
ATOM 2743 C C . ALA A 1 351 ? 33.600 101.206 102.824 1.00 20.70 379 ALA A C 1
ATOM 2744 O O . ALA A 1 351 ? 32.713 101.478 101.999 1.00 20.79 379 ALA A O 1
ATOM 2746 N N . GLN A 1 352 ? 33.474 100.214 103.725 1.00 17.83 380 GLN A N 1
ATOM 2747 C CA . GLN A 1 352 ? 32.277 99.383 103.736 1.00 17.08 380 GLN A CA 1
ATOM 2748 C C . GLN A 1 352 ? 31.010 100.144 104.079 1.00 19.27 380 GLN A C 1
ATOM 2749 O O . GLN A 1 352 ? 29.968 99.926 103.446 1.00 19.53 380 GLN A O 1
ATOM 2755 N N . VAL A 1 353 ? 31.070 100.983 105.125 1.00 15.89 381 VAL A N 1
ATOM 2756 C CA . VAL A 1 353 ? 29.843 101.591 105.646 1.00 14.98 381 VAL A CA 1
ATOM 2757 C C . VAL A 1 353 ? 29.297 102.704 104.741 1.00 17.83 381 VAL A C 1
ATOM 2758 O O . VAL A 1 353 ? 28.124 103.069 104.857 1.00 17.84 381 VAL A O 1
ATOM 2762 N N . ALA A 1 354 ? 30.116 103.194 103.809 1.00 17.65 382 ALA A N 1
ATOM 2763 C CA . ALA A 1 354 ? 29.633 104.172 102.824 1.00 17.84 382 ALA A CA 1
ATOM 2764 C C . ALA A 1 354 ? 28.509 103.566 101.963 1.00 19.40 382 ALA A C 1
ATOM 2765 O O . ALA A 1 354 ? 27.614 104.281 101.518 1.00 19.10 382 ALA A O 1
ATOM 2767 N N . GLU A 1 355 ? 28.547 102.248 101.734 1.00 18.99 383 GLU A N 1
ATOM 2768 C CA . GLU A 1 355 ? 27.523 101.584 100.929 1.00 19.91 383 GLU A CA 1
ATOM 2769 C C . GLU A 1 355 ? 26.113 101.715 101.527 1.00 21.52 383 GLU A C 1
ATOM 2770 O O . GLU A 1 355 ? 25.144 101.868 100.781 1.00 20.21 383 GLU A O 1
ATOM 2776 N N . GLY A 1 356 ? 26.033 101.688 102.860 1.00 18.66 384 GLY A N 1
ATOM 2777 C CA . GLY A 1 356 ? 24.772 101.775 103.582 1.00 18.26 384 GLY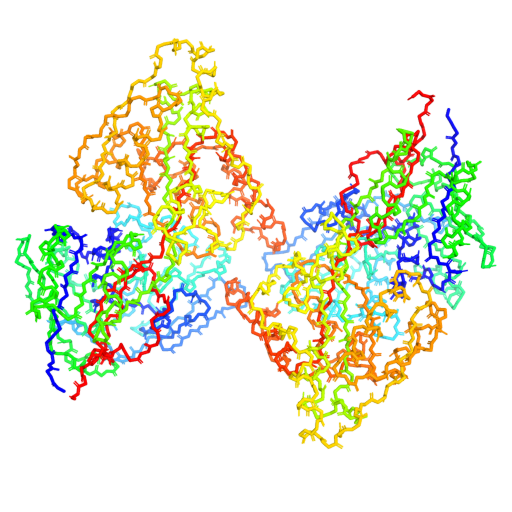 A CA 1
ATOM 2778 C C . GLY A 1 356 ? 24.381 103.166 104.018 1.00 21.15 384 GLY A C 1
ATOM 2779 O O . GLY A 1 356 ? 23.389 103.323 104.730 1.00 21.91 384 GLY A O 1
ATOM 2780 N N . GLY A 1 357 ? 25.166 104.159 103.611 1.00 17.28 385 GLY A N 1
ATOM 2781 C CA . GLY A 1 357 ? 24.833 105.551 103.896 1.00 17.15 385 GLY A CA 1
ATOM 2782 C C . GLY A 1 357 ? 25.593 106.242 105.011 1.00 19.92 385 GLY A C 1
ATOM 2783 O O . GLY A 1 357 ? 25.171 107.336 105.420 1.00 20.92 385 GLY A O 1
ATOM 2784 N N . PHE A 1 358 ? 26.708 105.647 105.490 1.00 15.68 386 PHE A N 1
ATOM 2785 C CA . PHE A 1 358 ? 27.492 106.283 106.558 1.00 16.02 386 PHE A CA 1
ATOM 2786 C C . PHE A 1 358 ? 28.768 106.843 106.015 1.00 18.59 386 PHE A C 1
ATOM 2787 O O . PHE A 1 358 ? 29.524 106.108 105.368 1.00 18.36 386 PHE A O 1
ATOM 2795 N N . THR A 1 359 ? 29.053 108.134 106.318 1.00 17.45 387 THR A N 1
ATOM 2796 C CA . THR A 1 359 ? 30.333 108.687 105.935 1.00 18.12 387 THR A CA 1
ATOM 2797 C C . THR A 1 359 ? 31.107 108.806 107.224 1.00 21.46 387 THR A C 1
ATOM 2798 O O . THR A 1 359 ? 30.810 109.664 108.059 1.00 19.36 387 THR A O 1
ATOM 2802 N N . LEU A 1 360 ? 32.068 107.917 107.405 1.00 19.13 388 LEU A N 1
ATOM 2803 C CA . LEU A 1 360 ? 32.883 107.880 108.605 1.00 19.92 388 LEU A CA 1
ATOM 2804 C C . LEU A 1 360 ? 34.122 108.745 108.409 1.00 22.65 388 LEU A C 1
ATOM 2805 O O . LEU A 1 360 ? 34.798 108.644 107.382 1.00 23.30 388 LEU A O 1
ATOM 2810 N N . ASN A 1 361 ? 34.353 109.672 109.338 1.00 18.80 389 ASN A N 1
ATOM 2811 C CA . ASN A 1 361 ? 35.538 110.524 109.345 1.00 17.78 389 ASN A CA 1
ATOM 2812 C C . ASN A 1 361 ? 36.418 109.960 110.473 1.00 22.43 389 ASN A C 1
ATOM 2813 O O . ASN A 1 361 ? 35.957 109.798 111.606 1.00 22.02 389 ASN A O 1
ATOM 2818 N N . LEU A 1 362 ? 37.668 109.628 110.152 1.00 18.24 390 LEU A N 1
ATOM 2819 C CA . LEU A 1 362 ? 38.572 109.039 111.123 1.00 17.57 390 LEU A CA 1
ATOM 2820 C C . LEU A 1 362 ? 39.556 110.084 111.607 1.00 22.63 390 LEU A C 1
ATOM 2821 O O . LEU A 1 362 ? 40.271 110.687 110.780 1.00 23.41 390 LEU A O 1
ATOM 2826 N N . GLN A 1 363 ? 39.546 110.364 112.929 1.00 18.87 391 GLN A N 1
ATOM 2827 C CA . GLN A 1 363 ? 40.480 111.337 113.500 1.00 19.00 391 GLN A CA 1
ATOM 2828 C C . GLN A 1 363 ? 41.608 110.510 114.123 1.00 22.49 391 GLN A C 1
ATOM 2829 O O . GLN A 1 363 ? 41.390 109.883 115.163 1.00 20.63 391 GLN A O 1
ATOM 2835 N N . PRO A 1 364 ? 42.782 110.421 113.448 1.00 22.87 392 PRO A N 1
ATOM 2836 C CA . PRO A 1 364 ? 43.867 109.541 113.929 1.00 23.67 392 PRO A CA 1
ATOM 2837 C C . PRO A 1 364 ? 44.574 110.057 115.167 1.00 24.69 392 PRO A C 1
ATOM 2838 O O . PRO A 1 364 ? 44.874 111.254 115.284 1.00 23.35 392 PRO A O 1
ATOM 2842 N N . VAL A 1 365 ? 44.804 109.154 116.117 1.00 18.79 393 VAL A N 1
ATOM 2843 C CA . VAL A 1 365 ? 45.487 109.506 117.359 1.00 19.79 393 VAL A CA 1
ATOM 2844 C C . VAL A 1 365 ? 46.489 108.383 117.703 1.00 21.22 393 VAL A C 1
ATOM 2845 O O . VAL A 1 365 ? 46.149 107.192 117.544 1.00 18.48 393 VAL A O 1
ATOM 2849 N N . GLU A 1 366 ? 47.711 108.744 118.192 1.00 18.29 394 GLU A N 1
ATOM 2850 C CA . GLU A 1 366 ? 48.700 107.765 118.619 1.00 17.11 394 GLU A CA 1
ATOM 2851 C C . GLU A 1 366 ? 48.010 106.778 119.580 1.00 19.76 394 GLU A C 1
ATOM 2852 O O . GLU A 1 366 ? 47.187 107.197 120.421 1.00 18.38 394 GLU A O 1
ATOM 2858 N N . HIS A 1 367 ? 48.339 105.493 119.440 1.00 15.67 395 HIS A N 1
ATOM 2859 C CA . HIS A 1 367 ? 47.638 104.405 120.145 1.00 14.64 395 HIS A CA 1
ATOM 2860 C C . HIS A 1 367 ? 47.447 104.625 121.662 1.00 18.61 395 HIS A C 1
ATOM 2861 O O . HIS A 1 367 ? 46.319 104.480 122.162 1.00 18.30 395 HIS A O 1
ATOM 2868 N N . ALA A 1 368 ? 48.538 104.908 122.410 1.00 18.32 396 ALA A N 1
ATOM 2869 C CA . ALA A 1 368 ? 48.390 105.062 123.866 1.00 19.08 396 ALA A CA 1
ATOM 2870 C C . ALA A 1 368 ? 47.526 106.278 124.228 1.00 20.42 396 ALA A C 1
ATOM 2871 O O . ALA A 1 368 ? 46.700 106.193 125.158 1.00 19.66 396 ALA A O 1
ATOM 2873 N N . ALA A 1 369 ? 47.678 107.388 123.471 1.00 16.40 397 ALA A N 1
ATOM 2874 C CA . ALA A 1 369 ? 46.860 108.593 123.685 1.00 16.44 397 ALA A CA 1
ATOM 2875 C C . ALA A 1 369 ? 45.390 108.285 123.375 1.00 18.37 397 ALA A C 1
ATOM 2876 O O . ALA A 1 369 ? 44.489 108.803 124.044 1.00 19.14 397 ALA A O 1
ATOM 2878 N N . TRP A 1 370 ? 45.148 107.479 122.306 1.00 15.22 398 TRP A N 1
ATOM 2879 C CA . TRP A 1 370 ? 43.798 107.080 121.909 1.00 15.23 398 TRP A CA 1
ATOM 2880 C C . TRP A 1 370 ? 43.154 106.268 123.062 1.00 16.76 398 TRP A C 1
ATOM 2881 O O . TRP A 1 370 ? 42.006 106.536 123.412 1.00 16.81 398 TRP A O 1
ATOM 2892 N N . HIS A 1 371 ? 43.912 105.332 123.675 1.00 15.83 399 HIS A N 1
ATOM 2893 C CA . HIS A 1 371 ? 43.420 104.554 124.824 1.00 14.60 399 HIS A CA 1
ATOM 2894 C C . HIS A 1 371 ? 42.953 105.485 125.947 1.00 16.98 399 HIS A C 1
ATOM 2895 O O . HIS A 1 371 ? 41.974 105.188 126.609 1.00 17.77 399 HIS A O 1
ATOM 2902 N N . GLN A 1 372 ? 43.667 106.594 126.170 1.00 15.89 400 GLN A N 1
ATOM 2903 C CA . GLN A 1 372 ? 43.276 107.550 127.214 1.00 16.18 400 GLN A CA 1
ATOM 2904 C C . GLN A 1 372 ? 42.006 108.303 126.779 1.00 18.22 400 GLN A C 1
ATOM 2905 O O . GLN A 1 372 ? 41.107 108.496 127.587 1.00 18.74 400 GLN A O 1
ATOM 2911 N N . MET A 1 373 ? 41.944 108.738 125.502 1.00 15.69 401 MET A N 1
ATOM 2912 C CA . MET A 1 373 ? 40.799 109.497 124.984 1.00 15.22 401 MET A CA 1
ATOM 2913 C C . MET A 1 373 ? 39.512 108.717 125.028 1.00 16.32 401 MET A C 1
ATOM 2914 O O . MET A 1 373 ? 38.504 109.237 125.490 1.00 18.45 401 MET A O 1
ATOM 2919 N N . ILE A 1 374 ? 39.531 107.453 124.596 1.00 14.19 402 ILE A N 1
ATOM 2920 C CA . ILE A 1 374 ? 38.274 106.683 124.591 1.00 13.74 402 ILE A CA 1
ATOM 2921 C C . ILE A 1 374 ? 37.750 106.442 125.996 1.00 17.57 402 ILE A C 1
ATOM 2922 O O . ILE A 1 374 ? 36.543 106.317 126.184 1.00 17.22 402 ILE A O 1
ATOM 2927 N N . ARG A 1 375 ? 38.658 106.401 126.984 1.00 15.61 403 ARG A N 1
ATOM 2928 C CA . ARG A 1 375 ? 38.294 106.197 128.396 1.00 15.58 403 ARG A CA 1
ATOM 2929 C C . ARG A 1 375 ? 37.784 107.499 129.054 1.00 19.12 403 ARG A C 1
ATOM 2930 O O . ARG A 1 375 ? 37.456 107.500 130.239 1.00 17.83 403 ARG A O 1
ATOM 2938 N N . LYS A 1 376 ? 37.740 108.606 128.276 1.00 16.30 404 LYS A N 1
ATOM 2939 C CA . LYS A 1 376 ? 37.167 109.883 128.692 1.00 16.53 404 LYS A CA 1
ATOM 2940 C C . LYS A 1 376 ? 35.832 110.093 127.926 1.00 20.85 404 LYS A C 1
ATOM 2941 O O . LYS A 1 376 ? 35.251 111.191 127.979 1.00 21.36 404 LYS A O 1
ATOM 2947 N N . ASP A 1 377 ? 35.363 109.048 127.198 1.00 18.17 405 ASP A N 1
ATOM 2948 C CA . ASP A 1 377 ? 34.090 109.043 126.459 1.00 18.42 405 ASP A CA 1
ATOM 2949 C C . ASP A 1 377 ? 34.122 110.057 125.316 1.00 21.91 405 ASP A C 1
ATOM 2950 O O . ASP A 1 377 ? 33.101 110.682 124.993 1.00 23.33 405 ASP A O 1
ATOM 2955 N N . LEU A 1 378 ? 35.295 110.206 124.696 1.00 17.08 406 LEU A N 1
ATOM 2956 C CA . LEU A 1 378 ? 35.451 111.225 123.657 1.00 18.09 406 LEU A CA 1
ATOM 2957 C C . LEU A 1 378 ? 35.097 110.762 122.254 1.00 23.25 406 LEU A C 1
ATOM 2958 O O . LEU A 1 378 ? 35.072 111.603 121.351 1.00 24.12 406 LEU A O 1
ATOM 2963 N N . SER A 1 379 ? 34.823 109.456 122.057 1.00 18.88 407 SER A N 1
ATOM 2964 C CA . SER A 1 379 ? 34.467 108.989 120.707 1.00 17.30 407 SER A CA 1
ATOM 2965 C C . SER A 1 379 ? 33.045 108.382 120.715 1.00 18.83 407 SER A C 1
ATOM 2966 O O . SER A 1 379 ? 32.744 107.578 121.619 1.00 18.89 407 SER A O 1
ATOM 2969 N N . PRO A 1 380 ? 32.200 108.682 119.701 1.00 15.93 408 PRO A N 1
ATOM 2970 C CA . PRO A 1 380 ? 30.825 108.119 119.684 1.00 15.57 408 PRO A CA 1
ATOM 2971 C C . PRO A 1 380 ? 30.785 106.629 119.368 1.00 17.09 408 PRO A C 1
ATOM 2972 O O . PRO A 1 380 ? 29.786 105.951 119.644 1.00 17.11 408 PRO A O 1
ATOM 2976 N N . ILE A 1 381 ? 31.828 106.142 118.687 1.00 13.86 409 ILE A N 1
ATOM 2977 C CA . ILE A 1 381 ? 31.984 104.734 118.348 1.00 13.54 409 ILE A CA 1
ATOM 2978 C C . ILE A 1 381 ? 33.445 104.446 118.612 1.00 14.63 409 ILE A C 1
ATOM 2979 O O . ILE A 1 381 ? 34.284 105.278 118.317 1.00 15.87 409 ILE A O 1
ATOM 2984 N N . VAL A 1 382 ? 33.745 103.270 119.152 1.00 13.79 410 VAL A N 1
ATOM 2985 C CA . VAL A 1 382 ? 35.120 102.884 119.466 1.00 13.28 410 VAL A CA 1
ATOM 2986 C C . VAL A 1 382 ? 35.428 101.556 118.804 1.00 15.61 410 VAL A C 1
ATOM 2987 O O . VAL A 1 382 ? 34.752 100.566 119.095 1.00 15.33 410 VAL A O 1
ATOM 2991 N N . LEU A 1 383 ? 36.437 101.524 117.928 1.00 13.79 411 LEU A N 1
ATOM 2992 C CA . LEU A 1 383 ? 36.871 100.270 117.299 1.00 12.75 411 LEU A CA 1
ATOM 2993 C C . LEU A 1 383 ? 37.990 99.752 118.241 1.00 14.13 411 LEU A C 1
ATOM 2994 O O . LEU A 1 383 ? 39.104 100.312 118.252 1.00 13.91 411 LEU A O 1
ATOM 2999 N N . TYR A 1 384 ? 37.692 98.705 119.013 1.00 13.65 412 TYR A N 1
ATOM 3000 C CA . TYR A 1 384 ? 38.618 98.186 120.020 1.00 12.62 412 TYR A CA 1
ATOM 3001 C C . TYR A 1 384 ? 38.834 96.699 119.705 1.00 15.54 412 TYR A C 1
ATOM 3002 O O . TYR A 1 384 ? 37.882 95.988 119.351 1.00 14.91 412 TYR A O 1
ATOM 3011 N N . GLY A 1 385 ? 40.063 96.228 119.880 1.00 13.48 413 GLY A N 1
ATOM 3012 C CA . GLY A 1 385 ? 40.363 94.821 119.622 1.00 12.81 413 GLY A CA 1
ATOM 3013 C C . GLY A 1 385 ? 41.080 94.229 120.814 1.00 14.88 413 GLY A C 1
ATOM 3014 O O . GLY A 1 385 ? 42.128 94.744 121.220 1.00 15.44 413 GLY A O 1
ATOM 3015 N N . ALA A 1 386 ? 40.535 93.156 121.391 1.00 12.39 414 ALA A N 1
ATOM 3016 C CA . ALA A 1 386 ? 41.176 92.573 122.580 1.00 13.70 414 ALA A CA 1
ATOM 3017 C C . ALA A 1 386 ? 40.676 91.166 122.817 1.00 15.32 414 ALA A C 1
ATOM 3018 O O . ALA A 1 386 ? 39.631 90.771 122.290 1.00 15.00 414 ALA A O 1
ATOM 3020 N N . ALA A 1 387 ? 41.422 90.441 123.656 1.00 13.72 415 ALA A N 1
ATOM 3021 C CA . ALA A 1 387 ? 41.012 89.138 124.173 1.00 12.50 415 ALA A CA 1
ATOM 3022 C C . ALA A 1 387 ? 41.142 89.198 125.695 1.00 15.71 415 ALA A C 1
ATOM 3023 O O . ALA A 1 387 ? 41.910 90.018 126.223 1.00 16.18 415 ALA A O 1
ATOM 3025 N N . ARG A 1 388 ? 40.419 88.311 126.409 1.00 13.73 416 ARG A N 1
ATOM 3026 C CA . ARG A 1 388 ? 40.540 88.252 127.864 1.00 13.51 416 ARG A CA 1
ATOM 3027 C C . ARG A 1 388 ? 40.637 86.759 128.231 1.00 16.52 416 ARG A C 1
ATOM 3028 O O . ARG A 1 388 ? 40.635 85.904 127.324 1.00 16.58 416 ARG A O 1
ATOM 3036 N N . PHE A 1 389 ? 40.710 86.426 129.547 1.00 13.88 417 PHE A N 1
ATOM 3037 C CA . PHE A 1 389 ? 40.737 84.989 129.909 1.00 13.89 417 PHE A CA 1
ATOM 3038 C C . PHE A 1 389 ? 39.544 84.293 129.225 1.00 16.50 417 PHE A C 1
ATOM 3039 O O . PHE A 1 389 ? 38.468 84.893 129.131 1.00 17.14 417 PHE A O 1
ATOM 3047 N N . PRO A 1 390 ? 39.707 83.021 128.803 1.00 15.12 418 PRO A N 1
ATOM 3048 C CA . PRO A 1 390 ? 38.673 82.374 127.980 1.00 14.53 418 PRO A CA 1
ATOM 3049 C C . PRO A 1 390 ? 37.450 81.817 128.706 1.00 15.51 418 PRO A C 1
ATOM 3050 O O . PRO A 1 390 ? 37.056 80.648 128.487 1.00 15.09 418 PRO A O 1
ATOM 3054 N N . ILE A 1 391 ? 36.816 82.673 129.515 1.00 14.74 419 ILE A N 1
ATOM 3055 C CA . ILE A 1 391 ? 35.548 82.381 130.176 1.00 15.37 419 ILE A CA 1
ATOM 3056 C C . ILE A 1 391 ? 34.710 83.619 129.877 1.00 17.58 419 ILE A C 1
ATOM 3057 O O . ILE A 1 391 ? 35.192 84.730 130.079 1.00 16.16 419 ILE A O 1
ATOM 3062 N N . ALA A 1 392 ? 33.480 83.429 129.347 1.00 16.31 420 ALA A N 1
ATOM 3063 C CA . ALA A 1 392 ? 32.649 84.567 128.911 1.00 16.90 420 ALA A CA 1
ATOM 3064 C C . ALA A 1 392 ? 32.496 85.669 129.931 1.00 17.50 420 ALA A C 1
ATOM 3065 O O . ALA A 1 392 ? 32.358 86.847 129.543 1.00 15.30 420 ALA A O 1
ATOM 3067 N N . ASP A 1 393 ? 32.499 85.324 131.236 1.00 14.57 421 ASP A N 1
ATOM 3068 C CA . ASP A 1 393 ? 32.334 86.336 132.290 1.00 14.06 421 ASP A CA 1
ATOM 3069 C C . ASP A 1 393 ? 33.308 87.504 132.150 1.00 15.78 421 ASP A C 1
ATOM 3070 O O . ASP A 1 393 ? 32.935 88.650 132.435 1.00 16.45 421 ASP A O 1
ATOM 3075 N N . TYR A 1 394 ? 34.552 87.233 131.718 1.00 13.51 422 TYR A N 1
ATOM 3076 C CA . TYR A 1 394 ? 35.537 88.320 131.645 1.00 13.59 422 TYR A CA 1
ATOM 3077 C C . TYR A 1 394 ? 35.197 89.307 130.546 1.00 15.41 422 TYR A C 1
ATOM 3078 O O . TYR A 1 394 ? 35.027 90.495 130.828 1.00 16.03 422 TYR A O 1
ATOM 3087 N N . TYR A 1 395 ? 35.074 88.835 129.308 1.00 13.76 423 TYR A N 1
ATOM 3088 C CA . TYR A 1 395 ? 34.758 89.792 128.229 1.00 13.31 423 TYR A CA 1
ATOM 3089 C C . TYR A 1 395 ? 33.413 90.445 128.484 1.00 14.01 423 TYR A C 1
ATOM 3090 O O . TYR A 1 395 ? 33.267 91.655 128.314 1.00 15.46 423 TYR A O 1
ATOM 3099 N N . LEU A 1 396 ? 32.405 89.655 128.922 1.00 12.92 424 LEU A N 1
ATOM 3100 C CA . LEU A 1 396 ? 31.081 90.241 129.125 1.00 12.34 424 LEU A CA 1
ATOM 3101 C C . LEU A 1 396 ? 31.078 91.309 130.215 1.00 14.43 424 LEU A C 1
ATOM 3102 O O . LEU A 1 396 ? 30.479 92.368 130.045 1.00 15.71 424 LEU A O 1
ATOM 3107 N N . THR A 1 397 ? 31.687 91.005 131.364 1.00 12.38 425 THR A N 1
ATOM 3108 C CA . THR A 1 397 ? 31.659 91.976 132.454 1.00 11.85 425 THR A CA 1
ATOM 3109 C C . THR A 1 397 ? 32.417 93.242 132.054 1.00 13.34 425 THR A C 1
ATOM 3110 O O . THR A 1 397 ? 31.937 94.349 132.303 1.00 16.30 425 THR A O 1
ATOM 3114 N N . GLN A 1 398 ? 33.615 93.080 131.487 1.00 13.15 426 GLN A N 1
ATOM 3115 C CA . GLN A 1 398 ? 34.451 94.261 131.216 1.00 13.34 426 GLN A CA 1
ATOM 3116 C C . GLN A 1 398 ? 33.932 95.175 130.114 1.00 16.32 426 GLN A C 1
ATOM 3117 O O . GLN A 1 398 ? 34.050 96.406 130.216 1.00 14.73 426 GLN A O 1
ATOM 3123 N N . PHE A 1 399 ? 33.395 94.578 129.049 1.00 13.23 427 PHE A N 1
ATOM 3124 C CA . PHE A 1 399 ? 32.943 95.380 127.908 1.00 13.16 427 PHE A CA 1
ATOM 3125 C C . PHE A 1 399 ? 31.454 95.726 127.938 1.00 16.58 427 PHE A C 1
ATOM 3126 O O . PHE A 1 399 ? 31.066 96.705 127.264 1.00 16.39 427 PHE A O 1
ATOM 3134 N N . TYR A 1 400 ? 30.610 94.932 128.626 1.00 15.31 428 TYR A N 1
ATOM 3135 C CA . TYR A 1 400 ? 29.177 95.127 128.499 1.00 14.93 428 TYR A CA 1
ATOM 3136 C C . TYR A 1 400 ? 28.359 95.275 129.793 1.00 17.02 428 TYR A C 1
ATOM 3137 O O . TYR A 1 400 ? 27.185 95.635 129.675 1.00 17.51 428 TYR A O 1
ATOM 3146 N N . HIS A 1 401 ? 28.930 95.002 130.986 1.00 14.25 429 HIS A N 1
ATOM 3147 C CA . HIS A 1 401 ? 28.131 95.171 132.212 1.00 14.52 429 HIS A CA 1
ATOM 3148 C C . HIS A 1 401 ? 28.098 96.663 132.551 1.00 16.74 429 HIS A C 1
ATOM 3149 O O . HIS A 1 401 ? 29.115 97.339 132.377 1.00 15.75 429 HIS A O 1
ATOM 3156 N N . SER A 1 402 ? 26.944 97.187 132.988 1.00 15.83 430 SER A N 1
ATOM 3157 C CA . SER A 1 402 ? 26.864 98.637 133.230 1.00 16.35 430 SER A CA 1
ATOM 3158 C C . SER A 1 402 ? 27.875 99.166 134.269 1.00 19.33 430 SER A C 1
ATOM 3159 O O . SER A 1 402 ? 28.224 100.359 134.218 1.00 19.90 430 SER A O 1
ATOM 3162 N N . ALA A 1 403 ? 28.348 98.326 135.202 1.00 17.23 431 ALA A N 1
ATOM 3163 C CA . ALA A 1 403 ? 29.313 98.805 136.212 1.00 18.33 431 ALA A CA 1
ATOM 3164 C C . ALA A 1 403 ? 30.638 99.227 135.515 1.00 19.52 431 ALA A C 1
ATOM 3165 O O . ALA A 1 403 ? 31.404 100.036 136.039 1.00 17.96 431 ALA A O 1
ATOM 3167 N N . SER A 1 404 ? 30.894 98.650 134.329 1.00 15.22 432 SER A N 1
ATOM 3168 C CA . SER A 1 404 ? 32.126 98.916 133.607 1.00 14.38 432 SER A CA 1
ATOM 3169 C C . SER A 1 404 ? 32.042 100.146 132.693 1.00 16.54 432 SER A C 1
ATOM 3170 O O . SER A 1 404 ? 33.002 100.454 131.997 1.00 15.28 432 SER A O 1
ATOM 3173 N N . GLU A 1 405 ? 30.879 100.803 132.655 1.00 15.95 433 GLU A N 1
ATOM 3174 C CA . GLU A 1 405 ? 30.587 101.954 131.790 1.00 16.66 433 GLU A CA 1
ATOM 3175 C C . GLU A 1 405 ? 31.607 103.061 131.976 1.00 19.39 433 GLU A C 1
ATOM 3176 O O . GLU A 1 405 ? 31.959 103.381 133.111 1.00 19.38 433 GLU A O 1
ATOM 3182 N N . ILE A 1 406 ? 32.088 103.647 130.856 1.00 17.69 434 ILE A N 1
ATOM 3183 C CA . ILE A 1 406 ? 33.029 104.767 130.960 1.00 16.83 434 ILE A CA 1
ATOM 3184 C C . ILE A 1 406 ? 32.372 105.914 131.751 1.00 21.44 434 ILE A C 1
ATOM 3185 O O . ILE A 1 406 ? 31.197 106.238 131.538 1.00 22.61 434 ILE A O 1
ATOM 3190 N N . GLY A 1 407 ? 33.132 106.485 132.660 1.00 19.29 435 GLY A N 1
ATOM 3191 C CA . GLY A 1 407 ? 32.623 107.589 133.470 1.00 19.58 435 GLY A CA 1
ATOM 3192 C C . GLY A 1 407 ? 32.373 107.189 134.910 1.00 26.26 435 GLY A C 1
ATOM 3193 O O . GLY A 1 407 ? 32.209 108.052 135.767 1.00 28.70 435 GLY A O 1
ATOM 3194 N N . LYS A 1 408 ? 32.336 105.869 135.194 1.00 20.99 436 LYS A N 1
ATOM 3195 C CA . LYS A 1 408 ? 32.100 105.403 136.562 1.00 21.00 436 LYS A CA 1
ATOM 3196 C C . LYS A 1 408 ? 33.425 105.126 137.269 1.00 23.17 436 LYS A C 1
ATOM 3197 O O . LYS A 1 408 ? 34.408 104.770 136.596 1.00 21.50 436 LYS A O 1
ATOM 3203 N N . PRO A 1 409 ? 33.465 105.138 138.633 1.00 21.21 437 PRO A N 1
ATOM 3204 C CA . PRO A 1 409 ? 34.722 104.770 139.323 1.00 22.12 437 PRO A CA 1
ATOM 3205 C C . PRO A 1 409 ? 35.165 103.333 139.004 1.00 23.68 437 PRO A C 1
ATOM 3206 O O . PRO A 1 409 ? 36.358 103.030 138.986 1.00 23.82 437 PRO A O 1
ATOM 3210 N N . THR A 1 410 ? 34.193 102.465 138.699 1.00 18.82 438 THR A N 1
ATOM 3211 C CA . THR A 1 410 ? 34.393 101.055 138.372 1.00 18.18 438 THR A CA 1
ATOM 3212 C C . THR A 1 410 ? 34.542 100.847 136.843 1.00 19.04 438 THR A C 1
ATOM 3213 O O . THR A 1 410 ? 34.481 99.704 136.371 1.00 17.91 438 THR A O 1
ATOM 3217 N N . GLN A 1 411 ? 34.788 101.934 136.078 1.00 16.90 439 GLN A N 1
ATOM 3218 C CA . GLN A 1 411 ? 34.861 101.785 134.616 1.00 16.35 439 GLN A CA 1
ATOM 3219 C C . GLN A 1 411 ? 35.902 100.800 134.166 1.00 18.91 439 GLN A C 1
ATOM 3220 O O . GLN A 1 411 ? 36.968 100.705 134.772 1.00 17.91 439 GLN A O 1
ATOM 3226 N N . VAL A 1 412 ? 35.597 100.059 133.082 1.00 16.04 440 VAL A N 1
ATOM 3227 C CA . VAL A 1 412 ? 36.603 99.193 132.499 1.00 13.67 440 VAL A CA 1
ATOM 3228 C C . VAL A 1 412 ? 36.659 99.561 131.010 1.00 18.33 440 VAL A C 1
ATOM 3229 O O . VAL A 1 412 ? 37.272 100.587 130.657 1.00 16.23 440 VAL A O 1
ATOM 3233 N N . VAL A 1 413 ? 35.964 98.772 130.154 1.00 14.93 441 VAL A N 1
ATOM 3234 C CA . VAL A 1 413 ? 36.003 99.045 128.711 1.00 13.24 441 VAL A CA 1
ATOM 3235 C C . VAL A 1 413 ? 34.589 98.969 128.089 1.00 15.78 441 VAL A C 1
ATOM 3236 O O . VAL A 1 413 ? 34.460 98.620 126.907 1.00 15.83 441 VAL A O 1
ATOM 3240 N N . ASN A 1 414 ? 33.555 99.393 128.863 1.00 13.74 442 ASN A N 1
ATOM 3241 C CA . ASN A 1 414 ? 32.193 99.384 128.334 1.00 13.64 442 ASN A CA 1
ATOM 3242 C C . ASN A 1 414 ? 31.992 100.732 127.653 1.00 15.02 442 ASN A C 1
ATOM 3243 O O . ASN A 1 414 ? 31.411 101.670 128.223 1.00 15.40 442 ASN A O 1
ATOM 3248 N N . PHE A 1 415 ? 32.491 100.806 126.429 1.00 14.37 443 PHE A N 1
ATOM 3249 C CA . PHE A 1 415 ? 32.401 102.040 125.623 1.00 14.11 443 PHE A CA 1
ATOM 3250 C C . PHE A 1 415 ? 31.017 102.269 125.063 1.00 17.82 443 PHE A C 1
ATOM 3251 O O . PHE A 1 415 ? 30.693 103.404 124.700 1.00 18.82 443 PHE A O 1
ATOM 3259 N N . SER A 1 416 ? 30.221 101.201 124.929 1.00 15.77 444 SER A N 1
ATOM 3260 C CA . SER A 1 416 ? 28.875 101.334 124.364 1.00 15.33 444 SER A CA 1
ATOM 3261 C C . SER A 1 416 ? 27.872 101.842 125.378 1.00 19.15 444 SER A C 1
ATOM 3262 O O . SER A 1 416 ? 26.773 102.242 124.990 1.00 19.19 444 SER A O 1
ATOM 3265 N N . HIS A 1 417 ? 28.228 101.807 126.686 1.00 16.91 445 HIS A N 1
ATOM 3266 C CA . HIS A 1 417 ? 27.311 102.171 127.772 1.00 16.28 445 HIS A CA 1
ATOM 3267 C C . HIS A 1 417 ? 26.141 101.167 127.843 1.00 21.90 445 HIS A C 1
ATOM 3268 O O . HIS A 1 417 ? 25.027 101.499 128.253 1.00 21.04 445 HIS A O 1
ATOM 3275 N N . CYS A 1 418 ? 26.441 99.905 127.461 1.00 19.55 446 CYS A N 1
ATOM 3276 C CA . CYS A 1 418 ? 25.485 98.793 127.460 1.00 19.12 446 CYS A CA 1
ATOM 3277 C C . CYS A 1 418 ? 24.995 98.552 128.907 1.00 21.06 446 CYS A C 1
ATOM 3278 O O . CYS A 1 418 ? 25.788 98.624 129.852 1.00 20.85 446 CYS A O 1
ATOM 3281 N N . ASN A 1 419 ? 23.695 98.245 129.072 1.00 18.64 447 ASN A N 1
ATOM 3282 C CA . ASN A 1 419 ? 23.156 97.863 130.378 1.00 19.45 447 ASN A CA 1
ATOM 3283 C C . ASN A 1 419 ? 22.129 96.716 130.248 1.00 24.08 447 ASN A C 1
ATOM 3284 O O . ASN A 1 419 ? 21.713 96.151 131.266 1.00 27.72 447 ASN A O 1
ATOM 3289 N N . VAL A 1 420 ? 21.824 96.312 129.009 1.00 20.39 448 VAL A N 1
ATOM 3290 C CA . VAL A 1 420 ? 20.755 95.351 128.675 1.00 19.05 448 VAL A CA 1
ATOM 3291 C C . VAL A 1 420 ? 20.953 93.941 129.245 1.00 22.64 448 VAL A C 1
ATOM 3292 O O . VAL A 1 420 ? 19.954 93.215 129.434 1.00 22.66 448 VAL A O 1
ATOM 3296 N N . ALA A 1 421 ? 22.213 93.549 129.484 1.00 17.31 449 ALA A N 1
ATOM 3297 C CA . ALA A 1 421 ? 22.510 92.179 129.891 1.00 17.37 449 ALA A CA 1
ATOM 3298 C C . ALA A 1 421 ? 23.005 92.048 131.326 1.00 18.24 449 ALA A C 1
ATOM 3299 O O . ALA A 1 421 ? 23.519 90.985 131.698 1.00 17.26 449 ALA A O 1
ATOM 3301 N N . ASP A 1 422 ? 22.848 93.109 132.159 1.00 17.37 450 ASP A N 1
ATOM 3302 C CA . ASP A 1 422 ? 23.370 93.043 133.528 1.00 17.46 450 ASP A CA 1
ATOM 3303 C C . ASP A 1 422 ? 22.911 91.852 134.330 1.00 19.74 450 ASP A C 1
ATOM 3304 O O . ASP A 1 422 ? 23.733 91.196 134.961 1.00 19.93 450 ASP A O 1
ATOM 3309 N N . LYS A 1 423 ? 21.588 91.581 134.333 1.00 16.74 451 LYS A N 1
ATOM 3310 C CA . LYS A 1 423 ? 21.073 90.475 135.141 1.00 16.43 451 LYS A CA 1
ATOM 3311 C C . LYS A 1 423 ? 21.601 89.125 134.677 1.00 18.85 451 LYS A C 1
ATOM 3312 O O . LYS A 1 423 ? 21.924 88.284 135.515 1.00 20.54 451 LYS A O 1
ATOM 3318 N N . GLN A 1 424 ? 21.715 88.916 133.355 1.00 14.84 452 GLN A N 1
ATOM 3319 C CA . GLN A 1 424 ? 22.225 87.639 132.826 1.00 14.92 452 GLN A CA 1
ATOM 3320 C C . GLN A 1 424 ? 23.706 87.459 133.151 1.00 17.30 452 GLN A C 1
ATOM 3321 O O . GLN A 1 424 ? 24.148 86.366 133.507 1.00 17.19 452 GLN A O 1
ATOM 3327 N N . ILE A 1 425 ? 24.480 88.548 133.024 1.00 14.81 453 ILE A N 1
ATOM 3328 C CA . ILE A 1 425 ? 25.920 88.498 133.305 1.00 13.64 453 ILE A CA 1
ATOM 3329 C C . ILE A 1 425 ? 26.129 88.163 134.793 1.00 17.61 453 ILE A C 1
ATOM 3330 O O . ILE A 1 425 ? 26.924 87.282 135.125 1.00 18.17 453 ILE A O 1
ATOM 3335 N N . GLU A 1 426 ? 25.417 88.875 135.681 1.00 16.53 454 GLU A N 1
ATOM 3336 C CA . GLU A 1 426 ? 25.558 88.637 137.120 1.00 17.23 454 GLU A CA 1
ATOM 3337 C C . GLU A 1 426 ? 25.114 87.229 137.493 1.00 20.24 454 GLU A C 1
ATOM 3338 O O . GLU A 1 426 ? 25.797 86.573 138.288 1.00 20.84 454 GLU A O 1
ATOM 3344 N N . ALA A 1 427 ? 23.956 86.777 136.966 1.00 16.34 455 ALA A N 1
ATOM 3345 C CA . ALA A 1 427 ? 23.464 85.425 137.314 1.00 16.99 455 ALA A CA 1
ATOM 3346 C C . ALA A 1 427 ? 24.414 84.352 136.777 1.00 19.88 455 ALA A C 1
ATOM 3347 O O . ALA A 1 427 ? 24.672 83.373 137.474 1.00 20.13 455 ALA A O 1
ATOM 3349 N N . ALA A 1 428 ? 24.971 84.549 135.566 1.00 17.12 456 ALA A N 1
ATOM 3350 C CA . ALA A 1 428 ? 25.879 83.535 134.994 1.00 15.82 456 ALA A CA 1
ATOM 3351 C C . ALA A 1 428 ? 27.156 83.414 135.815 1.00 19.93 456 ALA A C 1
ATOM 3352 O O . ALA A 1 428 ? 27.697 82.320 135.992 1.00 19.78 456 ALA A O 1
ATOM 3354 N N . ARG A 1 429 ? 27.664 84.559 136.301 1.00 18.17 457 ARG A N 1
ATOM 3355 C CA . ARG A 1 429 ? 28.937 84.596 137.005 1.00 17.59 457 ARG A CA 1
ATOM 3356 C C . ARG A 1 429 ? 29.049 83.568 138.124 1.00 21.71 457 ARG A C 1
ATOM 3357 O O . ARG A 1 429 ? 30.086 82.917 138.246 1.00 22.10 457 ARG A O 1
ATOM 3365 N N . THR A 1 430 ? 27.964 83.404 138.895 1.00 18.32 458 THR A N 1
ATOM 3366 C CA . THR A 1 430 ? 27.944 82.531 140.082 1.00 18.71 458 THR A CA 1
ATOM 3367 C C . THR A 1 430 ? 27.038 81.306 139.927 1.00 21.73 458 THR A C 1
ATOM 3368 O O . THR A 1 430 ? 26.856 80.577 140.898 1.00 21.31 458 THR A O 1
ATOM 3372 N N . GLU A 1 431 ? 26.509 81.058 138.708 1.00 17.69 459 GLU A N 1
ATOM 3373 C CA . GLU A 1 431 ? 25.638 79.900 138.454 1.00 17.83 459 GLU A CA 1
ATOM 3374 C C . GLU A 1 431 ? 26.465 78.613 138.539 1.00 21.70 459 GLU A C 1
ATOM 3375 O O . GLU A 1 431 ? 27.492 78.481 137.857 1.00 21.76 459 GLU A O 1
ATOM 3381 N N . THR A 1 432 ? 26.030 77.668 139.390 1.00 20.84 460 THR A N 1
ATOM 3382 C CA . THR A 1 432 ? 26.825 76.447 139.567 1.00 19.91 460 THR A CA 1
ATOM 3383 C C . THR A 1 432 ? 26.405 75.314 138.626 1.00 22.44 460 THR A C 1
ATOM 3384 O O . THR A 1 432 ? 27.205 74.383 138.438 1.00 23.70 460 THR A O 1
ATOM 3388 N N . ASP A 1 433 ? 25.199 75.381 138.016 1.00 17.06 461 ASP A N 1
ATOM 3389 C CA . ASP A 1 433 ? 24.772 74.354 137.030 1.00 16.10 461 ASP A CA 1
ATOM 3390 C C . ASP A 1 433 ? 25.498 74.711 135.713 1.00 16.88 461 ASP A C 1
ATOM 3391 O O . ASP A 1 433 ? 25.259 75.802 135.165 1.00 16.81 461 ASP A O 1
ATOM 3396 N N . PRO A 1 434 ? 26.409 73.851 135.205 1.00 16.01 462 PRO A N 1
ATOM 3397 C CA . PRO A 1 434 ? 27.226 74.259 134.050 1.00 15.99 462 PRO A CA 1
ATOM 3398 C C . PRO A 1 434 ? 26.453 74.617 132.797 1.00 18.12 462 PRO A C 1
ATOM 3399 O O . PRO A 1 434 ? 26.825 75.565 132.108 1.00 18.54 462 PRO A O 1
ATOM 3403 N N . ASN A 1 435 ? 25.384 73.860 132.495 1.00 16.07 463 ASN A N 1
ATOM 3404 C CA . ASN A 1 435 ? 24.586 74.138 131.297 1.00 15.41 463 ASN A CA 1
ATOM 3405 C C . ASN A 1 435 ? 23.788 75.406 131.469 1.00 16.39 463 ASN A C 1
ATOM 3406 O O . ASN A 1 435 ? 23.631 76.161 130.513 1.00 17.58 463 ASN A O 1
ATOM 3411 N N . LYS A 1 436 ? 23.266 75.645 132.694 1.00 14.43 464 LYS A N 1
ATOM 3412 C CA . LYS A 1 436 ? 22.507 76.875 132.928 1.00 14.79 464 LYS A CA 1
ATOM 3413 C C . LYS A 1 436 ? 23.450 78.082 132.820 1.00 17.75 464 LYS A C 1
ATOM 3414 O O . LYS A 1 436 ? 23.071 79.123 132.280 1.00 16.68 464 LYS A O 1
ATOM 3420 N N . GLN A 1 437 ? 24.672 77.945 133.336 1.00 15.43 465 GLN A N 1
ATOM 3421 C CA . GLN A 1 437 ? 25.641 79.040 133.267 1.00 14.40 465 GLN A CA 1
ATOM 3422 C C . GLN A 1 437 ? 25.921 79.405 131.796 1.00 16.22 465 GLN A C 1
ATOM 3423 O O . GLN A 1 437 ? 25.870 80.594 131.444 1.00 16.81 465 GLN A O 1
ATOM 3429 N N A ILE A 1 438 ? 26.147 78.373 130.939 0.50 14.33 466 ILE A N 1
ATOM 3430 N N B ILE A 1 438 ? 26.169 78.403 130.927 0.50 12.62 466 ILE A N 1
ATOM 3431 C CA A ILE A 1 438 ? 26.369 78.544 129.491 0.50 14.69 466 ILE A CA 1
ATOM 3432 C CA B ILE A 1 438 ? 26.400 78.699 129.499 0.50 11.76 466 ILE A CA 1
ATOM 3433 C C A ILE A 1 438 ? 25.196 79.288 128.854 0.50 17.69 466 ILE A C 1
ATOM 3434 C C B ILE A 1 438 ? 25.175 79.368 128.874 0.50 16.27 466 ILE A C 1
ATOM 3435 O O A ILE A 1 438 ? 25.401 80.237 128.090 0.50 17.39 466 ILE A O 1
ATOM 3436 O O B ILE A 1 438 ? 25.321 80.355 128.146 0.50 15.39 466 ILE A O 1
ATOM 3445 N N . GLU A 1 439 ? 23.962 78.868 129.185 1.00 14.36 467 GLU A N 1
ATOM 3446 C CA . GLU A 1 439 ? 22.746 79.472 128.608 1.00 16.49 467 GLU A CA 1
ATOM 3447 C C . GLU A 1 439 ? 22.569 80.929 129.005 1.00 18.81 467 GLU A C 1
ATOM 3448 O O . GLU A 1 439 ? 22.147 81.749 128.176 1.00 18.22 467 GLU A O 1
ATOM 3454 N N . LEU A 1 440 ? 22.938 81.272 130.245 1.00 14.34 468 LEU A N 1
ATOM 3455 C CA . LEU A 1 440 ? 22.881 82.683 130.710 1.00 14.94 468 LEU A CA 1
ATOM 3456 C C . LEU A 1 440 ? 23.921 83.524 129.979 1.00 16.98 468 LEU A C 1
ATOM 3457 O O . LEU A 1 440 ? 23.606 84.644 129.542 1.00 16.58 468 LEU A O 1
ATOM 3462 N N . TRP A 1 441 ? 25.134 82.960 129.763 1.00 13.45 469 TRP A N 1
ATOM 3463 C CA . TRP A 1 441 ? 26.142 83.699 128.978 1.00 13.63 469 TRP A CA 1
ATOM 3464 C C . TRP A 1 441 ? 25.654 83.899 127.549 1.00 15.79 469 TRP A C 1
ATOM 3465 O O . TRP A 1 441 ? 25.856 84.983 126.982 1.00 16.37 469 TRP A O 1
ATOM 3476 N N . LYS A 1 442 ? 25.020 82.866 126.948 1.00 14.06 470 LYS A N 1
ATOM 3477 C CA . LYS A 1 442 ? 24.506 83.004 125.569 1.00 14.17 470 LYS A CA 1
ATOM 3478 C C . LYS A 1 442 ? 23.365 84.027 125.505 1.00 17.73 470 LYS A C 1
ATOM 3479 O O . LYS A 1 442 ? 23.323 84.849 124.589 1.00 17.20 470 LYS A O 1
ATOM 3485 N N . GLU A 1 443 ? 22.453 84.008 126.500 1.00 14.77 471 GLU A N 1
ATOM 3486 C CA . GLU A 1 443 ? 21.350 84.971 126.550 1.00 16.37 471 GLU A CA 1
ATOM 3487 C C . GLU A 1 443 ? 21.919 86.409 126.596 1.00 18.72 471 GLU A C 1
ATOM 3488 O O . GLU A 1 443 ? 21.408 87.295 125.889 1.00 19.70 471 GLU A O 1
ATOM 3494 N N . ALA A 1 444 ? 23.002 86.622 127.368 1.00 14.84 472 ALA A N 1
ATOM 3495 C CA . ALA A 1 444 ? 23.628 87.960 127.436 1.00 16.17 472 ALA A CA 1
ATOM 3496 C C . ALA A 1 444 ? 24.132 88.362 126.032 1.00 17.18 472 ALA A C 1
ATOM 3497 O O . ALA A 1 444 ? 23.872 89.473 125.582 1.00 16.89 472 ALA A O 1
ATOM 3499 N N . GLN A 1 445 ? 24.814 87.451 125.325 1.00 14.51 473 GLN A N 1
ATOM 3500 C CA . GLN A 1 445 ? 25.324 87.791 123.984 1.00 14.80 473 GLN A CA 1
ATOM 3501 C C . GLN A 1 445 ? 24.191 88.143 123.020 1.00 16.33 473 GLN A C 1
ATOM 3502 O O . GLN A 1 445 ? 24.297 89.125 122.288 1.00 16.33 473 GLN A O 1
ATOM 3508 N N . LYS A 1 446 ? 23.089 87.349 123.036 1.00 14.51 474 LYS A N 1
ATOM 3509 C CA . LYS A 1 446 ? 21.935 87.601 122.159 1.00 14.56 474 LYS A CA 1
ATOM 3510 C C . LYS A 1 446 ? 21.341 88.984 122.431 1.00 18.04 474 LYS A C 1
ATOM 3511 O O . LYS A 1 446 ? 20.962 89.700 121.485 1.00 19.30 474 LYS A O 1
ATOM 3517 N N . LEU A 1 447 ? 21.269 89.378 123.716 1.00 15.44 475 LEU A N 1
ATOM 3518 C CA . LEU A 1 447 ? 20.712 90.688 124.056 1.00 16.51 475 LEU A CA 1
ATOM 3519 C C . LEU A 1 447 ? 21.617 91.802 123.579 1.00 18.76 475 LEU A C 1
ATOM 3520 O O . LEU A 1 447 ? 21.132 92.841 123.126 1.00 18.04 475 LEU A O 1
ATOM 3525 N N . ILE A 1 448 ? 22.940 91.625 123.738 1.00 13.87 476 ILE A N 1
ATOM 3526 C CA . ILE A 1 448 ? 23.873 92.711 123.337 1.00 13.98 476 ILE A CA 1
ATOM 3527 C C . ILE A 1 448 ? 23.877 92.849 121.802 1.00 17.43 476 ILE A C 1
ATOM 3528 O O . ILE A 1 448 ? 23.882 93.966 121.268 1.00 17.16 476 ILE A O 1
ATOM 3533 N N . VAL A 1 449 ? 23.882 91.708 121.097 1.00 14.77 477 VAL A N 1
ATOM 3534 C CA . VAL A 1 449 ? 23.850 91.716 119.633 1.00 15.02 477 VAL A CA 1
ATOM 3535 C C . VAL A 1 449 ? 22.552 92.365 119.127 1.00 17.80 477 VAL A C 1
ATOM 3536 O O . VAL A 1 449 ? 22.603 93.225 118.228 1.00 18.35 477 VAL A O 1
ATOM 3540 N N . SER A 1 450 ? 21.390 91.911 119.652 1.00 16.18 478 SER A N 1
ATOM 3541 C CA . SER A 1 450 ? 20.087 92.400 119.150 1.00 17.41 478 SER A CA 1
ATOM 3542 C C . SER A 1 450 ? 19.834 93.863 119.445 1.00 18.88 478 SER A C 1
ATOM 3543 O O . SER A 1 450 ? 19.152 94.535 118.658 1.00 19.88 478 SER A O 1
ATOM 3546 N N . ASN A 1 451 ? 20.392 94.391 120.559 1.00 15.61 479 ASN A N 1
ATOM 3547 C CA . ASN A 1 451 ? 20.248 95.829 120.854 1.00 15.78 479 ASN A CA 1
ATOM 3548 C C . ASN A 1 451 ? 21.327 96.625 120.088 1.00 17.65 479 ASN A C 1
ATOM 3549 O O . ASN A 1 451 ? 21.338 97.864 120.118 1.00 18.43 479 ASN A O 1
ATOM 3554 N N . VAL A 1 452 ? 22.247 95.901 119.421 1.00 15.72 480 VAL A N 1
ATOM 3555 C CA . VAL A 1 452 ? 23.305 96.499 118.601 1.00 16.27 480 VAL A CA 1
ATOM 3556 C C . VAL A 1 452 ? 24.135 97.488 119.417 1.00 17.49 480 VAL A C 1
ATOM 3557 O O . VAL A 1 452 ? 24.354 98.631 119.012 1.00 18.75 480 VAL A O 1
ATOM 3561 N N . CYS A 1 453 ? 24.545 97.062 120.617 1.00 15.94 481 CYS A N 1
ATOM 3562 C CA . CYS A 1 453 ? 25.444 97.874 121.429 1.00 17.47 481 CYS A CA 1
ATOM 3563 C C . CYS A 1 453 ? 26.849 97.813 120.826 1.00 17.81 481 CYS A C 1
ATOM 3564 O O . CYS A 1 453 ? 27.632 98.754 120.944 1.00 17.65 481 CYS A O 1
ATOM 3567 N N . ALA A 1 454 ? 27.166 96.684 120.182 1.00 15.94 482 ALA A N 1
ATOM 3568 C CA . ALA A 1 454 ? 28.462 96.500 119.558 1.00 16.80 482 ALA A CA 1
ATOM 3569 C C . ALA A 1 454 ? 28.258 95.630 118.345 1.00 19.42 482 ALA A C 1
ATOM 3570 O O . ALA A 1 454 ? 27.321 94.815 118.318 1.00 18.11 482 ALA A O 1
ATOM 3572 N N . ILE A 1 455 ? 29.085 95.854 117.331 1.00 14.34 483 ILE A N 1
ATOM 3573 C CA . ILE A 1 455 ? 29.034 95.104 116.073 1.00 13.74 483 ILE A CA 1
ATOM 3574 C C . ILE A 1 455 ? 30.350 94.366 115.959 1.00 15.78 483 ILE A C 1
ATOM 3575 O O . ILE A 1 455 ? 31.412 94.984 115.884 1.00 15.74 483 ILE A O 1
ATOM 3580 N N . PRO A 1 456 ? 30.309 93.032 115.941 1.00 15.17 484 PRO A N 1
ATOM 3581 C CA . PRO A 1 456 ? 31.568 92.285 115.858 1.00 15.56 484 PRO A CA 1
ATOM 3582 C C . PRO A 1 456 ? 32.141 92.325 114.466 1.00 19.62 484 PRO A C 1
ATOM 3583 O O . PRO A 1 456 ? 31.406 92.341 113.459 1.00 18.92 484 PRO A O 1
ATOM 3587 N N . LEU A 1 457 ? 33.463 92.343 114.411 1.00 16.79 485 LEU A N 1
ATOM 3588 C CA . LEU A 1 457 ? 34.130 92.319 113.124 1.00 17.74 485 LEU A CA 1
ATOM 3589 C C . LEU A 1 457 ? 34.866 90.998 113.079 1.00 20.77 485 LEU A C 1
ATOM 3590 O O . LEU A 1 457 ? 34.236 89.956 113.231 1.00 20.50 485 LEU A O 1
ATOM 3595 N N . THR A 1 458 ? 36.169 91.030 112.890 1.00 15.51 486 THR A N 1
ATOM 3596 C CA . THR A 1 458 ? 36.967 89.810 112.855 1.00 14.76 486 THR A CA 1
ATOM 3597 C C . THR A 1 458 ? 37.742 89.687 114.171 1.00 17.78 486 THR A C 1
ATOM 3598 O O . THR A 1 458 ? 37.916 90.684 114.887 1.00 16.38 486 THR A O 1
ATOM 3602 N N . GLU A 1 459 ? 38.274 88.476 114.449 1.00 15.31 487 GLU A N 1
ATOM 3603 C CA . GLU A 1 459 ? 39.235 88.273 115.523 1.00 13.91 487 GLU A CA 1
ATOM 3604 C C . GLU A 1 459 ? 40.521 87.885 114.784 1.00 16.91 487 GLU A C 1
ATOM 3605 O O . GLU A 1 459 ? 40.442 87.241 113.718 1.00 16.70 487 GLU A O 1
ATOM 3611 N N . ASN A 1 460 ? 41.684 88.312 115.295 1.00 14.98 488 ASN A N 1
ATOM 3612 C CA . ASN A 1 460 ? 42.935 87.970 114.621 1.00 14.80 488 ASN A CA 1
ATOM 3613 C C . ASN A 1 460 ? 43.974 87.403 115.609 1.00 17.25 488 ASN A C 1
ATOM 3614 O O . ASN A 1 460 ? 44.169 87.937 116.708 1.00 15.76 488 ASN A O 1
ATOM 3619 N N . LEU A 1 461 ? 44.683 86.366 115.174 1.00 15.60 489 LEU A N 1
ATOM 3620 C CA . LEU A 1 461 ? 45.785 85.854 115.968 1.00 15.91 489 LEU A CA 1
ATOM 3621 C C . LEU A 1 461 ? 46.914 86.901 115.888 1.00 18.05 489 LEU A C 1
ATOM 3622 O O . LEU A 1 461 ? 46.938 87.696 114.933 1.00 17.29 489 LEU A O 1
ATOM 3627 N N . GLY A 1 462 ? 47.830 86.886 116.855 1.00 16.24 490 GLY A N 1
ATOM 3628 C CA . GLY A 1 462 ? 48.989 87.775 116.804 1.00 17.15 490 GLY A CA 1
ATOM 3629 C C . GLY A 1 462 ? 49.927 87.238 115.735 1.00 20.58 490 GLY A C 1
ATOM 3630 O O . GLY A 1 462 ? 50.020 86.028 115.560 1.00 20.79 490 GLY A O 1
ATOM 3631 N N . THR A 1 463 ? 50.589 88.106 114.978 1.00 16.63 491 THR A N 1
ATOM 3632 C CA . THR A 1 463 ? 51.483 87.653 113.901 1.00 17.21 491 THR A CA 1
ATOM 3633 C C . THR A 1 463 ? 52.853 88.263 114.134 1.00 20.15 491 THR A C 1
ATOM 3634 O O . THR A 1 463 ? 52.969 89.477 114.267 1.00 19.56 491 THR A O 1
ATOM 3638 N N . TRP A 1 464 ? 53.885 87.419 114.191 1.00 18.42 492 TRP A N 1
ATOM 3639 C CA . TRP A 1 464 ? 55.254 87.884 114.429 1.00 20.38 492 TRP A CA 1
ATOM 3640 C C . TRP A 1 464 ? 56.221 87.050 113.618 1.00 25.03 492 TRP A C 1
ATOM 3641 O O . TRP A 1 464 ? 56.006 85.845 113.478 1.00 25.96 492 TRP A O 1
ATOM 3652 N N . ALA A 1 465 ? 57.253 87.691 113.043 1.00 19.92 493 ALA A N 1
ATOM 3653 C CA . ALA A 1 465 ? 58.241 86.961 112.249 1.00 20.35 493 ALA A CA 1
ATOM 3654 C C . ALA A 1 465 ? 59.559 86.905 113.020 1.00 23.04 493 ALA A C 1
ATOM 3655 O O . ALA A 1 465 ? 59.876 87.818 113.782 1.00 21.14 493 ALA A O 1
ATOM 3657 N N . ARG A 1 466 ? 60.301 85.830 112.840 1.00 20.78 494 ARG A N 1
ATOM 3658 C CA . ARG A 1 466 ? 61.601 85.685 113.486 1.00 21.00 494 ARG A CA 1
ATOM 3659 C C . ARG A 1 466 ? 62.510 84.954 112.525 1.00 25.65 494 ARG A C 1
ATOM 3660 O O . ARG A 1 466 ? 62.039 84.331 111.567 1.00 25.46 494 ARG A O 1
ATOM 3668 N N . LYS A 1 467 ? 63.804 85.029 112.781 1.00 23.73 495 LYS A N 1
ATOM 3669 C CA . LYS A 1 467 ? 64.776 84.281 112.005 1.00 23.98 495 LYS A CA 1
ATOM 3670 C C . LYS A 1 467 ? 64.811 82.863 112.602 1.00 28.29 495 LYS A C 1
ATOM 3671 O O . LYS A 1 467 ? 64.637 82.730 113.819 1.00 25.83 495 LYS A O 1
ATOM 3677 N N . ASN A 1 468 ? 65.014 81.804 111.774 1.00 26.81 496 ASN A N 1
ATOM 3678 C CA . ASN A 1 468 ? 65.008 80.443 112.327 1.00 27.20 496 ASN A CA 1
ATOM 3679 C C . ASN A 1 468 ? 66.219 80.141 113.240 1.00 30.23 496 ASN A C 1
ATOM 3680 O O . ASN A 1 468 ? 66.257 79.072 113.848 1.00 31.35 496 ASN A O 1
ATOM 3685 N N . LYS A 1 469 ? 67.183 81.085 113.357 1.00 25.01 497 LYS A N 1
ATOM 3686 C CA . LYS A 1 469 ? 68.323 80.951 114.270 1.00 24.25 497 LYS A CA 1
ATOM 3687 C C . LYS A 1 469 ? 67.846 81.194 115.719 1.00 25.86 497 LYS A C 1
ATOM 3688 O O . LYS A 1 469 ? 68.579 80.895 116.655 1.00 26.02 497 LYS A O 1
ATOM 3694 N N . LEU A 1 470 ? 66.654 81.792 115.901 1.00 21.21 498 LEU A N 1
ATOM 3695 C CA . LEU A 1 470 ? 66.161 82.071 117.251 1.00 20.81 498 LEU A CA 1
ATOM 3696 C C . LEU A 1 470 ? 65.280 80.908 117.692 1.00 24.40 498 LEU A C 1
ATOM 3697 O O . LEU A 1 470 ? 64.430 80.481 116.925 1.00 25.34 498 LEU A O 1
ATOM 3702 N N . GLY A 1 471 ? 65.511 80.394 118.901 1.00 19.12 499 GLY A N 1
ATOM 3703 C CA . GLY A 1 471 ? 64.696 79.337 119.483 1.00 18.93 499 GLY A CA 1
ATOM 3704 C C . GLY A 1 471 ? 63.983 79.854 120.721 1.00 20.23 499 GLY A C 1
ATOM 3705 O O . GLY A 1 471 ? 64.610 80.501 121.577 1.00 17.68 499 GLY A O 1
ATOM 3706 N N . TRP A 1 472 ? 62.659 79.621 120.830 1.00 18.38 500 TRP A N 1
ATOM 3707 C CA . TRP A 1 472 ? 61.941 80.098 122.009 1.00 19.01 500 TRP A CA 1
ATOM 3708 C C . TRP A 1 472 ? 62.233 79.259 123.258 1.00 19.96 500 TRP A C 1
ATOM 3709 O O . TRP A 1 472 ? 62.132 79.772 124.370 1.00 21.28 500 TRP A O 1
ATOM 3720 N N . GLY A 1 473 ? 62.551 77.979 123.061 1.00 20.19 501 GLY A N 1
ATOM 3721 C CA . GLY A 1 473 ? 62.751 77.028 124.150 1.00 19.99 501 GLY A CA 1
ATOM 3722 C C . GLY A 1 473 ? 61.499 76.211 124.432 1.00 21.62 501 GLY A C 1
ATOM 3723 O O . GLY A 1 473 ? 61.483 75.329 125.302 1.00 20.68 501 GLY A O 1
ATOM 3724 N N . PHE A 1 474 ? 60.450 76.481 123.667 1.00 16.50 502 PHE A N 1
ATOM 3725 C CA . PHE A 1 474 ? 59.144 75.812 123.817 1.00 16.14 502 PHE A CA 1
ATOM 3726 C C . PHE A 1 474 ? 58.326 76.148 122.563 1.00 20.35 502 PHE A C 1
ATOM 3727 O O . PHE A 1 474 ? 58.712 77.015 121.781 1.00 19.91 502 PHE A O 1
ATOM 3735 N N . GLU A 1 475 ? 57.187 75.511 122.407 1.00 18.91 503 GLU A N 1
ATOM 3736 C CA . GLU A 1 475 ? 56.324 75.798 121.269 1.00 18.82 503 GLU A CA 1
ATOM 3737 C C . GLU A 1 475 ? 55.502 77.062 121.597 1.00 20.44 503 GLU A C 1
ATOM 3738 O O . GLU A 1 475 ? 54.790 77.106 122.610 1.00 19.16 503 GLU A O 1
ATOM 3744 N N . LEU A 1 476 ? 55.607 78.077 120.746 1.00 19.32 504 LEU A N 1
ATOM 3745 C CA . LEU A 1 476 ? 54.849 79.299 120.983 1.00 18.84 504 LEU A CA 1
ATOM 3746 C C . LEU A 1 476 ? 53.456 79.120 120.375 1.00 23.37 504 LEU A C 1
ATOM 3747 O O . LEU A 1 476 ? 53.270 79.388 119.185 1.00 24.66 504 LEU A O 1
ATOM 3752 N N . LYS A 1 477 ? 52.512 78.581 121.157 1.00 19.38 505 LYS A N 1
ATOM 3753 C CA . LYS A 1 477 ? 51.144 78.422 120.662 1.00 19.53 505 LYS A CA 1
ATOM 3754 C C . LYS A 1 477 ? 50.360 79.691 121.007 1.00 20.53 505 LYS A C 1
ATOM 3755 O O . LYS A 1 477 ? 49.532 80.162 120.218 1.00 18.55 505 LYS A O 1
ATOM 3761 N N . GLY A 1 478 ? 50.586 80.190 122.218 1.00 16.35 506 GLY A N 1
ATOM 3762 C CA . GLY A 1 478 ? 49.861 81.359 122.689 1.00 15.51 506 GLY A CA 1
ATOM 3763 C C . GLY A 1 478 ? 50.566 82.049 123.835 1.00 17.21 506 GLY A C 1
ATOM 3764 O O . GLY A 1 478 ? 51.448 81.468 124.476 1.00 16.24 506 GLY A O 1
ATOM 3765 N N . SER A 1 479 ? 50.163 83.293 124.096 1.00 16.05 507 SER A N 1
ATOM 3766 C CA . SER A 1 479 ? 50.676 84.081 125.208 1.00 16.68 507 SER A CA 1
ATOM 3767 C C . SER A 1 479 ? 49.510 85.005 125.471 1.00 21.17 507 SER A C 1
ATOM 3768 O O . SER A 1 479 ? 48.924 85.511 124.515 1.00 20.53 507 SER A O 1
ATOM 3771 N N . MET A 1 480 ? 49.139 85.226 126.733 1.00 17.94 508 MET A N 1
ATOM 3772 C CA . MET A 1 480 ? 47.965 86.058 126.990 1.00 17.47 508 MET A CA 1
ATOM 3773 C C . MET A 1 480 ? 47.992 87.449 126.274 1.00 19.92 508 MET A C 1
ATOM 3774 O O . MET A 1 480 ? 46.926 87.851 125.771 1.00 19.75 508 MET A O 1
ATOM 3779 N N . PRO A 1 481 ? 49.143 88.145 126.104 1.00 17.17 509 PRO A N 1
ATOM 3780 C CA . PRO A 1 481 ? 49.128 89.404 125.335 1.00 17.95 509 PRO A CA 1
ATOM 3781 C C . PRO A 1 481 ? 49.094 89.212 123.794 1.00 21.33 509 PRO A C 1
ATOM 3782 O O . PRO A 1 481 ? 49.081 90.213 123.077 1.00 21.26 509 PRO A O 1
ATOM 3786 N N . SER A 1 482 ? 49.121 87.952 123.281 1.00 16.68 510 SER A N 1
ATOM 3787 C CA . SER A 1 482 ? 49.161 87.608 121.842 1.00 15.84 510 SER A CA 1
ATOM 3788 C C . SER A 1 482 ? 50.498 88.034 121.204 1.00 19.21 510 SER A C 1
ATOM 3789 O O . SER A 1 482 ? 50.569 88.339 119.996 1.00 18.74 510 SER A O 1
ATOM 3792 N N . ALA A 1 483 ? 51.572 88.025 122.026 1.00 17.98 511 ALA A N 1
ATOM 3793 C CA . ALA A 1 483 ? 52.910 88.433 121.612 1.00 18.16 511 ALA A CA 1
ATOM 3794 C C . ALA A 1 483 ? 53.922 87.409 122.107 1.00 20.86 511 ALA A C 1
ATOM 3795 O O . ALA A 1 483 ? 53.653 86.701 123.082 1.00 19.16 511 ALA A O 1
ATOM 3797 N N . PRO A 1 484 ? 55.105 87.334 121.485 1.00 17.98 512 PRO A N 1
ATOM 3798 C CA . PRO A 1 484 ? 56.115 86.372 121.964 1.00 17.63 512 PRO A CA 1
ATOM 3799 C C . PRO A 1 484 ? 56.473 86.561 123.435 1.00 20.90 512 PRO A C 1
ATOM 3800 O O . PRO A 1 484 ? 56.499 87.679 123.952 1.00 19.99 512 PRO A O 1
ATOM 3804 N N . LEU A 1 485 ? 56.782 85.442 124.091 1.00 17.27 513 LEU A N 1
ATOM 3805 C CA . LEU A 1 485 ? 57.228 85.441 125.471 1.00 16.34 513 LEU A CA 1
ATOM 3806 C C . LEU A 1 485 ? 58.714 85.097 125.431 1.00 19.96 513 LEU A C 1
ATOM 3807 O O . LEU A 1 485 ? 59.096 83.998 124.998 1.00 18.02 513 LEU A O 1
ATOM 3812 N N . ILE A 1 486 ? 59.543 86.047 125.872 1.00 16.77 514 ILE A N 1
ATOM 3813 C CA . ILE A 1 486 ? 60.989 85.847 125.963 1.00 16.48 514 ILE A CA 1
ATOM 3814 C C . ILE A 1 486 ? 61.261 85.491 127.426 1.00 18.52 514 ILE A C 1
ATOM 3815 O O . ILE A 1 486 ? 60.793 86.172 128.342 1.00 18.23 514 ILE A O 1
ATOM 3820 N N . THR A 1 487 ? 61.955 84.368 127.632 1.00 16.70 515 THR A N 1
ATOM 3821 C CA . THR A 1 487 ? 62.224 83.870 128.975 1.00 15.95 515 THR A CA 1
ATOM 3822 C C . THR A 1 487 ? 63.715 83.591 129.133 1.00 17.77 515 THR A C 1
ATOM 3823 O O . THR A 1 487 ? 64.521 83.869 128.226 1.00 18.36 515 THR A O 1
ATOM 3827 N N . GLU A 1 488 ? 64.079 82.974 130.269 1.00 16.15 516 GLU A N 1
ATOM 3828 C CA . GLU A 1 488 ? 65.470 82.559 130.509 1.00 16.59 516 GLU A CA 1
ATOM 3829 C C . GLU A 1 488 ? 65.865 81.410 129.534 1.00 20.01 516 GLU A C 1
ATOM 3830 O O . GLU A 1 488 ? 67.045 81.080 129.418 1.00 20.62 516 GLU A O 1
ATOM 3836 N N . GLN A 1 489 ? 64.872 80.778 128.877 1.00 17.38 517 GLN A N 1
ATOM 3837 C CA . GLN A 1 489 ? 65.114 79.645 127.964 1.00 18.26 517 GLN A CA 1
ATOM 3838 C C . GLN A 1 489 ? 65.411 80.099 126.520 1.00 19.41 517 GLN A C 1
ATOM 3839 O O . GLN A 1 489 ? 65.925 79.319 125.731 1.00 20.05 517 GLN A O 1
ATOM 3845 N N . THR A 1 490 ? 64.992 81.318 126.149 1.00 16.35 518 THR A N 1
ATOM 3846 C CA . THR A 1 490 ? 65.159 81.832 124.782 1.00 16.60 518 THR A CA 1
ATOM 3847 C C . THR A 1 490 ? 66.643 81.842 124.395 1.00 20.75 518 THR A C 1
ATOM 3848 O O . THR A 1 490 ? 67.492 82.270 125.176 1.00 20.91 518 THR A O 1
ATOM 3852 N N . TYR A 1 491 ? 66.950 81.386 123.188 1.00 18.31 519 TYR A N 1
ATOM 3853 C CA . TYR A 1 491 ? 68.351 81.281 122.792 1.00 18.85 519 TYR A CA 1
ATOM 3854 C C . TYR A 1 491 ? 68.550 81.460 121.284 1.00 21.48 519 TYR A C 1
ATOM 3855 O O . TYR A 1 491 ? 67.599 81.330 120.520 1.00 19.35 519 TYR A O 1
ATOM 3864 N N . PHE A 1 492 ? 69.822 81.637 120.865 1.00 20.99 520 PHE A N 1
ATOM 3865 C CA . PHE A 1 492 ? 70.212 81.693 119.463 1.00 21.52 520 PHE A CA 1
ATOM 3866 C C . PHE A 1 492 ? 71.043 80.436 119.144 1.00 26.70 520 PHE A C 1
ATOM 3867 O O . PHE A 1 492 ? 71.776 79.934 120.001 1.00 25.79 520 PHE A O 1
ATOM 3875 N N . LYS A 1 493 ? 70.898 79.938 117.919 1.00 23.58 521 LYS A N 1
ATOM 3876 C CA . LYS A 1 493 ? 71.571 78.739 117.421 1.00 24.50 521 LYS A CA 1
ATOM 3877 C C . LYS A 1 493 ? 72.807 79.107 116.594 1.00 31.32 521 LYS A C 1
ATOM 3878 O O . LYS A 1 493 ? 72.801 80.112 115.879 1.00 32.09 521 LYS A O 1
ATOM 3884 N N . ASP A 1 494 ? 73.824 78.248 116.627 1.00 30.45 522 ASP A N 1
ATOM 3885 C CA . ASP A 1 494 ? 75.025 78.387 115.788 1.00 59.61 522 ASP A CA 1
ATOM 3886 C C . ASP A 1 494 ? 74.801 77.750 114.423 1.00 91.47 522 ASP A C 1
ATOM 3887 O O . ASP A 1 494 ? 75.068 78.380 113.403 1.00 60.75 522 ASP A O 1
ATOM 3892 N N . ALA B 1 2 ? -13.310 68.928 119.550 1.00 48.01 30 ALA B N 1
ATOM 3893 C CA . ALA B 1 2 ? -12.094 68.239 119.131 1.00 46.87 30 ALA B CA 1
ATOM 3894 C C . ALA B 1 2 ? -11.956 66.930 119.902 1.00 48.25 30 ALA B C 1
ATOM 3895 O O . ALA B 1 2 ? -12.345 66.853 121.080 1.00 48.69 30 ALA B O 1
ATOM 3897 N N . LYS B 1 3 ? -11.432 65.893 119.227 1.00 40.79 31 LYS B N 1
ATOM 3898 C CA . LYS B 1 3 ? -11.244 64.572 119.820 1.00 38.25 31 LYS B CA 1
ATOM 3899 C C . LYS B 1 3 ? -10.279 64.606 120.997 1.00 37.14 31 LYS B C 1
ATOM 3900 O O . LYS B 1 3 ? -9.571 65.601 121.185 1.00 35.04 31 LYS B O 1
ATOM 3906 N N . THR B 1 4 ? -10.273 63.542 121.814 1.00 31.11 32 THR B N 1
ATOM 3907 C CA . THR B 1 4 ? -9.397 63.489 122.991 1.00 28.55 32 THR B CA 1
ATOM 3908 C C . THR B 1 4 ? -8.531 62.219 123.012 1.00 29.09 32 THR B C 1
ATOM 3909 O O . THR B 1 4 ? -7.849 61.978 123.997 1.00 28.15 32 THR B O 1
ATOM 3913 N N . GLU B 1 5 ? -8.570 61.401 121.936 1.00 25.22 33 GLU B N 1
ATOM 3914 C CA . GLU B 1 5 ? -7.786 60.175 121.852 1.00 26.02 33 GLU B CA 1
ATOM 3915 C C . GLU B 1 5 ? -6.660 60.381 120.851 1.00 28.75 33 GLU B C 1
ATOM 3916 O O . GLU B 1 5 ? -6.929 60.740 119.699 1.00 29.40 33 GLU B O 1
ATOM 3922 N N . LEU B 1 6 ? -5.403 60.163 121.311 1.00 24.83 34 LEU B N 1
ATOM 3923 C CA A LEU B 1 6 ? -4.193 60.315 120.509 0.25 24.24 34 LEU B CA 1
ATOM 3924 C CA B LEU B 1 6 ? -4.219 60.312 120.478 0.25 24.02 34 LEU B CA 1
ATOM 3925 C CA C LEU B 1 6 ? -4.215 60.313 120.472 0.50 23.88 34 LEU B CA 1
ATOM 3926 C C . LEU B 1 6 ? -3.717 58.925 120.084 1.00 26.90 34 LEU B C 1
ATOM 3927 O O . LEU B 1 6 ? -3.626 58.040 120.936 1.00 27.38 34 LEU B O 1
ATOM 3940 N N . SER B 1 7 ? -3.413 58.732 118.790 1.00 20.72 35 SER B N 1
ATOM 3941 C CA . SER B 1 7 ? -2.885 57.451 118.294 1.00 19.99 35 SER B CA 1
ATOM 3942 C C . SER B 1 7 ? -1.496 57.739 117.765 1.00 23.11 35 SER B C 1
ATOM 3943 O O . SER B 1 7 ? -1.331 58.658 116.959 1.00 23.01 35 SER B O 1
ATOM 3946 N N . MET B 1 8 ? -0.496 56.992 118.237 1.00 19.47 36 MET B N 1
ATOM 3947 C CA . MET B 1 8 ? 0.873 57.213 117.772 1.00 19.82 36 MET B CA 1
ATOM 3948 C C . MET B 1 8 ? 1.549 55.916 117.376 1.00 24.73 36 MET B C 1
ATOM 3949 O O . MET B 1 8 ? 1.385 54.910 118.069 1.00 25.33 36 MET B O 1
ATOM 3954 N N . GLY B 1 9 ? 2.282 55.951 116.262 1.00 19.78 37 GLY B N 1
ATOM 3955 C CA . GLY B 1 9 ? 2.978 54.781 115.734 1.00 19.09 37 GLY B CA 1
ATOM 3956 C C . GLY B 1 9 ? 4.463 54.953 115.943 1.00 22.04 37 GLY B C 1
ATOM 3957 O O . GLY B 1 9 ? 5.013 56.001 115.585 1.00 21.48 37 GLY B O 1
ATOM 3958 N N . VAL B 1 10 ? 5.112 53.950 116.568 1.00 18.41 38 VAL B N 1
ATOM 3959 C CA . VAL B 1 10 ? 6.538 54.043 116.906 1.00 18.45 38 VAL B CA 1
ATOM 3960 C C . VAL B 1 10 ? 7.340 52.908 116.323 1.00 19.83 38 VAL B C 1
ATOM 3961 O O . VAL B 1 10 ? 6.784 51.860 115.992 1.00 21.10 38 VAL B O 1
ATOM 3965 N N . ALA B 1 11 ? 8.660 53.124 116.204 1.00 17.83 39 ALA B N 1
ATOM 3966 C CA . ALA B 1 11 ? 9.606 52.133 115.691 1.00 19.12 39 ALA B CA 1
ATOM 3967 C C . ALA B 1 11 ? 10.071 51.271 116.843 1.00 24.47 39 ALA B C 1
ATOM 3968 O O . ALA B 1 11 ? 11.169 51.424 117.365 1.00 25.13 39 ALA B O 1
ATOM 3970 N N . SER B 1 12 ? 9.195 50.385 117.274 1.00 21.60 40 SER B N 1
ATOM 3971 C CA . SER B 1 12 ? 9.486 49.429 118.345 1.00 20.56 40 SER B CA 1
ATOM 3972 C C . SER B 1 12 ? 8.588 48.237 118.143 1.00 22.32 40 SER B C 1
ATOM 3973 O O . SER B 1 12 ? 7.515 48.369 117.556 1.00 22.36 40 SER B O 1
ATOM 3976 N N . GLU B 1 13 ? 9.012 47.078 118.651 1.00 20.53 41 GLU B N 1
ATOM 3977 C CA . GLU B 1 13 ? 8.222 45.860 118.526 1.00 22.19 41 GLU B CA 1
ATOM 3978 C C . GLU B 1 13 ? 7.396 45.562 119.777 1.00 27.84 41 GLU B C 1
ATOM 3979 O O . GLU B 1 13 ? 6.383 44.862 119.672 1.00 27.96 41 GLU B O 1
ATOM 3985 N N . ASP B 1 14 ? 7.814 46.074 120.961 1.00 22.99 42 ASP B N 1
ATOM 3986 C CA . ASP B 1 14 ? 7.097 45.796 122.215 1.00 22.55 42 ASP B CA 1
ATOM 3987 C C . ASP B 1 14 ? 7.678 46.615 123.364 1.00 25.38 42 ASP B C 1
ATOM 3988 O O . ASP B 1 14 ? 8.669 47.324 123.190 1.00 23.87 42 ASP B O 1
ATOM 3993 N N . VAL B 1 15 ? 7.048 46.500 124.536 1.00 23.69 43 VAL B N 1
ATOM 3994 C CA . VAL B 1 15 ? 7.506 47.073 125.801 1.00 23.32 43 VAL B CA 1
ATOM 3995 C C . VAL B 1 15 ? 8.540 46.082 126.327 1.00 26.19 43 VAL B C 1
ATOM 3996 O O . VAL B 1 15 ? 8.268 44.876 126.302 1.00 26.54 43 VAL B O 1
ATOM 4000 N N . THR B 1 16 ? 9.662 46.561 126.875 1.00 21.58 44 THR B N 1
ATOM 4001 C CA . THR B 1 16 ? 10.589 45.665 127.566 1.00 20.39 44 THR B CA 1
ATOM 4002 C C . THR B 1 16 ? 10.492 45.954 129.058 1.00 22.05 44 THR B C 1
ATOM 4003 O O . THR B 1 16 ? 10.175 45.055 129.833 1.00 22.26 44 THR B O 1
ATOM 4007 N N . THR B 1 17 ? 10.716 47.220 129.461 1.00 17.85 45 THR B N 1
ATOM 4008 C CA . THR B 1 17 ? 10.579 47.550 130.872 1.00 18.66 45 THR B CA 1
ATOM 4009 C C . THR B 1 17 ? 10.069 48.957 131.057 1.00 22.18 45 THR B C 1
ATOM 4010 O O . THR B 1 17 ? 10.558 49.892 130.405 1.00 22.42 45 THR B O 1
ATOM 4014 N N . LEU B 1 18 ? 9.094 49.097 131.962 1.00 19.21 46 LEU B N 1
ATOM 4015 C CA . LEU B 1 18 ? 8.577 50.409 132.318 1.00 19.54 46 LEU B CA 1
ATOM 4016 C C . LEU B 1 18 ? 9.022 50.772 133.738 1.00 22.56 46 LEU B C 1
ATOM 4017 O O . LEU B 1 18 ? 8.509 51.725 134.320 1.00 22.23 46 LEU B O 1
ATOM 4022 N N . ASP B 1 19 ? 10.085 50.077 134.255 1.00 19.69 47 ASP B N 1
ATOM 4023 C CA . ASP B 1 19 ? 10.724 50.487 135.499 1.00 18.43 47 ASP B CA 1
ATOM 4024 C C . ASP B 1 19 ? 11.688 51.575 135.011 1.00 20.17 47 ASP B C 1
ATOM 4025 O O . ASP B 1 19 ? 12.554 51.305 134.169 1.00 20.11 47 ASP B O 1
ATOM 4030 N N . PRO B 1 20 ? 11.543 52.835 135.462 1.00 17.83 48 PRO B N 1
ATOM 4031 C CA . PRO B 1 20 ? 12.408 53.905 134.924 1.00 17.04 48 PRO B CA 1
ATOM 4032 C C . PRO B 1 20 ? 13.893 53.722 135.188 1.00 20.35 48 PRO B C 1
ATOM 4033 O O . PRO B 1 20 ? 14.723 54.326 134.494 1.00 19.89 48 PRO B O 1
ATOM 4037 N N . HIS B 1 21 ? 14.237 52.886 136.195 1.00 17.80 49 HIS B N 1
ATOM 4038 C CA . HIS B 1 21 ? 15.650 52.665 136.508 1.00 17.53 49 HIS B CA 1
ATOM 4039 C C . HIS B 1 21 ? 16.319 51.703 135.530 1.00 20.29 49 HIS B C 1
ATOM 4040 O O . HIS B 1 21 ? 17.549 51.525 135.608 1.00 19.76 49 HIS B O 1
ATOM 4047 N N . PHE B 1 22 ? 15.522 51.070 134.635 1.00 16.28 50 PHE B N 1
ATOM 4048 C CA . PHE B 1 22 ? 16.075 50.190 133.608 1.00 15.80 50 PHE B CA 1
ATOM 4049 C C . PHE B 1 22 ? 15.700 50.597 132.168 1.00 19.62 50 PHE B C 1
ATOM 4050 O O . PHE B 1 22 ? 16.374 50.167 131.229 1.00 19.64 50 PHE B O 1
ATOM 4058 N N . ALA B 1 23 ? 14.617 51.363 131.973 1.00 17.09 51 ALA B N 1
ATOM 4059 C CA . ALA B 1 23 ? 14.155 51.713 130.625 1.00 17.34 51 ALA B CA 1
ATOM 4060 C C . ALA B 1 23 ? 15.273 52.426 129.866 1.00 18.98 51 ALA B C 1
ATOM 4061 O O . ALA B 1 23 ? 15.784 53.467 130.322 1.00 17.29 51 ALA B O 1
ATOM 4063 N N . THR B 1 24 ? 15.705 51.804 128.745 1.00 15.06 52 THR B N 1
ATOM 4064 C CA . THR B 1 24 ? 16.866 52.245 127.954 1.00 14.84 52 THR B CA 1
ATOM 4065 C C . THR B 1 24 ? 16.539 52.511 126.490 1.00 17.66 52 THR B C 1
ATOM 4066 O O . THR B 1 24 ? 17.065 53.472 125.929 1.00 16.45 52 THR B O 1
ATOM 4070 N N . THR B 1 25 ? 15.691 51.668 125.873 1.00 15.30 53 THR B N 1
ATOM 4071 C CA . THR B 1 25 ? 15.368 51.910 124.460 1.00 15.08 53 THR B CA 1
ATOM 4072 C C . THR B 1 25 ? 14.576 53.208 124.357 1.00 18.14 53 THR B C 1
ATOM 4073 O O . THR B 1 25 ? 13.874 53.597 125.316 1.00 16.91 53 THR B O 1
ATOM 4077 N N . THR B 1 26 ? 14.627 53.866 123.187 1.00 15.67 54 THR B N 1
ATOM 4078 C CA . THR B 1 26 ? 13.852 55.099 123.036 1.00 14.55 54 THR B CA 1
ATOM 4079 C C . THR B 1 26 ? 12.374 54.854 123.362 1.00 17.97 54 THR B C 1
ATOM 4080 O O . THR B 1 26 ? 11.755 55.677 124.052 1.00 17.95 54 THR B O 1
ATOM 4084 N N . SER B 1 27 ? 11.816 53.733 122.868 1.00 16.21 55 SER B N 1
ATOM 4085 C CA . SER B 1 27 ? 10.392 53.471 123.107 1.00 15.87 55 SER B CA 1
ATOM 4086 C C . SER B 1 27 ? 10.047 53.334 124.597 1.00 18.78 55 SER B C 1
ATOM 4087 O O . SER B 1 27 ? 9.073 53.928 125.061 1.00 19.41 55 SER B O 1
ATOM 4090 N N . ASP B 1 28 ? 10.848 52.570 125.349 1.00 15.14 56 ASP B N 1
ATOM 4091 C CA . ASP B 1 28 ? 10.562 52.426 126.789 1.00 15.31 56 ASP B CA 1
ATOM 4092 C C . ASP B 1 28 ? 10.770 53.780 127.491 1.00 16.85 56 ASP B C 1
ATOM 4093 O O . ASP B 1 28 ? 9.961 54.152 128.336 1.00 17.99 56 ASP B O 1
ATOM 4098 N N . ARG B 1 29 ? 11.824 54.543 127.110 1.00 15.94 57 ARG B N 1
ATOM 4099 C CA . ARG B 1 29 ? 12.061 55.847 127.755 1.00 15.84 57 ARG B CA 1
ATOM 4100 C C . ARG B 1 29 ? 10.923 56.830 127.443 1.00 17.89 57 ARG B C 1
ATOM 4101 O O . ARG B 1 29 ? 10.590 57.701 128.266 1.00 16.86 57 ARG B O 1
ATOM 4109 N N . THR B 1 30 ? 10.339 56.719 126.227 1.00 14.47 58 THR B N 1
ATOM 4110 C CA . THR B 1 30 ? 9.238 57.618 125.826 1.00 14.53 58 THR B CA 1
ATOM 4111 C C . THR B 1 30 ? 8.022 57.331 126.707 1.00 17.68 58 THR B C 1
ATOM 4112 O O . THR B 1 30 ? 7.466 58.249 127.294 1.00 17.96 58 THR B O 1
ATOM 4116 N N . LEU B 1 31 ? 7.641 56.050 126.830 1.00 16.20 59 LEU B N 1
ATOM 4117 C CA . LEU B 1 31 ? 6.505 55.692 127.679 1.00 15.42 59 LEU B CA 1
ATOM 4118 C C . LEU B 1 31 ? 6.745 56.142 129.122 1.00 17.51 59 LEU B C 1
ATOM 4119 O O . LEU B 1 31 ? 5.868 56.729 129.740 1.00 17.13 59 LEU B O 1
ATOM 4124 N N . VAL B 1 32 ? 7.948 55.891 129.653 1.00 14.94 60 VAL B N 1
ATOM 4125 C CA . VAL B 1 32 ? 8.299 56.300 131.023 1.00 14.35 60 VAL B CA 1
ATOM 4126 C C . VAL B 1 32 ? 8.091 57.820 131.210 1.00 15.61 60 VAL B C 1
ATOM 4127 O O . VAL B 1 32 ? 7.564 58.235 132.241 1.00 17.56 60 VAL B O 1
ATOM 4131 N N . SER B 1 33 ? 8.453 58.626 130.183 1.00 13.77 61 SER B N 1
ATOM 4132 C CA . SER B 1 33 ? 8.307 60.088 130.255 1.00 13.57 61 SER B CA 1
ATOM 4133 C C . SER B 1 33 ? 6.836 60.550 130.301 1.00 18.03 61 SER B C 1
ATOM 4134 O O . SER B 1 33 ? 6.566 61.711 130.635 1.00 17.64 61 SER B O 1
ATOM 4137 N N . TYR B 1 34 ? 5.891 59.650 129.979 1.00 15.22 62 TYR B N 1
ATOM 4138 C CA . TYR B 1 34 ? 4.456 60.008 130.028 1.00 15.02 62 TYR B CA 1
ATOM 4139 C C . TYR B 1 34 ? 3.834 59.565 131.348 1.00 18.44 62 TYR B C 1
ATOM 4140 O O . TYR B 1 34 ? 2.820 60.119 131.761 1.00 18.62 62 TYR B O 1
ATOM 4149 N N . ILE B 1 35 ? 4.402 58.522 131.970 1.00 16.86 63 ILE B N 1
ATOM 4150 C CA . ILE B 1 35 ? 3.847 57.904 133.193 1.00 17.38 63 ILE B CA 1
ATOM 4151 C C . ILE B 1 35 ? 4.376 58.496 134.478 1.00 19.15 63 ILE B C 1
ATOM 4152 O O . ILE B 1 35 ? 3.644 58.521 135.469 1.00 18.21 63 ILE B O 1
ATOM 4157 N N . TYR B 1 36 ? 5.684 58.839 134.507 1.00 16.02 64 TYR B N 1
ATOM 4158 C CA . TYR B 1 36 ? 6.325 59.272 135.729 1.00 15.41 64 TYR B CA 1
ATOM 4159 C C . TYR B 1 36 ? 6.742 60.735 135.712 1.00 19.13 64 TYR B C 1
ATOM 4160 O O . TYR B 1 36 ? 6.867 61.369 134.652 1.00 18.23 64 TYR B O 1
ATOM 4169 N N . GLY B 1 37 ? 7.036 61.207 136.914 1.00 16.57 65 GLY B N 1
ATOM 4170 C CA . GLY B 1 37 ? 7.627 62.511 137.160 1.00 16.77 65 GLY B CA 1
ATOM 4171 C C . GLY B 1 37 ? 8.834 62.350 138.073 1.00 20.66 65 GLY B C 1
ATOM 4172 O O . GLY B 1 37 ? 9.214 61.220 138.441 1.00 18.19 65 GLY B O 1
ATOM 4173 N N . ALA B 1 38 ? 9.439 63.482 138.477 1.00 17.42 66 ALA B N 1
ATOM 4174 C CA . ALA B 1 38 ? 10.620 63.433 139.327 1.00 17.33 66 ALA B CA 1
ATOM 4175 C C . ALA B 1 38 ? 10.573 64.593 140.333 1.00 17.74 66 ALA B C 1
ATOM 4176 O O . ALA B 1 38 ? 9.581 65.332 140.372 1.00 16.40 66 ALA B O 1
ATOM 4178 N N . LEU B 1 39 ? 11.654 64.784 141.122 1.00 15.67 67 LEU B N 1
ATOM 4179 C CA . LEU B 1 39 ? 11.671 65.949 142.028 1.00 15.73 67 LEU B CA 1
ATOM 4180 C C . LEU B 1 39 ? 11.597 67.244 141.214 1.00 17.81 67 LEU B C 1
ATOM 4181 O O . LEU B 1 39 ? 10.875 68.171 141.585 1.00 18.92 67 LEU B O 1
ATOM 4186 N N . VAL B 1 40 ? 12.366 67.303 140.113 1.00 15.54 68 VAL B N 1
ATOM 4187 C CA . VAL B 1 40 ? 12.413 68.486 139.231 1.00 14.65 68 VAL B CA 1
ATOM 4188 C C . VAL B 1 40 ? 12.259 67.990 137.788 1.00 16.30 68 VAL B C 1
ATOM 4189 O O . VAL B 1 40 ? 12.304 66.786 137.549 1.00 16.73 68 VAL B O 1
ATOM 4193 N N . ARG B 1 41 ? 12.086 68.901 136.812 1.00 14.06 69 ARG B N 1
ATOM 4194 C CA . ARG B 1 41 ? 11.951 68.369 135.465 1.00 14.11 69 ARG B CA 1
ATOM 4195 C C . ARG B 1 41 ? 12.511 69.328 134.475 1.00 17.14 69 ARG B C 1
ATOM 4196 O O . ARG B 1 41 ? 12.589 70.530 134.743 1.00 17.24 69 ARG B O 1
ATOM 4204 N N . PHE B 1 42 ? 12.850 68.821 133.303 1.00 15.93 70 PHE B N 1
ATOM 4205 C CA . PHE B 1 42 ? 13.204 69.688 132.183 1.00 14.70 70 PHE B CA 1
ATOM 4206 C C . PHE B 1 42 ? 11.895 70.411 131.809 1.00 16.38 70 PHE B C 1
ATOM 4207 O O . PHE B 1 42 ? 10.799 69.851 131.960 1.00 16.37 70 PHE B O 1
ATOM 4215 N N . ALA B 1 43 ? 11.974 71.650 131.320 1.00 15.12 71 ALA B N 1
ATOM 4216 C CA . ALA B 1 43 ? 10.757 72.322 130.869 1.00 15.16 71 ALA B CA 1
ATOM 4217 C C . ALA B 1 43 ? 10.205 71.515 129.694 1.00 18.06 71 ALA B C 1
ATOM 4218 O O . ALA B 1 43 ? 10.977 71.071 128.828 1.00 17.04 71 ALA B O 1
ATOM 4220 N N . PRO B 1 44 ? 8.882 71.294 129.644 1.00 15.92 72 PRO B N 1
ATOM 4221 C CA . PRO B 1 44 ? 8.312 70.587 128.476 1.00 16.16 72 PRO B CA 1
ATOM 4222 C C . PRO B 1 44 ? 8.775 71.254 127.177 1.00 18.25 72 PRO B C 1
ATOM 4223 O O . PRO B 1 44 ? 8.693 72.487 127.031 1.00 17.39 72 PRO B O 1
ATOM 4227 N N . GLY B 1 45 ? 9.304 70.431 126.280 1.00 17.98 73 GLY B N 1
ATOM 4228 C CA . GLY B 1 45 ? 9.814 70.886 124.987 1.00 17.17 73 GLY B CA 1
ATOM 4229 C C . GLY B 1 45 ? 11.285 71.256 124.988 1.00 17.20 73 GLY B C 1
ATOM 4230 O O . GLY B 1 45 ? 11.803 71.677 123.959 1.00 15.89 73 GLY B O 1
ATOM 4231 N N . SER B 1 46 ? 11.960 71.136 126.136 1.00 14.03 74 SER B N 1
ATOM 4232 C CA . SER B 1 46 ? 13.418 71.404 126.207 1.00 14.58 74 SER B CA 1
ATOM 4233 C C . SER B 1 46 ? 14.189 70.145 126.655 1.00 16.80 74 SER B C 1
ATOM 4234 O O . SER B 1 46 ? 13.714 69.390 127.509 1.00 15.97 74 SER B O 1
ATOM 4237 N N . ALA B 1 47 ? 15.389 69.948 126.074 1.00 15.21 75 ALA B N 1
ATOM 4238 C CA . ALA B 1 47 ? 16.301 68.885 126.486 1.00 15.30 75 ALA B CA 1
ATOM 4239 C C . ALA B 1 47 ? 17.507 69.550 127.173 1.00 18.97 75 ALA B C 1
ATOM 4240 O O . ALA B 1 47 ? 18.513 68.881 127.393 1.00 19.95 75 ALA B O 1
ATOM 4242 N N . ASN B 1 48 ? 17.422 70.861 127.456 1.00 17.09 76 ASN B N 1
ATOM 4243 C CA . ASN B 1 48 ? 18.546 71.557 128.070 1.00 17.29 76 ASN B CA 1
ATOM 4244 C C . ASN B 1 48 ? 18.398 71.607 129.590 1.00 17.92 76 ASN B C 1
ATOM 4245 O O . ASN B 1 48 ? 17.373 72.122 130.068 1.00 16.30 76 ASN B O 1
ATOM 4250 N N . PRO B 1 49 ? 19.416 71.141 130.372 1.00 16.49 77 PRO B N 1
ATOM 4251 C CA . PRO B 1 49 ? 19.316 71.246 131.844 1.00 16.00 77 PRO B CA 1
ATOM 4252 C C . PRO B 1 49 ? 19.124 72.673 132.327 1.00 17.67 77 PRO B C 1
ATOM 4253 O O . PRO B 1 49 ? 18.656 72.869 133.461 1.00 18.19 77 PRO B O 1
ATOM 4257 N N . SER B 1 50 ? 19.449 73.689 131.489 1.00 14.30 78 SER B N 1
ATOM 4258 C CA . SER B 1 50 ? 19.231 75.089 131.883 1.00 15.70 78 SER B CA 1
ATOM 4259 C C . SER B 1 50 ? 17.763 75.361 132.190 1.00 18.66 78 SER B C 1
ATOM 4260 O O . SER B 1 50 ? 17.446 76.273 132.954 1.00 18.87 78 SER B O 1
ATOM 4263 N N . SER B 1 51 ? 16.864 74.581 131.576 1.00 15.00 79 SER B N 1
ATOM 4264 C CA . SER B 1 51 ? 15.412 74.766 131.708 1.00 16.03 79 SER B CA 1
ATOM 4265 C C . SER B 1 51 ? 14.793 74.122 132.941 1.00 17.97 79 SER B C 1
ATOM 4266 O O . SER B 1 51 ? 13.578 74.243 133.128 1.00 17.06 79 SER B O 1
ATOM 4269 N N . ILE B 1 52 ? 15.575 73.378 133.725 1.00 15.15 80 ILE B N 1
ATOM 4270 C CA . ILE B 1 52 ? 15.019 72.586 134.840 1.00 14.58 80 ILE B CA 1
ATOM 4271 C C . ILE B 1 52 ? 14.203 73.456 135.789 1.00 18.49 80 ILE B C 1
ATOM 4272 O O . ILE B 1 52 ? 14.616 74.557 136.144 1.00 19.06 80 ILE B O 1
ATOM 4277 N N . GLU B 1 53 ? 13.008 72.944 136.136 1.00 15.96 81 GLU B N 1
ATOM 4278 C CA . GLU B 1 53 ? 12.023 73.629 136.962 1.00 16.82 81 GLU B CA 1
ATOM 4279 C C . GLU B 1 53 ? 11.381 72.660 137.974 1.00 19.36 81 GLU B C 1
ATOM 4280 O O . GLU B 1 53 ? 11.544 71.450 137.874 1.00 18.12 81 GLU B O 1
ATOM 4286 N N . ALA B 1 54 ? 10.606 73.188 138.921 1.00 18.07 82 ALA B N 1
ATOM 4287 C CA . ALA B 1 54 ? 9.943 72.358 139.934 1.00 17.72 82 ALA B CA 1
ATOM 4288 C C . ALA B 1 54 ? 9.015 71.273 139.322 1.00 22.52 82 ALA B C 1
ATOM 4289 O O . ALA B 1 54 ? 8.333 71.519 138.313 1.00 21.78 82 ALA B O 1
ATOM 4291 N N . ASP B 1 55 ? 8.968 70.082 139.954 1.00 18.89 83 ASP B N 1
ATOM 4292 C CA . ASP B 1 55 ? 8.042 69.031 139.549 1.00 17.71 83 ASP B CA 1
ATOM 4293 C C . ASP B 1 55 ? 7.419 68.547 140.880 1.00 20.06 83 ASP B C 1
ATOM 4294 O O . ASP B 1 55 ? 6.648 69.311 141.481 1.00 21.14 83 ASP B O 1
ATOM 4299 N N . LEU B 1 56 ? 7.788 67.349 141.396 1.00 17.32 84 LEU B N 1
ATOM 4300 C CA . LEU B 1 56 ? 7.252 66.923 142.707 1.00 16.38 84 LEU B CA 1
ATOM 4301 C C . LEU B 1 56 ? 7.715 67.888 143.815 1.00 19.68 84 LEU B C 1
ATOM 4302 O O . LEU B 1 56 ? 6.926 68.186 144.733 1.00 19.67 84 LEU B O 1
ATOM 4307 N N . ALA B 1 57 ? 8.974 68.395 143.722 1.00 17.69 85 ALA B N 1
ATOM 4308 C CA . ALA B 1 57 ? 9.483 69.365 144.697 1.00 18.65 85 ALA B CA 1
ATOM 4309 C C . ALA B 1 57 ? 8.958 70.734 144.307 1.00 23.40 85 ALA B C 1
ATOM 4310 O O . ALA B 1 57 ? 9.090 71.124 143.135 1.00 24.81 85 ALA B O 1
ATOM 4312 N N . GLU B 1 58 ? 8.378 71.454 145.261 1.00 21.58 86 GLU B N 1
ATOM 4313 C CA . GLU B 1 58 ? 7.911 72.820 144.986 1.00 22.55 86 GLU B CA 1
ATOM 4314 C C . GLU B 1 58 ? 9.046 73.835 145.183 1.00 26.01 86 GLU B C 1
ATOM 4315 O O . GLU B 1 58 ? 9.041 74.908 144.571 1.00 26.30 86 GLU B O 1
ATOM 4321 N N . SER B 1 59 ? 10.015 73.502 146.064 1.00 21.58 87 SER B N 1
ATOM 4322 C CA . SER B 1 59 ? 11.151 74.386 146.329 1.00 22.34 87 SER B CA 1
ATOM 4323 C C . SER B 1 59 ? 12.305 73.575 146.866 1.00 24.47 87 SER B C 1
ATOM 4324 O O . SER B 1 59 ? 12.129 72.450 147.309 1.00 23.29 87 SER B O 1
ATOM 4327 N N . TRP B 1 60 ? 13.498 74.145 146.809 1.00 21.11 88 TRP B N 1
ATOM 4328 C CA . TRP B 1 60 ? 14.661 73.468 147.348 1.00 21.51 88 TRP B CA 1
ATOM 4329 C C . TRP B 1 60 ? 15.703 74.489 147.675 1.00 25.43 88 TRP B C 1
ATOM 4330 O O . TRP B 1 60 ? 15.655 75.624 147.177 1.00 23.99 88 TRP B O 1
ATOM 4341 N N . GLU B 1 61 ? 16.639 74.092 148.531 1.00 22.69 89 GLU B N 1
ATOM 4342 C CA . GLU B 1 61 ? 17.735 74.961 148.916 1.00 22.27 89 GLU B CA 1
ATOM 4343 C C . GLU B 1 61 ? 18.940 74.123 149.273 1.00 27.61 89 GLU B C 1
ATOM 4344 O O . GLU B 1 61 ? 18.800 72.941 149.617 1.00 26.79 89 GLU B O 1
ATOM 4350 N N . SER B 1 62 ? 20.116 74.719 149.183 1.00 24.08 90 SER B N 1
ATOM 4351 C CA . SER B 1 62 ? 21.329 74.014 149.573 1.00 24.02 90 SER B CA 1
ATOM 4352 C C . SER B 1 62 ? 21.987 74.799 150.702 1.00 26.72 90 SER B C 1
ATOM 4353 O O . SER B 1 62 ? 21.733 76.002 150.868 1.00 25.98 90 SER B O 1
ATOM 4356 N N . ASN B 1 63 ? 22.858 74.133 151.463 1.00 22.38 91 ASN B N 1
ATOM 4357 C CA . ASN B 1 63 ? 23.660 74.828 152.465 1.00 22.12 91 ASN B CA 1
ATOM 4358 C C . ASN B 1 63 ? 24.810 75.564 151.696 1.00 26.59 91 ASN B C 1
ATOM 4359 O O . ASN B 1 63 ? 24.960 75.395 150.466 1.00 24.79 91 ASN B O 1
ATOM 4364 N N . ALA B 1 64 ? 25.595 76.387 152.405 1.00 24.52 92 ALA B N 1
ATOM 4365 C CA . ALA B 1 64 ? 26.663 77.163 151.764 1.00 24.14 92 ALA B CA 1
ATOM 4366 C C . ALA B 1 64 ? 27.635 76.326 150.922 1.00 24.93 92 ALA B C 1
ATOM 4367 O O . ALA B 1 64 ? 27.976 76.731 149.802 1.00 22.24 92 ALA B O 1
ATOM 4369 N N . ASP B 1 65 ? 28.068 75.159 151.441 1.00 21.69 93 ASP B N 1
ATOM 4370 C CA . ASP B 1 65 ? 29.034 74.366 150.683 1.00 20.58 93 ASP B CA 1
ATOM 4371 C C . ASP B 1 65 ? 28.396 73.526 149.572 1.00 21.14 93 ASP B C 1
ATOM 4372 O O . ASP B 1 65 ? 29.111 72.853 148.833 1.00 19.41 93 ASP B O 1
ATOM 4377 N N . GLN B 1 66 ? 27.054 73.587 149.432 1.00 18.68 94 GLN B N 1
ATOM 4378 C CA . GLN B 1 66 ? 26.318 72.857 148.394 1.00 17.85 94 GLN B CA 1
ATOM 4379 C C . GLN B 1 66 ? 26.524 71.336 148.480 1.00 19.59 94 GLN B C 1
ATOM 4380 O O . GLN B 1 66 ? 26.468 70.619 147.459 1.00 19.54 94 GLN B O 1
ATOM 4386 N N . LEU B 1 67 ? 26.721 70.848 149.708 1.00 18.02 95 LEU B N 1
ATOM 4387 C CA . LEU B 1 67 ? 26.820 69.396 149.915 1.00 17.50 95 LEU B CA 1
ATOM 4388 C C . LEU B 1 67 ? 25.513 68.844 150.469 1.00 20.01 95 LEU B C 1
ATOM 4389 O O . LEU B 1 67 ? 25.311 67.633 150.445 1.00 20.54 95 LEU B O 1
ATOM 4394 N N . VAL B 1 68 ? 24.659 69.711 151.014 1.00 19.10 96 VAL B N 1
ATOM 4395 C CA . VAL B 1 68 ? 23.410 69.252 151.616 1.00 18.23 96 VAL B CA 1
ATOM 4396 C C . VAL B 1 68 ? 22.282 70.029 150.967 1.00 21.10 96 VAL B C 1
ATOM 4397 O O . VAL B 1 68 ? 22.240 71.256 151.069 1.00 20.85 96 VAL B O 1
ATOM 4401 N N . TRP B 1 69 ? 21.389 69.301 150.300 1.00 18.66 97 TRP B N 1
ATOM 4402 C CA . TRP B 1 69 ? 20.249 69.866 149.578 1.00 19.80 97 TRP B CA 1
ATOM 4403 C C . TRP B 1 69 ? 18.961 69.430 150.226 1.00 23.20 97 TRP B C 1
ATOM 4404 O O . TRP B 1 69 ? 18.782 68.242 150.487 1.00 22.91 97 TRP B O 1
ATOM 4415 N N . THR B 1 70 ? 18.053 70.392 150.460 1.00 19.53 98 THR B N 1
ATOM 4416 C CA . THR B 1 70 ? 16.765 70.087 151.085 1.00 18.97 98 THR B CA 1
ATOM 4417 C C . THR B 1 70 ? 15.665 70.402 150.104 1.00 22.18 98 THR B C 1
ATOM 4418 O O . THR B 1 70 ? 15.575 71.539 149.633 1.00 21.58 98 THR B O 1
ATOM 4422 N N . PHE B 1 71 ? 14.863 69.393 149.774 1.00 18.53 99 PHE B N 1
ATOM 4423 C CA . PHE B 1 71 ? 13.728 69.512 148.845 1.00 17.96 99 PHE B CA 1
ATOM 4424 C C . PHE B 1 71 ? 12.408 69.480 149.592 1.00 22.14 99 PHE B C 1
ATOM 4425 O O . PHE B 1 71 ? 12.171 68.560 150.373 1.00 22.38 99 PHE B O 1
ATOM 4433 N N . LYS B 1 72 ? 11.559 70.483 149.352 1.00 20.04 100 LYS B N 1
ATOM 4434 C CA . LYS B 1 72 ? 10.229 70.530 149.965 1.00 20.88 100 LYS B CA 1
ATOM 4435 C C . LYS B 1 72 ? 9.238 70.027 148.932 1.00 22.49 100 LYS B C 1
ATOM 4436 O O . LYS B 1 72 ? 9.163 70.565 147.819 1.00 22.16 100 LYS B O 1
ATOM 4442 N N . LEU B 1 73 ? 8.518 68.962 149.273 1.00 20.42 101 LEU B N 1
ATOM 4443 C CA . LEU B 1 73 ? 7.595 68.330 148.340 1.00 19.90 101 LEU B CA 1
ATOM 4444 C C . LEU B 1 73 ? 6.256 68.981 148.340 1.00 24.45 101 LEU B C 1
ATOM 4445 O O . LEU B 1 73 ? 5.782 69.428 149.388 1.00 24.66 101 LEU B O 1
ATOM 4450 N N . ARG B 1 74 ? 5.634 69.034 147.163 1.00 21.48 102 ARG B N 1
ATOM 4451 C CA . ARG B 1 74 ? 4.277 69.584 147.063 1.00 23.10 102 ARG B CA 1
ATOM 4452 C C . ARG B 1 74 ? 3.337 68.727 147.846 1.00 28.76 102 ARG B C 1
ATOM 4453 O O . ARG B 1 74 ? 3.406 67.503 147.728 1.00 28.32 102 ARG B O 1
ATOM 4461 N N . PRO B 1 75 ? 2.405 69.330 148.606 1.00 29.70 103 PRO B N 1
ATOM 4462 C CA . PRO B 1 75 ? 1.411 68.504 149.272 1.00 32.10 103 PRO B CA 1
ATOM 4463 C C . PRO B 1 75 ? 0.374 68.052 148.239 1.00 39.19 103 PRO B C 1
ATOM 4464 O O . PRO B 1 75 ? 0.126 68.709 147.215 1.00 39.93 103 PRO B O 1
ATOM 4468 N N . ASP B 1 76 ? -0.186 66.901 148.507 1.00 37.06 104 ASP B N 1
ATOM 4469 C CA . ASP B 1 76 ? -1.284 66.270 147.782 1.00 37.35 104 ASP B CA 1
ATOM 4470 C C . ASP B 1 76 ? -0.978 65.869 146.318 1.00 36.27 104 ASP B C 1
ATOM 4471 O O . ASP B 1 76 ? -1.893 65.871 145.490 1.00 37.50 104 ASP B O 1
ATOM 4476 N N . VAL B 1 77 ? 0.280 65.486 145.999 1.00 27.22 105 VAL B N 1
ATOM 4477 C CA . VAL B 1 77 ? 0.572 64.893 144.696 1.00 24.61 105 VAL B CA 1
ATOM 4478 C C . VAL B 1 77 ? 0.205 63.431 144.925 1.00 28.32 105 VAL B C 1
ATOM 4479 O O . VAL B 1 77 ? 0.696 62.814 145.879 1.00 27.66 105 VAL B O 1
ATOM 4483 N N . LYS B 1 78 ? -0.676 62.894 144.087 1.00 24.37 106 LYS B N 1
ATOM 4484 C CA . LYS B 1 78 ? -1.195 61.551 144.284 1.00 23.69 106 LYS B CA 1
ATOM 4485 C C . LYS B 1 78 ? -0.573 60.583 143.309 1.00 24.59 106 LYS B C 1
ATOM 4486 O O . LYS B 1 78 ? -0.396 60.906 142.138 1.00 24.11 106 LYS B O 1
ATOM 4492 N N . TRP B 1 79 ? -0.353 59.359 143.767 1.00 19.82 107 TRP B N 1
ATOM 4493 C CA . TRP B 1 79 ? 0.083 58.292 142.874 1.00 19.66 107 TRP B CA 1
ATOM 4494 C C . TRP B 1 79 ? -1.107 57.856 142.045 1.00 21.33 107 TRP B C 1
ATOM 4495 O O . TRP B 1 79 ? -2.252 57.969 142.502 1.00 21.26 107 TRP B O 1
ATOM 4506 N N . GLN B 1 80 ? -0.851 57.309 140.850 1.00 18.10 108 GLN B N 1
ATOM 4507 C CA . GLN B 1 80 ? -1.909 56.699 140.048 1.00 19.33 108 GLN B CA 1
ATOM 4508 C C . GLN B 1 80 ? -2.387 55.427 140.793 1.00 24.34 108 GLN B C 1
ATOM 4509 O O . GLN B 1 80 ? -1.669 54.911 141.653 1.00 22.70 108 GLN B O 1
ATOM 4515 N N . GLY B 1 81 ? -3.564 54.930 140.421 1.00 25.34 109 GLY B N 1
ATOM 4516 C CA . GLY B 1 81 ? -4.104 53.669 140.904 1.00 26.09 109 GLY B CA 1
ATOM 4517 C C . GLY B 1 81 ? -4.486 53.543 142.359 1.00 29.91 109 GLY B C 1
ATOM 4518 O O . GLY B 1 81 ? -4.748 52.426 142.801 1.00 31.17 109 GLY B O 1
ATOM 4519 N N . GLY B 1 82 ? -4.554 54.649 143.094 1.00 26.69 110 GLY B N 1
ATOM 4520 C CA . GLY B 1 82 ? -4.990 54.629 144.494 1.00 26.20 110 GLY B CA 1
ATOM 4521 C C . GLY B 1 82 ? -3.899 54.395 145.523 1.00 30.01 110 GLY B C 1
ATOM 4522 O O . GLY B 1 82 ? -4.205 54.140 146.685 1.00 31.26 110 GLY B O 1
ATOM 4523 N N . TYR B 1 83 ? -2.622 54.525 145.135 1.00 25.96 111 TYR B N 1
ATOM 4524 C CA . TYR B 1 83 ? -1.517 54.324 146.077 1.00 24.76 111 TYR B CA 1
ATOM 4525 C C . TYR B 1 83 ? -1.339 55.473 147.082 1.00 28.59 111 TYR B C 1
ATOM 4526 O O . TYR B 1 83 ? -0.507 55.367 147.980 1.00 29.07 111 TYR B O 1
ATOM 4535 N N . GLY B 1 84 ? -2.147 56.520 146.956 1.00 23.74 112 GLY B N 1
ATOM 4536 C CA . GLY B 1 84 ? -2.156 57.640 147.891 1.00 23.65 112 GLY B CA 1
ATOM 4537 C C . GLY B 1 84 ? -1.166 58.747 147.599 1.00 26.90 112 GLY B C 1
ATOM 4538 O O . GLY B 1 84 ? -0.696 58.886 146.474 1.00 25.91 112 GLY B O 1
ATOM 4539 N N . ASN B 1 85 ? -0.890 59.583 148.617 1.00 25.01 113 ASN B N 1
ATOM 4540 C CA . ASN B 1 85 ? 0.001 60.734 148.506 1.00 23.10 113 ASN B CA 1
ATOM 4541 C C . ASN B 1 85 ? 1.442 60.323 148.291 1.00 24.19 113 ASN B C 1
ATOM 4542 O O . ASN B 1 85 ? 1.909 59.376 148.917 1.00 25.01 113 ASN B O 1
ATOM 4547 N N . VAL B 1 86 ? 2.159 61.061 147.442 1.00 19.27 114 VAL B N 1
ATOM 4548 C CA . VAL B 1 86 ? 3.588 60.836 147.229 1.00 18.57 114 VAL B CA 1
ATOM 4549 C C . VAL B 1 86 ? 4.304 61.424 148.458 1.00 24.12 114 VAL B C 1
ATOM 4550 O O . VAL B 1 86 ? 4.046 62.580 148.831 1.00 25.46 114 VAL B O 1
ATOM 4554 N N . THR B 1 87 ? 5.187 60.639 149.081 1.00 21.13 115 THR B N 1
ATOM 4555 C CA . THR B 1 87 ? 5.866 61.102 150.287 1.00 21.07 115 THR B CA 1
ATOM 4556 C C . THR B 1 87 ? 7.371 61.077 150.126 1.00 22.12 115 THR B C 1
ATOM 4557 O O . THR B 1 87 ? 7.905 60.433 149.216 1.00 19.66 115 THR B O 1
ATOM 4561 N N . ALA B 1 88 ? 8.058 61.697 151.101 1.00 20.55 116 ALA B N 1
ATOM 4562 C CA . ALA B 1 88 ? 9.517 61.673 151.157 1.00 19.55 116 ALA B CA 1
ATOM 4563 C C . ALA B 1 88 ? 10.029 60.214 151.209 1.00 21.55 116 ALA B C 1
ATOM 4564 O O . ALA B 1 88 ? 11.068 59.930 150.620 1.00 21.70 116 ALA B O 1
ATOM 4566 N N . ASP B 1 89 ? 9.279 59.271 151.851 1.00 20.98 117 ASP B N 1
ATOM 4567 C CA . ASP B 1 89 ? 9.714 57.859 151.882 1.00 20.81 117 ASP B CA 1
ATOM 4568 C C . ASP B 1 89 ? 9.792 57.248 150.473 1.00 23.65 117 ASP B C 1
ATOM 4569 O O . ASP B 1 89 ? 10.657 56.414 150.219 1.00 22.97 117 ASP B O 1
ATOM 4574 N N . ASP B 1 90 ? 8.893 57.653 149.559 1.00 20.09 118 ASP B N 1
ATOM 4575 C CA . ASP B 1 90 ? 8.948 57.181 148.165 1.00 18.66 118 ASP B CA 1
ATOM 4576 C C . ASP B 1 90 ? 10.207 57.709 147.478 1.00 19.72 118 ASP B C 1
ATOM 4577 O O . ASP B 1 90 ? 10.826 57.005 146.680 1.00 20.96 118 ASP B O 1
ATOM 4582 N N . VAL B 1 91 ? 10.550 58.978 147.738 1.00 16.90 119 VAL B N 1
ATOM 4583 C CA . VAL B 1 91 ? 11.736 59.596 147.135 1.00 15.50 119 VAL B CA 1
ATOM 4584 C C . VAL B 1 91 ? 12.990 58.901 147.629 1.00 19.63 119 VAL B C 1
ATOM 4585 O O . VAL B 1 91 ? 13.868 58.580 146.820 1.00 19.10 119 VAL B O 1
ATOM 4589 N N . VAL B 1 92 ? 13.085 58.663 148.958 1.00 17.39 120 VAL B N 1
ATOM 4590 C CA . VAL B 1 92 ? 14.247 57.955 149.521 1.00 17.52 120 VAL B CA 1
ATOM 4591 C C . VAL B 1 92 ? 14.335 56.582 148.875 1.00 20.03 120 VAL B C 1
ATOM 4592 O O . VAL B 1 92 ? 15.421 56.175 148.442 1.00 19.95 120 VAL B O 1
ATOM 4596 N N . PHE B 1 93 ? 13.199 55.852 148.810 1.00 18.56 121 PHE B N 1
ATOM 4597 C CA . PHE B 1 93 ? 13.208 54.512 148.234 1.00 18.01 121 PHE B CA 1
ATOM 4598 C C . PHE B 1 93 ? 13.697 54.553 146.767 1.00 21.89 121 PHE B C 1
ATOM 4599 O O . PHE B 1 93 ? 14.556 53.751 146.362 1.00 21.03 121 PHE B O 1
ATOM 4607 N N . SER B 1 94 ? 13.151 55.505 145.986 1.00 17.79 122 SER B N 1
ATOM 4608 C CA . SER B 1 94 ? 13.463 55.599 144.568 1.00 16.82 122 SER B CA 1
ATOM 4609 C C . SER B 1 94 ? 14.907 55.944 144.295 1.00 19.41 122 SER B C 1
ATOM 4610 O O . SER B 1 94 ? 15.542 55.271 143.469 1.00 18.64 122 SER B O 1
ATOM 4613 N N . LEU B 1 95 ? 15.418 57.005 144.950 1.00 16.50 123 LEU B N 1
ATOM 4614 C CA . LEU B 1 95 ? 16.813 57.441 144.728 1.00 16.69 123 LEU B CA 1
ATOM 4615 C C . LEU B 1 95 ? 17.799 56.421 145.254 1.00 21.56 123 LEU B C 1
ATOM 4616 O O . LEU B 1 95 ? 18.832 56.190 144.605 1.00 21.12 123 LEU B O 1
ATOM 4621 N N . ASP B 1 96 ? 17.456 55.716 146.364 1.00 18.76 124 ASP B N 1
ATOM 4622 C CA . ASP B 1 96 ? 18.369 54.653 146.820 1.00 18.61 124 ASP B CA 1
ATOM 4623 C C . ASP B 1 96 ? 18.369 53.496 145.831 1.00 21.58 124 ASP B C 1
ATOM 4624 O O . ASP B 1 96 ? 19.380 52.808 145.683 1.00 21.58 124 ASP B O 1
ATOM 4629 N N . LYS B 1 97 ? 17.225 53.244 145.184 1.00 18.55 125 LYS B N 1
ATOM 4630 C CA . LYS B 1 97 ? 17.127 52.179 144.177 1.00 17.93 125 LYS B CA 1
ATOM 4631 C C . LYS B 1 97 ? 17.949 52.608 142.945 1.00 20.33 125 LYS B C 1
ATOM 4632 O O . LYS B 1 97 ? 18.771 51.832 142.471 1.00 19.52 125 LYS B O 1
ATOM 4638 N N . ALA B 1 98 ? 17.781 53.864 142.492 1.00 18.03 126 ALA B N 1
ATOM 4639 C CA . ALA B 1 98 ? 18.479 54.389 141.322 1.00 18.36 126 ALA B CA 1
ATOM 4640 C C . ALA B 1 98 ? 20.001 54.291 141.475 1.00 20.78 126 ALA B C 1
ATOM 4641 O O . ALA B 1 98 ? 20.689 54.052 140.489 1.00 21.35 126 ALA B O 1
ATOM 4643 N N . ARG B 1 99 ? 20.522 54.509 142.706 1.00 17.40 127 ARG B N 1
ATOM 4644 C CA . ARG B 1 99 ? 21.956 54.535 142.943 1.00 19.55 127 ARG B CA 1
ATOM 4645 C C . ARG B 1 99 ? 22.553 53.157 143.310 1.00 22.38 127 ARG B C 1
ATOM 4646 O O . ARG B 1 99 ? 23.756 53.060 143.570 1.00 21.76 127 ARG B O 1
ATOM 4654 N N . ASP B 1 100 ? 21.733 52.099 143.256 1.00 19.78 128 ASP B N 1
ATOM 4655 C CA . ASP B 1 100 ? 22.142 50.730 143.585 1.00 20.00 128 ASP B CA 1
ATOM 4656 C C . ASP B 1 100 ? 22.436 49.937 142.302 1.00 22.96 128 ASP B C 1
ATOM 4657 O O . ASP B 1 100 ? 21.504 49.692 141.535 1.00 21.79 128 ASP B O 1
ATOM 4662 N N . PRO B 1 101 ? 23.700 49.494 142.057 1.00 23.73 129 PRO B N 1
ATOM 4663 C CA . PRO B 1 101 ? 23.984 48.745 140.814 1.00 23.31 129 PRO B CA 1
ATOM 4664 C C . PRO B 1 101 ? 23.214 47.445 140.648 1.00 26.81 129 PRO B C 1
ATOM 4665 O O . PRO B 1 101 ? 23.120 46.930 139.536 1.00 27.64 129 PRO B O 1
ATOM 4669 N N . LYS B 1 102 ? 22.644 46.923 141.744 1.00 22.99 130 LYS B N 1
ATOM 4670 C CA . LYS B 1 102 ? 21.872 45.682 141.709 1.00 23.85 130 LYS B CA 1
ATOM 4671 C C . LYS B 1 102 ? 20.406 45.904 141.312 1.00 26.06 130 LYS B C 1
ATOM 4672 O O . LYS B 1 102 ? 19.725 44.932 141.000 1.00 26.97 130 LYS B O 1
ATOM 4678 N N . ARG B 1 103 ? 19.924 47.174 141.319 1.00 20.16 131 ARG B N 1
ATOM 4679 C CA . ARG B 1 103 ? 18.513 47.490 141.073 1.00 19.28 131 ARG B CA 1
ATOM 4680 C C . ARG B 1 103 ? 18.319 48.640 140.075 1.00 20.92 131 ARG B C 1
ATOM 4681 O O . ARG B 1 103 ? 17.233 49.212 139.996 1.00 19.87 131 ARG B O 1
ATOM 4689 N N . SER B 1 104 ? 19.359 48.982 139.319 1.00 18.17 132 SER B N 1
ATOM 4690 C CA . SER B 1 104 ? 19.289 50.116 138.414 1.00 16.82 132 SER B CA 1
ATOM 4691 C C . SER B 1 104 ? 20.352 49.974 137.339 1.00 21.96 132 SER B C 1
ATOM 4692 O O . SER B 1 104 ? 21.435 49.458 137.623 1.00 22.85 132 SER B O 1
ATOM 4695 N N . ALA B 1 105 ? 20.045 50.434 136.125 1.00 18.15 133 ALA B N 1
ATOM 4696 C CA . ALA B 1 105 ? 21.025 50.416 135.026 1.00 18.01 133 ALA B CA 1
ATOM 4697 C C . ALA B 1 105 ? 21.827 51.726 135.028 1.00 21.32 133 ALA B C 1
ATOM 4698 O O . ALA B 1 105 ? 22.774 51.868 134.236 1.00 20.57 133 ALA B O 1
ATOM 4700 N N . PHE B 1 106 ? 21.448 52.679 135.893 1.00 17.63 134 PHE B N 1
ATOM 4701 C CA . PHE B 1 106 ? 22.007 54.039 135.890 1.00 17.48 134 PHE B CA 1
ATOM 4702 C C . PHE B 1 106 ? 22.703 54.453 137.191 1.00 19.17 134 PHE B C 1
ATOM 4703 O O . PHE B 1 106 ? 22.901 55.649 137.430 1.00 18.09 134 PHE B O 1
ATOM 4711 N N . SER B 1 107 ? 23.107 53.466 138.014 1.00 16.88 135 SER B N 1
ATOM 4712 C CA . SER B 1 107 ? 23.686 53.756 139.321 1.00 15.91 135 SER B CA 1
ATOM 4713 C C . SER B 1 107 ? 24.935 54.612 139.288 1.00 18.06 135 SER B C 1
ATOM 4714 O O . SER B 1 107 ? 25.147 55.385 140.220 1.00 19.51 135 SER B O 1
ATOM 4717 N N . GLY B 1 108 ? 25.768 54.448 138.256 1.00 17.60 136 GLY B N 1
ATOM 4718 C CA . GLY B 1 108 ? 27.036 55.187 138.157 1.00 17.45 136 GLY B CA 1
ATOM 4719 C C . GLY B 1 108 ? 26.863 56.698 138.125 1.00 20.38 136 GLY B C 1
ATOM 4720 O O . GLY B 1 108 ? 27.706 57.438 138.656 1.00 18.87 136 GLY B O 1
ATOM 4721 N N . ASP B 1 109 ? 25.745 57.169 137.547 1.00 16.96 137 ASP B N 1
ATOM 4722 C CA . ASP B 1 109 ? 25.469 58.626 137.492 1.00 16.66 137 ASP B CA 1
ATOM 4723 C C . ASP B 1 109 ? 25.322 59.212 138.925 1.00 20.69 137 ASP B C 1
ATOM 4724 O O . ASP B 1 109 ? 25.532 60.407 139.120 1.00 19.87 137 ASP B O 1
ATOM 4729 N N . TYR B 1 110 ? 24.963 58.354 139.909 1.00 16.59 138 TYR B N 1
ATOM 4730 C CA . TYR B 1 110 ? 24.664 58.743 141.302 1.00 17.03 138 TYR B CA 1
ATOM 4731 C C . TYR B 1 110 ? 25.768 58.415 142.299 1.00 21.44 138 TYR B C 1
ATOM 4732 O O . TYR B 1 110 ? 25.547 58.496 143.516 1.00 20.06 138 TYR B O 1
ATOM 4741 N N . ALA B 1 111 ? 26.965 58.124 141.802 1.00 18.42 139 ALA B N 1
ATOM 4742 C CA . ALA B 1 111 ? 28.087 57.767 142.668 1.00 19.40 139 ALA B CA 1
ATOM 4743 C C . ALA B 1 111 ? 28.430 58.812 143.725 1.00 24.38 139 ALA B C 1
ATOM 4744 O O . ALA B 1 111 ? 28.945 58.434 144.780 1.00 26.44 139 ALA B O 1
ATOM 4746 N N . ALA B 1 112 ? 28.138 60.107 143.469 1.00 19.32 140 ALA B N 1
ATOM 4747 C CA . ALA B 1 112 ? 28.489 61.167 144.425 1.00 19.58 140 ALA B CA 1
ATOM 4748 C C . ALA B 1 112 ? 27.431 61.420 145.487 1.00 23.35 140 ALA B C 1
ATOM 4749 O O . ALA B 1 112 ? 27.634 62.269 146.364 1.00 24.62 140 ALA B O 1
ATOM 4751 N N . ILE B 1 113 ? 26.299 60.701 145.429 1.00 19.45 141 ILE B N 1
ATOM 4752 C CA . ILE B 1 113 ? 25.273 60.882 146.455 1.00 19.33 141 ILE B CA 1
ATOM 4753 C C . ILE B 1 113 ? 25.717 60.047 147.675 1.00 22.91 141 ILE B C 1
ATOM 4754 O O . ILE B 1 113 ? 26.051 58.870 147.517 1.00 22.74 141 ILE B O 1
ATOM 4759 N N . GLN B 1 114 ? 25.719 60.652 148.873 1.00 19.82 142 GLN B N 1
ATOM 4760 C CA . GLN B 1 114 ? 26.115 59.921 150.088 1.00 19.43 142 GLN B CA 1
ATOM 4761 C C . GLN B 1 114 ? 24.874 59.326 150.737 1.00 22.47 142 GLN B C 1
ATOM 4762 O O . GLN B 1 114 ? 24.853 58.132 151.061 1.00 22.99 142 GLN B O 1
ATOM 4768 N N . LYS B 1 115 ? 23.854 60.173 150.969 1.00 18.40 143 LYS B N 1
ATOM 4769 C CA . LYS B 1 115 ? 22.626 59.683 151.573 1.00 20.36 143 LYS B CA 1
ATOM 4770 C C . LYS B 1 115 ? 21.412 60.480 151.133 1.00 22.36 143 LYS B C 1
ATOM 4771 O O . LYS B 1 115 ? 21.534 61.620 150.672 1.00 21.19 143 LYS B O 1
ATOM 4777 N N . VAL B 1 116 ? 20.239 59.845 151.265 1.00 18.57 144 VAL B N 1
ATOM 4778 C CA . VAL B 1 116 ? 18.949 60.455 150.933 1.00 18.07 144 VAL B CA 1
ATOM 4779 C C . VAL B 1 116 ? 18.088 60.118 152.144 1.00 21.43 144 VAL B C 1
ATOM 4780 O O . VAL B 1 116 ? 17.935 58.931 152.481 1.00 21.11 144 VAL B O 1
ATOM 4784 N N . GLU B 1 117 ? 17.566 61.151 152.808 1.00 20.37 145 GLU B N 1
ATOM 4785 C CA . GLU B 1 117 ? 16.806 60.982 154.050 1.00 20.73 145 GLU B CA 1
ATOM 4786 C C . GLU B 1 117 ? 15.474 61.711 154.031 1.00 22.91 145 GLU B C 1
ATOM 4787 O O . GLU B 1 117 ? 15.370 62.818 153.509 1.00 22.04 145 GLU B O 1
ATOM 4793 N N . ALA B 1 118 ? 14.471 61.102 154.659 1.00 21.32 146 ALA B N 1
ATOM 4794 C CA . ALA B 1 118 ? 13.153 61.695 154.824 1.00 21.31 146 ALA B CA 1
ATOM 4795 C C . ALA B 1 118 ? 13.173 62.438 156.157 1.00 27.59 146 ALA B C 1
ATOM 4796 O O . ALA B 1 118 ? 13.208 61.791 157.222 1.00 28.74 146 ALA B O 1
ATOM 4798 N N . VAL B 1 119 ? 13.190 63.784 156.107 1.00 24.31 147 VAL B N 1
ATOM 4799 C CA . VAL B 1 119 ? 13.208 64.611 157.330 1.00 25.25 147 VAL B CA 1
ATOM 4800 C C . VAL B 1 119 ? 11.809 64.555 157.963 1.00 31.10 147 VAL B C 1
ATOM 4801 O O . VAL B 1 119 ? 11.658 64.414 159.188 1.00 30.70 147 VAL B O 1
ATOM 4805 N N . ASP B 1 120 ? 10.793 64.622 157.102 1.00 27.21 148 ASP B N 1
ATOM 4806 C CA . ASP B 1 120 ? 9.374 64.440 157.413 1.00 27.83 148 ASP B CA 1
ATOM 4807 C C . ASP B 1 120 ? 8.693 63.983 156.127 1.00 29.52 148 ASP B C 1
ATOM 4808 O O . ASP B 1 120 ? 9.366 63.861 155.096 1.00 27.04 148 ASP B O 1
ATOM 4813 N N . ALA B 1 121 ? 7.372 63.778 156.144 1.00 26.63 149 ALA B N 1
ATOM 4814 C CA . ALA B 1 121 ? 6.664 63.301 154.956 1.00 25.42 149 ALA B CA 1
ATOM 4815 C C . ALA B 1 121 ? 6.811 64.181 153.706 1.00 26.14 149 ALA B C 1
ATOM 4816 O O . ALA B 1 121 ? 6.654 63.679 152.590 1.00 26.03 149 ALA B O 1
ATOM 4818 N N . LYS B 1 122 ? 7.125 65.479 153.883 1.00 22.82 150 LYS B N 1
ATOM 4819 C CA . LYS B 1 122 ? 7.206 66.426 152.768 1.00 21.54 150 LYS B CA 1
ATOM 4820 C C . LYS B 1 122 ? 8.586 67.064 152.603 1.00 23.25 150 LYS B C 1
ATOM 4821 O O . LYS B 1 122 ? 8.703 68.048 151.884 1.00 22.59 150 LYS B O 1
ATOM 4827 N N . THR B 1 123 ? 9.635 66.498 153.237 1.00 20.37 151 THR B N 1
ATOM 4828 C CA . THR B 1 123 ? 10.975 67.083 153.153 1.00 19.59 151 THR B CA 1
ATOM 4829 C C . THR B 1 123 ? 12.002 65.978 152.920 1.00 22.34 151 THR B C 1
ATOM 4830 O O . THR B 1 123 ? 12.070 65.018 153.685 1.00 22.56 151 THR B O 1
ATOM 4834 N N . VAL B 1 124 ? 12.817 66.134 151.871 1.00 19.87 152 VAL B N 1
ATOM 4835 C CA . VAL B 1 124 ? 13.862 65.173 151.533 1.00 19.72 152 VAL B CA 1
ATOM 4836 C C . VAL B 1 124 ? 15.206 65.898 151.656 1.00 22.29 152 VAL B C 1
ATOM 4837 O O . VAL B 1 124 ? 15.360 66.971 151.091 1.00 20.46 152 VAL B O 1
ATOM 4841 N N . ARG B 1 125 ? 16.168 65.293 152.349 1.00 18.72 153 ARG B N 1
ATOM 4842 C CA . ARG B 1 125 ? 17.514 65.847 152.454 1.00 17.68 153 ARG B CA 1
ATOM 4843 C C . ARG B 1 125 ? 18.447 64.924 151.688 1.00 20.33 153 ARG B C 1
ATOM 4844 O O . ARG B 1 125 ? 18.517 63.729 151.982 1.00 19.44 153 ARG B O 1
ATOM 4852 N N . ILE B 1 126 ? 19.182 65.483 150.737 1.00 17.55 154 ILE B N 1
ATOM 4853 C CA . ILE B 1 126 ? 20.157 64.731 149.944 1.00 16.52 154 ILE B CA 1
ATOM 4854 C C . ILE B 1 126 ? 21.534 65.271 150.309 1.00 20.10 154 ILE B C 1
ATOM 4855 O O . ILE B 1 126 ? 21.780 66.473 150.185 1.00 19.55 154 ILE B O 1
ATOM 4860 N N . THR B 1 127 ? 22.410 64.383 150.781 1.00 17.20 155 THR B N 1
ATOM 4861 C CA . THR B 1 127 ? 23.773 64.757 151.172 1.00 17.06 155 THR B CA 1
ATOM 4862 C C . THR B 1 127 ? 24.699 64.159 150.129 1.00 19.30 155 THR B C 1
ATOM 4863 O O . THR B 1 127 ? 24.555 62.984 149.752 1.00 16.97 155 THR B O 1
ATOM 4867 N N . LEU B 1 128 ? 25.651 64.971 149.666 1.00 17.17 156 LEU B N 1
ATOM 4868 C CA . LEU B 1 128 ? 26.611 64.593 148.636 1.00 16.21 156 LEU B CA 1
ATOM 4869 C C . LEU B 1 128 ? 27.984 64.369 149.243 1.00 17.79 156 LEU B C 1
ATOM 4870 O O . LEU B 1 128 ? 28.326 64.997 150.248 1.00 17.06 156 LEU B O 1
ATOM 4875 N N . THR B 1 129 ? 28.786 63.539 148.578 1.00 15.94 157 THR B N 1
ATOM 4876 C CA . THR B 1 129 ? 30.175 63.280 148.996 1.00 17.43 157 THR B CA 1
ATOM 4877 C C . THR B 1 129 ? 31.097 64.430 148.531 1.00 21.15 157 THR B C 1
ATOM 4878 O O . THR B 1 129 ? 32.216 64.559 149.019 1.00 22.63 157 THR B O 1
ATOM 4882 N N . ARG B 1 130 ? 30.630 65.232 147.570 1.00 17.37 158 ARG B N 1
ATOM 4883 C CA . ARG B 1 130 ? 31.380 66.382 147.030 1.00 15.92 158 ARG B CA 1
ATOM 4884 C C . ARG B 1 130 ? 30.386 67.217 146.213 1.00 19.32 158 ARG B C 1
ATOM 4885 O O . ARG B 1 130 ? 29.293 66.746 145.941 1.00 17.21 158 ARG B O 1
ATOM 4893 N N . ARG B 1 131 ? 30.754 68.440 145.816 1.00 17.29 159 ARG B N 1
ATOM 4894 C CA . ARG B 1 131 ? 29.814 69.214 144.996 1.00 17.90 159 ARG B CA 1
ATOM 4895 C C . ARG B 1 131 ? 29.544 68.518 143.668 1.00 19.31 159 ARG B C 1
ATOM 4896 O O . ARG B 1 131 ? 30.456 67.920 143.061 1.00 17.39 159 ARG B O 1
ATOM 4904 N N . VAL B 1 132 ? 28.265 68.559 143.239 1.00 15.79 160 VAL B N 1
ATOM 4905 C CA . VAL B 1 132 ? 27.850 67.923 141.988 1.00 15.28 160 VAL B CA 1
ATOM 4906 C C . VAL B 1 132 ? 27.156 69.026 141.161 1.00 17.90 160 VAL B C 1
ATOM 4907 O O . VAL B 1 132 ? 25.960 69.291 141.351 1.00 18.10 160 VAL B O 1
ATOM 4911 N N . PRO B 1 133 ? 27.923 69.703 140.290 1.00 16.24 161 PRO B N 1
ATOM 4912 C CA . PRO B 1 133 ? 27.354 70.826 139.523 1.00 16.99 161 PRO B CA 1
ATOM 4913 C C . PRO B 1 133 ? 26.040 70.505 138.797 1.00 18.43 161 PRO B C 1
ATOM 4914 O O . PRO B 1 133 ? 25.119 71.337 138.792 1.00 17.60 161 PRO B O 1
ATOM 4918 N N . SER B 1 134 ? 25.950 69.296 138.215 1.00 15.80 162 SER B N 1
ATOM 4919 C CA . SER B 1 134 ? 24.772 68.907 137.445 1.00 15.64 162 SER B CA 1
ATOM 4920 C C . SER B 1 134 ? 23.753 68.107 138.256 1.00 19.00 162 SER B C 1
ATOM 4921 O O . SER B 1 134 ? 23.002 67.307 137.680 1.00 16.88 162 SER B O 1
ATOM 4924 N N . LEU B 1 135 ? 23.681 68.351 139.593 1.00 15.30 163 LEU B N 1
ATOM 4925 C CA . LEU B 1 135 ? 22.760 67.596 140.445 1.00 14.97 163 LEU B CA 1
ATOM 4926 C C . LEU B 1 135 ? 21.306 67.654 139.943 1.00 16.76 163 LEU B C 1
ATOM 4927 O O . LEU B 1 135 ? 20.600 66.637 139.972 1.00 17.85 163 LEU B O 1
ATOM 4932 N N . LEU B 1 136 ? 20.841 68.847 139.538 1.00 15.51 164 LEU B N 1
ATOM 4933 C CA . LEU B 1 136 ? 19.429 68.945 139.117 1.00 15.91 164 LEU B CA 1
ATOM 4934 C C . LEU B 1 136 ? 19.114 68.044 137.923 1.00 17.80 164 LEU B C 1
ATOM 4935 O O . LEU B 1 136 ? 18.059 67.419 137.918 1.00 19.77 164 LEU B O 1
ATOM 4940 N N . ALA B 1 137 ? 20.054 67.879 136.976 1.00 16.34 165 ALA B N 1
ATOM 4941 C CA . ALA B 1 137 ? 19.832 66.956 135.836 1.00 16.13 165 ALA B CA 1
ATOM 4942 C C . ALA B 1 137 ? 19.666 65.522 136.389 1.00 18.58 165 ALA B C 1
ATOM 4943 O O . ALA B 1 137 ? 18.777 64.783 135.949 1.00 18.01 165 ALA B O 1
ATOM 4945 N N . LEU B 1 138 ? 20.497 65.132 137.391 1.00 16.46 166 LEU B N 1
ATOM 4946 C CA . LEU B 1 138 ? 20.410 63.785 137.970 1.00 16.02 166 LEU B CA 1
ATOM 4947 C C . LEU B 1 138 ? 19.047 63.535 138.641 1.00 17.43 166 LEU B C 1
ATOM 4948 O O . LEU B 1 138 ? 18.600 62.389 138.739 1.00 19.85 166 LEU B O 1
ATOM 4953 N N . LEU B 1 139 ? 18.422 64.611 139.136 1.00 14.49 167 LEU B N 1
ATOM 4954 C CA . LEU B 1 139 ? 17.163 64.496 139.869 1.00 14.90 167 LEU B CA 1
ATOM 4955 C C . LEU B 1 139 ? 15.954 64.792 138.993 1.00 17.38 167 LEU B C 1
ATOM 4956 O O . LEU B 1 139 ? 14.847 64.963 139.526 1.00 18.50 167 LEU B O 1
ATOM 4961 N N . SER B 1 140 ? 16.167 64.917 137.662 1.00 15.61 168 SER B N 1
ATOM 4962 C CA . SER B 1 140 ? 15.116 65.290 136.739 1.00 14.72 168 SER B CA 1
ATOM 4963 C C . SER B 1 140 ? 14.400 64.100 136.132 1.00 18.73 168 SER B C 1
ATOM 4964 O O . SER B 1 140 ? 14.697 62.951 136.461 1.00 18.34 168 SER B O 1
ATOM 4967 N N . ASN B 1 141 ? 13.474 64.395 135.208 1.00 15.31 169 ASN B N 1
ATOM 4968 C CA . ASN B 1 141 ? 12.634 63.388 134.571 1.00 16.74 169 ASN B CA 1
ATOM 4969 C C . ASN B 1 141 ? 13.374 62.715 133.427 1.00 19.24 169 ASN B C 1
ATOM 4970 O O . ASN B 1 141 ? 13.018 62.869 132.251 1.00 17.71 169 ASN B O 1
ATOM 4975 N N . PHE B 1 142 ? 14.424 61.965 133.777 1.00 16.14 170 PHE B N 1
ATOM 4976 C CA . PHE B 1 142 ? 15.197 61.185 132.811 1.00 16.13 170 PHE B CA 1
ATOM 4977 C C . PHE B 1 142 ? 15.989 60.166 133.569 1.00 20.37 170 PHE B C 1
ATOM 4978 O O . PHE B 1 142 ? 16.429 60.437 134.688 1.00 18.43 170 PHE B O 1
ATOM 4986 N N . SER B 1 143 ? 16.171 58.993 132.961 1.00 17.43 171 SER B N 1
ATOM 4987 C CA . SER B 1 143 ? 16.954 57.902 133.539 1.00 18.71 171 SER B CA 1
ATOM 4988 C C . SER B 1 143 ? 16.599 57.650 135.030 1.00 21.36 171 SER B C 1
ATOM 4989 O O . SER B 1 143 ? 15.429 57.434 135.335 1.00 22.56 171 SER B O 1
ATOM 4992 N N . GLY B 1 144 ? 17.571 57.729 135.939 1.00 18.32 172 GLY B N 1
ATOM 4993 C CA . GLY B 1 144 ? 17.355 57.387 137.340 1.00 18.25 172 GLY B CA 1
ATOM 4994 C C . GLY B 1 144 ? 16.657 58.416 138.207 1.00 21.55 172 GLY B C 1
ATOM 4995 O O . GLY B 1 144 ? 16.503 58.194 139.410 1.00 22.70 172 GLY B O 1
ATOM 4996 N N . GLY B 1 145 ? 16.240 59.533 137.622 1.00 17.50 173 GLY B N 1
ATOM 4997 C CA . GLY B 1 145 ? 15.610 60.598 138.407 1.00 17.09 173 GLY B CA 1
ATOM 4998 C C . GLY B 1 145 ? 14.137 60.379 138.721 1.00 20.32 173 GLY B C 1
ATOM 4999 O O . GLY B 1 145 ? 13.585 60.955 139.673 1.00 17.78 173 GLY B O 1
ATOM 5000 N N . PHE B 1 146 ? 13.459 59.554 137.901 1.00 16.91 174 PHE B N 1
ATOM 5001 C CA . PHE B 1 146 ? 12.021 59.357 138.078 1.00 15.80 174 PHE B CA 1
ATOM 5002 C C . PHE B 1 146 ? 11.706 58.716 139.421 1.00 19.43 174 PHE B C 1
ATOM 5003 O O . PHE B 1 146 ? 12.421 57.817 139.851 1.00 20.23 174 PHE B O 1
ATOM 5011 N N . ILE B 1 147 ? 10.608 59.158 140.056 1.00 17.14 175 ILE B N 1
ATOM 5012 C CA . ILE B 1 147 ? 10.197 58.656 141.361 1.00 16.58 175 ILE B CA 1
ATOM 5013 C C . ILE B 1 147 ? 9.126 57.591 141.197 1.00 20.63 175 ILE B C 1
ATOM 5014 O O . ILE B 1 147 ? 8.159 57.792 140.469 1.00 19.11 175 ILE B O 1
ATOM 5019 N N . ILE B 1 148 ? 9.304 56.467 141.903 1.00 18.97 176 ILE B N 1
ATOM 5020 C CA . ILE B 1 148 ? 8.343 55.363 141.891 1.00 18.25 176 ILE B CA 1
ATOM 5021 C C . ILE B 1 148 ? 7.791 55.110 143.306 1.00 21.04 176 ILE B C 1
ATOM 5022 O O . ILE B 1 148 ? 8.421 55.544 144.279 1.00 21.33 176 ILE B O 1
ATOM 5027 N N . PRO B 1 149 ? 6.637 54.410 143.444 1.00 19.58 177 PRO B N 1
ATOM 5028 C CA . PRO B 1 149 ? 6.078 54.205 144.783 1.00 19.98 177 PRO B CA 1
ATOM 5029 C C . PRO B 1 149 ? 6.692 53.022 145.496 1.00 23.67 177 PRO B C 1
ATOM 5030 O O . PRO B 1 149 ? 6.709 51.920 144.948 1.00 23.14 177 PRO B O 1
ATOM 5034 N N . LYS B 1 150 ? 7.169 53.249 146.735 1.00 19.61 178 LYS B N 1
ATOM 5035 C CA . LYS B 1 150 ? 7.790 52.230 147.576 1.00 21.27 178 LYS B CA 1
ATOM 5036 C C . LYS B 1 150 ? 6.845 51.029 147.724 1.00 25.20 178 LYS B C 1
ATOM 5037 O O . LYS B 1 150 ? 7.256 49.896 147.469 1.00 26.00 178 LYS B O 1
ATOM 5043 N N . LYS B 1 151 ? 5.565 51.287 148.077 1.00 23.23 179 LYS B N 1
ATOM 5044 C CA . LYS B 1 151 ? 4.593 50.198 148.287 1.00 23.18 179 LYS B CA 1
ATOM 5045 C C . LYS B 1 151 ? 4.308 49.397 147.018 1.00 27.39 179 LYS B C 1
ATOM 5046 O O . LYS B 1 151 ? 4.231 48.154 147.089 1.00 26.01 179 LYS B O 1
ATOM 5052 N N . ALA B 1 152 ? 4.140 50.093 145.866 1.00 24.56 180 ALA B N 1
ATOM 5053 C CA . ALA B 1 152 ? 3.834 49.400 144.591 1.00 25.19 180 ALA B CA 1
ATOM 5054 C C . ALA B 1 152 ? 5.004 48.562 144.118 1.00 26.81 180 ALA B C 1
ATOM 5055 O O . ALA B 1 152 ? 4.795 47.436 143.685 1.00 26.63 180 ALA B O 1
ATOM 5057 N N . PHE B 1 153 ? 6.236 49.098 144.188 1.00 23.47 181 PHE B N 1
ATOM 5058 C CA . PHE B 1 153 ? 7.397 48.324 143.753 1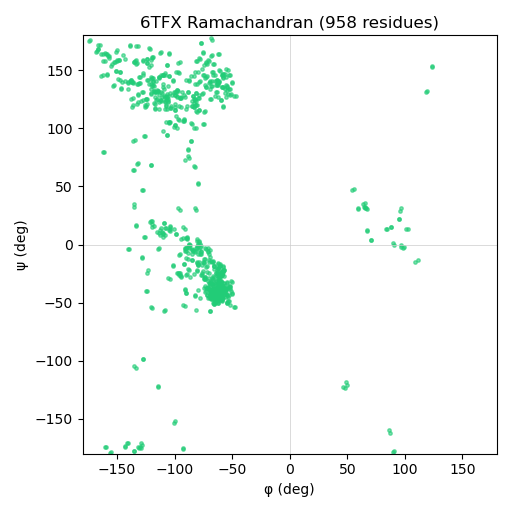.00 22.56 181 PHE B CA 1
ATOM 5059 C C . PHE B 1 153 ? 7.652 47.143 144.688 1.00 27.67 181 PHE B C 1
ATOM 5060 O O . PHE B 1 153 ? 7.877 46.033 144.200 1.00 26.58 181 PHE B O 1
ATOM 5068 N N . LYS B 1 154 ? 7.582 47.371 146.029 1.00 25.82 182 LYS B N 1
ATOM 5069 C CA . LYS B 1 154 ? 7.817 46.307 147.021 1.00 27.55 182 LYS B CA 1
ATOM 5070 C C . LYS B 1 154 ? 6.912 45.102 146.822 1.00 34.09 182 LYS B C 1
ATOM 5071 O O . LYS B 1 154 ? 7.363 43.969 147.000 1.00 34.40 182 LYS B O 1
ATOM 5077 N N A GLU B 1 155 ? 5.642 45.355 146.446 0.50 31.37 183 GLU B N 1
ATOM 5078 N N B GLU B 1 155 ? 5.651 45.331 146.436 0.50 29.88 183 GLU B N 1
ATOM 5079 C CA A GLU B 1 155 ? 4.589 44.369 146.205 0.50 32.65 183 GLU B CA 1
ATOM 5080 C CA B GLU B 1 155 ? 4.727 44.231 146.211 0.50 30.50 183 GLU B CA 1
ATOM 5081 C C A GLU B 1 155 ? 4.718 43.695 144.830 0.50 36.27 183 GLU B C 1
ATOM 5082 C C B GLU B 1 155 ? 4.822 43.650 144.801 0.50 35.22 183 GLU B C 1
ATOM 5083 O O A GLU B 1 155 ? 4.784 42.467 144.762 0.50 37.16 183 GLU B O 1
ATOM 5084 O O B GLU B 1 155 ? 4.965 42.432 144.678 0.50 36.15 183 GLU B O 1
ATOM 5095 N N . ARG B 1 156 ? 4.722 44.497 143.747 1.00 30.69 184 ARG B N 1
ATOM 5096 C CA . ARG B 1 156 ? 4.733 44.014 142.356 1.00 30.38 184 ARG B CA 1
ATOM 5097 C C . ARG B 1 156 ? 6.046 43.370 141.930 1.00 33.46 184 ARG B C 1
ATOM 5098 O O . ARG B 1 156 ? 6.013 42.435 141.124 1.00 33.71 184 ARG B O 1
ATOM 5106 N N . GLY B 1 157 ? 7.156 43.847 142.487 1.00 27.84 185 GLY B N 1
ATOM 5107 C CA . GLY B 1 157 ? 8.483 43.303 142.225 1.00 28.21 185 GLY B CA 1
ATOM 5108 C C . GLY B 1 157 ? 8.769 43.136 140.751 1.00 32.01 185 GLY B C 1
ATOM 5109 O O . GLY B 1 157 ? 8.694 44.112 139.999 1.00 30.81 185 GLY B O 1
ATOM 5110 N N . ASP B 1 158 ? 8.998 41.875 140.317 1.00 30.93 186 ASP B N 1
ATOM 5111 C CA . ASP B 1 158 ? 9.311 41.551 138.916 1.00 30.72 186 ASP B CA 1
ATOM 5112 C C . ASP B 1 158 ? 8.212 41.919 137.919 1.00 34.15 186 ASP B C 1
ATOM 5113 O O . ASP B 1 158 ? 8.492 42.033 136.724 1.00 34.66 186 ASP B O 1
ATOM 5118 N N . ASP B 1 159 ? 6.971 42.106 138.404 1.00 29.55 187 ASP B N 1
ATOM 5119 C CA . ASP B 1 159 ? 5.842 42.465 137.550 1.00 29.67 187 ASP B CA 1
ATOM 5120 C C . ASP B 1 159 ? 5.685 43.973 137.378 1.00 29.34 187 ASP B C 1
ATOM 5121 O O . ASP B 1 159 ? 4.941 44.404 136.492 1.00 27.91 187 ASP B O 1
ATOM 5126 N N . PHE B 1 160 ? 6.390 44.776 138.198 1.00 24.26 188 PHE B N 1
ATOM 5127 C CA . PHE B 1 160 ? 6.290 46.237 138.103 1.00 22.97 188 PHE B CA 1
ATOM 5128 C C . PHE B 1 160 ? 6.633 46.747 136.708 1.00 24.92 188 PHE B C 1
ATOM 5129 O O . PHE B 1 160 ? 5.983 47.669 136.218 1.00 25.34 188 PHE B O 1
ATOM 5137 N N . LYS B 1 161 ? 7.658 46.148 136.062 1.00 21.92 189 LYS B N 1
ATOM 5138 C CA . LYS B 1 161 ? 8.113 46.564 134.719 1.00 22.36 189 LYS B CA 1
ATOM 5139 C C . LYS B 1 161 ? 7.006 46.513 133.629 1.00 27.31 189 LYS B C 1
ATOM 5140 O O . LYS B 1 161 ? 7.122 47.200 132.606 1.00 26.62 189 LYS B O 1
ATOM 5146 N N . ARG B 1 162 ? 5.940 45.711 133.859 1.00 25.03 190 ARG B N 1
ATOM 5147 C CA . ARG B 1 162 ? 4.807 45.610 132.925 1.00 26.72 190 ARG B CA 1
ATOM 5148 C C . ARG B 1 162 ? 3.502 46.165 133.536 1.00 31.49 190 ARG B C 1
ATOM 5149 O O . ARG B 1 162 ? 2.491 46.248 132.841 1.00 32.18 190 ARG B O 1
ATOM 5157 N N . ARG B 1 163 ? 3.536 46.583 134.817 1.00 28.22 191 ARG B N 1
ATOM 5158 C CA . ARG B 1 163 ? 2.369 47.172 135.514 1.00 27.03 191 ARG B CA 1
ATOM 5159 C C . ARG B 1 163 ? 2.880 48.395 136.284 1.00 29.13 191 ARG B C 1
ATOM 5160 O O . ARG B 1 163 ? 2.926 48.377 137.524 1.00 28.97 191 ARG B O 1
ATOM 5168 N N . PRO B 1 164 ? 3.375 49.427 135.554 1.00 25.35 192 PRO B N 1
ATOM 5169 C CA . PRO B 1 164 ? 3.997 50.576 136.233 1.00 23.18 192 PRO B CA 1
ATOM 5170 C C . PRO B 1 164 ? 3.001 51.473 136.940 1.00 24.13 192 PRO B C 1
ATOM 5171 O O . PRO B 1 164 ? 1.820 51.519 136.574 1.00 25.32 192 PRO B O 1
ATOM 5175 N N . VAL B 1 165 ? 3.495 52.201 137.949 1.00 19.68 193 VAL B N 1
ATOM 5176 C CA . VAL B 1 165 ? 2.675 53.140 138.713 1.00 19.32 193 VAL B CA 1
ATOM 5177 C C . VAL B 1 165 ? 3.522 54.387 138.867 1.00 20.80 193 VAL B C 1
ATOM 5178 O O . VAL B 1 165 ? 4.589 54.313 139.453 1.00 19.08 193 VAL B O 1
ATOM 5182 N N . GLY B 1 166 ? 3.043 55.512 138.363 1.00 18.66 194 GLY B N 1
ATOM 5183 C CA . GLY B 1 166 ? 3.760 56.776 138.511 1.00 18.80 194 GLY B CA 1
ATOM 5184 C C . GLY B 1 166 ? 2.814 57.871 138.984 1.00 21.15 194 GLY B C 1
ATOM 5185 O O . GLY B 1 166 ? 1.667 57.589 139.376 1.00 19.07 194 GLY B O 1
ATOM 5186 N N . PHE B 1 167 ? 3.316 59.121 139.044 1.00 18.26 195 PHE B N 1
ATOM 5187 C CA . PHE B 1 167 ? 2.429 60.253 139.383 1.00 17.87 195 PHE B CA 1
ATOM 5188 C C . PHE B 1 167 ? 2.320 61.214 138.178 1.00 20.16 195 PHE B C 1
ATOM 5189 O O . PHE B 1 167 ? 1.733 62.303 138.299 1.00 21.10 195 PHE B O 1
ATOM 5197 N N . GLY B 1 168 ? 2.832 60.769 137.032 1.00 16.83 196 GLY B N 1
ATOM 5198 C CA . GLY B 1 168 ? 2.800 61.505 135.772 1.00 16.80 196 GLY B CA 1
ATOM 5199 C C . GLY B 1 168 ? 1.388 61.643 135.217 1.00 18.59 196 GLY B C 1
ATOM 5200 O O . GLY B 1 168 ? 0.424 61.074 135.755 1.00 18.77 196 GLY B O 1
ATOM 5201 N N . PRO B 1 169 ? 1.260 62.378 134.089 1.00 17.22 197 PRO B N 1
ATOM 5202 C CA . PRO B 1 169 ? -0.087 62.679 133.549 1.00 16.97 197 PRO B CA 1
ATOM 5203 C C . PRO B 1 169 ? -0.835 61.515 132.910 1.00 21.12 197 PRO B C 1
ATOM 5204 O O . PRO B 1 169 ? -2.054 61.616 132.759 1.00 20.84 197 PRO B O 1
ATOM 5208 N N . PHE B 1 170 ? -0.133 60.413 132.525 1.00 17.88 198 PHE B N 1
ATOM 5209 C CA . PHE B 1 170 ? -0.821 59.278 131.906 1.00 17.85 198 PHE B CA 1
ATOM 5210 C C . PHE B 1 170 ? -0.468 58.006 132.633 1.00 20.93 198 PHE B C 1
ATOM 5211 O O . PHE B 1 170 ? 0.662 57.863 133.088 1.00 20.69 198 PHE B O 1
ATOM 5219 N N . GLN B 1 171 ? -1.417 57.078 132.716 1.00 19.22 199 GLN B N 1
ATOM 5220 C CA . GLN B 1 171 ? -1.158 55.798 133.368 1.00 20.01 199 GLN B CA 1
ATOM 5221 C C . GLN B 1 171 ? -1.375 54.674 132.382 1.00 24.92 199 GLN B C 1
ATOM 5222 O O . GLN B 1 171 ? -2.162 54.819 131.444 1.00 24.48 199 GLN B O 1
ATOM 5228 N N . VAL B 1 172 ? -0.705 53.538 132.605 1.00 21.24 200 VAL B N 1
ATOM 5229 C CA . VAL B 1 172 ? -0.869 52.373 131.738 1.00 21.19 200 VAL B CA 1
ATOM 5230 C C . VAL B 1 172 ? -2.147 51.650 132.142 1.00 26.32 200 VAL B C 1
ATOM 5231 O O . VAL B 1 172 ? -2.257 51.150 133.270 1.00 25.98 200 VAL B O 1
ATOM 5235 N N . GLU B 1 173 ? -3.128 51.645 131.243 1.00 23.42 201 GLU B N 1
ATOM 5236 C CA . GLU B 1 173 ? -4.383 50.932 131.493 1.00 24.81 201 GLU B CA 1
ATOM 5237 C C . GLU B 1 173 ? -4.203 49.444 131.147 1.00 29.81 201 GLU B C 1
ATOM 5238 O O . GLU B 1 173 ? -4.650 48.580 131.901 1.00 30.52 201 GLU B O 1
ATOM 5244 N N . SER B 1 174 ? -3.551 49.155 130.006 1.00 25.99 202 SER B N 1
ATOM 5245 C CA . SER B 1 174 ? -3.300 47.789 129.531 1.00 26.65 202 SER B CA 1
ATOM 5246 C C . SER B 1 174 ? -2.186 47.756 128.483 1.00 29.15 202 SER B C 1
ATOM 5247 O O . SER B 1 174 ? -1.917 48.759 127.811 1.00 27.40 202 SER B O 1
ATOM 5250 N N . ILE B 1 175 ? -1.562 46.579 128.330 1.00 27.21 203 ILE B N 1
ATOM 5251 C CA . ILE B 1 175 ? -0.562 46.326 127.308 1.00 27.13 203 ILE B CA 1
ATOM 5252 C C . ILE B 1 175 ? -1.092 45.172 126.465 1.00 33.16 203 ILE B C 1
ATOM 5253 O O . ILE B 1 175 ? -1.542 44.164 127.024 1.00 34.42 203 ILE B O 1
ATOM 5258 N N . GLN B 1 176 ? -1.091 45.341 125.138 1.00 27.72 204 GLN B N 1
ATOM 5259 C CA . GLN B 1 176 ? -1.502 44.305 124.175 1.00 27.54 204 GLN B CA 1
ATOM 5260 C C . GLN B 1 176 ? -0.122 43.891 123.611 1.00 31.82 204 GLN B C 1
ATOM 5261 O O . GLN B 1 176 ? 0.410 44.621 122.773 1.00 29.59 204 GLN B O 1
ATOM 5267 N N . PRO B 1 177 ? 0.537 42.824 124.166 1.00 30.23 205 PRO B N 1
ATOM 5268 C CA . PRO B 1 177 ? 1.927 42.507 123.763 1.00 29.86 205 PRO B CA 1
ATOM 5269 C C . PRO B 1 177 ? 2.210 42.495 122.272 1.00 32.79 205 PRO B C 1
ATOM 5270 O O . PRO B 1 177 ? 1.487 41.866 121.500 1.00 32.87 205 PRO B O 1
ATOM 5274 N N . GLY B 1 178 ? 3.241 43.245 121.885 1.00 27.02 206 GLY B N 1
ATOM 5275 C CA . GLY B 1 178 ? 3.644 43.353 120.490 1.00 26.26 206 GLY B CA 1
ATOM 5276 C C . GLY B 1 178 ? 2.700 44.134 119.595 1.00 29.00 206 GLY B C 1
ATOM 5277 O O . GLY B 1 178 ? 2.944 44.221 118.393 1.00 29.59 206 GLY B O 1
ATOM 5278 N N . GLN B 1 179 ? 1.623 44.721 120.159 1.00 24.33 207 GLN B N 1
ATOM 5279 C CA . GLN B 1 179 ? 0.661 45.486 119.363 1.00 23.70 207 GLN B CA 1
ATOM 5280 C C . GLN B 1 179 ? 0.578 46.937 119.819 1.00 26.42 207 GLN B C 1
ATOM 5281 O O . GLN B 1 179 ? 0.690 47.855 118.989 1.00 24.54 207 GLN B O 1
ATOM 5287 N N . SER B 1 180 ? 0.314 47.143 121.123 1.00 22.92 208 SER B N 1
ATOM 5288 C CA . SER B 1 180 ? 0.147 48.501 121.657 1.00 22.47 208 SER B CA 1
ATOM 5289 C C . SER B 1 180 ? 0.145 48.595 123.164 1.00 25.56 208 SER B C 1
ATOM 5290 O O . SER B 1 180 ? -0.019 47.596 123.863 1.00 25.72 208 SER B O 1
ATOM 5293 N N . VAL B 1 181 ? 0.287 49.835 123.658 1.00 20.28 209 VAL B N 1
ATOM 5294 C CA . VAL B 1 181 ? 0.107 50.177 125.055 1.00 20.48 209 VAL B CA 1
ATOM 5295 C C . VAL B 1 181 ? -1.049 51.161 125.061 1.00 23.76 209 VAL B C 1
ATOM 5296 O O . VAL B 1 181 ? -1.045 52.117 124.269 1.00 23.74 209 VAL B O 1
ATOM 5300 N N . THR B 1 182 ? -2.031 50.940 125.953 1.00 20.65 210 THR B N 1
ATOM 5301 C CA . THR B 1 182 ? -3.144 51.859 126.103 1.00 20.38 210 THR B CA 1
ATOM 5302 C C . THR B 1 182 ? -2.879 52.643 127.358 1.00 23.14 210 THR B C 1
ATOM 5303 O O . THR B 1 182 ? -2.799 52.068 128.456 1.00 22.92 210 THR B O 1
ATOM 5307 N N . LEU B 1 183 ? -2.722 53.965 127.210 1.00 19.54 211 LEU B N 1
ATOM 5308 C CA . LEU B 1 183 ? -2.559 54.847 128.363 1.00 18.66 211 LEU B CA 1
ATOM 5309 C C . LEU B 1 183 ? -3.811 55.697 128.509 1.00 23.32 211 LEU B C 1
ATOM 5310 O O . LEU B 1 183 ? -4.449 56.043 127.510 1.00 23.28 211 LEU B O 1
ATOM 5315 N N . THR B 1 184 ? -4.192 56.006 129.750 1.00 19.44 212 THR B N 1
ATOM 5316 C CA . THR B 1 184 ? -5.343 56.861 129.989 1.00 18.99 212 THR B CA 1
ATOM 5317 C C . THR B 1 184 ? -4.903 58.038 130.840 1.00 22.31 212 THR B C 1
ATOM 5318 O O . THR B 1 184 ? -3.913 57.951 131.567 1.00 21.80 212 THR B O 1
ATOM 5322 N N . ALA B 1 185 ? -5.647 59.144 130.759 1.00 21.34 213 ALA B N 1
ATOM 5323 C CA . ALA B 1 185 ? -5.323 60.336 131.526 1.00 20.60 213 ALA B CA 1
ATOM 5324 C C . ALA B 1 185 ? -5.406 60.050 133.004 1.00 23.87 213 ALA B C 1
ATOM 5325 O O . ALA B 1 185 ? -6.332 59.360 133.460 1.00 22.58 213 ALA B O 1
ATOM 5327 N N . ASN B 1 186 ? -4.439 60.594 133.754 1.00 21.24 214 ASN B N 1
ATOM 5328 C CA . ASN B 1 186 ? -4.434 60.519 135.207 1.00 20.74 214 ASN B CA 1
ATOM 5329 C C . ASN B 1 186 ? -5.347 61.674 135.641 1.00 22.12 214 ASN B C 1
ATOM 5330 O O . ASN B 1 186 ? -4.934 62.842 135.636 1.00 20.74 214 ASN B O 1
ATOM 5335 N N . ALA B 1 187 ? -6.610 61.348 135.985 1.00 21.49 215 ALA B N 1
ATOM 5336 C CA . ALA B 1 187 ? -7.593 62.378 136.362 1.00 23.18 215 ALA B CA 1
ATOM 5337 C C . ALA B 1 187 ? -7.170 63.239 137.571 1.00 29.05 215 ALA B C 1
ATOM 5338 O O . ALA B 1 187 ? -7.672 64.361 137.732 1.00 30.45 215 ALA B O 1
ATOM 5340 N N . GLU B 1 188 ? -6.263 62.711 138.420 1.00 24.37 216 GLU B N 1
ATOM 5341 C CA . GLU B 1 188 ? -5.804 63.422 139.620 1.00 23.56 216 GLU B CA 1
ATOM 5342 C C . GLU B 1 188 ? -4.440 64.082 139.431 1.00 25.28 216 GLU B C 1
ATOM 5343 O O . GLU B 1 188 ? -3.845 64.516 140.414 1.00 23.97 216 GLU B O 1
ATOM 5349 N N . TYR B 1 189 ? -3.951 64.192 138.181 1.00 20.13 217 TYR B N 1
ATOM 5350 C CA . TYR B 1 189 ? -2.634 64.775 137.920 1.00 18.74 217 TYR B CA 1
ATOM 5351 C C . TYR B 1 189 ? -2.560 66.168 138.534 1.00 23.08 217 TYR B C 1
ATOM 5352 O O . TYR B 1 189 ? -3.488 66.956 138.365 1.00 22.07 217 TYR B O 1
ATOM 5361 N N . PHE B 1 190 ? -1.527 66.407 139.363 1.00 21.19 218 PHE B N 1
ATOM 5362 C CA . PHE B 1 190 ? -1.429 67.613 140.171 1.00 19.95 218 PHE B CA 1
ATOM 5363 C C . PHE B 1 190 ? -1.450 68.944 139.378 1.00 24.48 218 PHE B C 1
ATOM 5364 O O . PHE B 1 190 ? -1.814 69.964 139.956 1.00 25.62 218 PHE B O 1
ATOM 5372 N N . ARG B 1 191 ? -1.087 68.940 138.081 1.00 21.79 219 ARG B N 1
ATOM 5373 C CA . ARG B 1 191 ? -1.093 70.184 137.281 1.00 21.52 219 ARG B CA 1
ATOM 5374 C C . ARG B 1 191 ? -2.436 70.387 136.598 1.00 27.54 219 ARG B C 1
ATOM 5375 O O . ARG B 1 191 ? -2.637 71.403 135.936 1.00 28.74 219 ARG B O 1
ATOM 5383 N N . GLY B 1 192 ? -3.330 69.420 136.753 1.00 23.44 220 GLY B N 1
ATOM 5384 C CA . GLY B 1 192 ? -4.653 69.447 136.141 1.00 24.46 220 GLY B CA 1
ATOM 5385 C C . GLY B 1 192 ? -4.873 68.210 135.297 1.00 25.45 220 GLY B C 1
ATOM 5386 O O . GLY B 1 192 ? -3.919 67.594 134.799 1.00 22.47 220 GLY B O 1
ATOM 5387 N N . LYS B 1 193 ? -6.131 67.820 135.144 1.00 23.07 221 LYS B N 1
ATOM 5388 C CA . LYS B 1 193 ? -6.464 66.643 134.354 1.00 22.82 221 LYS B CA 1
ATOM 5389 C C . LYS B 1 193 ? -6.065 66.851 132.863 1.00 24.68 221 LYS B C 1
ATOM 5390 O O . LYS B 1 193 ? -6.416 67.878 132.269 1.00 24.33 221 LYS B O 1
ATOM 5396 N N . PRO B 1 194 ? -5.360 65.895 132.236 1.00 21.23 222 PRO B N 1
ATOM 5397 C CA . PRO B 1 194 ? -5.022 66.059 130.816 1.00 20.14 222 PRO B CA 1
ATOM 5398 C C . PRO B 1 194 ? -6.203 66.332 129.891 1.00 23.98 222 PRO B C 1
ATOM 5399 O O . PRO B 1 194 ? -7.336 65.894 130.140 1.00 23.82 222 PRO B O 1
ATOM 5403 N N . LYS B 1 195 ? -5.926 67.075 128.805 1.00 20.74 223 LYS B N 1
ATOM 5404 C CA . LYS B 1 195 ? -6.922 67.373 127.766 1.00 21.74 223 LYS B CA 1
ATOM 5405 C C . LYS B 1 195 ? -7.178 66.127 126.931 1.00 25.27 223 LYS B C 1
ATOM 5406 O O . LYS B 1 195 ? -8.272 65.956 126.400 1.00 25.97 223 LYS B O 1
ATOM 5412 N N . LEU B 1 196 ? -6.175 65.243 126.833 1.00 20.95 224 LEU B N 1
ATOM 5413 C CA . LEU B 1 196 ? -6.350 63.964 126.135 1.00 21.85 224 LEU B CA 1
ATOM 5414 C C . LEU B 1 196 ? -6.883 62.956 127.151 1.00 25.25 224 LEU B C 1
ATOM 5415 O O . LEU B 1 196 ? -6.429 62.941 128.295 1.00 25.40 224 LEU B O 1
ATOM 5420 N N . SER B 1 197 ? -7.796 62.096 126.732 1.00 21.57 225 SER B N 1
ATOM 5421 C CA . SER B 1 197 ? -8.334 61.074 127.621 1.00 21.68 225 SER B CA 1
ATOM 5422 C C . SER B 1 197 ? -7.582 59.765 127.470 1.00 24.92 225 SER B C 1
ATOM 5423 O O . SER B 1 197 ? -7.518 58.987 128.424 1.00 23.21 225 SER B O 1
ATOM 5426 N N . LYS B 1 198 ? -6.994 59.517 126.272 1.00 23.82 226 LYS B N 1
ATOM 5427 C CA . LYS B 1 198 ? -6.328 58.256 125.978 1.00 22.88 226 LYS B CA 1
ATOM 5428 C C . LYS B 1 198 ? -5.206 58.423 124.973 1.00 25.21 226 LYS B C 1
ATOM 5429 O O . LYS B 1 198 ? -5.274 59.283 124.097 1.00 24.26 226 LYS B O 1
ATOM 5435 N N . ILE B 1 199 ? -4.175 57.569 125.098 1.00 21.57 227 ILE B N 1
ATOM 5436 C CA . ILE B 1 199 ? -3.088 57.458 124.141 1.00 20.10 227 ILE B CA 1
ATOM 5437 C C . ILE B 1 199 ? -3.051 55.989 123.721 1.00 23.82 227 ILE B C 1
ATOM 5438 O O . ILE B 1 199 ? -2.977 55.113 124.583 1.00 23.95 227 ILE B O 1
ATOM 5443 N N . SER B 1 200 ? -3.1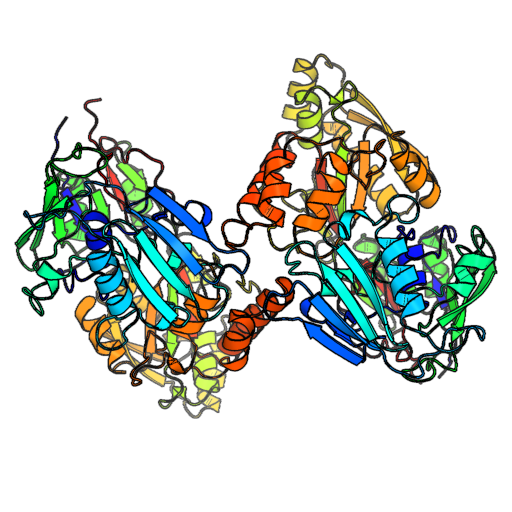22 55.732 122.420 1.00 21.14 228 SER B N 1
ATOM 5444 C CA . SER B 1 200 ? -2.962 54.391 121.855 1.00 20.70 228 SER B CA 1
ATOM 5445 C C . SER B 1 200 ? -1.566 54.421 121.248 1.00 23.06 228 SER B C 1
ATOM 5446 O O . SER B 1 200 ? -1.332 55.092 120.243 1.00 22.46 228 SER B O 1
ATOM 5449 N N . TYR B 1 201 ? -0.623 53.755 121.921 1.00 18.91 229 TYR B N 1
ATOM 5450 C CA . TYR B 1 201 ? 0.807 53.762 121.579 1.00 17.97 229 TYR B CA 1
ATOM 5451 C C . TYR B 1 201 ? 1.062 52.479 120.836 1.00 22.86 229 TYR B C 1
ATOM 5452 O O . TYR B 1 201 ? 1.133 51.415 121.448 1.00 21.54 229 TYR B O 1
ATOM 5461 N N . ARG B 1 202 ? 1.138 52.573 119.505 1.00 19.52 230 ARG B N 1
ATOM 5462 C CA . ARG B 1 202 ? 1.214 51.409 118.612 1.00 20.05 230 ARG B CA 1
ATOM 5463 C C . ARG B 1 202 ? 2.626 51.040 118.179 1.00 22.29 230 ARG B C 1
ATOM 5464 O O . ARG B 1 202 ? 3.381 51.896 117.694 1.00 20.64 230 ARG B O 1
ATOM 5472 N N . PHE B 1 203 ? 2.946 49.733 118.282 1.00 20.38 231 PHE B N 1
ATOM 5473 C CA . PHE B 1 203 ? 4.240 49.168 117.894 1.00 20.13 231 PHE B CA 1
ATOM 5474 C C . PHE B 1 203 ? 4.164 48.867 116.412 1.00 24.55 231 PHE B C 1
ATOM 5475 O O . PHE B 1 203 ? 3.429 47.952 115.993 1.00 24.34 231 PHE B O 1
ATOM 5483 N N . LEU B 1 204 ? 4.812 49.724 115.608 1.00 21.85 232 LEU B N 1
ATOM 5484 C CA . LEU B 1 204 ? 4.802 49.587 114.147 1.00 22.23 232 LEU B CA 1
ATOM 5485 C C . LEU B 1 204 ? 6.224 49.725 113.646 1.00 24.28 232 LEU B C 1
ATOM 5486 O O . LEU B 1 204 ? 6.577 50.732 113.029 1.00 22.92 232 LEU B O 1
ATOM 5491 N N . ASN B 1 205 ? 7.058 48.716 113.950 1.00 22.00 233 ASN B N 1
ATOM 5492 C CA . ASN B 1 205 ? 8.469 48.733 113.553 1.00 21.56 233 ASN B CA 1
ATOM 5493 C C . ASN B 1 205 ? 8.681 48.795 112.046 1.00 27.09 233 ASN B C 1
ATOM 5494 O O . ASN B 1 205 ? 9.642 49.413 111.604 1.00 26.76 233 ASN B O 1
ATOM 5499 N N . ASN B 1 206 ? 7.788 48.179 111.259 1.00 24.42 234 ASN B N 1
ATOM 5500 C CA . ASN B 1 206 ? 7.905 48.194 109.795 1.00 23.78 234 ASN B CA 1
ATOM 5501 C C . ASN B 1 206 ? 7.528 49.588 109.287 1.00 25.60 234 ASN B C 1
ATOM 5502 O O . ASN B 1 206 ? 6.387 50.027 109.475 1.00 26.83 234 ASN B O 1
ATOM 5507 N N . GLU B 1 207 ? 8.509 50.304 108.701 1.00 24.00 235 GLU B N 1
ATOM 5508 C CA . GLU B 1 207 ? 8.323 51.683 108.207 1.00 24.19 235 GLU B CA 1
ATOM 5509 C C . GLU B 1 207 ? 7.193 51.805 107.185 1.00 28.96 235 GLU B C 1
ATOM 5510 O O . GLU B 1 207 ? 6.429 52.766 107.248 1.00 28.08 235 GLU B O 1
ATOM 5516 N N . ALA B 1 208 ? 7.071 50.825 106.260 1.00 26.76 236 ALA B N 1
ATOM 5517 C CA . ALA B 1 208 ? 5.996 50.870 105.253 1.00 27.71 236 ALA B CA 1
ATOM 5518 C C . ALA B 1 208 ? 4.607 50.795 105.907 1.00 30.04 236 ALA B C 1
ATOM 5519 O O . ALA B 1 208 ? 3.728 51.583 105.552 1.00 29.03 236 ALA B O 1
ATOM 5521 N N . ALA B 1 209 ? 4.422 49.894 106.900 1.00 26.36 237 ALA B N 1
ATOM 5522 C CA . ALA B 1 209 ? 3.140 49.752 107.609 1.00 26.68 237 ALA B CA 1
ATOM 5523 C C . ALA B 1 209 ? 2.842 51.012 108.452 1.00 28.47 237 ALA B C 1
ATOM 5524 O O . ALA B 1 209 ? 1.704 51.486 108.489 1.00 28.30 237 ALA B O 1
ATOM 5526 N N . ARG B 1 210 ? 3.876 51.567 109.108 1.00 24.27 238 ARG B N 1
ATOM 5527 C CA . ARG B 1 210 ? 3.694 52.779 109.929 1.00 23.58 238 ARG B CA 1
ATOM 5528 C C . ARG B 1 210 ? 3.302 53.984 109.047 1.00 27.26 238 ARG B C 1
ATOM 5529 O O . ARG B 1 210 ? 2.406 54.743 109.428 1.00 27.78 238 ARG B O 1
ATOM 5537 N N . ASP B 1 211 ? 3.948 54.136 107.862 1.00 25.92 239 ASP B N 1
ATOM 5538 C CA . ASP B 1 211 ? 3.643 55.237 106.930 1.00 27.52 239 ASP B CA 1
ATOM 5539 C C . ASP B 1 211 ? 2.224 55.104 106.374 1.00 29.49 239 ASP B C 1
ATOM 5540 O O . ASP B 1 211 ? 1.514 56.100 106.275 1.00 30.00 239 ASP B O 1
ATOM 5545 N N . LEU B 1 212 ? 1.810 53.876 106.025 1.00 27.74 240 LEU B N 1
ATOM 5546 C CA . LEU B 1 212 ? 0.456 53.631 105.491 1.00 30.08 240 LEU B CA 1
ATOM 5547 C C . LEU B 1 212 ? -0.598 53.993 106.555 1.00 33.59 240 LEU B C 1
ATOM 5548 O O . LEU B 1 212 ? -1.599 54.641 106.231 1.00 34.98 240 LEU B O 1
ATOM 5553 N N . ALA B 1 213 ? -0.334 53.628 107.832 1.00 28.64 241 ALA B N 1
ATOM 5554 C CA . ALA B 1 213 ? -1.209 53.930 108.964 1.00 27.58 241 ALA B CA 1
ATOM 5555 C C . ALA B 1 213 ? -1.325 55.445 109.174 1.00 29.56 241 ALA B C 1
ATOM 5556 O O . ALA B 1 213 ? -2.417 55.947 109.427 1.00 31.00 241 ALA B O 1
ATOM 5558 N N . PHE B 1 214 ? -0.214 56.178 109.020 1.00 25.12 242 PHE B N 1
ATOM 5559 C CA . PHE B 1 214 ? -0.245 57.648 109.129 1.00 25.28 242 PHE B CA 1
ATOM 5560 C C . PHE B 1 214 ? -1.002 58.270 107.939 1.00 31.40 242 PHE B C 1
ATOM 5561 O O . PHE B 1 214 ? -1.771 59.206 108.134 1.00 30.98 242 PHE B O 1
ATOM 5569 N N . GLU B 1 215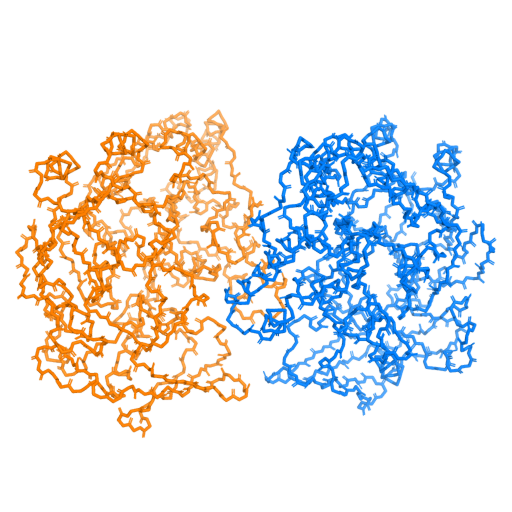 ? -0.749 57.781 106.721 1.00 30.38 243 GLU B N 1
ATOM 5570 C CA . GLU B 1 215 ? -1.396 58.296 105.509 1.00 32.81 243 GLU B CA 1
ATOM 5571 C C . GLU B 1 215 ? -2.896 58.007 105.464 1.00 40.33 243 GLU B C 1
ATOM 5572 O O . GLU B 1 215 ? -3.649 58.816 104.922 1.00 41.29 243 GLU B O 1
ATOM 5578 N N . SER B 1 216 ? -3.329 56.881 106.069 1.00 39.16 244 SER B N 1
ATOM 5579 C CA . SER B 1 216 ? -4.734 56.441 106.114 1.00 40.62 244 SER B CA 1
ATOM 5580 C C . SER B 1 216 ? -5.544 57.120 107.226 1.00 45.88 244 SER B C 1
ATOM 5581 O O . SER B 1 216 ? -6.758 56.915 107.304 1.00 47.97 244 SER B O 1
ATOM 5584 N N . GLY B 1 217 ? -4.876 57.909 108.068 1.00 40.34 245 GLY B N 1
ATOM 5585 C CA . GLY B 1 217 ? -5.514 58.618 109.174 1.00 40.10 245 GLY B CA 1
ATOM 5586 C C . GLY B 1 217 ? -5.693 57.803 110.440 1.00 41.37 245 GLY B C 1
ATOM 5587 O O . GLY B 1 217 ? -6.431 58.225 111.331 1.00 43.60 245 GLY B O 1
ATOM 5588 N N . GLU B 1 218 ? -5.025 56.635 110.545 1.00 33.84 246 GLU B N 1
ATOM 5589 C CA . GLU B 1 218 ? -5.082 55.791 111.749 1.00 32.39 246 GLU B CA 1
ATOM 5590 C C . GLU B 1 218 ? -4.207 56.395 112.857 1.00 33.87 246 GLU B C 1
ATOM 5591 O O . GLU B 1 218 ? -4.442 56.122 114.032 1.00 35.58 246 GLU B O 1
ATOM 5597 N N . LEU B 1 219 ? -3.169 57.163 112.480 1.00 25.97 247 LEU B N 1
ATOM 5598 C CA . LEU B 1 219 ? -2.225 57.749 113.440 1.00 22.97 247 LEU B CA 1
ATOM 5599 C C . LEU B 1 219 ? -2.231 59.261 113.389 1.00 27.02 247 LEU B C 1
ATOM 5600 O O . LEU B 1 219 ? -2.249 59.854 112.311 1.00 27.42 247 LEU B O 1
ATOM 5605 N N . ASP B 1 220 ? -2.147 59.885 114.556 1.00 22.31 248 ASP B N 1
ATOM 5606 C CA . ASP B 1 220 ? -2.019 61.341 114.644 1.00 21.51 248 ASP B CA 1
ATOM 5607 C C . ASP B 1 220 ? -0.529 61.710 114.630 1.00 23.72 248 ASP B C 1
ATOM 5608 O O . ASP B 1 220 ? -0.159 62.846 114.315 1.00 23.04 248 ASP B O 1
ATOM 5613 N N . VAL B 1 221 ? 0.312 60.766 115.081 1.00 20.62 249 VAL B N 1
ATOM 5614 C CA . VAL B 1 221 ? 1.754 60.959 115.172 1.00 19.23 249 VAL B CA 1
ATOM 5615 C C . VAL B 1 221 ? 2.439 59.697 114.701 1.00 21.17 249 VAL B C 1
ATOM 5616 O O . VAL B 1 221 ? 2.020 58.599 115.062 1.00 20.68 249 VAL B O 1
ATOM 5620 N N . GLU B 1 222 ? 3.541 59.850 113.978 1.00 18.36 250 GLU B N 1
ATOM 5621 C CA . GLU B 1 222 ? 4.338 58.687 113.612 1.00 19.19 250 GLU B CA 1
ATOM 5622 C C . GLU B 1 222 ? 5.820 58.991 113.694 1.00 21.68 250 GLU B C 1
ATOM 5623 O O . GLU B 1 222 ? 6.269 60.090 113.333 1.00 21.23 250 GLU B O 1
ATOM 5629 N N . GLN B 1 223 ? 6.579 58.032 114.190 1.00 18.26 251 GLN B N 1
ATOM 5630 C CA . GLN B 1 223 ? 8.036 58.168 114.209 1.00 17.14 251 GLN B CA 1
ATOM 5631 C C . GLN B 1 223 ? 8.518 58.080 112.767 1.00 21.25 251 GLN B C 1
ATOM 5632 O O . GLN B 1 223 ? 8.015 57.264 111.982 1.00 21.92 251 GLN B O 1
ATOM 5638 N N . GLY B 1 224 ? 9.482 58.931 112.424 1.00 19.27 252 GLY B N 1
ATOM 5639 C CA . GLY B 1 224 ? 10.043 58.937 111.091 1.00 20.05 252 GLY B CA 1
ATOM 5640 C C . GLY B 1 224 ? 11.349 58.188 111.079 1.00 23.63 252 GLY B C 1
ATOM 5641 O O . GLY B 1 224 ? 11.581 57.283 111.897 1.00 21.74 252 GLY B O 1
ATOM 5642 N N . ASN B 1 225 ? 12.225 58.582 110.163 1.00 20.86 253 ASN B N 1
ATOM 5643 C CA . ASN B 1 225 ? 13.568 57.998 110.126 1.00 20.32 253 ASN B CA 1
ATOM 5644 C C . ASN B 1 225 ? 14.569 59.107 109.777 1.00 22.25 253 ASN B C 1
ATOM 5645 O O . ASN B 1 225 ? 14.204 60.287 109.749 1.00 21.38 253 ASN B O 1
ATOM 5650 N N . GLN B 1 226 ? 15.819 58.743 109.518 1.00 18.54 254 GLN B N 1
ATOM 5651 C CA . GLN B 1 226 ? 16.879 59.738 109.264 1.00 17.75 254 GLN B CA 1
ATOM 5652 C C . GLN B 1 226 ? 17.036 60.127 107.775 1.00 23.75 254 GLN B C 1
ATOM 5653 O O . GLN B 1 226 ? 17.865 60.985 107.445 1.00 24.46 254 GLN B O 1
ATOM 5659 N N . ASP B 1 227 ? 16.267 59.489 106.890 1.00 21.44 255 ASP B N 1
ATOM 5660 C CA . ASP B 1 227 ? 16.331 59.697 105.445 1.00 22.99 255 ASP B CA 1
ATOM 5661 C C . ASP B 1 227 ? 15.568 60.965 105.028 1.00 25.79 255 ASP B C 1
ATOM 5662 O O . ASP B 1 227 ? 14.369 61.091 105.288 1.00 24.00 255 ASP B O 1
ATOM 5667 N N . GLN B 1 228 ? 16.253 61.859 104.298 1.00 24.92 256 GLN B N 1
ATOM 5668 C CA . GLN B 1 228 ? 15.655 63.105 103.806 1.00 26.19 256 GLN B CA 1
ATOM 5669 C C . GLN B 1 228 ? 14.512 62.843 102.810 1.00 30.63 256 GLN B C 1
ATOM 5670 O O . GLN B 1 228 ? 13.632 63.689 102.669 1.00 30.86 256 GLN B O 1
ATOM 5676 N N . ARG B 1 229 ? 14.520 61.677 102.151 1.00 29.36 257 ARG B N 1
ATOM 5677 C CA . ARG B 1 229 ? 13.472 61.277 101.200 1.00 30.50 257 ARG B CA 1
ATOM 5678 C C . ARG B 1 229 ? 12.132 61.115 101.938 1.00 33.29 257 ARG B C 1
ATOM 5679 O O . ARG B 1 229 ? 11.082 61.522 101.416 1.00 32.08 257 ARG B O 1
ATOM 5687 N N . TRP B 1 230 ? 12.187 60.570 103.179 1.00 28.28 258 TRP B N 1
ATOM 5688 C CA . TRP B 1 230 ? 11.012 60.428 104.034 1.00 28.93 258 TRP B CA 1
ATOM 5689 C C . TRP B 1 230 ? 10.539 61.824 104.442 1.00 32.69 258 TRP B C 1
ATOM 5690 O O . TRP B 1 230 ? 9.345 62.129 104.375 1.00 31.57 258 TRP B O 1
ATOM 5701 N N . LEU B 1 231 ? 11.487 62.668 104.856 1.00 31.22 259 LEU B N 1
ATOM 5702 C CA . LEU B 1 231 ? 11.272 64.039 105.308 1.00 33.23 259 LEU B CA 1
ATOM 5703 C C . LEU B 1 231 ? 10.615 64.879 104.208 1.00 39.26 259 LEU B C 1
ATOM 5704 O O . LEU B 1 231 ? 9.652 65.597 104.490 1.00 39.77 259 LEU B O 1
ATOM 5709 N N . GLN B 1 232 ? 11.082 64.723 102.957 1.00 35.09 260 GLN B N 1
ATOM 5710 C CA . GLN B 1 232 ? 10.550 65.440 101.786 1.00 37.10 260 GLN B CA 1
ATOM 5711 C C . GLN B 1 232 ? 9.120 64.999 101.453 1.00 42.53 260 GLN B C 1
ATOM 5712 O O . GLN B 1 232 ? 8.265 65.844 101.168 1.00 44.04 260 GLN B O 1
ATOM 5718 N N . ARG B 1 233 ? 8.866 63.681 101.492 1.00 38.38 261 ARG B N 1
ATOM 5719 C CA . ARG B 1 233 ? 7.556 63.091 101.216 1.00 39.08 261 ARG B CA 1
ATOM 5720 C C . ARG B 1 233 ? 6.508 63.559 102.242 1.00 43.85 261 ARG B C 1
ATOM 5721 O O . ARG B 1 233 ? 5.401 63.945 101.858 1.00 44.12 261 ARG B O 1
ATOM 5729 N N . LEU B 1 234 ? 6.868 63.564 103.534 1.00 38.92 262 LEU B N 1
ATOM 5730 C CA . LEU B 1 234 ? 5.943 63.973 104.594 1.00 38.81 262 LEU B CA 1
ATOM 5731 C C . LEU B 1 234 ? 5.655 65.475 104.583 1.00 45.04 262 LEU B C 1
ATOM 5732 O O . LEU B 1 234 ? 4.486 65.850 104.628 1.00 45.46 262 LEU B O 1
ATOM 5737 N N . THR B 1 235 ? 6.695 66.330 104.457 1.00 43.57 263 THR B N 1
ATOM 5738 C CA . THR B 1 235 ? 6.523 67.794 104.425 1.00 44.58 263 THR B CA 1
ATOM 5739 C C . THR B 1 235 ? 5.750 68.290 103.179 1.00 50.47 263 THR B C 1
ATOM 5740 O O . THR B 1 235 ? 5.176 69.384 103.229 1.00 51.38 263 THR B O 1
ATOM 5744 N N . ALA B 1 236 ? 5.707 67.482 102.089 1.00 46.50 264 ALA B N 1
ATOM 5745 C CA . ALA B 1 236 ? 4.998 67.802 100.837 1.00 47.07 264 ALA B CA 1
ATOM 5746 C C . ALA B 1 236 ? 3.492 68.025 101.062 1.00 50.89 264 ALA B C 1
ATOM 5747 O O . ALA B 1 236 ? 2.875 68.820 100.339 1.00 50.96 264 ALA B O 1
ATOM 5749 N N . ASN B 1 237 ? 2.906 67.326 102.064 1.00 45.49 265 ASN B N 1
ATOM 5750 C CA . ASN B 1 237 ? 1.492 67.485 102.413 1.00 44.56 265 ASN B CA 1
ATOM 5751 C C . ASN B 1 237 ? 1.386 68.680 103.383 1.00 45.84 265 ASN B C 1
ATOM 5752 O O . ASN B 1 237 ? 1.990 68.640 104.460 1.00 43.82 265 ASN B O 1
ATOM 5757 N N . PRO B 1 238 ? 0.635 69.755 103.028 1.00 42.11 266 PRO B N 1
ATOM 5758 C CA . PRO B 1 238 ? 0.540 70.920 103.933 1.00 41.56 266 PRO B CA 1
ATOM 5759 C C . PRO B 1 238 ? -0.102 70.650 105.301 1.00 41.96 266 PRO B C 1
ATOM 5760 O O . PRO B 1 238 ? 0.054 71.471 106.201 1.00 41.97 266 PRO B O 1
ATOM 5764 N N . GLU B 1 239 ? -0.815 69.518 105.455 1.00 36.31 267 GLU B N 1
ATOM 5765 C CA . GLU B 1 239 ? -1.482 69.108 106.697 1.00 36.08 267 GLU B CA 1
ATOM 5766 C C . GLU B 1 239 ? -0.502 68.464 107.700 1.00 37.52 267 GLU B C 1
ATOM 5767 O O . GLU B 1 239 ? -0.843 68.292 108.870 1.00 37.13 267 GLU B O 1
ATOM 5773 N N . ASN B 1 240 ? 0.678 68.062 107.226 1.00 30.72 268 ASN B N 1
ATOM 5774 C CA . ASN B 1 240 ? 1.675 67.404 108.064 1.00 29.81 268 ASN B CA 1
ATOM 5775 C C . ASN B 1 240 ? 2.702 68.385 108.567 1.00 33.48 268 ASN B C 1
ATOM 5776 O O . ASN B 1 240 ? 3.036 69.356 107.883 1.00 33.34 268 ASN B O 1
ATOM 5781 N N . VAL B 1 241 ? 3.217 68.117 109.769 1.00 27.50 269 VAL B N 1
ATOM 5782 C CA . VAL B 1 241 ? 4.282 68.887 110.393 1.00 26.38 269 VAL B CA 1
ATOM 5783 C C . VAL B 1 241 ? 5.331 67.851 110.782 1.00 29.74 269 VAL B C 1
ATOM 5784 O O . VAL B 1 241 ? 4.985 66.825 111.381 1.00 28.75 269 VAL B O 1
ATOM 5788 N N . VAL B 1 242 ? 6.595 68.106 110.434 1.00 25.56 270 VAL B N 1
ATOM 5789 C CA . VAL B 1 242 ? 7.664 67.219 110.864 1.00 25.79 270 VAL B CA 1
ATOM 5790 C C . VAL B 1 242 ? 8.457 67.937 111.956 1.00 28.66 270 VAL B C 1
ATOM 5791 O O . VAL B 1 242 ? 8.896 69.077 111.756 1.00 30.44 270 VAL B O 1
ATOM 5795 N N . ASP B 1 243 ? 8.573 67.303 113.126 1.00 22.13 271 ASP B N 1
ATOM 5796 C CA . ASP B 1 243 ? 9.356 67.838 114.236 1.00 21.72 271 ASP B CA 1
ATOM 5797 C C . ASP B 1 243 ? 10.715 67.123 114.238 1.00 23.36 271 ASP B C 1
ATOM 5798 O O . ASP B 1 243 ? 10.750 65.884 114.183 1.00 22.49 271 ASP B O 1
ATOM 5803 N N . THR B 1 244 ? 11.820 67.894 114.276 1.00 21.27 272 THR B N 1
ATOM 5804 C CA . THR B 1 244 ? 13.177 67.354 114.399 1.00 20.72 272 THR B CA 1
ATOM 5805 C C . THR B 1 244 ? 13.541 67.721 115.832 1.00 24.53 272 THR B C 1
ATOM 5806 O O . THR B 1 244 ? 13.470 68.900 116.207 1.00 25.93 272 THR B O 1
ATOM 5810 N N . ILE B 1 245 ? 13.824 66.714 116.645 1.00 19.46 273 ILE B N 1
ATOM 5811 C CA . ILE B 1 245 ? 13.905 66.849 118.089 1.00 18.57 273 ILE B CA 1
ATOM 5812 C C . ILE B 1 245 ? 15.308 66.639 118.617 1.00 19.03 273 ILE B C 1
ATOM 5813 O O . ILE B 1 245 ? 15.942 65.628 118.321 1.00 19.16 273 ILE B O 1
ATOM 5818 N N . GLU B 1 246 ? 15.774 67.593 119.421 1.00 16.87 274 GLU B N 1
ATOM 5819 C CA . GLU B 1 246 ? 17.047 67.454 120.108 1.00 17.97 274 GLU B CA 1
ATOM 5820 C C . GLU B 1 246 ? 16.849 66.531 121.340 1.00 19.01 274 GLU B C 1
ATOM 5821 O O . GLU B 1 246 ? 15.721 66.370 121.816 1.00 18.88 274 GLU B O 1
ATOM 5827 N N . PRO B 1 247 ? 17.919 65.944 121.903 1.00 17.56 275 PRO B N 1
ATOM 5828 C CA . PRO B 1 247 ? 19.316 66.054 121.438 1.00 18.15 275 PRO B CA 1
ATOM 5829 C C . PRO B 1 247 ? 19.582 65.107 120.268 1.00 18.36 275 PRO B C 1
ATOM 5830 O O . PRO B 1 247 ? 18.888 64.096 120.078 1.00 17.66 275 PRO B O 1
ATOM 5834 N N . ALA B 1 248 ? 20.619 65.434 119.503 1.00 16.06 276 ALA B N 1
ATOM 5835 C CA . ALA B 1 248 ? 21.029 64.525 118.430 1.00 16.03 276 ALA B CA 1
ATOM 5836 C C . ALA B 1 248 ? 21.709 63.313 119.080 1.00 18.85 276 ALA B C 1
ATOM 5837 O O . ALA B 1 248 ? 22.504 63.468 120.021 1.00 16.67 276 ALA B O 1
ATOM 5839 N N . GLU B 1 249 ? 21.392 62.111 118.585 1.00 14.27 277 GLU B N 1
ATOM 5840 C CA . GLU B 1 249 ? 21.981 60.895 119.131 1.00 13.41 277 GLU B CA 1
ATOM 5841 C C . GLU B 1 249 ? 23.193 60.524 118.277 1.00 15.80 277 GLU B C 1
ATOM 5842 O O . GLU B 1 249 ? 23.061 60.445 117.048 1.00 15.26 277 GLU B O 1
ATOM 5848 N N . LEU B 1 250 ? 24.361 60.343 118.904 1.00 13.99 278 LEU B N 1
ATOM 5849 C CA . LEU B 1 250 ? 25.575 60.001 118.138 1.00 14.12 278 LEU B CA 1
ATOM 5850 C C . LEU B 1 250 ? 25.686 58.505 117.975 1.00 16.80 278 LEU B C 1
ATOM 5851 O O . LEU B 1 250 ? 25.652 57.779 118.980 1.00 14.93 278 LEU B O 1
ATOM 5856 N N . ASN B 1 251 ? 25.934 58.060 116.731 1.00 13.31 279 ASN B N 1
ATOM 5857 C CA . ASN B 1 251 ? 26.124 56.653 116.398 1.00 13.91 279 ASN B CA 1
ATOM 5858 C C . ASN B 1 251 ? 27.614 56.410 116.280 1.00 15.42 279 ASN B C 1
ATOM 5859 O O . ASN B 1 251 ? 28.306 57.200 115.619 1.00 14.84 279 ASN B O 1
ATOM 5864 N N . LEU B 1 252 ? 28.105 55.356 116.927 1.00 13.69 280 LEU B N 1
ATOM 5865 C CA . LEU B 1 252 ? 29.523 55.018 116.822 1.00 13.62 280 LEU B CA 1
ATOM 5866 C C . LEU B 1 252 ? 29.649 53.547 116.613 1.00 16.03 280 LEU B C 1
ATOM 5867 O O . LEU B 1 252 ? 28.778 52.791 117.048 1.00 15.48 280 LEU B O 1
ATOM 5872 N N . LEU B 1 253 ? 30.796 53.140 116.030 1.00 13.77 281 LEU B N 1
ATOM 5873 C CA . LEU B 1 253 ? 31.148 51.725 115.974 1.00 13.60 281 LEU B CA 1
ATOM 5874 C C . LEU B 1 253 ? 32.072 51.535 117.182 1.00 17.12 281 LEU B C 1
ATOM 5875 O O . LEU B 1 253 ? 33.187 52.038 117.166 1.00 17.04 281 LEU B O 1
ATOM 5880 N N . HIS B 1 254 ? 31.608 50.872 118.243 1.00 13.05 282 HIS B N 1
ATOM 5881 C CA . HIS B 1 254 ? 32.443 50.600 119.434 1.00 13.23 282 HIS B CA 1
ATOM 5882 C C . HIS B 1 254 ? 33.120 49.267 119.173 1.00 16.21 282 HIS B C 1
ATOM 5883 O O . HIS B 1 254 ? 32.432 48.258 119.005 1.00 17.72 282 HIS B O 1
ATOM 5890 N N . ILE B 1 255 ? 34.444 49.253 119.082 1.00 14.33 283 ILE B N 1
ATOM 5891 C CA . ILE B 1 255 ? 35.151 48.006 118.751 1.00 13.33 283 ILE B CA 1
ATOM 5892 C C . ILE B 1 255 ? 35.701 47.368 120.037 1.00 16.04 283 ILE B C 1
ATOM 5893 O O . ILE B 1 255 ? 36.448 48.030 120.771 1.00 15.32 283 ILE B O 1
ATOM 5898 N N . ASN B 1 256 ? 35.468 46.064 120.232 1.00 14.18 284 ASN B N 1
ATOM 5899 C CA . ASN B 1 256 ? 36.011 45.429 121.429 1.00 14.41 284 ASN B CA 1
ATOM 5900 C C . ASN B 1 256 ? 37.509 45.245 121.177 1.00 15.99 284 ASN B C 1
ATOM 5901 O O . ASN B 1 256 ? 37.905 44.354 120.418 1.00 17.12 284 ASN B O 1
ATOM 5906 N N . ILE B 1 257 ? 38.325 46.107 121.801 1.00 13.76 285 ILE B N 1
ATOM 5907 C CA . ILE B 1 257 ? 39.787 46.126 121.584 1.00 14.50 285 ILE B CA 1
ATOM 5908 C C . ILE B 1 257 ? 40.512 44.912 122.185 1.00 20.15 285 ILE B C 1
ATOM 5909 O O . ILE B 1 257 ? 41.724 44.774 121.980 1.00 20.79 285 ILE B O 1
ATOM 5914 N N . THR B 1 258 ? 39.802 44.045 122.935 1.00 16.51 286 THR B N 1
ATOM 5915 C CA . THR B 1 258 ? 40.478 42.885 123.530 1.00 16.91 286 THR B CA 1
ATOM 5916 C C . THR B 1 258 ? 40.348 41.631 122.667 1.00 20.45 286 THR B C 1
ATOM 5917 O O . THR B 1 258 ? 40.946 40.608 123.005 1.00 21.70 286 THR B O 1
ATOM 5921 N N . LYS B 1 259 ? 39.524 41.685 121.599 1.00 17.16 287 LYS B N 1
ATOM 5922 C CA . LYS B 1 259 ? 39.262 40.491 120.798 1.00 17.53 287 LYS B CA 1
ATOM 5923 C C . LYS B 1 259 ? 39.975 40.534 119.456 1.00 20.48 287 LYS B C 1
ATOM 5924 O O . LYS B 1 259 ? 39.682 41.413 118.632 1.00 19.14 287 LYS B O 1
ATOM 5930 N N . PRO B 1 260 ? 40.808 39.527 119.154 1.00 17.40 288 PRO B N 1
ATOM 5931 C CA . PRO B 1 260 ? 41.427 39.478 117.825 1.00 19.00 288 PRO B CA 1
ATOM 5932 C C . PRO B 1 260 ? 40.341 39.427 116.741 1.00 20.97 288 PRO B C 1
ATOM 5933 O O . PRO B 1 260 ? 39.262 38.853 116.961 1.00 19.22 288 PRO B O 1
ATOM 5937 N N . PRO B 1 261 ? 40.570 40.040 115.574 1.00 18.02 289 PRO B N 1
ATOM 5938 C CA . PRO B 1 261 ? 41.804 40.699 115.123 1.00 17.27 289 PRO B CA 1
ATOM 5939 C C . PRO B 1 261 ? 41.902 42.156 115.532 1.00 19.85 289 PRO B C 1
ATOM 5940 O O . PRO B 1 261 ? 42.898 42.828 115.204 1.00 18.67 289 PRO B O 1
ATOM 5944 N N . PHE B 1 262 ? 40.873 42.652 116.231 1.00 16.04 290 PHE B N 1
ATOM 5945 C CA . PHE B 1 262 ? 40.786 44.067 116.575 1.00 15.68 290 PHE B CA 1
ATOM 5946 C C . PHE B 1 262 ? 41.628 44.466 117.796 1.00 19.02 290 PHE B C 1
ATOM 5947 O O . PHE B 1 262 ? 41.588 45.631 118.209 1.00 18.88 290 PHE B O 1
ATOM 5955 N N . ASN B 1 263 ? 42.410 43.526 118.349 1.00 16.83 291 ASN B N 1
ATOM 5956 C CA . ASN B 1 263 ? 43.356 43.871 119.413 1.00 17.70 291 ASN B CA 1
ATOM 5957 C C . ASN B 1 263 ? 44.652 44.453 118.784 1.00 24.71 291 ASN B C 1
ATOM 5958 O O . ASN B 1 263 ? 45.512 44.951 119.510 1.00 27.20 291 ASN B O 1
ATOM 5963 N N . ASP B 1 264 ? 44.777 44.424 117.426 1.00 19.28 292 ASP B N 1
ATOM 5964 C CA . ASP B 1 264 ? 45.906 45.055 116.725 1.00 17.61 292 ASP B CA 1
ATOM 5965 C C . ASP B 1 264 ? 45.384 46.449 116.291 1.00 20.77 292 ASP B C 1
ATOM 5966 O O . ASP B 1 264 ? 44.408 46.551 115.530 1.00 18.52 292 ASP B O 1
ATOM 5971 N N . ILE B 1 265 ? 46.024 47.523 116.784 1.00 16.58 293 ILE B N 1
ATOM 5972 C CA . ILE B 1 265 ? 45.596 48.875 116.430 1.00 17.06 293 ILE B CA 1
ATOM 5973 C C . ILE B 1 265 ? 45.534 49.087 114.908 1.00 18.64 293 ILE B C 1
ATOM 5974 O O . ILE B 1 265 ? 44.687 49.848 114.447 1.00 19.47 293 ILE B O 1
ATOM 5979 N N . ARG B 1 266 ? 46.425 48.425 114.134 1.00 16.61 294 ARG B N 1
ATOM 5980 C CA . ARG B 1 266 ? 46.431 48.599 112.660 1.00 16.68 294 ARG B CA 1
ATOM 5981 C C . ARG B 1 266 ? 45.120 48.166 112.029 1.00 17.97 294 ARG B C 1
ATOM 5982 O O . ARG B 1 266 ? 44.676 48.753 111.031 1.00 17.83 294 ARG B O 1
ATOM 5990 N N . VAL B 1 267 ? 44.503 47.110 112.598 1.00 15.51 295 VAL B N 1
ATOM 5991 C CA . VAL B 1 267 ? 43.228 46.625 112.082 1.00 15.17 295 VAL B CA 1
ATOM 5992 C C . VAL B 1 267 ? 42.132 47.621 112.395 1.00 17.25 295 VAL B C 1
ATOM 5993 O O . VAL B 1 267 ? 41.267 47.878 111.565 1.00 18.63 295 VAL B O 1
ATOM 5997 N N . ARG B 1 268 ? 42.182 48.225 113.612 1.00 14.93 296 ARG B N 1
ATOM 5998 C CA . ARG B 1 268 ? 41.192 49.241 114.001 1.00 13.72 296 ARG B CA 1
ATOM 5999 C C . ARG B 1 268 ? 41.355 50.476 113.120 1.00 16.64 296 ARG B C 1
ATOM 6000 O O . ARG B 1 268 ? 40.365 51.024 112.612 1.00 16.37 296 ARG B O 1
ATOM 6008 N N . GLN B 1 269 ? 42.621 50.896 112.898 1.00 14.57 297 GLN B N 1
ATOM 6009 C CA . GLN B 1 269 ? 42.901 52.049 112.049 1.00 14.30 297 GLN B CA 1
ATOM 6010 C C . GLN B 1 269 ? 42.401 51.776 110.624 1.00 16.62 297 GLN B C 1
ATOM 6011 O O . GLN B 1 269 ? 41.799 52.661 110.002 1.00 17.33 297 GLN B O 1
ATOM 6017 N N . ALA B 1 270 ? 42.610 50.543 110.130 1.00 14.95 298 ALA B N 1
ATOM 6018 C CA . ALA B 1 270 ? 42.144 50.175 108.800 1.00 15.17 298 ALA B CA 1
ATOM 6019 C C . ALA B 1 270 ? 40.627 50.361 108.709 1.00 17.05 298 ALA B C 1
ATOM 6020 O O . ALA B 1 270 ? 40.148 50.937 107.743 1.00 18.05 298 ALA B O 1
ATOM 6022 N N . LEU B 1 271 ? 39.881 49.917 109.733 1.00 14.44 299 LEU B N 1
ATOM 6023 C CA . LEU B 1 271 ? 38.426 50.072 109.718 1.00 14.25 299 LEU B CA 1
ATOM 6024 C C . LEU B 1 271 ? 38.054 51.549 109.716 1.00 17.02 299 LEU B C 1
ATOM 6025 O O . LEU B 1 271 ? 37.187 51.959 108.935 1.00 17.45 299 LEU B O 1
ATOM 6030 N N . ALA B 1 272 ? 38.712 52.354 110.580 1.00 15.88 300 ALA B N 1
ATOM 6031 C CA . ALA B 1 272 ? 38.417 53.784 110.678 1.00 14.83 300 ALA B CA 1
ATOM 6032 C C . ALA B 1 272 ? 38.665 54.508 109.348 1.00 15.82 300 ALA B C 1
ATOM 6033 O O . ALA B 1 272 ? 37.951 55.469 109.035 1.00 17.73 300 ALA B O 1
ATOM 6035 N N . HIS B 1 273 ? 39.695 54.062 108.574 1.00 13.26 301 HIS B N 1
ATOM 6036 C CA . HIS B 1 273 ? 40.025 54.673 107.273 1.00 15.06 301 HIS B CA 1
ATOM 6037 C C . HIS B 1 273 ? 39.075 54.249 106.139 1.00 17.66 301 HIS B C 1
ATOM 6038 O O . HIS B 1 273 ? 39.164 54.793 105.039 1.00 18.07 301 HIS B O 1
ATOM 6045 N N . THR B 1 274 ? 38.152 53.297 106.399 1.00 15.73 302 THR B N 1
ATOM 6046 C CA . THR B 1 274 ? 37.237 52.920 105.313 1.00 14.44 302 THR B CA 1
ATOM 6047 C C . THR B 1 274 ? 35.757 53.182 105.684 1.00 16.01 302 THR B C 1
ATOM 6048 O O . THR B 1 274 ? 34.861 52.687 105.009 1.00 16.70 302 THR B O 1
ATOM 6052 N N . VAL B 1 275 ? 35.523 54.018 106.719 1.00 15.45 303 VAL B N 1
ATOM 6053 C CA . VAL B 1 275 ? 34.191 54.503 107.074 1.00 16.00 303 VAL B CA 1
ATOM 6054 C C . VAL B 1 275 ? 34.186 55.963 106.573 1.00 20.60 303 VAL B C 1
ATOM 6055 O O . VAL B 1 275 ? 35.225 56.631 106.647 1.00 19.92 303 VAL B O 1
ATOM 6059 N N . ASN B 1 276 ? 33.040 56.465 106.085 1.00 18.03 304 ASN B N 1
ATOM 6060 C CA . ASN B 1 276 ? 32.992 57.854 105.628 1.00 16.43 304 ASN B CA 1
ATOM 6061 C C . ASN B 1 276 ? 31.712 58.468 106.207 1.00 19.60 304 ASN B C 1
ATOM 6062 O O . ASN B 1 276 ? 30.648 58.388 105.580 1.00 19.60 304 ASN B O 1
ATOM 6067 N N . ALA B 1 277 ? 31.817 59.062 107.419 1.00 17.92 305 ALA B N 1
ATOM 6068 C CA . ALA B 1 277 ? 30.656 59.657 108.084 1.00 17.10 305 ALA B CA 1
ATOM 6069 C C . ALA B 1 277 ? 30.094 60.840 107.279 1.00 20.41 305 ALA B C 1
ATOM 6070 O O . ALA B 1 277 ? 28.865 60.991 107.208 1.00 20.29 305 ALA B O 1
ATOM 6072 N N . ALA B 1 278 ? 30.979 61.662 106.661 1.00 19.54 306 ALA B N 1
ATOM 6073 C CA . ALA B 1 278 ? 30.497 62.825 105.880 1.00 20.43 306 ALA B CA 1
ATOM 6074 C C . ALA B 1 278 ? 29.587 62.382 104.729 1.00 22.70 306 ALA B C 1
ATOM 6075 O O . ALA B 1 278 ? 28.548 63.017 104.482 1.00 22.62 306 ALA B O 1
ATOM 6077 N N . GLN B 1 279 ? 29.922 61.258 104.076 1.00 19.73 307 GLN B N 1
ATOM 6078 C CA . GLN B 1 279 ? 29.076 60.747 102.994 1.00 21.03 307 GLN B CA 1
ATOM 6079 C C . GLN B 1 279 ? 27.731 60.206 103.508 1.00 21.65 307 GLN B C 1
ATOM 6080 O O . GLN B 1 279 ? 26.714 60.393 102.842 1.00 22.19 307 GLN B O 1
ATOM 6086 N N . ILE B 1 280 ? 27.717 59.603 104.726 1.00 16.29 308 ILE B N 1
ATOM 6087 C CA . ILE B 1 280 ? 26.458 59.132 105.306 1.00 16.14 308 ILE B CA 1
ATOM 6088 C C . ILE B 1 280 ? 25.567 60.366 105.601 1.00 19.75 308 ILE B C 1
ATOM 6089 O O . ILE B 1 280 ? 24.363 60.345 105.325 1.00 18.09 308 ILE B O 1
ATOM 6094 N N . ALA B 1 281 ? 26.172 61.425 106.173 1.00 16.31 309 ALA B N 1
ATOM 6095 C CA . ALA B 1 281 ? 25.422 62.661 106.516 1.00 18.97 309 ALA B CA 1
ATOM 6096 C C . ALA B 1 281 ? 24.866 63.330 105.252 1.00 22.11 309 ALA B C 1
ATOM 6097 O O . ALA B 1 281 ? 23.714 63.763 105.247 1.00 23.05 309 ALA B O 1
ATOM 6099 N N . LYS B 1 282 ? 25.674 63.391 104.167 1.00 20.73 310 LYS B N 1
ATOM 6100 C CA . LYS B 1 282 ? 25.224 63.985 102.892 1.00 22.02 310 LYS B CA 1
ATOM 6101 C C . LYS B 1 282 ? 24.066 63.184 102.299 1.00 24.77 310 LYS B C 1
ATOM 6102 O O . LYS B 1 282 ? 23.067 63.774 101.882 1.00 24.11 310 LYS B O 1
ATOM 6108 N N . TYR B 1 283 ? 24.165 61.844 102.340 1.00 20.55 311 TYR B N 1
ATOM 6109 C CA . TYR B 1 283 ? 23.129 60.949 101.825 1.00 20.70 311 TYR B CA 1
ATOM 6110 C C . TYR B 1 283 ? 21.837 61.060 102.626 1.00 23.42 311 TYR B C 1
ATOM 6111 O O . TYR B 1 283 ? 20.758 61.201 102.043 1.00 23.22 311 TYR B O 1
ATOM 6120 N N . ARG B 1 284 ? 21.934 60.956 103.962 1.00 17.91 312 ARG B N 1
ATOM 6121 C CA . ARG B 1 284 ? 20.736 61.011 104.808 1.00 18.94 312 ARG B CA 1
ATOM 6122 C C . ARG B 1 284 ? 20.113 62.402 104.882 1.00 23.66 312 ARG B C 1
ATOM 6123 O O . ARG B 1 284 ? 18.895 62.515 105.009 1.00 23.84 312 ARG B O 1
ATOM 6131 N N . GLY B 1 285 ? 20.938 63.438 104.796 1.00 21.23 313 GLY B N 1
ATOM 6132 C CA . GLY B 1 285 ? 20.479 64.826 104.807 1.00 21.54 313 GLY B CA 1
ATOM 6133 C C . GLY B 1 285 ? 21.017 65.621 105.973 1.00 24.07 313 GLY B C 1
ATOM 6134 O O . GLY B 1 285 ? 20.898 65.194 107.126 1.00 20.97 313 GLY B O 1
ATOM 6135 N N . GLU B 1 286 ? 21.548 66.821 105.678 1.00 24.05 314 GLU B N 1
ATOM 6136 C CA . GLU B 1 286 ? 22.198 67.688 106.660 1.00 24.54 314 GLU B CA 1
ATOM 6137 C C . GLU B 1 286 ? 21.263 68.407 107.645 1.00 28.62 314 GLU B C 1
ATOM 6138 O O . GLU B 1 286 ? 21.765 68.922 108.639 1.00 31.14 314 GLU B O 1
ATOM 6144 N N . ARG B 1 287 ? 19.938 68.423 107.418 1.00 23.47 315 ARG B N 1
ATOM 6145 C CA . ARG B 1 287 ? 19.000 69.045 108.375 1.00 22.89 315 ARG B CA 1
ATOM 6146 C C . ARG B 1 287 ? 18.900 68.189 109.668 1.00 24.85 315 ARG B C 1
ATOM 6147 O O . ARG B 1 287 ? 18.800 68.718 110.790 1.00 25.44 315 ARG B O 1
ATOM 6155 N N . VAL B 1 288 ? 18.933 66.867 109.492 1.00 18.48 316 VAL B N 1
ATOM 6156 C CA . VAL B 1 288 ? 18.761 65.925 110.593 1.00 16.50 316 VAL B CA 1
ATOM 6157 C C . VAL B 1 288 ? 20.059 65.277 111.042 1.00 18.01 316 VAL B C 1
ATOM 6158 O O . VAL B 1 288 ? 20.189 64.905 112.225 1.00 17.28 316 VAL B O 1
ATOM 6162 N N . ASN B 1 289 ? 21.016 65.118 110.097 1.00 16.67 317 ASN B N 1
ATOM 6163 C CA . ASN B 1 289 ? 22.237 64.334 110.315 1.00 16.33 317 ASN B CA 1
ATOM 6164 C C . ASN B 1 289 ? 23.501 65.141 110.158 1.00 20.56 317 ASN B C 1
ATOM 6165 O O . ASN B 1 289 ? 23.603 65.950 109.238 1.00 20.06 317 ASN B O 1
ATOM 6170 N N . ARG B 1 290 ? 24.512 64.832 110.979 1.00 16.33 318 ARG B N 1
ATOM 6171 C CA . ARG B 1 290 ? 25.795 65.515 110.830 1.00 15.98 318 ARG B CA 1
ATOM 6172 C C . ARG B 1 290 ? 26.907 64.561 111.207 1.00 17.54 318 ARG B C 1
ATOM 6173 O O . ARG B 1 290 ? 26.758 63.813 112.171 1.00 16.82 318 ARG B O 1
ATOM 6181 N N . ALA B 1 291 ? 28.034 64.607 110.473 1.00 16.44 319 ALA B N 1
ATOM 6182 C CA . ALA B 1 291 ? 29.197 63.822 110.867 1.00 15.59 319 ALA B CA 1
ATOM 6183 C C . ALA B 1 291 ? 29.769 64.532 112.116 1.00 20.52 319 ALA B C 1
ATOM 6184 O O . ALA B 1 291 ? 29.695 65.760 112.213 1.00 22.03 319 ALA B O 1
ATOM 6186 N N . VAL B 1 292 ? 30.284 63.766 113.076 1.00 16.67 320 VAL B N 1
ATOM 6187 C CA . VAL B 1 292 ? 30.802 64.354 114.327 1.00 15.31 320 VAL B CA 1
ATOM 6188 C C . VAL B 1 292 ? 32.315 64.103 114.418 1.00 17.23 320 VAL B C 1
ATOM 6189 O O . VAL B 1 292 ? 32.737 62.942 114.398 1.00 17.63 320 VAL B O 1
ATOM 6193 N N . PRO B 1 293 ? 33.124 65.175 114.603 1.00 17.59 321 PRO B N 1
ATOM 6194 C CA . PRO B 1 293 ? 34.576 64.979 114.646 1.00 17.05 321 PRO B CA 1
ATOM 6195 C C . PRO B 1 293 ? 35.121 64.531 116.010 1.00 18.45 321 PRO B C 1
ATOM 6196 O O . PRO B 1 293 ? 36.281 64.825 116.306 1.00 18.76 321 PRO B O 1
ATOM 6200 N N . SER B 1 294 ? 34.336 63.771 116.804 1.00 13.37 322 SER B N 1
ATOM 6201 C CA . SER B 1 294 ? 34.799 63.247 118.089 1.00 13.16 322 SER B CA 1
ATOM 6202 C C . SER B 1 294 ? 33.922 62.072 118.500 1.00 15.50 322 SER B C 1
ATOM 6203 O O . SER B 1 294 ? 33.042 61.649 117.721 1.00 17.06 322 SER B O 1
ATOM 6206 N N . VAL B 1 295 ? 34.145 61.549 119.711 1.00 12.81 323 VAL B N 1
ATOM 6207 C CA . VAL B 1 295 ? 33.483 60.337 120.176 1.00 12.44 323 VAL B CA 1
ATOM 6208 C C . VAL B 1 295 ? 32.374 60.591 121.187 1.00 14.77 323 VAL B C 1
ATOM 6209 O O . VAL B 1 295 ? 31.882 59.646 121.806 1.00 14.36 323 VAL B O 1
ATOM 6213 N N . ILE B 1 296 ? 31.962 61.864 121.330 1.00 14.86 324 ILE B N 1
ATOM 6214 C CA . ILE B 1 296 ? 30.831 62.261 122.147 1.00 14.47 324 ILE B CA 1
ATOM 6215 C C . ILE B 1 296 ? 29.980 63.211 121.287 1.00 16.97 324 ILE B C 1
ATOM 6216 O O . ILE B 1 296 ? 30.506 63.833 120.364 1.00 15.75 324 ILE B O 1
ATOM 6221 N N . PRO B 1 297 ? 28.679 63.348 121.580 1.00 15.57 325 PRO B N 1
ATOM 6222 C CA . PRO B 1 297 ? 27.832 64.229 120.745 1.00 15.02 325 PRO B CA 1
ATOM 6223 C C . PRO B 1 297 ? 28.306 65.681 120.771 1.00 17.38 325 PRO B C 1
ATOM 6224 O O . PRO B 1 297 ? 28.857 66.152 121.770 1.00 16.12 325 PRO B O 1
ATOM 6228 N N . SER B 1 298 ? 28.072 66.407 119.661 1.00 15.53 326 SER B N 1
ATOM 6229 C CA . SER B 1 298 ? 28.593 67.768 119.537 1.00 15.57 326 SER B CA 1
ATOM 6230 C C . SER B 1 298 ? 28.052 68.739 120.583 1.00 18.78 326 SER B C 1
ATOM 6231 O O . SER B 1 298 ? 28.731 69.723 120.885 1.00 20.52 326 SER B O 1
ATOM 6234 N N A ASN B 1 299 ? 26.840 68.438 121.073 0.50 15.78 327 ASN B N 1
ATOM 6235 N N B ASN B 1 299 ? 26.835 68.544 121.136 0.50 17.00 327 ASN B N 1
ATOM 6236 C CA A ASN B 1 299 ? 26.184 69.197 122.110 0.50 16.67 327 ASN B CA 1
ATOM 6237 C CA B ASN B 1 299 ? 26.192 69.502 122.091 0.50 18.11 327 ASN B CA 1
ATOM 6238 C C A ASN B 1 299 ? 26.558 68.606 123.459 0.50 20.15 327 ASN B C 1
ATOM 6239 C C B ASN B 1 299 ? 26.773 69.539 123.549 0.50 21.91 327 ASN B C 1
ATOM 6240 O O A ASN B 1 299 ? 25.784 67.891 124.093 0.50 19.17 327 ASN B O 1
ATOM 6241 O O B ASN B 1 299 ? 26.306 70.297 124.401 0.50 21.55 327 ASN B O 1
ATOM 6250 N N . ASN B 1 300 ? 27.822 68.794 123.798 1.00 18.43 328 ASN B N 1
ATOM 6251 C CA . ASN B 1 300 ? 28.403 68.528 125.103 1.00 16.39 328 ASN B CA 1
ATOM 6252 C C . ASN B 1 300 ? 29.325 69.634 125.533 1.00 17.92 328 ASN B C 1
ATOM 6253 O O . ASN B 1 300 ? 30.201 70.027 124.766 1.00 16.90 328 ASN B O 1
ATOM 6258 N N . LEU B 1 301 ? 29.188 70.100 126.780 1.00 16.20 329 LEU B N 1
ATOM 6259 C CA . LEU B 1 301 ? 30.217 70.947 127.356 1.00 17.11 329 LEU B CA 1
ATOM 6260 C C . LEU B 1 301 ? 31.468 70.024 127.371 1.00 18.72 329 LEU B C 1
ATOM 6261 O O . LEU B 1 301 ? 31.379 68.892 127.847 1.00 19.22 329 LEU B O 1
ATOM 6266 N N . GLY B 1 302 ? 32.570 70.493 126.793 1.00 16.00 330 GLY B N 1
ATOM 6267 C CA . GLY B 1 302 ? 33.824 69.733 126.738 1.00 14.78 330 GLY B CA 1
ATOM 6268 C C . GLY B 1 302 ? 34.050 69.038 125.406 1.00 19.42 330 GLY B C 1
ATOM 6269 O O . GLY B 1 302 ? 35.104 68.424 125.203 1.00 17.77 330 GLY B O 1
ATOM 6270 N N . PHE B 1 303 ? 33.083 69.154 124.469 1.00 16.35 331 PHE B N 1
ATOM 6271 C CA . PHE B 1 303 ? 33.215 68.556 123.129 1.00 14.71 331 PHE B CA 1
ATOM 6272 C C . PHE B 1 303 ? 34.516 69.019 122.454 1.00 19.23 331 PHE B C 1
ATOM 6273 O O . PHE B 1 303 ? 34.838 70.213 122.499 1.00 20.03 331 PHE B O 1
ATOM 6281 N N . ASP B 1 304 ? 35.254 68.084 121.810 1.00 16.54 332 ASP B N 1
ATOM 6282 C CA . ASP B 1 304 ? 36.498 68.436 121.100 1.00 16.27 332 ASP B CA 1
ATOM 6283 C C . ASP B 1 304 ? 36.225 68.439 119.587 1.00 22.25 332 ASP B C 1
ATOM 6284 O O . ASP B 1 304 ? 36.146 67.365 118.981 1.00 21.31 332 ASP B O 1
ATOM 6289 N N . PRO B 1 305 ? 36.131 69.627 118.944 1.00 20.97 333 PRO B N 1
ATOM 6290 C CA . PRO B 1 305 ? 35.913 69.640 117.483 1.00 22.12 333 PRO B CA 1
ATOM 6291 C C . PRO B 1 305 ? 37.118 69.148 116.697 1.00 27.40 333 PRO B C 1
ATOM 6292 O O . PRO B 1 305 ? 37.019 68.968 115.481 1.00 28.05 333 PRO B O 1
ATOM 6296 N N . ASP B 1 306 ? 38.270 68.980 117.368 1.00 22.92 334 ASP B N 1
ATOM 6297 C CA . ASP B 1 306 ? 39.527 68.588 116.719 1.00 24.31 334 ASP B CA 1
ATOM 6298 C C . ASP B 1 306 ? 40.149 67.372 117.412 1.00 22.15 334 ASP B C 1
ATOM 6299 O O . ASP B 1 306 ? 41.354 67.312 117.633 1.00 23.48 334 ASP B O 1
ATOM 6304 N N . ALA B 1 307 ? 39.318 66.341 117.675 1.00 18.76 335 ALA B N 1
ATOM 6305 C CA . ALA B 1 307 ? 39.783 65.142 118.361 1.00 18.16 335 ALA B CA 1
ATOM 6306 C C . ALA B 1 307 ? 40.717 64.264 117.548 1.00 22.07 335 ALA B C 1
ATOM 6307 O O . ALA B 1 307 ? 41.376 63.420 118.145 1.00 20.89 335 ALA B O 1
ATOM 6309 N N . GLY B 1 308 ? 40.787 64.467 116.228 1.00 20.63 336 GLY B N 1
ATOM 6310 C CA . GLY B 1 308 ? 41.706 63.719 115.370 1.00 19.92 336 GLY B CA 1
ATOM 6311 C C . GLY B 1 308 ? 41.117 62.508 114.662 1.00 20.94 336 GLY B C 1
ATOM 6312 O O . GLY B 1 308 ? 41.849 61.545 114.378 1.00 18.62 336 GLY B O 1
ATOM 6313 N N . VAL B 1 309 ? 39.808 62.560 114.331 1.00 18.86 337 VAL B N 1
ATOM 6314 C CA . VAL B 1 309 ? 39.128 61.459 113.630 1.00 18.27 337 VAL B CA 1
ATOM 6315 C C . VAL B 1 309 ? 39.916 61.064 112.365 1.00 19.11 337 VAL B C 1
ATOM 6316 O O . VAL B 1 309 ? 40.370 61.935 111.621 1.00 19.38 337 VAL B O 1
ATOM 6320 N N . LEU B 1 310 ? 40.106 59.761 112.157 1.00 17.23 338 LEU B N 1
ATOM 6321 C CA . LEU B 1 310 ? 40.875 59.273 111.001 1.00 17.45 338 LEU B CA 1
ATOM 6322 C C . LEU B 1 310 ? 40.135 59.535 109.678 1.00 20.79 338 LEU B C 1
ATOM 6323 O O . LEU B 1 310 ? 38.918 59.336 109.591 1.00 18.17 338 LEU B O 1
ATOM 6328 N N . ASN B 1 311 ? 40.874 59.995 108.674 1.00 18.74 339 ASN B N 1
ATOM 6329 C CA . ASN B 1 311 ? 40.300 60.354 107.378 1.00 18.08 339 ASN B CA 1
ATOM 6330 C C . ASN B 1 311 ? 39.927 59.140 106.528 1.00 20.48 339 ASN B C 1
ATOM 6331 O O . ASN B 1 311 ? 40.384 58.030 106.769 1.00 21.07 339 ASN B O 1
ATOM 6336 N N . TYR B 1 312 ? 39.127 59.385 105.497 1.00 18.42 340 TYR B N 1
ATOM 6337 C CA . TYR B 1 312 ? 38.709 58.325 104.584 1.00 17.64 340 TYR B CA 1
ATOM 6338 C C . TYR B 1 312 ? 39.813 58.061 103.591 1.00 19.09 340 TYR B C 1
ATOM 6339 O O . TYR B 1 312 ? 40.184 58.959 102.817 1.00 19.22 340 TYR B O 1
ATOM 6348 N N . ASP B 1 313 ? 40.332 56.815 103.566 1.00 16.44 341 ASP B N 1
ATOM 6349 C CA . ASP B 1 313 ? 41.398 56.455 102.624 1.00 16.45 341 ASP B CA 1
ATOM 6350 C C . ASP B 1 313 ? 41.416 54.939 102.563 1.00 18.14 341 ASP B C 1
ATOM 6351 O O . ASP B 1 313 ? 42.199 54.323 103.268 1.00 17.60 341 ASP B O 1
ATOM 6356 N N . PRO B 1 314 ? 40.495 54.324 101.795 1.00 17.51 342 PRO B N 1
ATOM 6357 C CA . PRO B 1 314 ? 40.446 52.846 101.754 1.00 16.78 342 PRO B CA 1
ATOM 6358 C C . PRO B 1 314 ? 41.708 52.176 101.198 1.00 18.69 342 PRO B C 1
ATOM 6359 O O . PRO B 1 314 ? 41.985 51.018 101.544 1.00 17.83 342 PRO B O 1
ATOM 6363 N N . ALA B 1 315 ? 42.536 52.910 100.413 1.00 18.16 343 ALA B N 1
ATOM 6364 C CA . ALA B 1 315 ? 43.804 52.343 99.928 1.00 18.23 343 ALA B CA 1
ATOM 6365 C C . ALA B 1 315 ? 44.727 52.142 101.166 1.00 19.51 343 ALA B C 1
ATOM 6366 O O . ALA B 1 315 ? 45.430 51.133 101.266 1.00 19.29 343 ALA B O 1
ATOM 6368 N N . GLN B 1 316 ? 44.687 53.102 102.125 1.00 18.42 344 GLN B N 1
ATOM 6369 C CA . GLN B 1 316 ? 45.478 53.005 103.368 1.00 17.84 344 GLN B CA 1
ATOM 6370 C C . GLN B 1 316 ? 44.925 51.827 104.220 1.00 20.58 344 GLN B C 1
ATOM 6371 O O . GLN B 1 316 ? 45.693 51.077 104.834 1.00 19.87 344 GLN B O 1
ATOM 6377 N N . SER B 1 317 ? 43.595 51.655 104.235 1.00 16.54 345 SER B N 1
ATOM 6378 C CA . SER B 1 317 ? 42.987 50.518 104.945 1.00 15.86 345 SER B CA 1
ATOM 6379 C C . SER B 1 317 ? 43.600 49.202 104.455 1.00 19.28 345 SER B C 1
ATOM 6380 O O . SER B 1 317 ? 44.025 48.374 105.261 1.00 19.34 345 SER B O 1
ATOM 6383 N N . LYS B 1 318 ? 43.647 49.014 103.116 1.00 17.47 346 LYS B N 1
ATOM 6384 C CA . LYS B 1 318 ? 44.184 47.776 102.552 1.00 18.50 346 LYS B CA 1
ATOM 6385 C C . LYS B 1 318 ? 45.659 47.588 102.903 1.00 21.44 346 LYS B C 1
ATOM 6386 O O . LYS B 1 318 ? 46.080 46.461 103.199 1.00 21.07 346 LYS B O 1
ATOM 6392 N N . LYS B 1 319 ? 46.444 48.679 102.884 1.00 18.73 347 LYS B N 1
ATOM 6393 C CA . LYS B 1 319 ? 47.878 48.637 103.223 1.00 19.85 347 LYS B CA 1
ATOM 6394 C C . LYS B 1 319 ? 48.056 48.212 104.689 1.00 23.39 347 LYS B C 1
ATOM 6395 O O . LYS B 1 319 ? 48.887 47.353 104.982 1.00 23.99 347 LYS B O 1
ATOM 6401 N N . LEU B 1 320 ? 47.252 48.793 105.597 1.00 19.55 348 LEU B N 1
ATOM 6402 C CA . LEU B 1 320 ? 47.303 48.446 107.014 1.00 18.93 348 LEU B CA 1
ATOM 6403 C C . LEU B 1 320 ? 46.898 46.985 107.243 1.00 23.20 348 LEU B C 1
ATOM 6404 O O . LEU B 1 320 ? 47.548 46.304 108.035 1.00 23.84 348 LEU B O 1
ATOM 6409 N N . LEU B 1 321 ? 45.833 46.494 106.556 1.00 19.13 349 LEU B N 1
ATOM 6410 C CA . LEU B 1 321 ? 45.445 45.081 106.719 1.00 18.87 349 LEU B CA 1
ATOM 6411 C C . LEU B 1 321 ? 46.554 44.147 106.251 1.00 23.28 349 LEU B C 1
ATOM 6412 O O . LEU B 1 321 ? 46.821 43.154 106.918 1.00 23.10 349 LEU B O 1
ATOM 6417 N N . ALA B 1 322 ? 47.220 44.464 105.129 1.00 20.23 350 ALA B N 1
ATOM 6418 C CA . ALA B 1 322 ? 48.319 43.598 104.635 1.00 21.88 350 ALA B CA 1
ATOM 6419 C C . ALA B 1 322 ? 49.474 43.590 105.662 1.00 28.47 350 ALA B C 1
ATOM 6420 O O . ALA B 1 322 ? 49.976 42.513 105.995 1.00 28.12 350 ALA B O 1
ATOM 6422 N N . GLU B 1 323 ? 49.812 44.768 106.250 1.00 25.54 351 GLU B N 1
ATOM 6423 C CA . GLU B 1 323 ? 50.858 44.879 107.296 1.00 25.93 351 GLU B CA 1
ATOM 6424 C C . GLU B 1 323 ? 50.498 44.058 108.543 1.00 29.10 351 GLU B C 1
ATOM 6425 O O . GLU B 1 323 ? 51.389 43.510 109.201 1.00 29.67 351 GLU B O 1
ATOM 6431 N N . ALA B 1 324 ? 49.187 43.992 108.872 1.00 23.38 352 ALA B N 1
ATOM 6432 C CA . ALA B 1 324 ? 48.660 43.271 110.034 1.00 22.97 352 ALA B CA 1
ATOM 6433 C C . ALA B 1 324 ? 48.518 41.770 109.793 1.00 25.91 352 ALA B C 1
ATOM 6434 O O . ALA B 1 324 ? 48.114 41.045 110.707 1.00 25.55 352 ALA B O 1
ATOM 6436 N N . GLY B 1 325 ? 48.812 41.317 108.571 1.00 22.73 353 GLY B N 1
ATOM 6437 C CA . GLY B 1 325 ? 48.767 39.897 108.216 1.00 23.55 353 GLY B CA 1
ATOM 6438 C C . GLY B 1 325 ? 47.473 39.418 107.583 1.00 26.31 353 GLY B C 1
ATOM 6439 O O . GLY B 1 325 ? 47.190 38.212 107.580 1.00 26.00 353 GLY B O 1
ATOM 6440 N N . PHE B 1 326 ? 46.699 40.355 107.003 1.00 21.74 354 PHE B N 1
ATOM 6441 C CA . PHE B 1 326 ? 45.434 40.068 106.335 1.00 21.66 354 PHE B CA 1
ATOM 6442 C C . PHE B 1 326 ? 45.501 40.519 104.871 1.00 28.25 354 PHE B C 1
ATOM 6443 O O . PHE B 1 326 ? 44.813 41.469 104.483 1.00 28.07 354 PHE B O 1
ATOM 6451 N N . PRO B 1 327 ? 46.327 39.849 104.034 1.00 26.86 355 PRO B N 1
ATOM 6452 C CA . PRO B 1 327 ? 46.440 40.277 102.624 1.00 26.82 355 PRO B CA 1
ATOM 6453 C C . PRO B 1 327 ? 45.157 40.103 101.810 1.00 29.43 355 PRO B C 1
ATOM 6454 O O . PRO B 1 327 ? 45.037 40.699 100.741 1.00 29.65 355 PRO B O 1
ATOM 6458 N N . ASN B 1 328 ? 44.222 39.262 102.295 1.00 25.93 356 ASN B N 1
ATOM 6459 C CA . ASN B 1 328 ? 42.946 39.007 101.614 1.00 25.86 356 ASN B CA 1
ATOM 6460 C C . ASN B 1 328 ? 41.769 39.656 102.355 1.00 28.33 356 ASN B C 1
ATOM 6461 O O . ASN B 1 328 ? 40.617 39.356 102.048 1.00 28.63 356 ASN B O 1
ATOM 6466 N N . GLY B 1 329 ? 42.075 40.559 103.289 1.00 20.95 357 GLY B N 1
ATOM 6467 C CA . GLY B 1 329 ? 41.052 41.256 104.063 1.00 19.04 357 GLY B CA 1
ATOM 6468 C C . GLY B 1 329 ? 40.655 40.557 105.351 1.00 22.34 357 GLY B C 1
ATOM 6469 O O . GLY B 1 329 ? 41.174 39.486 105.689 1.00 20.64 357 GLY B O 1
ATOM 6470 N N . VAL B 1 330 ? 39.687 41.157 106.047 1.00 19.15 358 VAL B N 1
ATOM 6471 C CA . VAL B 1 330 ? 39.153 40.710 107.340 1.00 18.21 358 VAL B CA 1
ATOM 6472 C C . VAL B 1 330 ? 37.651 40.476 107.215 1.00 19.98 358 VAL B C 1
ATOM 6473 O O . VAL B 1 330 ? 36.971 41.284 106.589 1.00 19.11 358 VAL B O 1
ATOM 6477 N N . THR B 1 331 ? 37.135 39.385 107.808 1.00 16.94 359 THR B N 1
ATOM 6478 C CA . THR B 1 331 ? 35.689 39.112 107.860 1.00 15.92 359 THR B CA 1
ATOM 6479 C C . THR B 1 331 ? 35.261 39.289 109.307 1.00 19.01 359 THR B C 1
ATOM 6480 O O . THR B 1 331 ? 35.974 38.813 110.206 1.00 18.53 359 THR B O 1
ATOM 6484 N N . VAL B 1 332 ? 34.103 39.932 109.542 1.00 16.38 360 VAL B N 1
ATOM 6485 C CA . VAL B 1 332 ? 33.570 40.175 110.897 1.00 17.84 360 VAL B CA 1
ATOM 6486 C C . VAL B 1 332 ? 32.064 39.881 110.869 1.00 21.00 360 VAL B C 1
ATOM 6487 O O . VAL B 1 332 ? 31.405 40.237 109.894 1.00 21.86 360 VAL B O 1
ATOM 6491 N N . THR B 1 333 ? 31.510 39.246 111.916 1.00 17.67 361 THR B N 1
ATOM 6492 C CA . THR B 1 333 ? 30.053 39.101 112.031 1.00 17.27 361 THR B CA 1
ATOM 6493 C C . THR B 1 333 ? 29.624 39.937 113.234 1.00 21.22 361 THR B C 1
ATOM 6494 O O . THR B 1 333 ? 30.029 39.648 114.356 1.00 19.52 361 THR B O 1
ATOM 6498 N N . MET B 1 334 ? 28.806 40.964 112.979 1.00 19.45 362 MET B N 1
ATOM 6499 C CA . MET B 1 334 ? 28.307 41.903 113.985 1.00 19.44 362 MET B CA 1
ATOM 6500 C C . MET B 1 334 ? 26.839 41.586 114.263 1.00 21.85 362 MET B C 1
ATOM 6501 O O . MET B 1 334 ? 26.095 41.369 113.311 1.00 20.67 362 MET B O 1
ATOM 6506 N N . VAL B 1 335 ? 26.430 41.584 115.553 1.00 17.18 363 VAL B N 1
ATOM 6507 C CA . VAL B 1 335 ? 25.020 41.407 115.952 1.00 15.99 363 VAL B CA 1
ATOM 6508 C C . VAL B 1 335 ? 24.457 42.811 115.797 1.00 19.83 363 VAL B C 1
ATOM 6509 O O . VAL B 1 335 ? 24.982 43.759 116.402 1.00 17.74 363 VAL B O 1
ATOM 6513 N N . ALA B 1 336 ? 23.446 42.946 114.939 1.00 17.05 364 ALA B N 1
ATOM 6514 C CA . ALA B 1 336 ? 22.925 44.260 114.563 1.00 17.56 364 ALA B CA 1
ATOM 6515 C C . ALA B 1 336 ? 21.461 44.449 114.924 1.00 19.37 364 ALA B C 1
ATOM 6516 O O . ALA B 1 336 ? 20.647 43.570 114.667 1.00 19.13 364 ALA B O 1
ATOM 6518 N N . SER B 1 337 ? 21.115 45.611 115.479 1.00 15.10 365 SER B N 1
ATOM 6519 C CA . SER B 1 337 ? 19.703 45.869 115.819 1.00 14.02 365 SER B CA 1
ATOM 6520 C C . SER B 1 337 ? 18.809 45.969 114.578 1.00 18.96 365 SER B C 1
ATOM 6521 O O . SER B 1 337 ? 19.227 46.529 113.558 1.00 17.77 365 SER B O 1
ATOM 6524 N N . GLN B 1 338 ? 17.554 45.496 114.717 1.00 17.90 366 GLN B N 1
ATOM 6525 C CA . GLN B 1 338 ? 16.505 45.602 113.706 1.00 18.75 366 GLN B CA 1
ATOM 6526 C C . GLN B 1 338 ? 15.694 46.905 113.842 1.00 21.31 366 GLN B C 1
ATOM 6527 O O . GLN B 1 338 ? 14.726 47.098 113.091 1.00 20.48 366 GLN B O 1
ATOM 6533 N N . LEU B 1 339 ? 16.107 47.824 114.763 1.00 17.32 367 LEU B N 1
ATOM 6534 C CA . LEU B 1 339 ? 15.498 49.161 114.794 1.00 16.21 367 LEU B CA 1
ATOM 6535 C C . LEU B 1 339 ? 15.807 49.710 113.379 1.00 18.52 367 LEU B C 1
ATOM 6536 O O . LEU B 1 339 ? 16.970 49.653 112.953 1.00 17.78 367 LEU B O 1
ATOM 6541 N N . PRO B 1 340 ? 14.810 50.150 112.585 1.00 18.80 368 PRO B N 1
ATOM 6542 C CA . PRO B 1 340 ? 15.091 50.453 111.161 1.00 19.18 368 PRO B CA 1
ATOM 6543 C C . PRO B 1 340 ? 16.227 51.424 110.874 1.00 21.02 368 PRO B C 1
ATOM 6544 O O . PRO B 1 340 ? 16.986 51.221 109.900 1.00 21.71 368 PRO B O 1
ATOM 6548 N N . GLY B 1 341 ? 16.359 52.450 111.712 1.00 16.76 369 GLY B N 1
ATOM 6549 C CA . GLY B 1 341 ? 17.419 53.446 111.536 1.00 17.13 369 GLY B CA 1
ATOM 6550 C C . GLY B 1 341 ? 18.805 52.869 111.758 1.00 19.42 369 GLY B C 1
ATOM 6551 O O . GLY B 1 341 ? 19.740 53.161 110.999 1.00 19.03 369 GLY B O 1
ATOM 6552 N N . LEU B 1 342 ? 18.947 52.006 112.791 1.00 15.64 370 LEU B N 1
ATOM 6553 C CA . LEU B 1 342 ? 20.233 51.343 113.055 1.00 15.64 370 LEU B CA 1
ATOM 6554 C C . LEU B 1 342 ? 20.510 50.269 112.016 1.00 18.12 370 LEU B C 1
ATOM 6555 O O . LEU B 1 342 ? 21.666 50.054 111.616 1.00 19.84 370 LEU B O 1
ATOM 6560 N N . GLU B 1 343 ? 19.467 49.562 111.592 1.00 17.12 371 GLU B N 1
ATOM 6561 C CA . GLU B 1 343 ? 19.642 48.523 110.581 1.00 17.19 371 GLU B CA 1
ATOM 6562 C C . GLU B 1 343 ? 20.117 49.171 109.254 1.00 16.91 371 GLU B C 1
ATOM 6563 O O . GLU B 1 343 ? 21.076 48.684 108.654 1.00 18.39 371 GLU B O 1
ATOM 6569 N N . SER B 1 344 ? 19.471 50.271 108.821 1.00 17.19 372 SER B N 1
ATOM 6570 C CA . SER B 1 344 ? 19.882 50.921 107.565 1.00 17.02 372 SER B CA 1
ATOM 6571 C C . SER B 1 344 ? 21.289 51.510 107.717 1.00 18.31 372 SER B C 1
ATOM 6572 O O . SER B 1 344 ? 22.110 51.374 106.807 1.00 19.31 372 SER B O 1
ATOM 6575 N N . LEU B 1 345 ? 21.609 52.082 108.898 1.00 15.46 373 LEU B N 1
ATOM 6576 C CA . LEU B 1 345 ? 22.973 52.612 109.111 1.00 14.53 373 LEU B CA 1
ATOM 6577 C C . LEU B 1 345 ? 24.015 51.481 109.012 1.00 16.60 373 LEU B C 1
ATOM 6578 O O . LEU B 1 345 ? 25.045 51.641 108.347 1.00 17.69 373 LEU B O 1
ATOM 6583 N N . ALA B 1 346 ? 23.724 50.317 109.633 1.00 14.93 374 ALA B N 1
ATOM 6584 C CA . ALA B 1 346 ? 24.652 49.175 109.576 1.00 14.74 374 ALA B CA 1
ATOM 6585 C C . ALA B 1 346 ? 24.847 48.701 108.129 1.00 17.35 374 ALA B C 1
ATOM 6586 O O . ALA B 1 346 ? 25.967 48.333 107.730 1.00 16.34 374 ALA B O 1
ATOM 6588 N N . GLN B 1 347 ? 23.777 48.761 107.318 1.00 16.51 375 GLN B N 1
ATOM 6589 C CA . GLN B 1 347 ? 23.861 48.380 105.889 1.00 16.90 375 GLN B CA 1
ATOM 6590 C C . GLN B 1 347 ? 24.718 49.378 105.116 1.00 21.05 375 GLN B C 1
ATOM 6591 O O . GLN B 1 347 ? 25.456 48.982 104.217 1.00 20.86 375 GLN B O 1
ATOM 6597 N N . LEU B 1 348 ? 24.627 50.673 105.462 1.00 15.79 376 LEU B N 1
ATOM 6598 C CA . LEU B 1 348 ? 25.475 51.676 104.794 1.00 16.61 376 LEU B CA 1
ATOM 6599 C C . LEU B 1 348 ? 26.959 51.421 105.113 1.00 18.69 376 LEU B C 1
ATOM 6600 O O . LEU B 1 348 ? 27.811 51.490 104.212 1.00 18.14 376 LEU B O 1
ATOM 6605 N N A ILE B 1 349 ? 27.252 51.118 106.387 0.50 15.33 377 ILE B N 1
ATOM 6606 N N B ILE B 1 349 ? 27.267 51.124 106.395 0.50 16.08 377 ILE B N 1
ATOM 6607 C CA A ILE B 1 349 ? 28.609 50.843 106.859 0.50 13.97 377 ILE B CA 1
ATOM 6608 C CA B ILE B 1 349 ? 28.638 50.849 106.857 0.50 15.15 377 ILE B CA 1
ATOM 6609 C C A ILE B 1 349 ? 29.142 49.574 106.211 0.50 16.51 377 ILE B C 1
ATOM 6610 C C B ILE B 1 349 ? 29.146 49.579 106.184 0.50 17.08 377 ILE B C 1
ATOM 6611 O O A ILE B 1 349 ? 30.294 49.552 105.782 0.50 16.82 377 ILE B O 1
ATOM 6612 O O B ILE B 1 349 ? 30.289 49.551 105.734 0.50 17.35 377 ILE B O 1
ATOM 6621 N N . GLN B 1 350 ? 28.299 48.520 106.133 1.00 16.47 378 GLN B N 1
ATOM 6622 C CA . GLN B 1 350 ? 28.657 47.249 105.496 1.00 15.69 378 GLN B CA 1
ATOM 6623 C C . GLN B 1 350 ? 29.168 47.505 104.059 1.00 18.76 378 GLN B C 1
ATOM 6624 O O . GLN B 1 350 ? 30.245 47.014 103.680 1.00 18.75 378 GLN B O 1
ATOM 6630 N N . ALA B 1 351 ? 28.453 48.367 103.302 1.00 17.05 379 ALA B N 1
ATOM 6631 C CA . ALA B 1 351 ? 28.879 48.692 101.932 1.00 18.76 379 ALA B CA 1
ATOM 6632 C C . ALA B 1 351 ? 30.174 49.494 101.945 1.00 19.70 379 ALA B C 1
ATOM 6633 O O . ALA B 1 351 ? 31.074 49.217 101.132 1.00 19.75 379 ALA B O 1
ATOM 6635 N N . GLN B 1 352 ? 30.287 50.475 102.866 1.00 16.76 380 GLN B N 1
ATOM 6636 C CA . GLN B 1 352 ? 31.500 51.305 102.895 1.00 16.29 380 GLN B CA 1
ATOM 6637 C C . GLN B 1 352 ? 32.773 50.512 103.210 1.00 17.80 380 GLN B C 1
ATOM 6638 O O . GLN B 1 352 ? 33.818 50.740 102.582 1.00 17.04 380 GLN B O 1
ATOM 6644 N N . VAL B 1 353 ? 32.712 49.627 104.223 1.00 14.53 381 VAL B N 1
ATOM 6645 C CA . VAL B 1 353 ? 33.939 49.006 104.724 1.00 13.04 381 VAL B CA 1
ATOM 6646 C C . VAL B 1 353 ? 34.486 47.924 103.788 1.00 16.02 381 VAL B C 1
ATOM 6647 O O . VAL B 1 353 ? 35.661 47.553 103.886 1.00 17.06 381 VAL B O 1
ATOM 6651 N N . ALA B 1 354 ? 33.664 47.469 102.830 1.00 17.03 382 ALA B N 1
ATOM 6652 C CA . ALA B 1 354 ? 34.142 46.519 101.821 1.00 17.27 382 ALA B CA 1
ATOM 6653 C C . ALA B 1 354 ? 35.268 47.157 100.989 1.00 19.45 382 ALA B C 1
ATOM 6654 O O . ALA B 1 354 ? 36.167 46.458 100.518 1.00 19.87 382 ALA B O 1
ATOM 6656 N N . GLU B 1 355 ? 35.225 48.488 100.802 1.00 17.78 383 GLU B N 1
ATOM 6657 C CA . GLU B 1 355 ? 36.247 49.159 100.001 1.00 18.05 383 GLU B CA 1
ATOM 6658 C C . GLU B 1 355 ? 37.659 49.007 100.594 1.00 19.84 383 GLU B C 1
ATOM 6659 O O . GLU B 1 355 ? 38.634 48.891 99.852 1.00 21.01 383 GLU B O 1
ATOM 6665 N N . GLY B 1 356 ? 37.746 49.011 101.926 1.00 16.70 384 GLY B N 1
ATOM 6666 C CA . GLY B 1 356 ? 39.001 48.924 102.645 1.00 17.86 384 GLY B CA 1
ATOM 6667 C C . GLY B 1 356 ? 39.401 47.515 103.024 1.00 20.50 384 GLY B C 1
ATOM 6668 O O . GLY B 1 356 ? 40.392 47.348 103.738 1.00 21.35 384 GLY B O 1
ATOM 6669 N N . GLY B 1 357 ? 38.627 46.523 102.567 1.00 17.91 385 GLY B N 1
ATOM 6670 C CA . GLY B 1 357 ? 38.944 45.119 102.815 1.00 18.02 385 GLY B CA 1
ATOM 6671 C C . GLY B 1 357 ? 38.199 44.392 103.915 1.00 20.20 385 GLY B C 1
ATOM 6672 O O . GLY B 1 357 ? 38.622 43.294 104.291 1.00 20.25 385 GLY B O 1
ATOM 6673 N N . PHE B 1 358 ? 37.091 44.978 104.440 1.00 15.87 386 PHE B N 1
ATOM 6674 C CA . PHE B 1 358 ? 36.311 44.298 105.467 1.00 15.90 386 PHE B CA 1
ATOM 6675 C C . PHE B 1 358 ? 35.031 43.728 104.904 1.00 20.00 386 PHE B C 1
ATOM 6676 O O . PHE B 1 358 ? 34.263 44.452 104.262 1.00 19.75 386 PHE B O 1
ATOM 6684 N N . THR B 1 359 ? 34.775 42.431 105.193 1.00 18.13 387 THR B N 1
ATOM 6685 C CA . THR B 1 359 ? 33.502 41.805 104.881 1.00 17.61 387 THR B CA 1
ATOM 6686 C C . THR B 1 359 ? 32.758 41.840 106.220 1.00 21.67 387 THR B C 1
ATOM 6687 O O . THR B 1 359 ? 33.074 41.072 107.126 1.00 19.95 387 THR B O 1
ATOM 6691 N N . LEU B 1 360 ? 31.818 42.768 106.359 1.00 19.19 388 LEU B N 1
ATOM 6692 C CA . LEU B 1 360 ? 31.053 42.896 107.589 1.00 18.47 388 LEU B CA 1
ATOM 6693 C C . LEU B 1 360 ? 29.716 42.199 107.391 1.00 23.63 388 LEU B C 1
ATOM 6694 O O . LEU B 1 360 ? 28.916 42.632 106.560 1.00 25.26 388 LEU B O 1
ATOM 6699 N N . ASN B 1 361 ? 29.512 41.076 108.075 1.00 18.00 389 ASN B N 1
ATOM 6700 C CA . ASN B 1 361 ? 28.256 40.359 108.072 1.00 17.77 389 ASN B CA 1
ATOM 6701 C C . ASN B 1 361 ? 27.412 40.891 109.195 1.00 19.27 389 ASN B C 1
ATOM 6702 O O . ASN B 1 361 ? 27.934 41.198 110.260 1.00 20.51 389 ASN B O 1
ATOM 6707 N N . LEU B 1 362 ? 26.105 41.022 108.948 1.00 17.31 390 LEU B N 1
ATOM 6708 C CA . LEU B 1 362 ? 25.167 41.536 109.938 1.00 17.09 390 LEU B CA 1
ATOM 6709 C C . LEU B 1 362 ? 24.246 40.399 110.347 1.00 21.67 390 LEU B C 1
ATOM 6710 O O . LEU B 1 362 ? 23.710 39.681 109.481 1.00 22.23 390 LEU B O 1
ATOM 6715 N N . GLN B 1 363 ? 24.082 40.221 111.652 1.00 17.85 391 GLN B N 1
ATOM 6716 C CA . GLN B 1 363 ? 23.156 39.244 112.212 1.00 19.73 391 GLN B CA 1
ATOM 6717 C C . GLN B 1 363 ? 22.036 40.029 112.846 1.00 23.59 391 GLN B C 1
ATOM 6718 O O . GLN B 1 363 ? 22.226 40.547 113.954 1.00 22.48 391 GLN B O 1
ATOM 6724 N N . PRO B 1 364 ? 20.900 40.195 112.134 1.00 22.39 392 PRO B N 1
ATOM 6725 C CA . PRO B 1 364 ? 19.813 41.040 112.665 1.00 22.42 392 PRO B CA 1
ATOM 6726 C C . PRO B 1 364 ? 19.105 40.445 113.869 1.00 23.53 392 PRO B C 1
ATOM 6727 O O . PRO B 1 364 ? 18.748 39.259 113.875 1.00 22.18 392 PRO B O 1
ATOM 6731 N N . VAL B 1 365 ? 18.907 41.282 114.892 1.00 18.93 393 VAL B N 1
ATOM 6732 C CA . VAL B 1 365 ? 18.233 40.881 116.135 1.00 19.43 393 VAL B CA 1
ATOM 6733 C C . VAL B 1 365 ? 17.238 41.996 116.540 1.00 19.86 393 VAL B C 1
ATOM 6734 O O . VAL B 1 365 ? 17.581 43.184 116.442 1.00 18.73 393 VAL B O 1
ATOM 6738 N N . GLU B 1 366 ? 16.028 41.616 117.018 1.00 18.17 394 GLU B N 1
ATOM 6739 C CA . GLU B 1 366 ? 15.036 42.590 117.504 1.00 18.46 394 GLU B CA 1
ATOM 6740 C C . GLU B 1 366 ? 15.740 43.520 118.506 1.00 20.82 394 GLU B C 1
ATOM 6741 O O . GLU B 1 366 ? 16.568 43.071 119.315 1.00 18.84 394 GLU B O 1
ATOM 6747 N N . HIS B 1 367 ? 15.431 44.821 118.419 1.00 16.67 395 HIS B N 1
ATOM 6748 C CA . HIS B 1 367 ? 16.132 45.869 119.160 1.00 15.74 395 HIS B CA 1
ATOM 6749 C C . HIS B 1 367 ? 16.337 45.586 120.672 1.00 18.89 395 HIS B C 1
ATOM 6750 O O . HIS B 1 367 ? 17.468 45.704 121.157 1.00 17.95 395 HIS B O 1
ATOM 6757 N N . ALA B 1 368 ? 15.261 45.279 121.422 1.00 18.26 396 ALA B N 1
ATOM 6758 C CA . ALA B 1 368 ? 15.415 45.064 122.867 1.00 19.16 396 ALA B CA 1
ATOM 6759 C C . ALA B 1 368 ? 16.279 43.822 123.161 1.00 20.57 396 ALA B C 1
ATOM 6760 O O . ALA B 1 368 ? 17.108 43.861 124.071 1.00 20.14 396 ALA B O 1
ATOM 6762 N N . ALA B 1 369 ? 16.116 42.730 122.362 1.00 18.45 397 ALA B N 1
ATOM 6763 C CA . ALA B 1 369 ? 16.927 41.519 122.531 1.00 19.06 397 ALA B CA 1
ATOM 6764 C C . ALA B 1 369 ? 18.402 41.846 122.215 1.00 21.21 397 ALA B C 1
ATOM 6765 O O . ALA B 1 369 ? 19.303 41.346 122.897 1.00 20.38 397 ALA B O 1
ATOM 6767 N N . TRP B 1 370 ? 18.628 42.693 121.184 1.00 16.96 398 TRP B N 1
ATOM 6768 C CA . TRP B 1 370 ? 19.972 43.104 120.786 1.00 17.10 398 TRP B CA 1
ATOM 6769 C C . TRP B 1 370 ? 20.626 43.868 121.959 1.00 18.81 398 TRP B C 1
ATOM 6770 O O . TRP B 1 370 ? 21.778 43.599 122.282 1.00 18.73 398 TRP B O 1
ATOM 6781 N N . HIS B 1 371 ? 19.874 44.790 122.626 1.00 16.52 399 HIS B N 1
ATOM 6782 C CA . HIS B 1 371 ? 20.402 45.529 123.785 1.00 15.58 399 HIS B CA 1
ATOM 6783 C C . HIS B 1 371 ? 20.890 44.570 124.883 1.00 18.16 399 HIS B C 1
ATOM 6784 O O . HIS B 1 371 ? 21.909 44.823 125.529 1.00 19.81 399 HIS B O 1
ATOM 6791 N N . GLN B 1 372 ? 20.166 43.446 125.072 1.00 16.45 400 GLN B N 1
ATOM 6792 C CA . GLN B 1 372 ? 20.544 42.456 126.081 1.00 16.98 400 GLN B CA 1
ATOM 6793 C C . GLN B 1 372 ? 21.813 41.704 125.621 1.00 19.84 400 GLN B C 1
ATOM 6794 O O . GLN B 1 372 ? 22.719 41.488 126.417 1.00 19.54 400 GLN B O 1
ATOM 6800 N N . MET B 1 373 ? 21.867 41.321 124.343 1.00 16.86 401 MET B N 1
ATOM 6801 C CA . MET B 1 373 ? 23.012 40.564 123.835 1.00 15.81 401 MET B CA 1
ATOM 6802 C C . MET B 1 373 ? 24.292 41.355 123.857 1.00 17.18 401 MET B C 1
ATOM 6803 O O . MET B 1 373 ? 25.334 40.800 124.211 1.00 18.72 401 MET B O 1
ATOM 6808 N N . ILE B 1 374 ? 24.250 42.649 123.458 1.00 13.92 402 ILE B N 1
ATOM 6809 C CA . ILE B 1 374 ? 25.524 43.393 123.427 1.00 12.91 402 ILE B CA 1
ATOM 6810 C C . ILE B 1 374 ? 26.086 43.588 124.853 1.00 16.06 402 ILE B C 1
ATOM 6811 O O . ILE B 1 374 ? 27.299 43.705 125.033 1.00 17.76 402 ILE B O 1
ATOM 6816 N N . ARG B 1 375 ? 25.188 43.616 125.854 1.00 15.85 403 ARG B N 1
ATOM 6817 C CA . ARG B 1 375 ? 25.557 43.750 127.267 1.00 15.74 403 ARG B CA 1
ATOM 6818 C C . ARG B 1 375 ? 26.079 42.418 127.849 1.00 20.04 403 ARG B C 1
ATOM 6819 O O . ARG B 1 375 ? 26.462 42.362 129.022 1.00 19.14 403 ARG B O 1
ATOM 6827 N N . LYS B 1 376 ? 26.122 41.362 127.003 1.00 17.87 404 LYS B N 1
ATOM 6828 C CA . LYS B 1 376 ? 26.709 40.065 127.348 1.00 17.84 404 LYS B CA 1
ATOM 6829 C C . LYS B 1 376 ? 28.013 39.869 126.543 1.00 20.07 404 LYS B C 1
ATOM 6830 O O . LYS B 1 376 ? 28.578 38.770 126.545 1.00 20.75 404 LYS B O 1
ATOM 6836 N N . ASP B 1 377 ? 28.493 40.952 125.842 1.00 18.21 405 ASP B N 1
ATOM 6837 C CA . ASP B 1 377 ? 29.724 40.972 125.057 1.00 18.79 405 ASP B CA 1
ATOM 6838 C C . ASP B 1 377 ? 29.622 39.983 123.887 1.00 21.68 405 ASP B C 1
ATOM 6839 O O . ASP B 1 377 ? 30.615 39.365 123.501 1.00 22.17 405 ASP B O 1
ATOM 6844 N N . LEU B 1 378 ? 28.427 39.839 123.322 1.00 18.21 406 LEU B N 1
ATOM 6845 C CA . LEU B 1 378 ? 28.252 38.868 122.237 1.00 17.58 406 LEU B CA 1
ATOM 6846 C C . LEU B 1 378 ? 28.610 39.405 120.862 1.00 22.48 406 LEU B C 1
ATOM 6847 O O . LEU B 1 378 ? 28.628 38.604 119.911 1.00 23.09 406 LEU B O 1
ATOM 6852 N N . SER B 1 379 ? 28.889 40.725 120.730 1.00 18.83 407 SER B N 1
ATOM 6853 C CA . SER B 1 379 ? 29.248 41.244 119.398 1.00 17.47 407 SER B CA 1
ATOM 6854 C C . SER B 1 379 ? 30.673 41.826 119.407 1.00 20.45 407 SER B C 1
ATOM 6855 O O . SER B 1 379 ? 30.998 42.574 120.340 1.00 19.62 407 SER B O 1
ATOM 6858 N N . PRO B 1 380 ? 31.517 41.550 118.386 1.00 16.96 408 PRO B N 1
ATOM 6859 C CA . PRO B 1 380 ? 32.888 42.112 118.384 1.00 15.39 408 PRO B CA 1
ATOM 6860 C C . PRO B 1 380 ? 32.943 43.617 118.142 1.00 17.72 408 PRO B C 1
ATOM 6861 O O . PRO B 1 380 ? 33.933 44.264 118.474 1.00 17.24 408 PRO B O 1
ATOM 6865 N N . ILE B 1 381 ? 31.896 44.150 117.479 1.00 14.42 409 ILE B N 1
ATOM 6866 C CA . ILE B 1 381 ? 31.750 45.568 117.213 1.00 13.39 409 ILE B CA 1
ATOM 6867 C C . ILE B 1 381 ? 30.290 45.859 117.520 1.00 16.04 409 ILE B C 1
ATOM 6868 O O . ILE B 1 381 ? 29.425 45.035 117.197 1.00 15.69 409 ILE B O 1
ATOM 6873 N N . VAL B 1 382 ? 30.015 46.997 118.143 1.00 13.81 410 VAL B N 1
ATOM 6874 C CA . VAL B 1 382 ? 28.641 47.360 118.480 1.00 12.57 410 VAL B CA 1
ATOM 6875 C C . VAL B 1 382 ? 28.337 48.733 117.856 1.00 16.04 410 VAL B C 1
ATOM 6876 O O . VAL B 1 382 ? 29.009 49.708 118.181 1.00 16.20 410 VAL B O 1
ATOM 6880 N N . LEU B 1 383 ? 27.319 48.798 116.987 1.00 13.63 411 LEU B N 1
ATOM 6881 C CA . LEU B 1 383 ? 26.892 50.072 116.407 1.00 12.87 411 LEU B CA 1
ATOM 6882 C C . LEU B 1 383 ? 25.780 50.546 117.348 1.00 15.40 411 LEU B C 1
ATOM 6883 O O . LEU B 1 383 ? 24.693 49.967 117.351 1.00 14.60 411 LEU B O 1
ATOM 6888 N N . TYR B 1 384 ? 26.077 51.562 118.178 1.00 14.65 412 TYR B N 1
ATOM 6889 C CA . TYR B 1 384 ? 25.148 52.047 119.189 1.00 12.59 412 TYR B CA 1
ATOM 6890 C C . TYR B 1 384 ? 24.932 53.547 118.932 1.00 14.97 412 TYR B C 1
ATOM 6891 O O . TYR B 1 384 ? 25.887 54.273 118.600 1.00 13.53 412 TYR B O 1
ATOM 6900 N N . GLY B 1 385 ? 23.703 54.006 119.121 1.00 13.65 413 GLY B N 1
ATOM 6901 C CA . GLY B 1 385 ? 23.397 55.433 118.928 1.00 13.33 413 GLY B CA 1
ATOM 6902 C C . GLY B 1 385 ? 22.713 55.979 120.154 1.00 15.69 413 GLY B C 1
ATOM 6903 O O . GLY B 1 385 ? 21.667 55.464 120.545 1.00 15.74 413 GLY B O 1
ATOM 6904 N N . ALA B 1 386 ? 23.263 57.044 120.745 1.00 12.77 414 ALA B N 1
ATOM 6905 C CA . ALA B 1 386 ? 22.631 57.584 121.960 1.00 13.46 414 ALA B CA 1
ATOM 6906 C C . ALA B 1 386 ? 23.141 58.982 122.239 1.00 16.71 414 ALA B C 1
ATOM 6907 O O . ALA B 1 386 ? 24.184 59.397 121.720 1.00 14.75 414 ALA B O 1
ATOM 6909 N N . ALA B 1 387 ? 22.399 59.688 123.102 1.00 14.49 415 ALA B N 1
ATOM 6910 C CA . ALA B 1 387 ? 22.822 60.966 123.661 1.00 14.43 415 ALA B CA 1
ATOM 6911 C C . ALA B 1 387 ? 22.697 60.843 125.194 1.00 16.75 415 ALA B C 1
ATOM 6912 O O . ALA B 1 387 ? 21.916 60.023 125.690 1.00 14.80 415 ALA B O 1
ATOM 6914 N N . ARG B 1 388 ? 23.420 61.704 125.935 1.00 14.61 416 ARG B N 1
ATOM 6915 C CA . ARG B 1 388 ? 23.296 61.720 127.395 1.00 12.92 416 ARG B CA 1
ATOM 6916 C C . ARG B 1 388 ? 23.207 63.191 127.823 1.00 16.77 416 ARG B C 1
ATOM 6917 O O . ARG B 1 388 ? 23.215 64.075 126.949 1.00 16.46 416 ARG B O 1
ATOM 6925 N N . PHE B 1 389 ? 23.138 63.479 129.147 1.00 15.03 417 PHE B N 1
ATOM 6926 C CA . PHE B 1 389 ? 23.101 64.898 129.562 1.00 14.14 417 PHE B CA 1
ATOM 6927 C C . PHE B 1 389 ? 24.302 65.614 128.906 1.00 15.03 417 PHE B C 1
ATOM 6928 O O . PHE B 1 389 ? 25.372 65.011 128.764 1.00 16.61 417 PHE B O 1
ATOM 6936 N N . PRO B 1 390 ? 24.138 66.904 128.525 1.00 14.06 418 PRO B N 1
ATOM 6937 C CA . PRO B 1 390 ? 25.154 67.579 127.705 1.00 14.53 418 PRO B CA 1
ATOM 6938 C C . PRO B 1 390 ? 26.395 68.100 128.432 1.00 16.25 418 PRO B C 1
ATOM 6939 O O . PRO B 1 390 ? 26.790 69.276 128.253 1.00 16.11 418 PRO B O 1
ATOM 6943 N N . ILE B 1 391 ? 27.031 67.216 129.206 1.00 14.63 419 ILE B N 1
ATOM 6944 C CA . ILE B 1 391 ? 28.305 67.494 129.862 1.00 14.79 419 ILE B CA 1
ATOM 6945 C C . ILE B 1 391 ? 29.142 66.260 129.528 1.00 16.60 419 ILE B C 1
ATOM 6946 O O . ILE B 1 391 ? 28.651 65.128 129.677 1.00 15.27 419 ILE B O 1
ATOM 6951 N N . ALA B 1 392 ? 30.372 66.468 129.008 1.00 14.49 420 ALA B N 1
ATOM 6952 C CA . ALA B 1 392 ? 31.199 65.346 128.531 1.00 14.87 420 ALA B CA 1
ATOM 6953 C C . ALA B 1 392 ? 31.352 64.216 129.506 1.00 16.00 420 ALA B C 1
ATOM 6954 O O . ALA B 1 392 ? 31.478 63.049 129.083 1.00 16.41 420 ALA B O 1
ATOM 6956 N N . ASP B 1 393 ? 31.347 64.518 130.820 1.00 13.87 421 ASP B N 1
ATOM 6957 C CA . ASP B 1 393 ? 31.531 63.469 131.833 1.00 14.39 421 ASP B CA 1
ATOM 6958 C C . ASP B 1 393 ? 30.550 62.295 131.650 1.00 16.27 421 ASP B C 1
ATOM 6959 O O . ASP B 1 393 ? 30.927 61.140 131.898 1.00 16.39 421 ASP B O 1
ATOM 6964 N N . TYR B 1 394 ? 29.293 62.583 131.240 1.00 14.15 422 TYR B N 1
ATOM 6965 C CA . TYR B 1 394 ? 28.314 61.494 131.139 1.00 14.19 422 TYR B CA 1
ATOM 6966 C C . TYR B 1 394 ? 28.653 60.549 130.002 1.00 14.24 422 TYR B C 1
ATOM 6967 O O . TYR B 1 394 ? 28.817 59.355 130.234 1.00 15.78 422 TYR B O 1
ATOM 6976 N N . TYR B 1 395 ? 28.763 61.058 128.785 1.00 13.65 423 TYR B N 1
ATOM 6977 C CA . TYR B 1 395 ? 29.073 60.142 127.670 1.00 13.24 423 TYR B CA 1
ATOM 6978 C C . TYR B 1 395 ? 30.424 59.481 127.887 1.00 14.28 423 TYR B C 1
ATOM 6979 O O . TYR B 1 395 ? 30.561 58.285 127.668 1.00 15.11 423 TYR B O 1
ATOM 6988 N N . LEU B 1 396 ? 31.435 60.247 128.361 1.00 13.61 424 LEU B N 1
ATOM 6989 C CA . LEU B 1 396 ? 32.769 59.663 128.536 1.00 12.93 424 LEU B CA 1
ATOM 6990 C C . LEU B 1 396 ? 32.769 58.564 129.586 1.00 14.20 424 LEU B C 1
ATOM 6991 O O . LEU B 1 396 ? 33.361 57.509 129.375 1.00 16.19 424 LEU B O 1
ATOM 6996 N N . THR B 1 397 ? 32.153 58.822 130.751 1.00 12.48 425 THR B N 1
ATOM 6997 C CA . THR B 1 397 ? 32.191 57.809 131.807 1.00 12.93 425 THR B CA 1
ATOM 6998 C C . THR B 1 397 ? 31.441 56.553 131.364 1.00 15.90 425 THR B C 1
ATOM 6999 O O . THR B 1 397 ? 31.926 55.436 131.567 1.00 15.61 425 THR B O 1
ATOM 7003 N N . GLN B 1 398 ? 30.227 56.736 130.820 1.00 13.34 426 GLN B N 1
ATOM 7004 C CA . GLN B 1 398 ? 29.374 55.601 130.501 1.00 13.07 426 GLN B CA 1
ATOM 7005 C C . GLN B 1 398 ? 29.894 54.716 129.367 1.00 14.47 426 GLN B C 1
ATOM 7006 O O . GLN B 1 398 ? 29.770 53.491 129.445 1.00 15.90 426 GLN B O 1
ATOM 7012 N N . PHE B 1 399 ? 30.441 55.332 128.313 1.00 11.45 427 PHE B N 1
ATOM 7013 C CA . PHE B 1 399 ? 30.892 54.578 127.154 1.00 10.68 427 PHE B CA 1
ATOM 7014 C C . PHE B 1 399 ? 32.359 54.236 127.147 1.00 15.14 427 PHE B C 1
ATOM 7015 O O . PHE B 1 399 ? 32.738 53.298 126.425 1.00 14.73 427 PHE B O 1
ATOM 7023 N N . TYR B 1 400 ? 33.222 55.001 127.857 1.00 13.03 428 TYR B N 1
ATOM 7024 C CA . TYR B 1 400 ? 34.663 54.804 127.707 1.00 13.54 428 TYR B CA 1
ATOM 7025 C C . TYR B 1 400 ? 35.477 54.600 128.990 1.00 16.95 428 TYR B C 1
ATOM 7026 O O . TYR B 1 400 ? 36.645 54.228 128.853 1.00 17.85 428 TYR B O 1
ATOM 7035 N N . HIS B 1 401 ? 34.922 54.841 130.192 1.00 15.37 429 HIS B N 1
ATOM 7036 C CA . HIS B 1 401 ? 35.724 54.618 131.415 1.00 15.45 429 HIS B CA 1
ATOM 7037 C C . HIS B 1 401 ? 35.756 53.103 131.682 1.00 17.33 429 HIS B C 1
ATOM 7038 O O . HIS B 1 401 ? 34.734 52.436 131.489 1.00 15.99 429 HIS B O 1
ATOM 7045 N N . SER B 1 402 ? 36.908 52.565 132.114 1.00 15.73 430 SER B N 1
ATOM 7046 C CA . SER B 1 402 ? 36.986 51.100 132.297 1.00 16.71 430 SER B CA 1
ATOM 7047 C C . SER B 1 402 ? 35.987 50.539 133.315 1.00 19.12 430 SER B C 1
ATOM 7048 O O . SER B 1 402 ? 35.621 49.361 133.213 1.00 18.80 430 SER B O 1
ATOM 7051 N N . ALA B 1 403 ? 35.535 51.344 134.296 1.00 16.58 431 ALA B N 1
ATOM 7052 C CA . ALA B 1 403 ? 34.557 50.842 135.281 1.00 19.03 431 ALA B CA 1
ATOM 7053 C C . ALA B 1 403 ? 33.235 50.446 134.585 1.00 19.57 431 ALA B C 1
ATOM 7054 O O . ALA B 1 403 ? 32.471 49.613 135.089 1.00 18.68 431 ALA B O 1
ATOM 7056 N N . SER B 1 404 ? 32.964 51.065 133.434 1.00 16.09 432 SER B N 1
ATOM 7057 C CA . SER B 1 404 ? 31.726 50.834 132.707 1.00 15.43 432 SER B CA 1
ATOM 7058 C C . SER B 1 404 ? 31.810 49.656 131.740 1.00 17.86 432 SER B C 1
ATOM 7059 O O . SER B 1 404 ? 30.840 49.393 131.031 1.00 16.66 432 SER B O 1
ATOM 7062 N N . GLU B 1 405 ? 32.967 48.982 131.683 1.00 16.58 433 GLU B N 1
ATOM 7063 C CA . GLU B 1 405 ? 33.144 47.929 130.683 1.00 18.41 433 GLU B CA 1
ATOM 7064 C C . GLU B 1 405 ? 32.207 46.758 130.904 1.00 20.65 433 GLU B C 1
ATOM 7065 O O . GLU B 1 405 ? 31.900 46.385 132.033 1.00 20.53 433 GLU B O 1
ATOM 7071 N N . ILE B 1 406 ? 31.698 46.235 129.791 1.00 18.46 434 ILE B N 1
ATOM 7072 C CA . ILE B 1 406 ? 30.795 45.077 129.822 1.00 18.27 434 ILE B CA 1
ATOM 7073 C C . ILE B 1 406 ? 31.483 43.904 130.548 1.00 22.52 434 ILE B C 1
ATOM 7074 O O . ILE B 1 406 ? 32.645 43.610 130.281 1.00 22.46 434 ILE B O 1
ATOM 7079 N N . GLY B 1 407 ? 30.776 43.320 131.499 1.00 21.54 435 GLY B N 1
ATOM 7080 C CA . GLY B 1 407 ? 31.301 42.196 132.265 1.00 22.50 435 GLY B CA 1
ATOM 7081 C C . GLY B 1 407 ? 31.566 42.547 133.714 1.00 28.98 435 GLY B C 1
ATOM 7082 O O . GLY B 1 407 ? 31.755 41.647 134.538 1.00 30.82 435 GLY B O 1
ATOM 7083 N N . LYS B 1 408 ? 31.566 43.856 134.049 1.00 24.27 436 LYS B N 1
ATOM 7084 C CA . LYS B 1 408 ? 31.802 44.271 135.431 1.00 22.64 436 LYS B CA 1
ATOM 7085 C C . LYS B 1 408 ? 30.485 44.524 136.146 1.00 26.73 436 LYS B C 1
ATOM 7086 O O . LYS B 1 408 ? 29.503 44.883 135.482 1.00 25.18 436 LYS B O 1
ATOM 7092 N N . PRO B 1 409 ? 30.430 44.443 137.504 1.00 26.51 437 PRO B N 1
ATOM 7093 C CA . PRO B 1 409 ? 29.164 44.780 138.197 1.00 26.41 437 PRO B CA 1
ATOM 7094 C C . PRO B 1 409 ? 28.721 46.229 137.944 1.00 27.69 437 PRO B C 1
ATOM 7095 O O . PRO B 1 409 ? 27.521 46.539 137.956 1.00 26.58 437 PRO B O 1
ATOM 7099 N N . THR B 1 410 ? 29.704 47.107 137.677 1.00 23.29 438 THR B N 1
ATOM 7100 C CA . THR B 1 410 ? 29.505 48.533 137.409 1.00 21.41 438 THR B CA 1
ATOM 7101 C C . THR B 1 410 ? 29.330 48.802 135.895 1.00 20.92 438 THR B C 1
ATOM 7102 O O . THR B 1 410 ? 29.404 49.961 135.477 1.00 19.93 438 THR B O 1
ATOM 7106 N N . GLN B 1 411 ? 29.106 47.747 135.080 1.00 18.19 439 GLN B N 1
ATOM 7107 C CA . GLN B 1 411 ? 29.002 47.944 133.635 1.00 18.01 439 GLN B CA 1
ATOM 7108 C C . GLN B 1 411 ? 27.950 48.953 133.235 1.00 19.88 439 GLN B C 1
ATOM 7109 O O . GLN B 1 411 ? 26.892 49.037 133.872 1.00 18.46 439 GLN B O 1
ATOM 7115 N N . VAL B 1 412 ? 28.247 49.720 132.164 1.00 15.17 440 VAL B N 1
ATOM 7116 C CA . VAL B 1 412 ? 27.248 50.610 131.616 1.00 13.97 440 VAL B CA 1
ATOM 7117 C C . VAL B 1 412 ? 27.183 50.293 130.128 1.00 17.88 440 VAL B C 1
ATOM 7118 O O . VAL B 1 412 ? 26.539 49.318 129.746 1.00 18.12 440 VAL B O 1
ATOM 7122 N N . VAL B 1 413 ? 27.874 51.092 129.295 1.00 15.46 441 VAL B N 1
ATOM 7123 C CA . VAL B 1 413 ? 27.814 50.894 127.831 1.00 14.86 441 VAL B CA 1
ATOM 7124 C C . VAL B 1 413 ? 29.209 50.988 127.210 1.00 16.71 441 VAL B C 1
ATOM 7125 O O . VAL B 1 413 ? 29.353 51.369 126.040 1.00 17.07 441 VAL B O 1
ATOM 7129 N N . ASN B 1 414 ? 30.218 50.556 127.987 1.00 14.28 442 ASN B N 1
ATOM 7130 C CA . ASN B 1 414 ? 31.578 50.573 127.449 1.00 14.28 442 ASN B CA 1
ATOM 7131 C C . ASN B 1 414 ? 31.784 49.234 126.733 1.00 15.66 442 ASN B C 1
ATOM 7132 O O . ASN B 1 414 ? 32.396 48.278 127.268 1.00 15.74 442 ASN B O 1
ATOM 7137 N N . PHE B 1 415 ? 31.288 49.206 125.477 1.00 14.45 443 PHE B N 1
ATOM 7138 C CA . PHE B 1 415 ? 31.380 48.003 124.624 1.00 14.49 443 PHE B CA 1
ATOM 7139 C C . PHE B 1 415 ? 32.767 47.805 124.052 1.00 18.42 443 PHE B C 1
ATOM 7140 O O . PHE B 1 415 ? 33.088 46.682 123.658 1.00 17.85 443 PHE B O 1
ATOM 7148 N N . SER B 1 416 ? 33.557 48.890 123.932 1.00 13.97 444 SER B N 1
ATOM 7149 C CA . SER B 1 416 ? 34.890 48.745 123.359 1.00 13.52 444 SER B CA 1
ATOM 7150 C C . SER B 1 416 ? 35.910 48.191 124.349 1.00 19.03 444 SER B C 1
ATOM 7151 O O . SER B 1 416 ? 37.010 47.795 123.949 1.00 17.54 444 SER B O 1
ATOM 7154 N N . HIS B 1 417 ? 35.566 48.196 125.656 1.00 17.75 445 HIS B N 1
ATOM 7155 C CA . HIS B 1 417 ? 36.476 47.799 126.729 1.00 17.00 445 HIS B CA 1
ATOM 7156 C C . HIS B 1 417 ? 37.658 48.793 126.805 1.00 18.87 445 HIS B C 1
ATOM 7157 O O . HIS B 1 417 ? 38.764 48.449 127.220 1.00 19.26 445 HIS B O 1
ATOM 7164 N N . CYS B 1 418 ? 37.359 50.062 126.463 1.00 17.76 446 CYS B N 1
ATOM 7165 C CA . CYS B 1 418 ? 38.318 51.168 126.509 1.00 18.88 446 CYS B CA 1
ATOM 7166 C C . CYS B 1 418 ? 38.819 51.370 127.956 1.00 21.96 446 CYS B C 1
ATOM 7167 O O . CYS B 1 418 ? 38.036 51.276 128.892 1.00 22.45 446 CYS B O 1
ATOM 7170 N N . ASN B 1 419 ? 40.125 51.656 128.138 1.00 19.55 447 ASN B N 1
ATOM 7171 C CA . ASN B 1 419 ? 40.660 51.999 129.457 1.00 20.18 447 ASN B CA 1
ATOM 7172 C C . ASN B 1 419 ? 41.691 53.143 129.371 1.00 25.76 447 ASN B C 1
ATOM 7173 O O . ASN B 1 419 ? 42.126 53.659 130.409 1.00 28.28 447 ASN B O 1
ATOM 7178 N N . VAL B 1 420 ? 42.002 53.586 128.137 1.00 20.82 448 VAL B N 1
ATOM 7179 C CA . VAL B 1 420 ? 43.059 54.564 127.840 1.00 20.71 448 VAL B CA 1
ATOM 7180 C C . VAL B 1 420 ? 42.851 55.947 128.457 1.00 23.35 448 VAL B C 1
ATOM 7181 O O . VAL B 1 420 ? 43.831 56.676 128.656 1.00 21.88 448 VAL B O 1
ATOM 7185 N N . ALA B 1 421 ? 41.607 56.320 128.739 1.00 16.70 449 ALA B N 1
ATOM 7186 C CA . ALA B 1 421 ? 41.313 57.678 129.187 1.00 18.27 449 ALA B CA 1
ATOM 7187 C C . ALA B 1 421 ? 40.839 57.763 130.640 1.00 18.56 449 ALA B C 1
ATOM 7188 O O . ALA B 1 421 ? 40.306 58.806 131.050 1.00 16.23 449 ALA B O 1
ATOM 7190 N N . ASP B 1 422 ? 40.992 56.674 131.418 1.00 16.59 450 ASP B N 1
ATOM 7191 C CA . ASP B 1 422 ? 40.485 56.693 132.793 1.00 15.28 450 ASP B CA 1
ATOM 7192 C C . ASP B 1 422 ? 40.942 57.850 133.636 1.00 18.13 450 ASP B C 1
ATOM 7193 O O . ASP B 1 422 ? 40.106 58.488 134.285 1.00 18.75 450 ASP B O 1
ATOM 7198 N N . LYS B 1 423 ? 42.261 58.124 133.647 1.00 16.65 451 LYS B N 1
ATOM 7199 C CA . LYS B 1 423 ? 42.800 59.190 134.500 1.00 16.44 451 LYS B CA 1
ATOM 7200 C C . LYS B 1 423 ? 42.256 60.556 134.086 1.00 19.20 451 LYS B C 1
ATOM 7201 O O . LYS B 1 423 ? 41.933 61.354 134.951 1.00 19.35 451 LYS B O 1
ATOM 7207 N N . GLN B 1 424 ? 42.142 60.814 132.771 1.00 15.83 452 GLN B N 1
ATOM 7208 C CA . GLN B 1 424 ? 41.637 62.118 132.287 1.00 15.10 452 GLN B CA 1
ATOM 7209 C C . GLN B 1 424 ? 40.165 62.289 132.635 1.00 17.51 452 GLN B C 1
ATOM 7210 O O . GLN B 1 424 ? 39.729 63.367 133.044 1.00 16.90 452 GLN B O 1
ATOM 7216 N N . ILE B 1 425 ? 39.388 61.208 132.467 1.00 14.67 453 ILE B N 1
ATOM 7217 C CA . ILE B 1 425 ? 37.943 61.253 132.769 1.00 13.82 453 ILE B CA 1
ATOM 7218 C C . ILE B 1 425 ? 37.737 61.530 134.263 1.00 17.92 453 ILE B C 1
ATOM 7219 O O . ILE B 1 425 ? 36.931 62.388 134.639 1.00 17.53 453 ILE B O 1
ATOM 7224 N N . GLU B 1 426 ? 38.460 60.793 135.120 1.00 16.31 454 GLU B N 1
ATOM 7225 C CA . GLU B 1 426 ? 38.332 60.974 136.562 1.00 16.43 454 GLU B CA 1
ATOM 7226 C C . GLU B 1 426 ? 38.775 62.357 136.991 1.00 19.47 454 GLU B C 1
ATOM 7227 O O . GLU B 1 426 ? 38.089 62.980 137.812 1.00 20.47 454 GLU B O 1
ATOM 7233 N N . ALA B 1 427 ? 39.931 62.831 136.475 1.00 16.77 455 ALA B N 1
ATOM 7234 C CA . ALA B 1 427 ? 40.422 64.169 136.872 1.00 17.29 455 ALA B CA 1
ATOM 7235 C C . ALA B 1 427 ? 39.463 65.259 136.385 1.00 19.44 455 ALA B C 1
ATOM 7236 O O . ALA B 1 427 ? 39.213 66.216 137.111 1.00 19.10 455 ALA B O 1
ATOM 7238 N N . ALA B 1 428 ? 38.911 65.114 135.165 1.00 16.13 456 ALA B N 1
ATOM 7239 C CA . ALA B 1 428 ? 38.002 66.151 134.632 1.00 16.01 456 ALA B CA 1
ATOM 7240 C C . ALA B 1 428 ? 36.729 66.229 135.472 1.00 17.74 456 ALA B C 1
ATOM 7241 O O . ALA B 1 428 ? 36.181 67.312 135.682 1.00 19.30 456 ALA B O 1
ATOM 7243 N N . ARG B 1 429 ? 36.230 65.069 135.907 1.00 16.09 457 ARG B N 1
ATOM 7244 C CA . ARG B 1 429 ? 34.950 65.015 136.606 1.00 17.49 457 ARG B CA 1
ATOM 7245 C C . ARG B 1 429 ? 34.836 66.003 137.753 1.00 21.17 457 ARG B C 1
ATOM 7246 O O . ARG B 1 429 ? 33.787 66.662 137.896 1.00 20.99 457 ARG B O 1
ATOM 7254 N N . THR B 1 430 ? 35.921 66.123 138.538 1.00 19.04 458 THR B N 1
ATOM 7255 C CA . THR B 1 430 ? 35.953 66.951 139.754 1.00 19.43 458 THR B CA 1
ATOM 7256 C C . THR B 1 430 ? 36.825 68.194 139.640 1.00 22.57 458 THR B C 1
ATOM 7257 O O . THR B 1 430 ? 37.007 68.889 140.642 1.00 22.05 458 THR B O 1
ATOM 7261 N N . GLU B 1 431 ? 37.357 68.483 138.429 1.00 17.00 459 GLU B N 1
ATOM 7262 C CA . GLU B 1 431 ? 38.232 69.650 138.220 1.00 17.38 459 GLU B CA 1
ATOM 7263 C C . GLU B 1 431 ? 37.401 70.933 138.363 1.00 21.62 459 GLU B C 1
ATOM 7264 O O . GLU B 1 431 ? 36.377 71.089 137.689 1.00 20.94 459 GLU B O 1
ATOM 7270 N N . THR B 1 432 ? 37.837 71.838 139.257 1.00 19.01 460 THR B N 1
ATOM 7271 C CA . THR B 1 432 ? 37.047 73.055 139.484 1.00 18.25 460 THR B CA 1
ATOM 7272 C C . THR B 1 432 ? 37.483 74.223 138.586 1.00 19.40 460 THR B C 1
ATOM 7273 O O . THR B 1 432 ? 36.708 75.167 138.457 1.00 20.18 460 THR B O 1
ATOM 7277 N N . ASP B 1 433 ? 38.690 74.176 137.962 1.00 15.04 461 ASP B N 1
ATOM 7278 C CA . ASP B 1 433 ? 39.105 75.245 137.025 1.00 14.05 461 ASP B CA 1
ATOM 7279 C C . ASP B 1 433 ? 38.369 74.937 135.689 1.00 17.30 461 ASP B C 1
ATOM 7280 O O . ASP B 1 433 ? 38.597 73.869 135.100 1.00 16.42 461 ASP B O 1
ATOM 7285 N N . PRO B 1 434 ? 37.451 75.813 135.216 1.00 16.82 462 PRO B N 1
ATOM 7286 C CA . PRO B 1 434 ? 36.637 75.446 134.046 1.00 15.81 462 PRO B CA 1
ATOM 7287 C C . PRO B 1 434 ? 37.418 75.138 132.784 1.00 16.86 462 PRO B C 1
ATOM 7288 O O . PRO B 1 434 ? 37.044 74.213 132.073 1.00 18.31 462 PRO B O 1
ATOM 7292 N N . ASN B 1 435 ? 38.492 75.896 132.504 1.00 15.19 463 ASN B N 1
ATOM 7293 C CA . ASN B 1 435 ? 39.256 75.664 131.291 1.00 14.89 463 ASN B CA 1
ATOM 7294 C C . ASN B 1 435 ? 40.076 74.402 131.413 1.00 17.11 463 ASN B C 1
ATOM 7295 O O . ASN B 1 435 ? 40.232 73.686 130.429 1.00 17.98 463 ASN B O 1
ATOM 7300 N N . LYS B 1 436 ? 40.597 74.119 132.629 1.00 14.97 464 LYS B N 1
ATOM 7301 C CA . LYS B 1 436 ? 41.376 72.878 132.808 1.00 14.81 464 LYS B CA 1
ATOM 7302 C C . LYS B 1 436 ? 40.427 71.678 132.650 1.00 17.21 464 LYS B C 1
ATOM 7303 O O . LYS B 1 436 ? 40.812 70.656 132.073 1.00 17.88 464 LYS B O 1
ATOM 7309 N N . GLN B 1 437 ? 39.201 71.797 133.184 1.00 15.10 465 GLN B N 1
ATOM 7310 C CA . GLN B 1 437 ? 38.223 70.705 133.085 1.00 14.48 465 GLN B CA 1
ATOM 7311 C C . GLN B 1 437 ? 37.944 70.386 131.610 1.00 15.66 465 GLN B C 1
ATOM 7312 O O . GLN B 1 437 ? 38.008 69.215 131.204 1.00 15.99 465 GLN B O 1
ATOM 7318 N N . ILE B 1 438 ? 37.695 71.445 130.793 1.00 14.05 466 ILE B N 1
ATOM 7319 C CA . ILE B 1 438 ? 37.445 71.243 129.351 1.00 13.72 466 ILE B CA 1
ATOM 7320 C C . ILE B 1 438 ? 38.668 70.601 128.678 1.00 16.02 466 ILE B C 1
ATOM 7321 O O . ILE B 1 438 ? 38.505 69.666 127.884 1.00 16.75 466 ILE B O 1
ATOM 7326 N N . GLU B 1 439 ? 39.894 71.043 129.011 1.00 14.54 467 GLU B N 1
ATOM 7327 C CA . GLU B 1 439 ? 41.079 70.457 128.377 1.00 14.98 467 GLU B CA 1
ATOM 7328 C C . GLU B 1 439 ? 41.272 68.983 128.719 1.00 18.02 467 GLU B C 1
ATOM 7329 O O . GLU B 1 439 ? 41.695 68.200 127.859 1.00 17.29 467 GLU B O 1
ATOM 7335 N N . LEU B 1 440 ? 40.909 68.589 129.961 1.00 15.12 468 LEU B N 1
ATOM 7336 C CA . LEU B 1 440 ? 40.979 67.165 130.362 1.00 13.91 468 LEU B CA 1
ATOM 7337 C C . LEU B 1 440 ? 39.927 66.348 129.595 1.00 16.98 468 LEU B C 1
ATOM 7338 O O . LEU B 1 440 ? 40.216 65.244 129.118 1.00 17.67 468 LEU B O 1
ATOM 7343 N N . TRP B 1 441 ? 38.706 66.914 129.420 1.00 14.58 469 TRP B N 1
ATOM 7344 C CA . TRP B 1 441 ? 37.697 66.214 128.602 1.00 14.23 469 TRP B CA 1
ATOM 7345 C C . TRP B 1 441 ? 38.174 66.079 127.159 1.00 15.98 469 TRP B C 1
ATOM 7346 O O . TRP B 1 441 ? 37.970 65.034 126.548 1.00 15.86 469 TRP B O 1
ATOM 7357 N N . LYS B 1 442 ? 38.830 67.128 126.612 1.00 13.69 470 LYS B N 1
ATOM 7358 C CA . LYS B 1 442 ? 39.308 67.039 125.218 1.00 14.27 470 LYS B CA 1
ATOM 7359 C C . LYS B 1 442 ? 40.454 66.013 125.107 1.00 18.35 470 LYS B C 1
ATOM 7360 O O . LYS B 1 442 ? 40.480 65.213 124.155 1.00 18.23 470 LYS B O 1
ATOM 7366 N N . GLU B 1 443 ? 41.369 66.000 126.098 1.00 15.08 471 GLU B N 1
ATOM 7367 C CA . GLU B 1 443 ? 42.475 65.017 126.096 1.00 15.81 471 GLU B CA 1
ATOM 7368 C C . GLU B 1 443 ? 41.888 63.587 126.094 1.00 16.95 471 GLU B C 1
ATOM 7369 O O . GLU B 1 443 ? 42.393 62.706 125.362 1.00 18.89 471 GLU B O 1
ATOM 7375 N N . ALA B 1 444 ? 40.809 63.349 126.863 1.00 14.89 472 ALA B N 1
ATOM 7376 C CA . ALA B 1 444 ? 40.194 62.008 126.887 1.00 14.19 472 ALA B CA 1
ATOM 7377 C C . ALA B 1 444 ? 39.683 61.653 125.467 1.00 15.86 472 ALA B C 1
ATOM 7378 O O . ALA B 1 444 ? 39.943 60.558 124.983 1.00 16.81 472 ALA B O 1
ATOM 7380 N N . GLN B 1 445 ? 38.982 62.586 124.804 1.00 13.57 473 GLN B N 1
ATOM 7381 C CA . GLN B 1 445 ? 38.488 62.343 123.438 1.00 13.96 473 GLN B CA 1
ATOM 7382 C C . GLN B 1 445 ? 39.627 62.021 122.470 1.00 17.41 473 GLN B C 1
ATOM 7383 O O . GLN B 1 445 ? 39.546 61.051 121.728 1.00 18.34 473 GLN B O 1
ATOM 7389 N N . LYS B 1 446 ? 40.719 62.791 122.518 1.00 14.87 474 LYS B N 1
ATOM 7390 C CA . LYS B 1 446 ? 41.864 62.546 121.619 1.00 14.74 474 LYS B CA 1
ATOM 7391 C C . LYS B 1 446 ? 42.469 61.161 121.839 1.00 17.88 474 LYS B C 1
ATOM 7392 O O . LYS B 1 446 ? 42.829 60.473 120.873 1.00 19.32 474 LYS B O 1
ATOM 7398 N N . LEU B 1 447 ? 42.535 60.717 123.108 1.00 15.57 475 LEU B N 1
ATOM 7399 C CA . LEU B 1 447 ? 43.094 59.402 123.402 1.00 15.62 475 LEU B CA 1
ATOM 7400 C C . LEU B 1 447 ? 42.189 58.302 122.874 1.00 16.93 475 LEU B C 1
ATOM 7401 O O . LEU B 1 447 ? 42.683 57.289 122.373 1.00 18.15 475 LEU B O 1
ATOM 7406 N N . ILE B 1 448 ? 40.865 58.458 123.052 1.00 13.63 476 ILE B N 1
ATOM 7407 C CA . ILE B 1 448 ? 39.931 57.392 122.606 1.00 13.84 476 ILE B CA 1
ATOM 7408 C C . ILE B 1 448 ? 39.927 57.319 121.070 1.00 17.99 476 ILE B C 1
ATOM 7409 O O . ILE B 1 448 ? 39.932 56.229 120.498 1.00 17.53 476 ILE B O 1
ATOM 7414 N N . VAL B 1 449 ? 39.927 58.487 120.414 1.00 14.91 477 VAL B N 1
ATOM 7415 C CA . VAL B 1 449 ? 39.946 58.545 118.948 1.00 15.27 477 VAL B CA 1
ATOM 7416 C C . VAL B 1 449 ? 41.239 57.916 118.408 1.00 18.88 477 VAL B C 1
ATOM 7417 O O . VAL B 1 449 ? 41.178 57.094 117.480 1.00 19.21 477 VAL B O 1
ATOM 7421 N N . SER B 1 450 ? 42.397 58.337 118.947 1.00 15.77 478 SER B N 1
ATOM 7422 C CA . SER B 1 450 ? 43.700 57.874 118.434 1.00 17.24 478 SER B CA 1
ATOM 7423 C C . SER B 1 450 ? 43.969 56.406 118.676 1.00 20.75 478 SER B C 1
ATOM 7424 O O . SER B 1 450 ? 44.670 55.786 117.864 1.00 21.45 478 SER B O 1
ATOM 7427 N N . ASN B 1 451 ? 43.402 55.824 119.760 1.00 15.46 479 ASN B N 1
ATOM 7428 C CA . ASN B 1 451 ? 43.557 54.393 120.019 1.00 15.99 479 ASN B CA 1
ATOM 7429 C C . ASN B 1 451 ? 42.484 53.613 119.235 1.00 19.01 479 ASN B C 1
ATOM 7430 O O . ASN B 1 451 ? 42.474 52.381 119.254 1.00 17.67 479 ASN B O 1
ATOM 7435 N N . VAL B 1 452 ? 41.570 54.340 118.571 1.00 17.22 480 VAL B N 1
ATOM 7436 C CA . VAL B 1 452 ? 40.507 53.782 117.746 1.00 16.35 480 VAL B CA 1
ATOM 7437 C C . VAL B 1 452 ? 39.678 52.773 118.520 1.00 20.08 480 VAL B C 1
ATOM 7438 O O . VAL B 1 452 ? 39.420 51.677 118.032 1.00 19.98 480 VAL B O 1
ATOM 7442 N N . CYS B 1 453 ? 39.270 53.133 119.741 1.00 18.02 481 CYS B N 1
ATOM 7443 C CA . CYS B 1 453 ? 38.355 52.291 120.528 1.00 20.27 481 CYS B CA 1
ATOM 7444 C C . CYS B 1 453 ? 36.937 52.374 119.942 1.00 19.09 481 CYS B C 1
ATOM 7445 O O . CYS B 1 453 ? 36.151 51.436 120.041 1.00 17.42 481 CYS B O 1
ATOM 7448 N N . ALA B 1 454 ? 36.616 53.514 119.339 1.00 15.30 482 ALA B N 1
ATOM 7449 C CA . ALA B 1 454 ? 35.318 53.725 118.733 1.00 15.43 482 ALA B CA 1
ATOM 7450 C C . ALA B 1 454 ? 35.526 54.638 117.543 1.00 18.11 482 ALA B C 1
ATOM 7451 O O . ALA B 1 454 ? 36.466 55.446 117.545 1.00 18.33 482 ALA B O 1
ATOM 7453 N N . ILE B 1 455 ? 34.697 54.455 116.521 1.00 14.48 483 ILE B N 1
ATOM 7454 C CA . ILE B 1 455 ? 34.756 55.241 115.290 1.00 14.11 483 ILE B CA 1
ATOM 7455 C C . ILE B 1 455 ? 33.431 55.993 115.206 1.00 16.75 483 ILE B C 1
ATOM 7456 O O . ILE B 1 455 ? 32.362 55.371 115.125 1.00 15.70 483 ILE B O 1
ATOM 7461 N N . PRO B 1 456 ? 33.464 57.327 115.251 1.00 15.06 484 PRO B N 1
ATOM 7462 C CA . PRO B 1 456 ? 32.211 58.080 115.198 1.00 15.26 484 PRO B CA 1
ATOM 7463 C C . PRO B 1 456 ? 31.633 58.086 113.805 1.00 19.26 484 PRO B C 1
ATOM 7464 O O . PRO B 1 456 ? 32.367 58.105 112.804 1.00 19.12 484 PRO B O 1
ATOM 7468 N N . LEU B 1 457 ? 30.303 58.076 113.754 1.00 16.23 485 LEU B N 1
ATOM 7469 C CA . LEU B 1 457 ? 29.639 58.130 112.473 1.00 16.84 485 LEU B CA 1
ATOM 7470 C C . LEU B 1 457 ? 28.908 59.465 112.476 1.00 19.38 485 LEU B C 1
ATOM 7471 O O . LEU B 1 457 ? 29.549 60.502 112.663 1.00 19.24 485 LEU B O 1
ATOM 7476 N N . THR B 1 458 ? 27.613 59.444 112.310 1.00 16.57 486 THR B N 1
ATOM 7477 C CA . THR B 1 458 ? 26.804 60.653 112.322 1.00 15.74 486 THR B CA 1
ATOM 7478 C C . THR B 1 458 ? 26.046 60.729 113.641 1.00 17.98 486 THR B C 1
ATOM 7479 O O . THR B 1 458 ? 25.877 59.721 114.324 1.00 15.95 486 THR B O 1
ATOM 7483 N N . GLU B 1 459 ? 25.523 61.930 113.959 1.00 14.49 487 GLU B N 1
ATOM 7484 C CA . GLU B 1 459 ? 24.554 62.110 115.033 1.00 13.69 487 GLU B CA 1
ATOM 7485 C C . GLU B 1 459 ? 23.275 62.530 114.322 1.00 15.29 487 GLU B C 1
ATOM 7486 O O . GLU B 1 459 ? 23.346 63.217 113.295 1.00 16.67 487 GLU B O 1
ATOM 7492 N N . ASN B 1 460 ? 22.110 62.083 114.819 1.00 13.46 488 ASN B N 1
ATOM 7493 C CA . ASN B 1 460 ? 20.850 62.456 114.177 1.00 13.62 488 ASN B CA 1
ATOM 7494 C C . ASN B 1 460 ? 19.830 62.986 115.189 1.00 16.19 488 ASN B C 1
ATOM 7495 O O . ASN B 1 460 ? 19.637 62.418 116.283 1.00 15.35 488 ASN B O 1
ATOM 7500 N N . LEU B 1 461 ? 19.123 64.049 114.791 1.00 14.45 489 LEU B N 1
ATOM 7501 C CA . LEU B 1 461 ? 18.012 64.533 115.610 1.00 14.57 489 LEU B CA 1
ATOM 7502 C C . LEU B 1 461 ? 16.885 63.481 115.508 1.00 18.37 489 LEU B C 1
ATOM 7503 O O . LEU B 1 461 ? 16.854 62.714 114.542 1.00 18.39 489 LEU B O 1
ATOM 7508 N N . GLY B 1 462 ? 15.974 63.459 116.477 1.00 15.18 490 GLY B N 1
ATOM 7509 C CA . GLY B 1 462 ? 14.802 62.584 116.399 1.00 16.57 490 GLY B CA 1
ATOM 7510 C C . GLY B 1 462 ? 13.869 63.148 115.339 1.00 20.21 490 GLY B C 1
ATOM 7511 O O . GLY B 1 462 ? 13.774 64.371 115.213 1.00 20.22 490 GLY B O 1
ATOM 7512 N N A THR B 1 463 ? 13.207 62.295 114.544 0.50 18.09 491 THR B N 1
ATOM 7513 N N B THR B 1 463 ? 13.206 62.294 114.535 0.50 17.69 491 THR B N 1
ATOM 7514 C CA A THR B 1 463 ? 12.314 62.791 113.492 0.50 18.03 491 THR B CA 1
ATOM 7515 C CA B THR B 1 463 ? 12.286 62.771 113.487 0.50 17.42 491 THR B CA 1
ATOM 7516 C C A THR B 1 463 ? 10.939 62.170 113.670 0.50 20.50 491 THR B C 1
ATOM 7517 C C B THR B 1 463 ? 10.924 62.164 113.703 0.50 20.23 491 THR B C 1
ATOM 7518 O O A THR B 1 463 ? 10.828 60.948 113.711 0.50 20.04 491 THR B O 1
ATOM 7519 O O B THR B 1 463 ? 10.802 60.941 113.785 0.50 19.89 491 THR B O 1
ATOM 7526 N N . TRP B 1 464 ? 9.908 63.010 113.831 1.00 18.00 492 TRP B N 1
ATOM 7527 C CA . TRP B 1 464 ? 8.538 62.565 114.066 1.00 20.30 492 TRP B CA 1
ATOM 7528 C C . TRP B 1 464 ? 7.577 63.418 113.272 1.00 25.02 492 TRP B C 1
ATOM 7529 O O . TRP B 1 464 ? 7.796 64.624 113.142 1.00 26.29 492 TRP B O 1
ATOM 7540 N N . ALA B 1 465 ? 6.532 62.797 112.705 1.00 19.12 493 ALA B N 1
ATOM 7541 C CA . ALA B 1 465 ? 5.542 63.546 111.924 1.00 18.73 493 ALA B CA 1
ATOM 7542 C C . ALA B 1 465 ? 4.236 63.586 112.690 1.00 23.31 493 ALA B C 1
ATOM 7543 O O . ALA B 1 465 ? 3.931 62.650 113.429 1.00 21.29 493 ALA B O 1
ATOM 7545 N N . ARG B 1 466 ? 3.493 64.691 112.562 1.00 20.57 494 ARG B N 1
ATOM 7546 C CA . ARG B 1 466 ? 2.192 64.797 113.194 1.00 21.31 494 ARG B CA 1
ATOM 7547 C C . ARG B 1 466 ? 1.264 65.551 112.265 1.00 26.19 494 ARG B C 1
ATOM 7548 O O . ARG B 1 466 ? 1.725 66.274 111.389 1.00 25.85 494 ARG B O 1
ATOM 7556 N N . LYS B 1 467 ? -0.039 65.400 112.466 1.00 23.28 495 LYS B N 1
ATOM 7557 C CA . LYS B 1 467 ? -1.001 66.170 111.696 1.00 24.23 495 LYS B CA 1
ATOM 7558 C C . LYS B 1 467 ? -1.055 67.556 112.354 1.00 29.27 495 LYS B C 1
ATOM 7559 O O . LYS B 1 467 ? -0.871 67.652 113.569 1.00 29.10 495 LYS B O 1
ATOM 7565 N N . ASN B 1 468 ? -1.311 68.625 111.584 1.00 27.62 496 ASN B N 1
ATOM 7566 C CA . ASN B 1 468 ? -1.307 69.964 112.182 1.00 28.76 496 ASN B CA 1
ATOM 7567 C C . ASN B 1 468 ? -2.507 70.243 113.124 1.00 29.45 496 ASN B C 1
ATOM 7568 O O . ASN B 1 468 ? -2.529 71.299 113.748 1.00 30.37 496 ASN B O 1
ATOM 7573 N N . LYS B 1 469 ? -3.452 69.287 113.269 1.00 25.23 497 LYS B N 1
ATOM 7574 C CA . LYS B 1 469 ? -4.585 69.398 114.200 1.00 24.39 497 LYS B CA 1
ATOM 7575 C C . LYS B 1 469 ? -4.109 69.149 115.647 1.00 26.70 497 LYS B C 1
ATOM 7576 O O . LYS B 1 469 ? -4.813 69.463 116.600 1.00 27.14 497 LYS B O 1
ATOM 7582 N N . LEU B 1 470 ? -2.937 68.541 115.800 1.00 21.85 498 LEU B N 1
ATOM 7583 C CA . LEU B 1 470 ? -2.373 68.257 117.109 1.00 21.05 498 LEU B CA 1
ATOM 7584 C C . LEU B 1 470 ? -1.481 69.397 117.564 1.00 24.20 498 LEU B C 1
ATOM 7585 O O . LEU B 1 470 ? -0.587 69.801 116.834 1.00 24.19 498 LEU B O 1
ATOM 7590 N N . GLY B 1 471 ? -1.710 69.886 118.782 1.00 19.46 499 GLY B N 1
ATOM 7591 C CA . GLY B 1 471 ? -0.858 70.904 119.382 1.00 18.47 499 GLY B CA 1
ATOM 7592 C C . GLY B 1 471 ? -0.148 70.350 120.604 1.00 20.24 499 GLY B C 1
ATOM 7593 O O . GLY B 1 471 ? -0.782 69.703 121.443 1.00 18.36 499 GLY B O 1
ATOM 7594 N N . TRP B 1 472 ? 1.182 70.580 120.729 1.00 18.41 500 TRP B N 1
ATOM 7595 C CA . TRP B 1 472 ? 1.902 70.071 121.894 1.00 18.76 500 TRP B CA 1
ATOM 7596 C C . TRP B 1 472 ? 1.609 70.871 123.162 1.00 20.04 500 TRP B C 1
ATOM 7597 O O . TRP B 1 472 ? 1.714 70.324 124.269 1.00 19.77 500 TRP B O 1
ATOM 7608 N N . GLY B 1 473 ? 1.304 72.158 122.999 1.00 18.80 501 GLY B N 1
ATOM 7609 C CA . GLY B 1 473 ? 1.104 73.062 124.119 1.00 20.15 501 GLY B CA 1
ATOM 7610 C C . GLY B 1 473 ? 2.337 73.894 124.420 1.00 21.31 501 GLY B C 1
ATOM 7611 O O . GLY B 1 473 ? 2.323 74.750 125.312 1.00 20.55 501 GLY B O 1
ATOM 7612 N N . PHE B 1 474 ? 3.412 73.639 123.674 1.00 17.60 502 PHE B N 1
ATOM 7613 C CA . PHE B 1 474 ? 4.710 74.301 123.823 1.00 17.41 502 PHE B CA 1
ATOM 7614 C C . PHE B 1 474 ? 5.521 74.006 122.571 1.00 21.15 502 PHE B C 1
ATOM 7615 O O . PHE B 1 474 ? 5.132 73.161 121.757 1.00 19.18 502 PHE B O 1
ATOM 7623 N N . GLU B 1 475 ? 6.675 74.664 122.444 1.00 19.43 503 GLU B N 1
ATOM 7624 C CA . GLU B 1 475 ? 7.516 74.396 121.286 1.00 19.69 503 GLU B CA 1
ATOM 7625 C C . GLU B 1 475 ? 8.339 73.126 121.572 1.00 19.89 503 GLU B C 1
ATOM 7626 O O . GLU B 1 475 ? 9.046 73.059 122.580 1.00 18.22 503 GLU B O 1
ATOM 7632 N N . LEU B 1 476 ? 8.237 72.128 120.683 1.00 18.56 504 LEU B N 1
ATOM 7633 C CA . LEU B 1 476 ? 8.981 70.908 120.874 1.00 18.76 504 LEU B CA 1
ATOM 7634 C C . LEU B 1 476 ? 10.374 71.108 120.264 1.00 23.40 504 LEU B C 1
ATOM 7635 O O . LEU B 1 476 ? 10.555 70.885 119.067 1.00 24.72 504 LEU B O 1
ATOM 7640 N N . LYS B 1 477 ? 11.317 71.619 121.069 1.00 17.96 505 LYS B N 1
ATOM 7641 C CA . LYS B 1 477 ? 12.685 71.796 120.581 1.00 18.30 505 LYS B CA 1
ATOM 7642 C C . LYS B 1 477 ? 13.464 70.507 120.878 1.00 19.65 505 LYS B C 1
ATOM 7643 O O . LYS B 1 477 ? 14.288 70.048 120.076 1.00 18.08 505 LYS B O 1
ATOM 7649 N N . GLY B 1 478 ? 13.241 69.970 122.068 1.00 16.56 506 GLY B N 1
ATOM 7650 C CA . GLY B 1 478 ? 13.945 68.771 122.480 1.00 15.78 506 GLY B CA 1
ATOM 7651 C C . GLY B 1 478 ? 13.252 68.054 123.612 1.00 17.99 506 GLY B C 1
ATOM 7652 O O . GLY B 1 478 ? 12.384 68.626 124.287 1.00 17.39 506 GLY B O 1
ATOM 7653 N N . SER B 1 479 ? 13.650 66.801 123.825 1.00 16.27 507 SER B N 1
ATOM 7654 C CA . SER B 1 479 ? 13.139 65.979 124.913 1.00 17.21 507 SER B CA 1
ATOM 7655 C C . SER B 1 479 ? 14.304 65.046 125.144 1.00 21.66 507 SER B C 1
ATOM 7656 O O . SER B 1 479 ? 14.887 64.571 124.163 1.00 19.87 507 SER B O 1
ATOM 7659 N N . MET B 1 480 ? 14.669 64.777 126.395 1.00 18.44 508 MET B N 1
ATOM 7660 C CA . MET B 1 480 ? 15.858 63.939 126.620 1.00 18.07 508 MET B CA 1
ATOM 7661 C C . MET B 1 480 ? 15.834 62.579 125.866 1.00 21.21 508 MET B C 1
ATOM 7662 O O . MET B 1 480 ? 16.896 62.196 125.354 1.00 19.73 508 MET B O 1
ATOM 7667 N N . PRO B 1 481 ? 14.690 61.883 125.682 1.00 18.79 509 PRO B N 1
ATOM 7668 C CA . PRO B 1 481 ? 14.701 60.654 124.868 1.00 18.96 509 PRO B CA 1
ATOM 7669 C C . PRO B 1 481 ? 14.735 60.892 123.335 1.00 21.87 509 PRO B C 1
ATOM 7670 O O . PRO B 1 481 ? 14.737 59.911 122.590 1.00 21.32 509 PRO B O 1
ATOM 7674 N N . SER B 1 482 ? 14.717 62.168 122.858 1.00 17.61 510 SER B N 1
ATOM 7675 C CA . SER B 1 482 ? 14.664 62.578 121.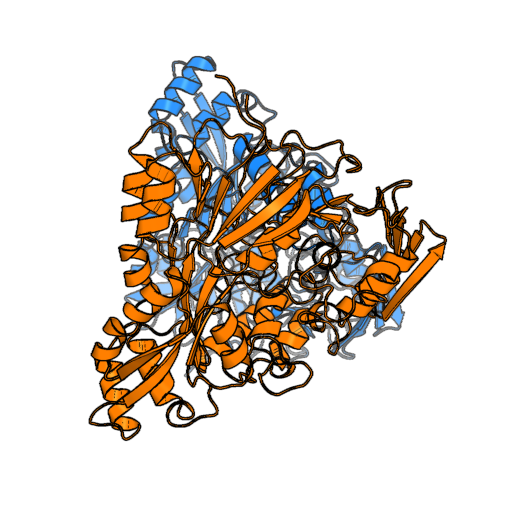435 1.00 17.34 510 SER B CA 1
ATOM 7676 C C . SER B 1 482 ? 13.310 62.156 120.792 1.00 20.65 510 SER B C 1
ATOM 7677 O O . SER B 1 482 ? 13.220 61.900 119.575 1.00 19.21 510 SER B O 1
ATOM 7680 N N . ALA B 1 483 ? 12.246 62.133 121.624 1.00 17.42 511 ALA B N 1
ATOM 7681 C CA . ALA B 1 483 ? 10.905 61.749 121.201 1.00 16.93 511 ALA B CA 1
ATOM 7682 C C . ALA B 1 483 ? 9.899 62.757 121.735 1.00 20.79 511 ALA B C 1
ATOM 7683 O O . ALA B 1 483 ? 10.180 63.428 122.726 1.00 20.51 511 ALA B O 1
ATOM 7685 N N . PRO B 1 484 ? 8.708 62.844 121.135 1.00 18.15 512 PRO B N 1
ATOM 7686 C CA . PRO B 1 484 ? 7.707 63.793 121.645 1.00 18.02 512 PRO B CA 1
ATOM 7687 C C . PRO B 1 484 ? 7.349 63.570 123.105 1.00 21.18 512 PRO B C 1
ATOM 7688 O O . PRO B 1 484 ? 7.313 62.436 123.593 1.00 19.86 512 PRO B O 1
ATOM 7692 N N . LEU B 1 485 ? 7.057 64.670 123.786 1.00 17.36 513 LEU B N 1
ATOM 7693 C CA . LEU B 1 485 ? 6.598 64.638 125.164 1.00 16.96 513 LEU B CA 1
ATOM 7694 C C . LEU B 1 485 ? 5.109 64.972 125.142 1.00 19.64 513 LEU B C 1
ATOM 7695 O O . LEU B 1 485 ? 4.731 66.073 124.735 1.00 19.71 513 LEU B O 1
ATOM 7700 N N . ILE B 1 486 ? 4.278 64.010 125.562 1.00 16.57 514 ILE B N 1
ATOM 7701 C CA . ILE B 1 486 ? 2.832 64.213 125.673 1.00 16.63 514 ILE B CA 1
ATOM 7702 C C . ILE B 1 486 ? 2.570 64.529 127.141 1.00 20.09 514 ILE B C 1
ATOM 7703 O O . ILE B 1 486 ? 3.028 63.808 128.042 1.00 18.50 514 ILE B O 1
ATOM 7708 N N . THR B 1 487 ? 1.872 65.639 127.383 1.00 17.69 515 THR B N 1
ATOM 7709 C CA . THR B 1 487 ? 1.605 66.094 128.748 1.00 17.92 515 THR B CA 1
ATOM 7710 C C . THR B 1 487 ? 0.114 66.371 128.922 1.00 19.41 515 THR B C 1
ATOM 7711 O O . THR B 1 487 ? -0.696 66.119 128.011 1.00 17.97 515 THR B O 1
ATOM 7715 N N . GLU B 1 488 ? -0.235 66.973 130.072 1.00 17.49 516 GLU B N 1
ATOM 7716 C CA . GLU B 1 488 ? -1.626 67.379 130.332 1.00 17.65 516 GLU B CA 1
ATOM 7717 C C . GLU B 1 488 ? -2.033 68.552 129.394 1.00 21.62 516 GLU B C 1
ATOM 7718 O O . GLU B 1 488 ? -3.212 68.876 129.285 1.00 23.14 516 GLU B O 1
ATOM 7724 N N . GLN B 1 489 ? -1.035 69.198 128.740 1.00 18.01 517 GLN B N 1
ATOM 7725 C CA . GLN B 1 489 ? -1.273 70.365 127.869 1.00 17.97 517 GLN B CA 1
ATOM 7726 C C . GLN B 1 489 ? -1.571 69.957 126.417 1.00 19.30 517 GLN B C 1
ATOM 7727 O O . GLN B 1 489 ? -2.062 70.771 125.649 1.00 19.86 517 GLN B O 1
ATOM 7733 N N . THR B 1 490 ? -1.173 68.745 126.012 1.00 16.44 518 THR B N 1
ATOM 7734 C CA . THR B 1 490 ? -1.342 68.280 124.626 1.00 16.61 518 THR B CA 1
ATOM 7735 C C . THR B 1 490 ? -2.815 68.292 124.237 1.00 20.40 518 THR B C 1
ATOM 7736 O O . THR B 1 490 ? -3.660 67.843 125.011 1.00 19.09 518 THR B O 1
ATOM 7740 N N . TYR B 1 491 ? -3.123 68.783 123.039 1.00 18.00 519 TYR B N 1
ATOM 7741 C CA . TYR B 1 491 ? -4.533 68.917 122.659 1.00 18.34 519 TYR B CA 1
ATOM 7742 C C . TYR B 1 491 ? -4.745 68.795 121.158 1.00 22.24 519 TYR B C 1
ATOM 7743 O O . TYR B 1 491 ? -3.789 68.929 120.379 1.00 20.29 519 TYR B O 1
ATOM 7752 N N . PHE B 1 492 ? -6.020 68.615 120.759 1.00 21.17 520 PHE B N 1
ATOM 7753 C CA . PHE B 1 492 ? -6.425 68.623 119.363 1.00 20.99 520 PHE B CA 1
ATOM 7754 C C . PHE B 1 492 ? -7.206 69.917 119.089 1.00 25.54 520 PHE B C 1
ATOM 7755 O O . PHE B 1 492 ? -7.902 70.420 119.968 1.00 24.88 520 PHE B O 1
ATOM 7763 N N . LYS B 1 493 ? -7.060 70.449 117.877 1.00 24.00 521 LYS B N 1
ATOM 7764 C CA . LYS B 1 493 ? -7.706 71.672 117.391 1.00 25.07 521 LYS B CA 1
ATOM 7765 C C . LYS B 1 493 ? -8.907 71.311 116.496 1.00 34.04 521 LYS B C 1
ATOM 7766 O O . LYS B 1 493 ? -8.824 70.372 115.699 1.00 32.53 521 LYS B O 1
ATOM 7772 N N . ASP B 1 494 ? -9.994 72.081 116.599 1.00 35.79 522 ASP B N 1
ATOM 7773 C CA . ASP B 1 494 ? -11.188 71.929 115.759 1.00 38.35 522 ASP B CA 1
ATOM 7774 C C . ASP B 1 494 ? -10.920 72.601 114.398 1.00 46.00 522 ASP B C 1
ATOM 7775 O O . ASP B 1 494 ? -11.343 72.086 113.354 1.00 47.68 522 ASP B O 1
ATOM 7780 N N . HIS B 1 495 ? -10.229 73.766 114.421 1.00 41.86 523 HIS B N 1
ATOM 7781 C CA . HIS B 1 495 ? -9.868 74.559 113.243 1.00 67.82 523 HIS B CA 1
ATOM 7782 C C . HIS B 1 495 ? -8.346 74.639 113.099 1.00 85.16 523 HIS B C 1
ATOM 7783 O O . HIS B 1 495 ? -7.650 74.983 114.056 1.00 43.24 523 HIS B O 1
#

Organism: Agrobacterium tumefaciens (NCBI:txid358)

Nearest PDB structures (foldseek):
  6tfq-assembly2_B  TM=9.996E-01  e=0.000E+00  Agrobacterium tumefaciens
  6ofq-assembly1_A  TM=8.856E-01  e=6.670E-40  Helicobacter pylori SS1
  6hlx-assembly1_A  TM=8.796E-01  e=1.744E-39  Agrobacterium tumefaciens
  7kz9-assembly2_B  TM=8.935E-01  e=7.078E-37  Pseudomonas sp. PDC86
  8cb9-assembly1_A  TM=8.461E-01  e=2.446E-29  Agrobacterium tumefaciens

InterPro domains:
  IPR000914 Solute-binding protein family 5 domain [PF00496] (80-431)
  IPR030678 Peptide/nickel binding protein, MppA-type [PIRSF002741] (38-495)
  IPR039424 Solute-binding protein family 5 [PTHR30290] (13-499)

Radius of gyration: 31.25 Å; Cα contacts (8 Å, |Δi|>4): 2471; chains: 2; bounding box: 88×73×58 Å

Foldseek 3Di:
DAQEAEEEEQAQFQDFLPLLEQDALVSLQVVLQFWWFQWAAPAQDPALVRIGGDQFPDKDADPQRQKIKTFGDPFLAKFPPPGRQWLVQNQVLLVQSLDLVRGLRNVVVPQWDGWDRPDRGMIMTGGNHHAPSVSVVLYSHHSNTTAGPVVCVPCPVNCRQQPMHSGQWHFPHTPGSFWTKIAGRCVRPVHTASHGIYTYTHDSDQVVQVVCVVVPVHQKYFFALAVVRVCVQVVDVQKDKAFADDWWWKKWQAQCVDPPNVDLLLLLLLQQQADQCVVCVRSDVVFKDFACWDAGPLAQLRDSPLPRRYHDLVSSCVSCVVSPNNQAEEFEFEWESNVRRVVVVVVSCVRSVSNRYRYHYRYDHHVVSVVCLLQLNGRIDTDIAHDRRHLLVSCCQQADQLQDRPHSSHHRPSRSHHQLNVLSVCLSPPPPSVSSSVSSSVSGSRCNSSSSMHIHMTGQTIMMGGPQKDQQDHNHYDNSSDRRRHSRIDGHD/DAQEAEEEEQAQFQDFCPLLEQDALVSLQVVLQFWWFQWAAPAQDLALVRIGGDQFPDKDADPQRQKIKTFGDWFLAKFPPPGTQWLVQNQVLLVQSLDLVRGLRNVVVPQWDGWDHPDRGMIMTGGNHHAVSVSVVLYSHHSNTTAGPVCCVPCPVNCRQQPMHSGQWHFPHTPGSFWTKIAGRCSRPVHTASHGIYTYTHDSDQVVQVVCVVVVVHQKYFFALAVVRVCVQVVDVQKDKAFADDWWWWKWQAQCVDPPNVDLLLLLLLQQQAAQQVVCVRSDVVFKDFQCWDAGPLAQLRDSPLPRRYHDLVSSCVSCVVSPNNQAEEFEFEWESNVRRVVVVVVSCVRSVSNRYRYHYRYDHHVVSVVCLLQLNGRIYTDIAHDRRHLLVSCCQQADLLQYRPHSSHHRPSRSHHQLNVLSVCLSPPPPSVSSSVSSSVSGSRCNSSSSMHIHMTGQTIMMGGNQKDQQDHNHYDRSSDRRHHSRIHGHPD

Sequence (987 aa):
AKTELLLSMGVASEDVTTLDPHFATTTSDRTLVSYIYGALVRFAPGSANPSSIEADLAESWESNADQLVWTFKLRPPDVKWQGGYGNVTADDVVFSLDKARDPKRSAFSGDYAAIQKVEAVDAKTVRITLTRRVPSLLALLSNFSGGFIIPKKAFKERGDDFKRRPVGFGPFQVESIQPGQSVTLTANAEYFRGKPKLSKISYRRFLNNEAARDLAFESGELDVEQGNQDQRWLQRLTANPENVVDTIEPAELNLLHINITKPPFNDIRVRQALAHTVVNAAQIAKYRGERVNRAVPSVIPSNNLGFDPDAGVLNYDPAQSKKLLAEAGFPNGVTVTMVASQLPGLESLAQLIIQAQVAEGGFTLNLQPVEHAAWHQMIRKDLSPIVLYGAARFPIADYYLTQFYHSASEIGKPTQVVNFSHCNVADKQIEAARTETDPNKQIIELWKEAQKLIVSNVCAIPLTENLGTWARKNKLGWGFELKGSMPSAPLITEQTYFKDAKTELLLSMGVASEDVTTLDPHFATTTSDRTLVSYIYGALVRFAPGSANPSSIEADLAESWESNADQLVWTFKLRPDVKWQGGYGNVTADDVVFSLDKARDPKRSAFSGDYAAIQKVEAVDAKTVRITLTRRVPSLLALLSNFSGGFIIPKKAFKEERGDDFKRRPVGFGPFQVESIQPGQSVTLTANAEYFRGKPKLSKISYRFLNNEAARDLAFESGELDVEQGNQDQRWLQRLTANPENVVDTIEPAELNLLHINITKPPFNDIRVRQALAHTVNAAQIAKYRGERVNRAVPSVIPSNNNLGFDPDAGVLNYDPAQSKKLLAEAGFPNGVTVTMVASQLPGLESLAQLIIQAQVAEGGFTLNLQPVEHAAWHQMIRKDLSPIVLYGAARFPIADYYLTQFYHSASEIGKPTQVVNFSHCNVADKQIEAARTETDPNKQIELWKEAQKLIVSNVCAIPLTENLGTTWARKNKLGWGFELKGSMPSAPLITEQTYFKDH

Secondary structure (DSSP, 8-state):
---EEEEEES-S------TTT--SHHHHHHHHHH--BSEEPPTT---GGG-EESSEEEEEE-TTS-EEEEEEPTTPBPGGG--B--HHHHHHHHHHHT-TTT-S-GGGGTTEEEEEEEETTEEEEEESS--TTHHHHTSSSGGGB---HHHHHHHGGGGGGS---SSSEEEEEEETTTEEEEEE-TT-TT---S-SEEEEEE--SHHHHHHHHHTTS-SEEE--S-HHHHHHHHTSTTEEEEEEEEEEEEEEEE-TTSTTTTSHHHHHHHHTT--HHHHHHHH-TTTEEE-SSSS-SSSBT--TTS-PPPP-HHHHHHHHHHTT-TT-EEEEEEEE-SHHHHHHHHHHHHHHGGGTEEEEEEEE-HHHHHHHHTTT--SEEEEEE--SSBHHHHHHHHHSGGGBTTSTT--SBTT---TTHHHHHHHHH--SHHHHHHHHHHHHHHHHHTTSEEEEEEEEEEEEEETTEE-SS--SB-TTSS----TT-EE--/---EEEEEES-S------TTT--SHHHHHHHHHH--BSEEPPTT---GGG-EESSEEEEEE-TTS-EEEEEEPTT-B-GGG--B--HHHHHHHHHHHT-TTT-S-GGGGTTEEEEEEEETTEEEEEESS--TTHHHHTSSSGGGB---HHHHHHHGGGGGGS---SSSEEEEEEETTTEEEEEE-TT-TT---S-SEEEEEE--SHHHHHHHHHTTS-SEEE--S-HHHHHHHHTSTTEEEEEEEEEEEEEEEE-TTSTTTTSHHHHHHHHTT--HHHHHHHH-TTTEEE-SSSS-SSSBT--TTS-PPPP-HHHHHHHHHHTT-TT-EEEEEEEE-SHHHHHHHHHHHHHHHTTTEEEEEEEE-HHHHHHHHTTT--SEEEEEE--SSBHHHHHHHHHSGGGBTTSTT--SBTT---TTHHHHHHHHH--SHHHHHHHHHHHHHHHHHTTSEEEEEEEEEEEEEETTEE-SS--SB-TTSS----TT-EE---

Solvent-accessible surface area: 36597 Å² total; per-residue (Å²): 70,93,59,95,1,26,0,0,1,12,15,69,46,4,64,15,0,6,1,0,82,2,28,15,38,10,2,18,1,0,2,11,0,0,6,5,0,1,0,26,10,23,23,5,25,13,43,3,26,29,19,63,26,5,0,0,90,56,74,119,43,63,99,43,30,49,43,27,29,0,75,2,64,82,96,2,64,8,7,75,74,58,33,65,4,44,0,74,12,0,30,22,0,0,42,1,0,68,36,70,190,84,7,41,14,18,47,29,5,86,11,8,91,86,9,64,42,73,68,73,114,2,0,94,0,17,4,83,74,54,15,66,9,1,32,1,4,1,0,24,7,9,0,1,5,0,0,2,72,143,0,40,126,144,51,26,131,75,0,81,79,119,9,6,0,1,1,10,0,46,26,116,44,32,58,96,39,128,16,0,17,0,24,12,5,64,110,16,50,78,34,138,10,128,1,51,67,0,26,1,68,15,25,28,95,54,75,43,4,38,115,5,3,128,71,56,97,2,7,1,1,33,7,25,34,37,60,119,20,10,116,191,13,58,81,61,122,105,18,47,14,18,34,0,64,8,17,40,0,7,0,2,1,0,2,35,82,71,103,39,2,84,37,66,92,0,16,48,0,5,5,23,0,10,23,18,51,95,4,4,117,102,10,7,84,130,9,0,136,41,6,55,0,0,0,4,50,86,14,23,5,30,2,85,107,4,49,58,41,98,93,53,28,75,58,0,124,119,15,2,56,93,19,54,68,107,152,23,5,108,16,71,2,12,9,4,66,38,21,13,18,54,45,1,1,94,48,2,61,74,35,1,62,107,0,18,0,90,13,80,30,95,63,24,52,26,19,44,4,20,114,56,1,56,130,40,95,4,33,4,3,8,7,22,6,8,24,8,8,10,0,19,15,1,0,27,10,0,0,18,19,41,3,39,6,68,77,125,74,58,25,2,0,5,0,18,0,97,54,0,23,156,34,0,72,47,0,70,71,45,69,8,24,12,79,30,24,57,28,3,49,77,0,0,86,47,0,5,61,42,2,1,2,5,6,0,0,14,11,37,11,5,6,0,33,26,70,86,0,6,10,42,44,140,16,117,1,8,10,12,4,1,1,17,1,5,21,53,0,75,14,92,172,73,101,60,99,1,26,0,0,2,10,14,70,47,4,63,14,0,6,2,0,83,2,28,16,39,10,2,18,0,0,3,10,0,0,5,6,0,1,0,25,8,24,24,6,25,14,48,4,26,28,17,65,27,5,0,0,89,55,74,118,44,60,99,43,29,47,43,28,30,0,79,3,62,93,97,1,63,8,8,74,76,51,30,74,10,43,0,74,12,0,29,24,0,0,44,1,0,68,36,72,185,82,6,40,16,18,47,28,5,86,11,8,91,85,10,64,42,76,66,71,122,3,0,94,0,17,4,84,72,53,16,66,10,2,31,0,4,0,0,24,10,10,0,0,6,0,0,2,75,152,0,41,143,115,45,26,129,75,0,82,80,117,9,6,0,1,1,11,0,47,27,108,44,33,59,97,39,126,17,0,19,0,23,12,7,64,109,14,51,75,34,138,9,130,1,52,70,0,34,1,66,15,25,29,94,54,74,44,4,18,124,5,0,90,73,55,97,2,4,0,1,33,8,26,33,37,49,115,15,15,107,124,1,64,83,53,121,105,12,47,14,20,34,0,65,10,20,40,0,7,0,2,0,0,2,35,85,71,103,37,2,85,38,67,91,0,16,48,0,5,6,14,0,9,25,18,55,89,3,4,116,105,10,6,85,136,9,0,137,42,5,57,0,0,0,5,52,88,12,28,6,31,0,84,103,5,52,59,38,94,94,49,25,68,64,0,112,134,20,3,55,94,19,54,65,106,152,23,6,96,9,57,1,8,7,4,66,38,22,15,16,53,45,1,0,92,50,0,62,74,34,0,64,102,0,23,2,75,8,59,36,95,78,30,51,25,20,42,2,20,110,52,2,57,130,38,95,3,32,3,4,6,8,21,6,8,25,8,9,10,0,20,14,1,0,29,11,0,0,18,18,42,3,37,6,69,76,124,72,58,27,3,0,4,0,18,0,96,53,0,27,171,33,0,84,48,0,68,71,44,69,8,24,12,80,30,24,58,28,3,49,77,0,0,79,47,0,5,60,41,2,0,2,5,7,0,0,14,10,37,10,5,5,0,34,20,69,82,0,6,11,41,45,139,16,120,1,8,11,12,4,0,1,18,0,5,21,55,0,74,15,83,115,210